Protein AF-A0A094E0X1-F1 (afdb_monomer_lite)

Foldseek 3Di:
DDDPLPDAPVLVVLVVCCVVVVVLLDALAEDQALLRQDPPNQVRNVVPPPLPRAAAQAEEEEEDLRQHPHPDLAGDPVCPVVLVVNCVRHPPPRYEYEYSQALECSRCVVNPSQVSSCVRSVYHYHNDDHAFLPCLVSVLVSQCVDPVRVVPALSNYEFEDADSSGGSSSSSVRVHGYYHHPRGPDGPVCVPPCPPPCHLVVLLVLLLVCLVPLVSLQVAAEDEDDQDQDPADWDFDDDDQDDPVSLVSLLVLLVLLVQDDPRSVLLSCLSRGDTDGDGDDDDPDDDDDDDPSQPPSVQSSRLSSRSSSLSSRLNHAYYEYAADDADPPDPDDDPDDDDDDDPPPPDPDDDRSNQVSLLCDQVPVDDHSGLLNHAEYEHDNDDDDPPQQAGEHPVLQSCSSHQQRPRHAEYEYASYEYDDPPVVPDPPDDPDPPVRQDDFLRGCHQYYHYEQYHYALVVVLSVLRNHVAHAEDAHAHDDDPDPAAGYALLSNLLSVLVNLARHAADADHDDPSHDFNVDDDDDDDDPDPVPDDDDPDDDDDPSVVCLVPFASNVSRPNYDYDHYDPQSVCCNGGVDGDDDPPPPDDDPDDDDDDPPDDDDDDDDDDDDDDDDDDYDDDDDDDDDDDDDDDDDDDDDDDDDDDDDDDDDDDDDDDDDPPDPDPDDDPPDPDDDQFDDPCPCVPAFWADLQLLQLLLLLVVQLPDDQVDAVLAAFPDRLQPDDRRLLLQLLLQLVLLLLLCVPFAVFAQASSLVSLVSSLVNLLDCSRQQSQQVCVQPDCVQPVPDDGTDHGDRDCQQAFNCSSLLSSLLSVLSSCLSFVDCCQQDWQSRKRWDADDPDDDGIDIDTDGSVRSLVSQVVQCVVLQVCGGHPDRLSLSSLLSVLSVCLAVVHDVSVVSVVSNVVSCVVAPLADPQLAGFRDQRSVVRHTHDDPALQVSLQSLLRVCQVPVPVSLVSVCSSCQLQWAADPVLAIDRDDPQLSVQLNVCCVPPVDDSRDVVSSVVSVVVSVVVDDDDDDPDDNQRLLSNLSSCQQAVVCSNNVNSLVLCVPAQQFDGDLSHTWGRADCDQADPVGRGHHDTSSSTSRRNSSSSSAHHNSSNCCSVDGHYSVNSVQAKHKYWCCVPPVQKRWGHAGADPSQLKTKTKIAHSVQAKDKIKIKIANRPFAKWFKDKPRGTDDIDGRHDRGDIDIDIDIHGRDMMMIMTTGDDD

Structure (mmCIF, N/CA/C/O backbone):
data_AF-A0A094E0X1-F1
#
_entry.id   AF-A0A094E0X1-F1
#
loop_
_atom_site.group_PDB
_atom_site.id
_atom_site.type_symbol
_atom_site.label_atom_id
_atom_site.label_alt_id
_atom_site.label_comp_id
_atom_site.label_asym_id
_atom_site.label_entity_id
_atom_site.label_seq_id
_atom_site.pdbx_PDB_ins_code
_atom_site.Cartn_x
_atom_site.Cartn_y
_atom_site.Cartn_z
_atom_site.occupancy
_atom_site.B_iso_or_equiv
_atom_site.auth_seq_id
_atom_site.auth_comp_id
_atom_site.auth_asym_id
_atom_site.auth_atom_id
_atom_site.pdbx_PDB_model_num
ATOM 1 N N . MET A 1 1 ? 37.192 -17.120 -16.480 1.00 27.28 1 MET A N 1
ATOM 2 C CA . MET A 1 1 ? 37.428 -18.424 -17.144 1.00 27.28 1 MET A CA 1
ATOM 3 C C . MET A 1 1 ? 38.007 -19.367 -16.095 1.00 27.28 1 MET A C 1
ATOM 5 O O . MET A 1 1 ? 38.961 -18.969 -15.441 1.00 27.28 1 MET A O 1
ATOM 9 N N . VAL A 1 2 ? 37.391 -20.526 -15.844 1.00 28.44 2 VAL A N 1
ATOM 10 C CA . VAL A 1 2 ? 37.767 -21.438 -14.738 1.00 28.44 2 VAL A CA 1
ATOM 11 C C . VAL A 1 2 ? 38.738 -22.508 -15.249 1.00 28.44 2 VAL A C 1
ATOM 13 O O . VAL A 1 2 ? 38.476 -23.088 -16.301 1.00 28.44 2 VAL A O 1
ATOM 16 N N . ASP A 1 3 ? 39.828 -22.804 -14.525 1.00 34.59 3 ASP A N 1
ATOM 17 C CA . ASP A 1 3 ? 40.707 -23.930 -14.887 1.00 34.59 3 ASP A CA 1
ATOM 18 C C . ASP A 1 3 ? 40.069 -25.266 -14.478 1.00 34.59 3 ASP A C 1
ATOM 20 O O . ASP A 1 3 ? 40.141 -25.709 -13.325 1.00 34.59 3 ASP A O 1
ATOM 24 N N . LEU A 1 4 ? 39.453 -25.911 -15.470 1.00 38.59 4 LEU A N 1
ATOM 25 C CA . LEU A 1 4 ? 38.754 -27.189 -15.365 1.00 38.59 4 LEU A CA 1
ATOM 26 C C . LEU A 1 4 ? 39.627 -28.332 -14.812 1.00 38.59 4 LEU A C 1
ATOM 28 O O . LEU A 1 4 ? 39.073 -29.290 -14.277 1.00 38.59 4 LEU A O 1
ATOM 32 N N . ARG A 1 5 ? 40.968 -28.237 -14.863 1.00 46.56 5 ARG A N 1
ATOM 33 C CA . ARG A 1 5 ? 41.876 -29.253 -14.286 1.00 46.56 5 ARG A CA 1
ATOM 34 C C . ARG A 1 5 ? 41.719 -29.395 -12.774 1.00 46.56 5 ARG A C 1
ATOM 36 O O . ARG A 1 5 ? 41.791 -30.505 -12.236 1.00 46.56 5 ARG A O 1
ATOM 43 N N . THR A 1 6 ? 41.451 -28.284 -12.088 1.00 53.44 6 THR A N 1
ATOM 44 C CA . THR A 1 6 ? 41.282 -28.255 -10.626 1.00 53.44 6 THR A CA 1
ATOM 45 C C . THR A 1 6 ? 39.987 -28.937 -10.178 1.00 53.44 6 THR A C 1
ATOM 47 O O . THR A 1 6 ? 39.975 -29.624 -9.154 1.00 53.44 6 THR A O 1
ATOM 50 N N . PHE A 1 7 ? 38.921 -28.835 -10.981 1.00 54.47 7 PHE A N 1
ATOM 51 C CA . PHE A 1 7 ? 37.567 -29.263 -10.631 1.00 54.47 7 PHE A CA 1
ATOM 52 C C . PHE A 1 7 ? 37.494 -30.750 -10.242 1.00 54.47 7 PHE A C 1
ATOM 54 O O . PHE A 1 7 ? 38.115 -31.613 -10.869 1.00 54.47 7 PHE A O 1
ATOM 61 N N . ASN A 1 8 ? 36.734 -31.065 -9.190 1.00 68.31 8 ASN A N 1
ATOM 62 C CA . ASN A 1 8 ? 36.519 -32.434 -8.722 1.00 68.31 8 ASN A CA 1
ATOM 63 C C . ASN A 1 8 ? 35.043 -32.821 -8.871 1.00 68.31 8 ASN A C 1
ATOM 65 O O . ASN A 1 8 ? 34.312 -32.876 -7.887 1.00 68.31 8 ASN A O 1
ATOM 69 N N . LEU A 1 9 ? 34.626 -33.124 -10.106 1.00 70.44 9 LEU A N 1
ATOM 70 C CA . LEU A 1 9 ? 33.263 -33.567 -10.423 1.00 70.44 9 LEU A CA 1
ATOM 71 C C . LEU A 1 9 ? 32.815 -34.754 -9.549 1.00 70.44 9 LEU A C 1
ATOM 73 O O . LEU A 1 9 ? 31.677 -34.779 -9.088 1.00 70.44 9 LEU A O 1
ATOM 77 N N . SER A 1 10 ? 33.721 -35.703 -9.275 1.00 64.31 10 SER A N 1
ATOM 78 C CA . SER A 1 10 ? 33.455 -36.834 -8.378 1.00 64.31 10 SER A CA 1
ATOM 79 C C . SER A 1 10 ? 33.118 -36.356 -6.964 1.00 64.31 10 SER A C 1
ATOM 81 O O . SER A 1 10 ? 32.088 -36.746 -6.418 1.00 64.31 10 SER A O 1
ATOM 83 N N . GLY A 1 11 ? 33.927 -35.455 -6.400 1.00 61.28 11 GLY A N 1
ATOM 84 C CA . GLY A 1 11 ? 33.663 -34.801 -5.118 1.00 61.28 11 GLY A CA 1
ATOM 85 C C . GLY A 1 11 ? 32.334 -34.044 -5.109 1.00 61.28 11 GLY A C 1
ATOM 86 O O . GLY A 1 11 ? 31.494 -34.319 -4.260 1.00 61.28 11 GLY A O 1
ATOM 87 N N . THR A 1 12 ? 32.089 -33.168 -6.087 1.00 69.31 12 THR A N 1
ATOM 88 C CA . THR A 1 12 ? 30.864 -32.351 -6.179 1.00 69.31 12 THR A CA 1
ATOM 89 C C . THR A 1 12 ? 29.590 -33.201 -6.225 1.00 69.31 12 THR A C 1
ATOM 91 O O . THR A 1 12 ? 28.682 -32.989 -5.422 1.00 69.31 12 THR A O 1
ATOM 94 N N . LEU A 1 13 ? 29.535 -34.213 -7.100 1.00 68.69 13 LEU A N 1
ATOM 95 C CA . LEU A 1 13 ? 28.401 -35.147 -7.172 1.00 68.69 13 LEU A CA 1
ATOM 96 C C . LEU A 1 13 ? 28.248 -35.980 -5.888 1.00 68.69 13 LEU A C 1
ATOM 98 O O . LEU A 1 13 ? 27.151 -36.420 -5.546 1.00 68.69 13 LEU A O 1
ATOM 102 N N . SER A 1 14 ? 29.340 -36.190 -5.153 1.00 63.75 14 SER A N 1
ATOM 103 C CA . SER A 1 14 ? 29.323 -36.950 -3.904 1.00 63.75 14 SER A CA 1
ATOM 104 C C . SER A 1 14 ? 28.846 -36.123 -2.716 1.00 63.75 14 SER A C 1
ATOM 106 O O . SER A 1 14 ? 28.044 -36.637 -1.940 1.00 63.75 14 SER A O 1
ATOM 108 N N . SER A 1 15 ? 29.217 -34.844 -2.630 1.00 65.88 15 SER A N 1
ATOM 109 C CA . SER A 1 15 ? 28.634 -33.900 -1.671 1.00 65.88 15 SER A CA 1
ATOM 110 C C . SER A 1 15 ? 27.120 -33.775 -1.858 1.00 65.88 15 SER A C 1
ATOM 112 O O . SER A 1 15 ? 26.384 -33.835 -0.880 1.00 65.88 15 SER A O 1
ATOM 114 N N . LEU A 1 16 ? 26.629 -33.723 -3.105 1.00 70.50 16 LEU A N 1
ATOM 115 C CA . LEU A 1 16 ? 25.186 -33.750 -3.387 1.00 70.50 16 LEU A CA 1
ATOM 116 C C . LEU A 1 16 ? 24.513 -35.047 -2.899 1.00 70.50 16 LEU A C 1
ATOM 118 O O . LEU A 1 16 ? 23.388 -35.009 -2.408 1.00 70.50 16 LEU A O 1
ATOM 122 N N . SER A 1 17 ? 25.201 -36.196 -2.955 1.00 66.75 17 SER A N 1
ATOM 123 C CA . SER A 1 17 ? 24.655 -37.458 -2.426 1.00 66.75 17 SER A CA 1
ATOM 124 C C . SER A 1 17 ? 24.511 -37.490 -0.895 1.00 66.75 17 SER A C 1
ATOM 126 O O . SER A 1 17 ? 23.720 -38.284 -0.381 1.00 66.75 17 SER A O 1
ATOM 128 N N . LEU A 1 18 ? 25.201 -36.605 -0.160 1.00 69.94 18 LEU A N 1
ATOM 129 C CA . LEU A 1 18 ? 25.071 -36.497 1.299 1.00 69.94 18 LEU A CA 1
ATOM 130 C C . LEU A 1 18 ? 23.709 -35.942 1.733 1.00 69.94 18 LEU A C 1
ATOM 132 O O . LEU A 1 18 ? 23.248 -36.300 2.811 1.00 69.94 18 LEU A O 1
ATOM 136 N N . LEU A 1 19 ? 23.030 -35.162 0.882 1.00 66.81 19 LEU A N 1
ATOM 137 C CA . LEU A 1 19 ? 21.661 -34.685 1.131 1.00 66.81 19 LEU A CA 1
ATOM 138 C C . LEU A 1 19 ? 20.659 -35.844 1.286 1.00 66.81 19 LEU A C 1
ATOM 140 O O . LEU A 1 19 ? 19.675 -35.724 2.007 1.00 66.81 19 LEU A O 1
ATOM 144 N N . PHE A 1 20 ? 20.928 -36.980 0.634 1.00 69.19 20 PHE A N 1
ATOM 145 C CA . PHE A 1 20 ? 20.071 -38.169 0.657 1.00 69.19 20 PHE A CA 1
ATOM 146 C C . PHE A 1 20 ? 20.617 -39.297 1.547 1.00 69.19 20 PHE A C 1
ATOM 148 O O . PHE A 1 20 ? 19.864 -40.186 1.944 1.00 69.19 20 PHE A O 1
ATOM 155 N N . ARG A 1 21 ? 21.927 -39.304 1.841 1.00 75.19 21 ARG A N 1
ATOM 156 C CA . ARG A 1 21 ? 22.603 -40.290 2.708 1.00 75.19 21 ARG A CA 1
ATOM 157 C C . ARG A 1 21 ? 23.725 -39.632 3.532 1.00 75.19 21 ARG A C 1
ATOM 159 O O . ARG A 1 21 ? 24.902 -39.894 3.269 1.00 75.19 21 ARG A O 1
ATOM 166 N N . PRO A 1 22 ? 23.397 -38.812 4.549 1.00 80.19 22 PRO A N 1
ATOM 167 C CA . PRO A 1 22 ? 24.397 -38.084 5.339 1.00 80.19 22 PRO A CA 1
ATOM 168 C C . PRO A 1 22 ? 25.329 -39.010 6.135 1.00 80.19 22 PRO A C 1
ATOM 170 O O . PRO A 1 22 ? 26.468 -38.645 6.418 1.00 80.19 22 PRO A O 1
ATOM 173 N N . SER A 1 23 ? 24.899 -40.246 6.419 1.00 81.62 23 SER A N 1
ATOM 174 C CA . SER A 1 23 ? 25.721 -41.284 7.055 1.00 81.62 23 SER A CA 1
ATOM 175 C C . SER A 1 23 ? 27.009 -41.619 6.294 1.00 81.62 23 SER A C 1
ATOM 177 O O . SER A 1 23 ? 27.979 -42.030 6.922 1.00 81.62 23 SER A O 1
ATOM 179 N N . LEU A 1 24 ? 27.076 -41.373 4.977 1.00 84.06 24 LEU A N 1
ATOM 180 C CA . LEU A 1 24 ? 28.309 -41.532 4.192 1.00 84.06 24 LEU A CA 1
ATOM 181 C C . LEU A 1 24 ? 29.422 -40.548 4.599 1.00 84.06 24 LEU A C 1
ATOM 183 O O . LEU A 1 24 ? 30.579 -40.780 4.256 1.00 84.06 24 LEU A O 1
ATOM 187 N N . CYS A 1 25 ? 29.099 -39.476 5.328 1.00 87.00 25 CYS A N 1
ATOM 188 C CA . CYS A 1 25 ? 30.060 -38.488 5.825 1.00 87.00 25 CYS A CA 1
ATOM 189 C C . CYS A 1 25 ? 30.589 -38.803 7.242 1.00 87.00 25 CYS A C 1
ATOM 191 O O . CYS A 1 25 ? 31.466 -38.098 7.736 1.00 87.00 25 CYS A O 1
ATOM 193 N N . ILE A 1 26 ? 30.053 -39.830 7.916 1.00 89.12 26 ILE A N 1
ATOM 194 C CA . ILE A 1 26 ? 30.393 -40.162 9.308 1.00 89.12 26 ILE A CA 1
ATOM 195 C C . ILE A 1 26 ? 31.603 -41.113 9.333 1.00 89.12 26 ILE A C 1
ATOM 197 O O . ILE A 1 26 ? 31.523 -42.187 8.733 1.00 89.12 26 ILE A O 1
ATOM 201 N N . PRO A 1 27 ? 32.712 -40.771 10.017 1.00 91.69 27 PRO A N 1
ATOM 202 C CA . PRO A 1 27 ? 33.852 -41.669 10.156 1.00 91.69 27 PRO A CA 1
ATOM 203 C C . PRO A 1 27 ? 33.664 -42.672 11.303 1.00 91.69 27 PRO A C 1
ATOM 205 O O . PRO A 1 27 ? 33.058 -42.351 12.325 1.00 91.69 27 PRO A O 1
ATOM 208 N N . GLN A 1 28 ? 34.228 -43.874 11.162 1.00 91.50 28 GLN A N 1
ATOM 209 C CA . GLN A 1 28 ? 34.215 -44.907 12.208 1.00 91.50 28 GLN A CA 1
ATOM 210 C C . GLN A 1 28 ? 35.203 -44.600 13.344 1.00 91.50 28 GLN A C 1
ATOM 212 O O . GLN A 1 28 ? 34.965 -45.009 14.477 1.00 91.50 28 GLN A O 1
ATOM 217 N N . ALA A 1 29 ? 36.280 -43.860 13.066 1.00 91.12 29 ALA A N 1
ATOM 218 C CA . ALA A 1 29 ? 37.183 -43.318 14.078 1.00 91.12 29 ALA A CA 1
ATOM 219 C C . ALA A 1 29 ? 37.683 -41.915 13.704 1.00 91.12 29 ALA A C 1
ATOM 221 O O . ALA A 1 29 ? 37.766 -41.554 12.529 1.00 91.12 29 ALA A O 1
ATOM 222 N N . ALA A 1 30 ? 38.071 -41.127 14.708 1.00 91.75 30 ALA A N 1
ATOM 223 C CA . ALA A 1 30 ? 38.704 -39.827 14.511 1.00 91.75 30 ALA A CA 1
ATOM 224 C C . ALA A 1 30 ? 39.871 -39.641 15.487 1.00 91.75 30 ALA A C 1
ATOM 226 O O . ALA A 1 30 ? 39.720 -39.837 16.692 1.00 91.75 30 ALA A O 1
ATOM 227 N N . VAL A 1 31 ? 41.021 -39.221 14.967 1.00 90.44 31 VAL A N 1
ATOM 228 C CA . VAL A 1 31 ? 42.194 -38.804 15.754 1.00 90.44 31 VAL A CA 1
ATOM 229 C C . VAL A 1 31 ? 42.271 -37.279 15.784 1.00 90.44 31 VAL A C 1
ATOM 231 O O . VAL A 1 31 ? 41.571 -36.604 15.022 1.00 90.44 31 VAL A O 1
ATOM 234 N N . ARG A 1 32 ? 43.063 -36.675 16.679 1.00 87.25 32 ARG A N 1
ATOM 235 C CA . ARG A 1 32 ? 43.322 -35.232 16.578 1.00 87.25 32 ARG A CA 1
ATOM 236 C C . ARG A 1 32 ? 44.185 -34.957 15.350 1.00 87.25 32 ARG A C 1
ATOM 238 O O . ARG A 1 32 ? 43.693 -34.360 14.406 1.00 87.25 32 ARG A O 1
ATOM 245 N N . ASN A 1 33 ? 45.413 -35.463 15.322 1.00 90.75 33 ASN A N 1
ATOM 246 C CA . ASN A 1 33 ? 46.386 -35.258 14.245 1.00 90.75 33 ASN A CA 1
ATOM 247 C C . ASN A 1 33 ? 47.033 -36.590 13.813 1.00 90.75 33 ASN A C 1
ATOM 249 O O . ASN A 1 33 ? 46.776 -37.639 14.405 1.00 90.75 33 ASN A O 1
ATOM 253 N N . PHE A 1 34 ? 47.888 -36.558 12.787 1.00 92.88 34 PHE A N 1
ATOM 254 C CA . PHE A 1 34 ? 48.524 -37.762 12.237 1.00 92.88 34 PHE A CA 1
ATOM 255 C C . PHE A 1 34 ? 49.397 -38.527 13.254 1.00 92.88 34 PHE A C 1
ATOM 257 O O . PHE A 1 34 ? 49.462 -39.756 13.203 1.00 92.88 34 PHE A O 1
ATOM 264 N N . ASN A 1 35 ? 50.031 -37.837 14.212 1.00 91.81 35 ASN A N 1
ATOM 265 C CA . ASN A 1 35 ? 50.863 -38.474 15.243 1.00 91.81 35 ASN A CA 1
ATOM 266 C C . ASN A 1 35 ? 50.056 -39.327 16.239 1.00 91.81 35 ASN A C 1
ATOM 268 O O . ASN A 1 35 ? 50.625 -40.218 16.867 1.00 91.81 35 ASN A O 1
ATOM 272 N N . GLU A 1 36 ? 48.743 -39.108 16.352 1.00 92.12 36 GLU A N 1
ATOM 273 C CA . GLU A 1 36 ? 47.848 -39.870 17.234 1.00 92.12 36 GLU A CA 1
ATOM 274 C C . GLU A 1 36 ? 47.286 -41.160 16.610 1.00 92.12 36 GLU A C 1
ATOM 276 O O . GLU A 1 36 ? 46.550 -41.883 17.280 1.00 92.12 36 GLU A O 1
ATOM 281 N N . LEU A 1 37 ? 47.622 -41.490 15.354 1.00 92.31 37 LEU A N 1
ATOM 282 C CA . LEU A 1 37 ? 47.154 -42.727 14.712 1.00 92.31 37 LEU A CA 1
ATOM 283 C C . LEU A 1 37 ? 47.533 -43.970 15.552 1.00 92.31 37 LEU A C 1
ATOM 285 O O . LEU A 1 37 ? 48.723 -44.233 15.756 1.00 92.31 37 LEU A O 1
ATOM 289 N N . PRO A 1 38 ? 46.567 -44.765 16.045 1.00 91.00 38 PRO A N 1
ATOM 290 C CA . PRO A 1 38 ? 46.877 -45.938 16.850 1.00 91.00 38 PRO A CA 1
ATOM 291 C C . PRO A 1 38 ? 47.421 -47.056 15.953 1.00 91.00 38 PRO A C 1
ATOM 293 O O . PRO A 1 38 ? 46.951 -47.257 14.837 1.00 91.00 38 PRO A O 1
ATOM 296 N N . LEU A 1 39 ? 48.429 -47.792 16.427 1.00 88.62 39 LEU A N 1
ATOM 297 C CA . LEU A 1 39 ? 49.102 -48.832 15.640 1.00 88.62 39 LEU A CA 1
ATOM 298 C C . LEU A 1 39 ? 49.019 -50.198 16.346 1.00 88.62 39 LEU A C 1
ATOM 300 O O . LEU A 1 39 ? 49.358 -50.272 17.536 1.00 88.62 39 LEU A O 1
ATOM 304 N N . PRO A 1 40 ? 48.604 -51.283 15.654 1.00 88.88 40 PRO A N 1
ATOM 305 C CA . PRO A 1 40 ? 48.003 -51.306 14.307 1.00 88.88 40 PRO A CA 1
ATOM 306 C C . PRO A 1 40 ? 46.646 -50.577 14.260 1.00 88.88 40 PRO A C 1
ATOM 308 O O . PRO A 1 40 ? 46.000 -50.422 15.297 1.00 88.88 40 PRO A O 1
ATOM 311 N N . LEU A 1 41 ? 46.203 -50.153 13.068 1.00 91.88 41 LEU A N 1
ATOM 312 C CA . LEU A 1 41 ? 45.043 -49.257 12.909 1.00 91.88 41 LEU A CA 1
ATOM 313 C C . LEU A 1 41 ? 43.706 -49.868 13.348 1.00 91.88 41 LEU A C 1
ATOM 315 O O . LEU A 1 41 ? 42.798 -49.113 13.678 1.00 91.88 41 LEU A O 1
ATOM 319 N N . SER A 1 42 ? 43.593 -51.198 13.459 1.00 90.62 42 SER A N 1
ATOM 320 C CA . SER A 1 42 ? 42.438 -51.859 14.094 1.00 90.62 42 SER A CA 1
ATOM 321 C C . SER A 1 42 ? 42.097 -51.268 15.471 1.00 90.62 42 SER A C 1
ATOM 323 O O . SER A 1 42 ? 40.925 -51.129 15.812 1.00 90.62 42 SER A O 1
ATOM 325 N N . ARG A 1 43 ? 43.116 -50.828 16.227 1.00 88.56 43 ARG A N 1
ATOM 326 C CA . ARG A 1 43 ? 42.963 -50.210 17.555 1.00 88.56 43 ARG A CA 1
ATOM 327 C C . ARG A 1 43 ? 42.197 -48.886 17.557 1.00 88.56 43 ARG A C 1
ATOM 329 O O . ARG A 1 43 ? 41.789 -48.436 18.622 1.00 88.56 43 ARG A O 1
ATOM 336 N N . ALA A 1 44 ? 41.986 -48.260 16.398 1.00 86.50 44 ALA A N 1
ATOM 337 C CA . ALA A 1 44 ? 41.127 -47.083 16.282 1.00 86.50 44 ALA A CA 1
ATOM 338 C C . ALA A 1 44 ? 39.651 -47.397 16.592 1.00 86.50 44 ALA A C 1
ATOM 340 O O . ALA A 1 44 ? 38.898 -46.486 16.930 1.00 86.50 44 ALA A O 1
ATOM 341 N N . PHE A 1 45 ? 39.252 -48.672 16.503 1.00 86.88 45 PHE A N 1
ATOM 342 C CA . PHE A 1 45 ? 37.860 -49.116 16.598 1.00 86.88 45 PHE A CA 1
ATOM 343 C C . PHE A 1 45 ? 37.568 -49.960 17.855 1.00 86.88 45 PHE A C 1
ATOM 345 O O . PHE A 1 45 ? 36.403 -50.127 18.201 1.00 86.88 45 PHE A O 1
ATOM 352 N N . ASP A 1 46 ? 38.598 -50.427 18.581 1.00 80.12 46 ASP A N 1
ATOM 353 C CA . ASP A 1 46 ? 38.485 -51.317 19.760 1.00 80.12 46 ASP A CA 1
ATOM 354 C C . ASP A 1 46 ? 37.539 -50.792 20.865 1.00 80.12 46 ASP A C 1
ATOM 356 O O . ASP A 1 46 ? 36.941 -51.577 21.603 1.00 80.12 46 ASP A O 1
ATOM 360 N N . ASN A 1 47 ? 37.396 -49.468 20.995 1.00 67.44 47 ASN A N 1
ATOM 361 C CA . ASN A 1 47 ? 36.552 -48.834 22.016 1.00 67.44 47 ASN A CA 1
ATOM 362 C C . ASN A 1 47 ? 35.057 -48.780 21.646 1.00 67.44 47 ASN A C 1
ATOM 364 O O . ASN A 1 47 ? 34.227 -48.519 22.520 1.00 67.44 47 ASN A O 1
ATOM 368 N N . ASP A 1 48 ? 34.689 -49.009 20.381 1.00 70.00 48 ASP A N 1
ATOM 369 C CA . ASP A 1 48 ? 33.302 -48.933 19.919 1.00 70.00 48 ASP A CA 1
ATOM 370 C C . ASP A 1 48 ? 32.699 -50.332 19.731 1.00 70.00 48 ASP A C 1
ATOM 372 O O . ASP A 1 48 ? 32.960 -51.051 18.763 1.00 70.00 48 ASP A O 1
ATOM 376 N N . LYS A 1 49 ? 31.807 -50.692 20.660 1.00 70.19 49 LYS A N 1
ATOM 377 C CA . LYS A 1 49 ? 31.114 -51.989 20.699 1.00 70.19 49 LYS A CA 1
ATOM 378 C C . LYS A 1 49 ? 30.285 -52.296 19.440 1.00 70.19 49 LYS A C 1
ATOM 380 O O . LYS A 1 49 ? 29.849 -53.435 19.294 1.00 70.19 49 LYS A O 1
ATOM 385 N N . ARG A 1 50 ? 30.053 -51.324 18.547 1.00 71.81 50 ARG A N 1
ATOM 386 C CA . ARG A 1 50 ? 29.288 -51.497 17.299 1.00 71.81 50 ARG A CA 1
ATOM 387 C C . ARG A 1 50 ? 30.044 -52.254 16.203 1.00 71.81 50 ARG A C 1
ATOM 389 O O . ARG A 1 50 ? 29.387 -52.873 15.373 1.00 71.81 50 ARG A O 1
ATOM 396 N N . PHE A 1 51 ? 31.381 -52.223 16.185 1.00 69.50 51 PHE A N 1
ATOM 397 C CA . PHE A 1 51 ? 32.177 -52.776 15.071 1.00 69.50 51 PHE A CA 1
ATOM 398 C C . PHE A 1 51 ? 32.766 -54.172 15.334 1.00 69.50 51 PHE A C 1
ATOM 400 O O . PHE A 1 51 ? 33.289 -54.809 14.420 1.00 69.50 51 PHE A O 1
ATOM 407 N N . GLY A 1 52 ? 32.665 -54.683 16.565 1.00 71.31 52 GLY A N 1
ATOM 408 C CA . GLY A 1 52 ? 33.266 -55.964 16.940 1.00 71.31 52 GLY A CA 1
ATOM 409 C C . GLY A 1 52 ? 34.798 -55.936 16.861 1.00 71.31 52 GLY A C 1
ATOM 410 O O . GLY A 1 52 ? 35.425 -54.904 17.084 1.00 71.31 52 GLY A O 1
ATOM 411 N N . LYS A 1 53 ? 35.424 -57.082 16.564 1.00 79.31 53 LYS A N 1
ATOM 412 C CA . LYS A 1 53 ? 36.885 -57.176 16.426 1.00 79.31 53 LYS A CA 1
ATOM 413 C C . LYS A 1 53 ? 37.311 -56.850 14.990 1.00 79.31 53 LYS A C 1
ATOM 415 O O . LYS A 1 53 ? 37.324 -57.735 14.137 1.00 79.31 53 LYS A O 1
ATOM 420 N N . VAL A 1 54 ? 37.685 -55.597 14.744 1.00 87.75 54 VAL A N 1
ATOM 421 C CA . VAL A 1 54 ? 38.132 -55.118 13.425 1.00 87.75 54 VAL A CA 1
ATOM 422 C C . VAL A 1 54 ? 39.522 -55.671 13.063 1.00 87.75 54 VAL A C 1
ATOM 424 O O . VAL A 1 54 ? 40.408 -55.772 13.914 1.00 87.75 54 VAL A O 1
ATOM 427 N N . ASN A 1 55 ? 39.730 -56.019 11.788 1.00 91.50 55 ASN A N 1
ATOM 428 C CA . ASN A 1 55 ? 40.992 -56.551 11.261 1.00 91.50 55 ASN A CA 1
ATOM 429 C C . ASN A 1 55 ? 41.470 -55.750 10.038 1.00 91.50 55 ASN A C 1
ATOM 431 O O . ASN A 1 55 ? 41.221 -56.135 8.900 1.00 91.50 55 ASN A O 1
ATOM 435 N N . ILE A 1 56 ? 42.164 -54.632 10.260 1.00 95.06 56 ILE A N 1
ATOM 436 C CA . ILE A 1 56 ? 42.745 -53.846 9.165 1.00 95.06 56 ILE A CA 1
ATOM 437 C C . ILE A 1 56 ? 44.029 -54.522 8.672 1.00 95.06 56 ILE A C 1
ATOM 439 O O . ILE A 1 56 ? 45.040 -54.505 9.379 1.00 95.06 56 ILE A O 1
ATOM 443 N N . ARG A 1 57 ? 43.990 -55.072 7.451 1.00 94.62 57 ARG A N 1
ATOM 444 C CA . ARG A 1 57 ? 45.133 -55.651 6.716 1.00 94.62 57 ARG A CA 1
ATOM 445 C C . ARG A 1 57 ? 45.841 -54.639 5.819 1.00 94.62 57 ARG A C 1
ATOM 447 O O . ARG A 1 57 ? 47.045 -54.780 5.623 1.00 94.62 57 ARG A O 1
ATOM 454 N N . ALA A 1 58 ? 45.123 -53.653 5.278 1.00 96.50 58 ALA A N 1
ATOM 455 C CA . ALA A 1 58 ? 45.672 -52.679 4.333 1.00 96.50 58 ALA A CA 1
ATOM 456 C C . ALA A 1 58 ? 45.217 -51.238 4.617 1.00 96.50 58 ALA A C 1
ATOM 458 O O . ALA A 1 58 ? 44.154 -51.005 5.196 1.00 96.50 58 ALA A O 1
ATOM 459 N N . VAL A 1 59 ? 46.030 -50.266 4.199 1.00 97.12 59 VAL A N 1
ATOM 460 C CA . VAL A 1 59 ? 45.853 -48.843 4.520 1.00 97.12 59 VAL A CA 1
ATOM 461 C C . VAL A 1 59 ? 45.937 -47.976 3.269 1.00 97.12 59 VAL A C 1
ATOM 463 O O . VAL A 1 59 ? 46.878 -48.084 2.483 1.00 97.12 59 VAL A O 1
ATOM 466 N N . VAL A 1 60 ? 44.972 -47.072 3.126 1.00 97.50 60 VAL A N 1
ATOM 467 C CA . VAL A 1 60 ? 44.925 -46.011 2.118 1.00 97.50 60 VAL A CA 1
ATOM 468 C C . VAL A 1 60 ? 45.163 -44.671 2.809 1.00 97.50 60 VAL A C 1
ATOM 470 O O . VAL A 1 60 ? 44.520 -44.371 3.813 1.00 97.50 60 VAL A O 1
ATOM 473 N N . LEU A 1 61 ? 46.068 -43.855 2.275 1.00 96.50 61 LEU A N 1
ATOM 474 C CA . LEU A 1 61 ? 46.450 -42.557 2.837 1.00 96.50 61 LEU A CA 1
ATOM 475 C C . LEU A 1 61 ? 46.214 -41.422 1.844 1.00 96.50 61 LEU A C 1
ATOM 477 O O . LEU A 1 61 ? 46.708 -41.468 0.717 1.00 96.50 61 LEU A O 1
ATOM 481 N N . ASP A 1 62 ? 45.528 -40.368 2.281 1.00 95.25 62 ASP A N 1
ATOM 482 C CA . ASP A 1 62 ? 45.639 -39.062 1.633 1.00 95.25 62 ASP A CA 1
ATOM 483 C C . ASP A 1 62 ? 47.044 -38.454 1.819 1.00 95.25 62 ASP A C 1
ATOM 485 O O . ASP A 1 62 ? 47.752 -38.794 2.764 1.00 95.25 62 ASP A O 1
ATOM 489 N N . LYS A 1 63 ? 47.438 -37.538 0.923 1.00 92.50 63 LYS A N 1
ATOM 490 C CA . LYS A 1 63 ? 48.682 -36.759 1.010 1.00 92.50 63 LYS A CA 1
ATOM 491 C C . LYS A 1 63 ? 48.479 -35.375 1.646 1.00 92.50 63 LYS A C 1
ATOM 493 O O . LYS A 1 63 ? 49.174 -35.029 2.603 1.00 92.50 63 LYS A O 1
ATOM 498 N N . ASP A 1 64 ? 47.618 -34.564 1.033 1.00 86.62 64 ASP A N 1
ATOM 499 C CA . ASP A 1 64 ? 47.622 -33.101 1.114 1.00 86.62 64 ASP A CA 1
ATOM 500 C C . ASP A 1 64 ? 46.895 -32.602 2.366 1.00 86.62 64 ASP A C 1
ATOM 502 O O . ASP A 1 64 ? 45.670 -32.579 2.403 1.00 86.62 64 ASP A O 1
ATOM 506 N N . ASP A 1 65 ? 47.663 -32.122 3.346 1.00 87.62 65 ASP A N 1
ATOM 507 C CA . ASP A 1 65 ? 47.262 -31.843 4.734 1.00 87.62 65 ASP A CA 1
ATOM 508 C C . ASP A 1 65 ? 47.108 -33.091 5.623 1.00 87.62 65 ASP A C 1
ATOM 510 O O . ASP A 1 65 ? 47.265 -32.973 6.835 1.00 87.62 65 ASP A O 1
ATOM 514 N N . CYS A 1 66 ? 46.931 -34.304 5.085 1.00 91.44 66 CYS A N 1
ATOM 515 C CA . CYS A 1 66 ? 46.926 -35.516 5.915 1.00 91.44 66 CYS A CA 1
ATOM 516 C C . CYS A 1 66 ? 48.306 -35.839 6.529 1.00 91.44 66 CYS A C 1
ATOM 518 O O . CYS A 1 66 ? 48.408 -35.979 7.749 1.00 91.44 66 CYS A O 1
ATOM 520 N N . PHE A 1 67 ? 49.368 -35.957 5.715 1.00 92.44 67 PHE A N 1
ATOM 521 C CA . PHE A 1 67 ? 50.740 -36.201 6.211 1.00 92.44 67 PHE A CA 1
ATOM 522 C C . PHE A 1 67 ? 51.831 -35.316 5.586 1.00 92.44 67 PHE A C 1
ATOM 524 O O . PHE A 1 67 ? 52.944 -35.254 6.117 1.00 92.44 67 PHE A O 1
ATOM 531 N N . ALA A 1 68 ? 51.533 -34.631 4.481 1.00 89.62 68 ALA A N 1
ATOM 532 C CA . ALA A 1 68 ? 52.397 -33.650 3.827 1.00 89.62 68 ALA A CA 1
ATOM 533 C C . ALA A 1 68 ? 51.719 -32.272 3.829 1.00 89.62 68 ALA A C 1
ATOM 535 O O . ALA A 1 68 ? 50.488 -32.185 3.885 1.00 89.62 68 ALA A O 1
ATOM 536 N N . ARG A 1 69 ? 52.486 -31.179 3.738 1.00 86.88 69 ARG A N 1
ATOM 537 C CA . ARG A 1 69 ? 51.877 -29.853 3.529 1.00 86.88 69 ARG A CA 1
ATOM 538 C C . ARG A 1 69 ? 51.239 -29.816 2.128 1.00 86.88 69 ARG A C 1
ATOM 540 O O . ARG A 1 69 ? 51.779 -30.439 1.213 1.00 86.88 69 ARG A O 1
ATOM 547 N N . PRO A 1 70 ? 50.102 -29.124 1.927 1.00 82.88 70 PRO A N 1
ATOM 548 C CA . PRO A 1 70 ? 49.432 -29.074 0.627 1.00 82.88 70 PRO A CA 1
ATOM 549 C C . PRO A 1 70 ? 50.376 -28.678 -0.516 1.00 82.88 70 PRO A C 1
ATOM 551 O O . PRO A 1 70 ? 51.021 -27.634 -0.460 1.00 82.88 70 PRO A O 1
ATOM 554 N N . GLY A 1 71 ? 50.451 -29.512 -1.556 1.00 78.94 71 GLY A N 1
ATOM 555 C CA . GLY A 1 71 ? 51.341 -29.303 -2.704 1.00 78.94 71 GLY A CA 1
ATOM 556 C C . GLY A 1 71 ? 52.791 -29.782 -2.529 1.00 78.94 71 GLY A C 1
ATOM 557 O O . GLY A 1 71 ? 53.453 -30.021 -3.536 1.00 78.94 71 GLY A O 1
ATOM 558 N N . GLU A 1 72 ? 53.281 -30.017 -1.308 1.00 85.25 72 GLU A N 1
ATOM 559 C CA . GLU A 1 72 ? 54.595 -30.641 -1.084 1.00 85.25 72 GLU A CA 1
ATOM 560 C C . GLU A 1 72 ? 54.543 -32.153 -1.368 1.00 85.25 72 GLU A C 1
ATOM 562 O O . GLU A 1 72 ? 53.497 -32.792 -1.241 1.00 85.25 72 GLU A O 1
ATOM 567 N N . ASN A 1 73 ? 55.677 -32.745 -1.755 1.00 85.56 73 ASN A N 1
ATOM 568 C CA . ASN A 1 73 ? 55.817 -34.195 -1.976 1.00 85.56 73 ASN A CA 1
ATOM 569 C C . ASN A 1 73 ? 56.710 -34.874 -0.912 1.00 85.56 73 ASN A C 1
ATOM 571 O O . ASN A 1 73 ? 57.139 -36.010 -1.097 1.00 85.56 73 ASN A O 1
ATOM 575 N N . GLU A 1 74 ? 56.971 -34.194 0.209 1.00 86.62 74 GLU A N 1
ATOM 576 C CA . GLU A 1 74 ? 57.668 -34.735 1.381 1.00 86.62 74 GLU A CA 1
ATOM 577 C C . GLU A 1 74 ? 56.714 -34.972 2.560 1.00 86.62 74 GLU A C 1
ATOM 579 O O . GLU A 1 74 ? 55.710 -34.284 2.722 1.00 86.62 74 GLU A O 1
ATOM 584 N N . ILE A 1 75 ? 57.063 -35.919 3.434 1.00 92.06 75 ILE A N 1
ATOM 585 C CA . ILE A 1 75 ? 56.386 -36.102 4.726 1.00 92.06 75 ILE A CA 1
ATOM 586 C C . ILE A 1 75 ? 56.715 -34.903 5.625 1.00 92.06 75 ILE A C 1
ATOM 588 O O . ILE A 1 75 ? 57.890 -34.557 5.770 1.00 92.06 75 ILE A O 1
ATOM 592 N N . ALA A 1 76 ? 55.715 -34.314 6.281 1.00 88.81 76 ALA A N 1
ATOM 593 C CA . ALA A 1 76 ? 55.918 -33.207 7.214 1.00 88.81 76 ALA A CA 1
ATOM 594 C C . ALA A 1 76 ? 56.928 -33.597 8.323 1.00 88.81 76 ALA A C 1
ATOM 596 O O . ALA A 1 76 ? 56.786 -34.683 8.897 1.00 88.81 76 ALA A O 1
ATOM 597 N N . PRO A 1 77 ? 57.957 -32.775 8.634 1.00 89.88 77 PRO A N 1
ATOM 598 C CA . PRO A 1 77 ? 58.998 -33.103 9.617 1.00 89.88 77 PRO A CA 1
ATOM 599 C C . PRO A 1 77 ? 58.470 -33.648 10.952 1.00 89.88 77 PRO A C 1
ATOM 601 O O . PRO A 1 77 ? 58.978 -34.649 11.455 1.00 89.88 77 PRO A O 1
ATOM 604 N N . GLU A 1 78 ? 57.402 -33.042 11.468 1.00 88.38 78 GLU A N 1
ATOM 605 C CA . GLU A 1 78 ? 56.691 -33.412 12.694 1.00 88.38 78 GLU A CA 1
ATOM 606 C C . GLU A 1 78 ? 56.058 -34.816 12.667 1.00 88.38 78 GLU A C 1
ATOM 608 O O . GLU A 1 78 ? 55.822 -35.397 13.727 1.00 88.38 78 GLU A O 1
ATOM 613 N N . PHE A 1 79 ? 55.809 -35.381 11.480 1.00 93.00 79 PHE A N 1
ATOM 614 C CA . PHE A 1 79 ? 55.130 -36.666 11.273 1.00 93.00 79 PHE A CA 1
ATOM 615 C C . PHE A 1 79 ? 56.061 -37.784 10.759 1.00 93.00 79 PHE A C 1
ATOM 617 O O . PHE A 1 79 ? 55.658 -38.952 10.745 1.00 93.00 79 PHE A O 1
ATOM 624 N N . LYS A 1 80 ? 57.324 -37.485 10.397 1.00 92.56 80 LYS A N 1
ATOM 625 C CA . LYS A 1 80 ? 58.295 -38.472 9.854 1.00 92.56 80 LYS A CA 1
ATOM 626 C C . LYS A 1 80 ? 58.476 -39.702 10.766 1.00 92.56 80 LYS A C 1
ATOM 628 O O . LYS A 1 80 ? 58.574 -40.830 10.273 1.00 92.56 80 LYS A O 1
ATOM 633 N N . ALA A 1 81 ? 58.449 -39.514 12.089 1.00 91.25 81 ALA A N 1
ATOM 634 C CA . ALA A 1 81 ? 58.538 -40.604 13.065 1.00 91.25 81 ALA A CA 1
ATOM 635 C C . ALA A 1 81 ? 57.302 -41.525 13.047 1.00 91.25 81 ALA A C 1
ATOM 637 O O . ALA A 1 81 ? 57.442 -42.749 12.992 1.00 91.25 81 ALA A O 1
ATOM 638 N N . GLN A 1 82 ? 56.090 -40.960 13.043 1.00 94.31 82 GLN A N 1
ATOM 639 C CA . GLN A 1 82 ? 54.859 -41.750 13.039 1.00 94.31 82 GLN A CA 1
ATOM 640 C C . GLN A 1 82 ? 54.611 -42.434 11.693 1.00 94.31 82 GLN A C 1
ATOM 642 O O . GLN A 1 82 ? 54.245 -43.608 11.670 1.00 94.31 82 GLN A O 1
ATOM 647 N N . PHE A 1 83 ? 54.884 -41.754 10.576 1.00 95.19 83 PHE A N 1
ATOM 648 C CA . PHE A 1 83 ? 54.802 -42.349 9.239 1.00 95.19 83 PHE A CA 1
ATOM 649 C C . PHE A 1 83 ? 55.712 -43.583 9.124 1.00 95.19 83 PHE A C 1
ATOM 651 O O . PHE A 1 83 ? 55.303 -44.617 8.600 1.00 95.19 83 PHE A O 1
ATOM 658 N N . SER A 1 84 ? 56.916 -43.519 9.704 1.00 93.44 84 SER A N 1
ATOM 659 C CA . SER A 1 84 ? 57.843 -44.657 9.761 1.00 93.44 84 SER A CA 1
ATOM 660 C C . SER A 1 84 ? 57.286 -45.838 10.569 1.00 93.44 84 SER A C 1
ATOM 662 O O . SER A 1 84 ? 57.450 -46.985 10.156 1.00 93.44 84 SER A O 1
ATOM 664 N N . ARG A 1 85 ? 56.586 -45.579 11.685 1.00 94.44 85 ARG A N 1
ATOM 665 C CA . ARG A 1 85 ? 55.913 -46.619 12.491 1.00 94.44 85 ARG A CA 1
ATOM 666 C C . ARG A 1 85 ? 54.712 -47.225 11.758 1.00 94.44 85 ARG A C 1
ATOM 668 O O . ARG A 1 85 ? 54.536 -48.438 11.797 1.00 94.44 85 ARG A O 1
ATOM 675 N N . LEU A 1 86 ? 53.919 -46.406 11.063 1.00 94.25 86 LEU A N 1
ATOM 676 C CA . LEU A 1 86 ? 52.782 -46.854 10.252 1.00 94.25 86 LEU A CA 1
ATOM 677 C C . LEU A 1 86 ? 53.250 -47.754 9.095 1.00 94.25 86 LEU A C 1
ATOM 679 O O . LEU A 1 86 ? 52.723 -48.850 8.933 1.00 94.25 86 LEU A O 1
ATOM 683 N N . ARG A 1 87 ? 54.307 -47.353 8.377 1.00 94.12 87 ARG A N 1
ATOM 684 C CA . ARG A 1 87 ? 54.948 -48.138 7.305 1.00 94.12 87 ARG A CA 1
ATOM 685 C C . ARG A 1 87 ? 55.605 -49.434 7.800 1.00 94.12 87 ARG A C 1
ATOM 687 O O . ARG A 1 87 ? 55.710 -50.392 7.045 1.00 94.12 87 ARG A O 1
ATOM 694 N N . ALA A 1 88 ? 56.040 -49.484 9.061 1.00 92.88 88 ALA A N 1
ATOM 695 C CA . ALA A 1 88 ? 56.535 -50.712 9.688 1.00 92.88 88 ALA A CA 1
ATOM 696 C C . ALA A 1 88 ? 55.401 -51.663 10.122 1.00 92.88 88 ALA A C 1
ATOM 698 O O . ALA A 1 88 ? 55.593 -52.875 10.117 1.00 92.88 88 ALA A O 1
ATOM 699 N N . ALA A 1 89 ? 54.225 -51.131 10.479 1.00 92.94 89 ALA A N 1
ATOM 700 C CA . ALA A 1 89 ? 53.029 -51.926 10.771 1.00 92.94 89 ALA A CA 1
ATOM 701 C C . ALA A 1 89 ? 52.329 -52.436 9.495 1.00 92.94 89 ALA A C 1
ATOM 703 O O . ALA A 1 89 ? 51.738 -53.512 9.514 1.00 92.94 89 ALA A O 1
ATOM 704 N N . TYR A 1 90 ? 52.425 -51.678 8.398 1.00 94.75 90 TYR A N 1
ATOM 705 C CA . TYR A 1 90 ? 51.849 -51.989 7.090 1.00 94.75 90 TYR A CA 1
ATOM 706 C C . TYR A 1 90 ? 52.929 -51.891 5.997 1.00 94.75 90 TYR A C 1
ATOM 708 O O . TYR A 1 90 ? 53.007 -50.882 5.293 1.00 94.75 90 TYR A O 1
ATOM 716 N N . PRO A 1 91 ? 53.803 -52.907 5.862 1.00 91.31 91 PRO A N 1
ATOM 717 C CA . PRO A 1 91 ? 54.793 -52.946 4.789 1.00 91.31 91 PRO A CA 1
ATOM 718 C C . PRO A 1 91 ? 54.117 -53.065 3.414 1.00 91.31 91 PRO A C 1
ATOM 720 O O . PRO A 1 91 ? 53.002 -53.571 3.297 1.00 91.31 91 PRO A O 1
ATOM 723 N N . SER A 1 92 ? 54.806 -52.625 2.357 1.00 87.06 92 SER A N 1
ATOM 724 C CA . SER A 1 92 ? 54.342 -52.794 0.970 1.00 87.06 92 SER A CA 1
ATOM 725 C C . SER A 1 92 ? 54.054 -54.277 0.671 1.00 87.06 92 SER A C 1
ATOM 727 O O . SER A 1 92 ? 54.897 -55.110 1.015 1.00 87.06 92 SER A O 1
ATOM 729 N N . PRO A 1 93 ? 52.910 -54.637 0.050 1.00 90.00 93 PRO A N 1
ATOM 730 C CA . PRO A 1 93 ? 51.944 -53.771 -0.645 1.00 90.00 93 PRO A CA 1
ATOM 731 C C . PRO A 1 93 ? 50.762 -53.267 0.209 1.00 90.00 93 PRO A C 1
ATOM 733 O O . PRO A 1 93 ? 49.837 -52.661 -0.327 1.00 90.00 93 PRO A O 1
ATOM 736 N N . SER A 1 94 ? 50.760 -53.485 1.526 1.00 93.62 94 SER A N 1
ATOM 737 C CA . SER A 1 94 ? 49.629 -53.186 2.427 1.00 93.62 94 SER A CA 1
ATOM 738 C C . SER A 1 94 ? 49.428 -51.701 2.771 1.00 93.62 94 SER A C 1
ATOM 740 O O . SER A 1 94 ? 48.612 -51.374 3.631 1.00 93.62 94 SER A O 1
ATOM 742 N N . MET A 1 95 ? 50.149 -50.787 2.122 1.00 95.19 95 MET A N 1
ATOM 743 C CA . MET A 1 95 ? 50.076 -49.342 2.349 1.00 95.19 95 MET A CA 1
ATOM 744 C C . MET A 1 95 ? 50.145 -48.623 0.999 1.00 95.19 95 MET A C 1
ATOM 746 O O . MET A 1 95 ? 51.081 -48.842 0.232 1.00 95.19 95 MET A O 1
ATOM 750 N N . LEU A 1 96 ? 49.152 -47.780 0.713 1.00 96.75 96 LEU A N 1
ATOM 751 C CA . LEU A 1 96 ? 48.965 -47.104 -0.573 1.00 96.75 96 LEU A CA 1
ATOM 752 C C . LEU A 1 96 ? 48.623 -45.626 -0.356 1.00 96.75 96 LEU A C 1
ATOM 754 O O . LEU A 1 96 ? 47.724 -45.300 0.418 1.00 96.75 96 LEU A O 1
ATOM 758 N N . ILE A 1 97 ? 49.291 -44.725 -1.073 1.00 96.75 97 ILE A N 1
ATOM 759 C CA . ILE A 1 97 ? 48.948 -43.298 -1.090 1.00 96.75 97 ILE A CA 1
ATOM 760 C C . ILE A 1 97 ? 47.993 -43.017 -2.255 1.00 96.75 97 ILE A C 1
ATOM 762 O O . ILE A 1 97 ? 48.237 -43.439 -3.385 1.00 96.75 97 ILE A O 1
ATOM 766 N N . VAL A 1 98 ? 46.923 -42.266 -1.995 1.00 95.56 98 VAL A N 1
ATOM 767 C CA . VAL A 1 98 ? 45.934 -41.838 -2.994 1.00 95.56 98 VAL A CA 1
ATOM 768 C C . VAL A 1 98 ? 45.652 -40.351 -2.792 1.00 95.56 98 VAL A C 1
ATOM 770 O O . VAL A 1 98 ? 44.972 -39.964 -1.841 1.00 95.56 98 VAL A O 1
ATOM 773 N N . SER A 1 99 ? 46.161 -39.503 -3.686 1.00 91.62 99 SER A N 1
ATOM 774 C CA . SER A 1 99 ? 45.981 -38.045 -3.645 1.00 91.62 99 SER A CA 1
ATOM 775 C C . SER A 1 99 ? 45.202 -37.555 -4.866 1.00 91.62 99 SER A C 1
ATOM 777 O O . SER A 1 99 ? 45.295 -38.115 -5.949 1.00 91.62 99 SER A O 1
ATOM 779 N N . ASN A 1 100 ? 44.466 -36.453 -4.709 1.00 89.19 100 ASN A N 1
ATOM 780 C CA . ASN A 1 100 ? 43.854 -35.747 -5.839 1.00 89.19 100 ASN A CA 1
ATOM 781 C C . ASN A 1 100 ? 44.829 -34.797 -6.570 1.00 89.19 100 ASN A C 1
ATOM 783 O O . ASN A 1 100 ? 44.423 -34.175 -7.553 1.00 89.19 100 ASN A O 1
ATOM 787 N N . THR A 1 101 ? 46.073 -34.646 -6.087 1.00 84.50 101 THR A N 1
ATOM 788 C CA . THR A 1 101 ? 47.121 -33.774 -6.660 1.00 84.50 101 THR A CA 1
ATOM 789 C C . THR A 1 101 ? 48.290 -34.552 -7.271 1.00 84.50 101 THR A C 1
ATOM 791 O O . THR A 1 101 ? 48.847 -34.094 -8.262 1.00 84.50 101 THR A O 1
ATOM 794 N N . ALA A 1 102 ? 48.619 -35.736 -6.742 1.00 83.94 102 ALA A N 1
ATOM 795 C CA . ALA A 1 102 ? 49.636 -36.650 -7.271 1.00 83.94 102 ALA A CA 1
ATOM 796 C C . ALA A 1 102 ? 48.994 -37.985 -7.682 1.00 83.94 102 ALA A C 1
ATOM 798 O O . ALA A 1 102 ? 48.134 -38.493 -6.967 1.00 83.94 102 ALA A O 1
ATOM 799 N N . GLY A 1 103 ? 49.383 -38.545 -8.831 1.00 82.94 103 GLY A N 1
ATOM 800 C CA . GLY A 1 103 ? 48.814 -39.785 -9.381 1.00 82.94 103 GLY A CA 1
ATOM 801 C C . GLY A 1 103 ? 47.453 -39.646 -10.087 1.00 82.94 103 GLY A C 1
ATOM 802 O O . GLY A 1 103 ? 47.028 -40.569 -10.781 1.00 82.94 103 GLY A O 1
ATOM 803 N N . THR A 1 104 ? 46.778 -38.496 -9.978 1.00 85.75 104 THR A N 1
ATOM 804 C CA . THR A 1 104 ? 45.528 -38.214 -10.708 1.00 85.75 104 THR A CA 1
ATOM 805 C C . THR A 1 104 ? 45.815 -37.672 -12.111 1.00 85.75 104 THR A C 1
ATOM 807 O O . THR A 1 104 ? 46.419 -36.606 -12.245 1.00 85.75 104 THR A O 1
ATOM 810 N N . SER A 1 105 ? 45.260 -38.289 -13.159 1.00 79.56 105 SER A N 1
ATOM 811 C CA . SER A 1 105 ? 45.525 -37.919 -14.566 1.00 79.56 105 SER A CA 1
ATOM 812 C C . SER A 1 105 ? 45.168 -36.478 -14.987 1.00 79.56 105 SER A C 1
ATOM 814 O O . SER A 1 105 ? 45.555 -36.054 -16.072 1.00 79.56 105 SER A O 1
ATOM 816 N N . SER A 1 106 ? 44.418 -35.714 -14.180 1.00 78.56 106 SER A N 1
ATOM 817 C CA . SER A 1 106 ? 44.088 -34.301 -14.454 1.00 78.56 106 SER A CA 1
ATOM 818 C C . SER A 1 106 ? 45.032 -33.285 -13.796 1.00 78.56 106 SER A C 1
ATOM 820 O O . SER A 1 106 ? 44.930 -32.099 -14.103 1.00 78.56 106 SER A O 1
ATOM 822 N N . MET A 1 107 ? 45.867 -33.723 -12.848 1.00 79.88 107 MET A N 1
ATOM 823 C CA . MET A 1 107 ? 46.786 -32.879 -12.064 1.00 79.88 107 MET A CA 1
ATOM 824 C C . MET A 1 107 ? 48.246 -33.315 -12.229 1.00 79.88 107 MET A C 1
ATOM 826 O O . MET A 1 107 ? 49.139 -32.477 -12.189 1.00 79.88 107 MET A O 1
ATOM 830 N N . ASP A 1 108 ? 48.467 -34.610 -12.454 1.00 84.50 108 ASP A N 1
ATOM 831 C CA . ASP A 1 108 ? 49.772 -35.257 -12.575 1.00 84.50 108 ASP A CA 1
ATOM 832 C C . ASP A 1 108 ? 49.772 -36.203 -13.799 1.00 84.50 108 ASP A C 1
ATOM 834 O O . ASP A 1 108 ? 49.895 -37.419 -13.641 1.00 84.50 108 ASP A O 1
ATOM 838 N N . PRO A 1 109 ? 49.538 -35.683 -15.026 1.00 82.25 109 PRO A N 1
ATOM 839 C CA . PRO A 1 109 ? 49.320 -36.504 -16.224 1.00 82.25 109 PRO A CA 1
ATOM 840 C C . PRO A 1 109 ? 50.531 -37.377 -16.581 1.00 82.25 109 PRO A C 1
ATOM 842 O O . PRO A 1 109 ? 50.356 -38.511 -17.018 1.00 82.25 109 PRO A O 1
ATOM 845 N N . ASP A 1 110 ? 51.740 -36.869 -16.335 1.00 86.44 110 ASP A N 1
ATOM 846 C CA . ASP A 1 110 ? 53.012 -37.556 -16.583 1.00 86.44 110 ASP A CA 1
ATOM 847 C C . ASP A 1 110 ? 53.496 -38.382 -15.371 1.00 86.44 110 ASP A C 1
ATOM 849 O O . ASP A 1 110 ? 54.605 -38.911 -15.382 1.00 86.44 110 ASP A O 1
ATOM 853 N N . LEU A 1 111 ? 52.686 -38.477 -14.304 1.00 87.00 111 LEU A N 1
ATOM 854 C CA . LEU A 1 111 ? 52.975 -39.182 -13.042 1.00 87.00 111 LEU A CA 1
ATOM 855 C C . LEU A 1 111 ? 54.266 -38.735 -12.315 1.00 87.00 111 LEU A C 1
ATOM 857 O O . LEU A 1 111 ? 54.774 -39.442 -11.441 1.00 87.00 111 LEU A O 1
ATOM 861 N N . THR A 1 112 ? 54.792 -37.550 -12.632 1.00 87.44 112 THR A N 1
ATOM 862 C CA . THR A 1 112 ? 56.026 -37.002 -12.043 1.00 87.44 112 THR A CA 1
ATOM 863 C C . THR A 1 112 ? 55.891 -36.766 -10.535 1.00 87.44 112 THR A C 1
ATOM 865 O O . THR A 1 112 ? 56.797 -37.096 -9.769 1.00 87.44 112 THR A O 1
ATOM 868 N N . SER A 1 113 ? 54.755 -36.234 -10.078 1.00 84.38 113 SER A N 1
ATOM 869 C CA . SER A 1 113 ? 54.502 -35.972 -8.654 1.00 84.38 113 SER A CA 1
ATOM 870 C C . SER A 1 113 ? 54.310 -37.276 -7.883 1.00 84.38 113 SER A C 1
ATOM 872 O O . SER A 1 113 ? 54.834 -37.420 -6.780 1.00 84.38 113 SER A O 1
ATOM 874 N N . SER A 1 114 ? 53.621 -38.246 -8.491 1.00 88.25 114 SER A N 1
ATOM 875 C CA . SER A 1 114 ? 53.489 -39.622 -8.009 1.00 88.25 114 SER A CA 1
ATOM 876 C C . SER A 1 114 ? 54.855 -40.291 -7.813 1.00 88.25 114 SER A C 1
ATOM 878 O O . SER A 1 114 ? 55.146 -40.793 -6.726 1.00 88.25 114 SER A O 1
ATOM 880 N N . ALA A 1 115 ? 55.740 -40.216 -8.813 1.00 87.88 115 ALA A N 1
ATOM 881 C CA . ALA A 1 115 ? 57.087 -40.780 -8.743 1.00 87.88 115 ALA A CA 1
ATOM 882 C C . ALA A 1 115 ? 57.948 -40.128 -7.643 1.00 87.88 115 ALA A C 1
ATOM 884 O O . ALA A 1 115 ? 58.569 -40.837 -6.848 1.00 87.88 115 ALA A O 1
ATOM 885 N N . LEU A 1 116 ? 57.947 -38.791 -7.550 1.00 88.31 116 LEU A N 1
ATOM 886 C CA . LEU A 1 116 ? 58.678 -38.050 -6.512 1.00 88.31 116 LEU A CA 1
ATOM 887 C C . LEU A 1 116 ? 58.179 -38.392 -5.100 1.00 88.31 116 LEU A C 1
ATOM 889 O O . LEU A 1 116 ? 58.981 -38.679 -4.212 1.00 88.31 116 LEU A O 1
ATOM 893 N N . LEU A 1 117 ? 56.860 -38.411 -4.900 1.00 90.38 117 LEU A N 1
ATOM 894 C CA . LEU A 1 117 ? 56.236 -38.752 -3.622 1.00 90.38 117 LEU A CA 1
ATOM 895 C C . LEU A 1 117 ? 56.497 -40.210 -3.222 1.00 90.38 117 LEU A C 1
ATOM 897 O O . LEU A 1 117 ? 56.769 -40.490 -2.053 1.00 90.38 117 LEU A O 1
ATOM 901 N N . SER A 1 118 ? 56.450 -41.142 -4.177 1.00 90.69 118 SER A N 1
ATOM 902 C CA . SER A 1 118 ? 56.729 -42.556 -3.916 1.00 90.69 118 SER A CA 1
ATOM 903 C C . SER A 1 118 ? 58.197 -42.779 -3.541 1.00 90.69 118 SER A C 1
ATOM 905 O O . SER A 1 118 ? 58.482 -43.508 -2.591 1.00 90.69 118 SER A O 1
ATOM 907 N N . ALA A 1 119 ? 59.130 -42.069 -4.187 1.00 89.38 119 ALA A N 1
ATOM 908 C CA . ALA A 1 119 ? 60.542 -42.077 -3.808 1.00 89.38 119 ALA A CA 1
ATOM 909 C C . ALA A 1 119 ? 60.767 -41.500 -2.395 1.00 89.38 119 ALA A C 1
ATOM 911 O O . ALA A 1 119 ? 61.444 -42.124 -1.577 1.00 89.38 119 ALA A O 1
ATOM 912 N N . ALA A 1 120 ? 60.153 -40.353 -2.078 1.00 88.00 120 ALA A N 1
ATOM 913 C CA . ALA A 1 120 ? 60.299 -39.673 -0.788 1.00 88.00 120 ALA A CA 1
ATOM 914 C C . ALA A 1 120 ? 59.675 -40.440 0.397 1.00 88.00 120 ALA A C 1
ATOM 916 O O . ALA A 1 120 ? 60.188 -40.388 1.516 1.00 88.00 120 ALA A O 1
ATOM 917 N N . THR A 1 121 ? 58.575 -41.163 0.169 1.00 90.19 121 THR A N 1
ATOM 918 C CA . THR A 1 121 ? 57.863 -41.936 1.208 1.00 90.19 121 THR A CA 1
ATOM 919 C C . THR A 1 121 ? 58.280 -43.406 1.277 1.00 90.19 121 THR A C 1
ATOM 921 O O . THR A 1 121 ? 58.052 -44.059 2.298 1.00 90.19 121 THR A O 1
ATOM 924 N N . SER A 1 122 ? 58.877 -43.943 0.208 1.00 91.00 122 SER A N 1
ATOM 925 C CA . SER A 1 122 ? 59.047 -45.386 -0.036 1.00 91.00 122 SER A CA 1
ATOM 926 C C . SER A 1 122 ? 57.725 -46.175 0.016 1.00 91.00 122 SER A C 1
ATOM 928 O O . SER A 1 122 ? 57.712 -47.344 0.401 1.00 91.00 122 SER A O 1
ATOM 930 N N . VAL A 1 123 ? 56.607 -45.528 -0.332 1.00 93.38 123 VAL A N 1
ATOM 931 C CA . VAL A 1 123 ? 55.256 -46.110 -0.365 1.00 93.38 123 VAL A CA 1
ATOM 932 C C . VAL A 1 123 ? 54.685 -45.945 -1.782 1.00 93.38 123 VAL A C 1
ATOM 934 O O . VAL A 1 123 ? 54.869 -44.885 -2.387 1.00 93.38 123 VAL A O 1
ATOM 937 N N . PRO A 1 124 ? 54.012 -46.958 -2.355 1.00 93.94 124 PRO A N 1
ATOM 938 C CA . PRO A 1 124 ? 53.342 -46.831 -3.646 1.00 93.94 124 PRO A CA 1
ATOM 939 C C . PRO A 1 124 ? 52.300 -45.705 -3.660 1.00 93.94 124 PRO A C 1
ATOM 941 O O . PRO A 1 124 ? 51.535 -45.535 -2.710 1.00 93.94 124 PRO A O 1
ATOM 944 N N . VAL A 1 125 ? 52.247 -44.957 -4.762 1.00 94.88 125 VAL A N 1
ATOM 945 C CA . VAL A 1 125 ? 51.228 -43.931 -5.024 1.00 94.88 125 VAL A CA 1
ATOM 946 C C . VAL A 1 125 ? 50.339 -44.430 -6.161 1.00 94.88 125 VAL A C 1
ATOM 948 O O . VAL A 1 125 ? 50.840 -44.848 -7.206 1.00 94.88 125 VAL A O 1
ATOM 951 N N . LEU A 1 126 ? 49.021 -44.423 -5.964 1.00 94.62 126 LEU A N 1
ATOM 952 C CA . LEU A 1 126 ? 48.077 -44.913 -6.965 1.00 94.62 126 LEU A CA 1
ATOM 953 C C . LEU A 1 126 ? 48.029 -43.969 -8.172 1.00 94.62 126 LEU A C 1
ATOM 955 O O . LEU A 1 126 ? 47.719 -42.789 -8.028 1.00 94.62 126 LEU A O 1
ATOM 959 N N . ALA A 1 127 ? 48.249 -44.504 -9.372 1.00 91.06 127 ALA A N 1
ATOM 960 C CA . ALA A 1 127 ? 47.837 -43.842 -10.605 1.00 91.06 127 ALA A CA 1
ATOM 961 C C . ALA A 1 127 ? 46.341 -44.117 -10.834 1.00 91.06 127 ALA A C 1
ATOM 963 O O . ALA A 1 127 ? 45.954 -45.274 -10.996 1.00 91.06 127 ALA A O 1
ATOM 964 N N . HIS A 1 128 ? 45.499 -43.079 -10.832 1.00 89.38 128 HIS A N 1
ATOM 965 C CA . HIS A 1 128 ? 44.048 -43.216 -11.003 1.00 89.38 128 HIS A CA 1
ATOM 966 C C . HIS A 1 128 ? 43.449 -42.138 -11.913 1.00 89.38 128 HIS A C 1
ATOM 968 O O . HIS A 1 128 ? 43.956 -41.020 -12.047 1.00 89.38 128 HIS A O 1
ATOM 974 N N . ARG A 1 129 ? 42.331 -42.484 -12.554 1.00 85.44 129 ARG A N 1
ATOM 975 C CA . ARG A 1 129 ? 41.578 -41.596 -13.451 1.00 85.44 129 ARG A CA 1
ATOM 976 C C . ARG A 1 129 ? 40.535 -40.775 -12.702 1.00 85.44 129 ARG A C 1
ATOM 978 O O . ARG A 1 129 ? 40.240 -39.647 -13.094 1.00 85.44 129 ARG A O 1
ATOM 985 N N . THR A 1 130 ? 39.968 -41.324 -11.627 1.00 85.56 130 THR A N 1
ATOM 986 C CA . THR A 1 130 ? 38.805 -40.730 -10.954 1.00 85.56 130 THR A CA 1
ATOM 987 C C . THR A 1 130 ? 39.205 -40.122 -9.614 1.00 85.56 130 THR A C 1
ATOM 989 O O . THR A 1 130 ? 39.526 -40.855 -8.685 1.00 85.56 130 THR A O 1
ATOM 992 N N . LYS A 1 131 ? 39.187 -38.789 -9.474 1.00 87.25 131 LYS A N 1
ATOM 993 C CA . LYS A 1 131 ? 39.447 -38.112 -8.183 1.00 87.25 131 LYS A CA 1
ATOM 994 C C . LYS A 1 131 ? 38.592 -38.700 -7.047 1.00 87.25 131 LYS A C 1
ATOM 996 O O . LYS A 1 131 ? 37.435 -39.061 -7.263 1.00 87.25 131 LYS A O 1
ATOM 1001 N N . LYS A 1 132 ? 39.137 -38.755 -5.828 1.00 90.00 132 LYS A N 1
ATOM 1002 C CA . LYS A 1 132 ? 38.418 -39.153 -4.604 1.00 90.00 132 LYS A CA 1
ATOM 1003 C C . LYS A 1 132 ? 37.134 -38.321 -4.444 1.00 90.00 132 LYS A C 1
ATOM 1005 O O . LYS A 1 132 ? 37.206 -37.099 -4.634 1.00 90.00 132 LYS A O 1
ATOM 1010 N N . PRO A 1 133 ? 35.985 -38.934 -4.097 1.00 88.81 133 PRO A N 1
ATOM 1011 C CA . PRO A 1 133 ? 35.800 -40.315 -3.620 1.00 88.81 133 PRO A CA 1
ATOM 1012 C C . PRO A 1 133 ? 35.538 -41.378 -4.719 1.00 88.81 133 PRO A C 1
ATOM 1014 O O . PRO A 1 133 ? 34.941 -42.413 -4.434 1.00 88.81 133 PRO A O 1
ATOM 1017 N N . GLY A 1 134 ? 35.912 -41.143 -5.982 1.00 87.62 134 GLY A N 1
ATOM 1018 C CA . GLY A 1 134 ? 35.560 -42.030 -7.103 1.00 87.62 134 GLY A CA 1
ATOM 1019 C C . GLY A 1 134 ? 36.461 -43.253 -7.338 1.00 87.62 134 GLY A C 1
ATOM 1020 O O . GLY A 1 134 ? 35.977 -44.268 -7.828 1.00 87.62 134 GLY A O 1
ATOM 1021 N N . CYS A 1 135 ? 37.745 -43.202 -6.976 1.00 90.38 135 CYS A N 1
ATOM 1022 C CA . CYS A 1 135 ? 38.751 -44.238 -7.280 1.00 90.38 135 CYS A CA 1
ATOM 1023 C C . CYS A 1 135 ? 38.640 -45.555 -6.480 1.00 90.38 135 CYS A C 1
ATOM 1025 O O . CYS A 1 135 ? 39.576 -46.351 -6.503 1.00 90.38 135 CYS A O 1
ATOM 1027 N N . GLY A 1 136 ? 37.541 -45.825 -5.765 1.00 92.00 136 GLY A N 1
ATOM 1028 C CA . GLY A 1 136 ? 37.425 -47.000 -4.882 1.00 92.00 136 GLY A CA 1
ATOM 1029 C C . GLY A 1 136 ? 37.685 -48.346 -5.579 1.00 92.00 136 GLY A C 1
ATOM 1030 O O . GLY A 1 136 ? 38.339 -49.222 -5.017 1.00 92.00 136 GLY A O 1
ATOM 1031 N N . ALA A 1 137 ? 37.253 -48.487 -6.837 1.00 92.06 137 ALA A N 1
ATOM 1032 C CA . ALA A 1 137 ? 37.539 -49.670 -7.652 1.00 92.06 137 ALA A CA 1
ATOM 1033 C C . ALA A 1 137 ? 39.015 -49.753 -8.094 1.00 92.06 137 ALA A C 1
ATOM 1035 O O . ALA A 1 137 ? 39.585 -50.841 -8.128 1.00 92.06 137 ALA A O 1
ATOM 1036 N N . GLU A 1 138 ? 39.645 -48.611 -8.390 1.00 94.69 138 GLU A N 1
ATOM 1037 C CA . GLU A 1 138 ? 41.060 -48.515 -8.783 1.00 94.69 138 GLU A CA 1
ATOM 1038 C C . GLU A 1 138 ? 41.977 -48.898 -7.595 1.00 94.69 138 GLU A C 1
ATOM 1040 O O . GLU A 1 138 ? 42.977 -49.590 -7.779 1.00 94.69 138 GLU A O 1
ATOM 1045 N N . ILE A 1 139 ? 41.575 -48.554 -6.363 1.00 96.00 139 ILE A N 1
ATOM 1046 C CA . ILE A 1 139 ? 42.239 -48.961 -5.111 1.00 96.00 139 ILE A CA 1
ATOM 1047 C C . ILE A 1 139 ? 42.150 -50.477 -4.880 1.00 96.00 139 ILE A C 1
ATOM 1049 O O . ILE A 1 139 ? 43.170 -51.121 -4.633 1.00 96.00 139 ILE A O 1
ATOM 1053 N N . MET A 1 140 ? 40.952 -51.070 -4.964 1.00 96.00 140 MET A N 1
ATOM 1054 C CA . MET A 1 140 ? 40.808 -52.517 -4.748 1.00 96.00 140 MET A CA 1
ATOM 1055 C C . MET A 1 140 ? 41.544 -53.322 -5.826 1.00 96.00 140 MET A C 1
ATOM 1057 O O . MET A 1 140 ? 42.214 -54.297 -5.498 1.00 96.00 140 MET A O 1
ATOM 1061 N N . ALA A 1 141 ? 41.511 -52.874 -7.087 1.00 94.38 141 ALA A N 1
ATOM 1062 C CA . ALA A 1 141 ? 42.274 -53.491 -8.172 1.00 94.38 141 ALA A CA 1
ATOM 1063 C C . ALA A 1 141 ? 43.795 -53.456 -7.927 1.00 94.38 141 ALA A C 1
ATOM 1065 O O . ALA A 1 141 ? 44.480 -54.440 -8.217 1.00 94.38 141 ALA A O 1
ATOM 1066 N N . TYR A 1 142 ? 44.327 -52.369 -7.349 1.00 95.38 142 TYR A N 1
ATOM 1067 C CA . TYR A 1 142 ? 45.731 -52.308 -6.935 1.00 95.38 142 TYR A CA 1
ATOM 1068 C C . TYR A 1 142 ? 46.056 -53.391 -5.896 1.00 95.38 142 TYR A C 1
ATOM 1070 O O . TYR A 1 142 ? 46.986 -54.176 -6.104 1.00 95.38 142 TYR A O 1
ATOM 1078 N N . PHE A 1 143 ? 45.282 -53.495 -4.810 1.00 95.94 143 PHE A N 1
ATOM 1079 C CA . PHE A 1 143 ? 45.549 -54.502 -3.779 1.00 95.94 143 PHE A CA 1
ATOM 1080 C C . PHE A 1 143 ? 45.383 -55.932 -4.321 1.00 95.94 143 PHE A C 1
ATOM 1082 O O . PHE A 1 143 ? 46.283 -56.750 -4.150 1.00 95.94 143 PHE A O 1
ATOM 1089 N N . HIS A 1 144 ? 44.313 -56.214 -5.075 1.00 95.31 144 HIS A N 1
ATOM 1090 C CA . HIS A 1 144 ? 44.051 -57.540 -5.659 1.00 95.31 144 HIS A CA 1
ATOM 1091 C C . HIS A 1 144 ? 45.089 -57.997 -6.696 1.00 95.31 144 HIS A C 1
ATOM 1093 O O . HIS A 1 144 ? 45.222 -59.200 -6.942 1.00 95.31 144 HIS A O 1
ATOM 1099 N N . SER A 1 145 ? 45.849 -57.068 -7.289 1.00 94.00 145 SER A N 1
ATOM 1100 C CA . SER A 1 145 ? 46.962 -57.410 -8.185 1.00 94.00 145 SER A CA 1
ATOM 1101 C C . SER A 1 145 ? 48.147 -58.068 -7.457 1.00 94.00 145 SER A C 1
ATOM 1103 O O . SER A 1 145 ? 48.897 -58.829 -8.072 1.00 94.00 145 SER A O 1
ATOM 1105 N N . HIS A 1 146 ? 48.278 -57.855 -6.142 1.00 93.06 146 HIS A N 1
ATOM 1106 C CA . HIS A 1 146 ? 49.336 -58.427 -5.311 1.00 93.06 146 HIS A CA 1
ATOM 1107 C C . HIS A 1 146 ? 48.900 -59.759 -4.681 1.00 93.06 146 HIS A C 1
ATOM 1109 O O . HIS A 1 146 ? 47.786 -59.893 -4.182 1.00 93.06 146 HIS A O 1
ATOM 1115 N N . ALA A 1 147 ? 49.790 -60.758 -4.672 1.00 88.19 147 ALA A N 1
ATOM 1116 C CA . ALA A 1 147 ? 49.460 -62.113 -4.212 1.00 88.19 147 ALA A CA 1
ATOM 1117 C C . ALA A 1 147 ? 49.010 -62.173 -2.735 1.00 88.19 147 ALA A C 1
ATOM 1119 O O . ALA A 1 147 ? 48.020 -62.833 -2.439 1.00 88.19 147 ALA A O 1
ATOM 1120 N N . GLU A 1 148 ? 49.686 -61.427 -1.853 1.00 88.88 148 GLU A N 1
ATOM 1121 C CA . GLU A 1 148 ? 49.418 -61.315 -0.401 1.00 88.88 148 GLU A CA 1
ATOM 1122 C C . GLU A 1 148 ? 48.031 -60.733 -0.052 1.00 88.88 148 GLU A C 1
ATOM 1124 O O . GLU A 1 148 ? 47.548 -60.867 1.074 1.00 88.88 148 GLU A O 1
ATOM 1129 N N . LEU A 1 149 ? 47.407 -60.029 -1.006 1.00 92.38 149 LEU A N 1
ATOM 1130 C CA . LEU A 1 149 ? 46.179 -59.250 -0.814 1.00 92.38 149 LEU A CA 1
ATOM 1131 C C . LEU A 1 149 ? 45.100 -59.591 -1.855 1.00 92.38 149 LEU A C 1
ATOM 1133 O O . LEU A 1 149 ? 44.128 -58.854 -2.001 1.00 92.38 149 LEU A O 1
ATOM 1137 N N . ARG A 1 150 ? 45.229 -60.709 -2.583 1.00 91.25 150 ARG A N 1
ATOM 1138 C CA . ARG A 1 150 ? 44.264 -61.115 -3.623 1.00 91.25 150 ARG A CA 1
ATOM 1139 C C . ARG A 1 150 ? 42.868 -61.430 -3.072 1.00 91.25 150 ARG A C 1
ATOM 1141 O O . ARG A 1 150 ? 41.883 -61.290 -3.788 1.00 91.25 150 ARG A O 1
ATOM 1148 N N . ASP A 1 151 ? 42.790 -61.858 -1.819 1.00 92.62 151 ASP A N 1
ATOM 1149 C CA . ASP A 1 151 ? 41.560 -62.148 -1.077 1.00 92.62 151 ASP A CA 1
ATOM 1150 C C . ASP A 1 151 ? 41.043 -60.950 -0.256 1.00 92.62 151 ASP A C 1
ATOM 1152 O O . ASP A 1 151 ? 39.978 -61.046 0.354 1.00 92.62 151 ASP A O 1
ATOM 1156 N N . LEU A 1 152 ? 41.787 -59.835 -0.226 1.00 94.25 152 LEU A N 1
ATOM 1157 C CA . LEU A 1 152 ? 41.514 -58.680 0.628 1.00 94.25 152 LEU A CA 1
ATOM 1158 C C . LEU A 1 152 ? 40.110 -58.120 0.381 1.00 94.25 152 LEU A C 1
ATOM 1160 O O . LEU A 1 152 ? 39.771 -57.688 -0.726 1.00 94.25 152 LEU A O 1
ATOM 1164 N N . LYS A 1 153 ? 39.308 -58.051 1.439 1.00 94.56 153 LYS A N 1
ATOM 1165 C CA . LYS A 1 153 ? 37.983 -57.430 1.390 1.00 94.56 153 LYS A CA 1
ATOM 1166 C C . LYS A 1 153 ? 38.052 -55.937 1.739 1.00 94.56 153 LYS A C 1
ATOM 1168 O O . LYS A 1 153 ? 38.926 -55.546 2.510 1.00 94.56 153 LYS A O 1
ATOM 1173 N N . PRO A 1 154 ? 37.089 -55.107 1.294 1.00 93.75 154 PRO A N 1
ATOM 1174 C CA . PRO A 1 154 ? 37.015 -53.708 1.719 1.00 93.75 154 PRO A CA 1
ATOM 1175 C C . PRO A 1 154 ? 36.892 -53.531 3.241 1.00 93.75 154 PRO A C 1
ATOM 1177 O O . PRO A 1 154 ? 37.508 -52.624 3.788 1.00 93.75 154 PRO A O 1
ATOM 1180 N N . GLU A 1 155 ? 36.198 -54.443 3.933 1.00 92.56 155 GLU A N 1
ATOM 1181 C CA . GLU A 1 155 ? 36.067 -54.454 5.405 1.00 92.56 155 GLU A CA 1
ATOM 1182 C C . GLU A 1 155 ? 37.403 -54.656 6.155 1.00 92.56 155 GLU A C 1
ATOM 1184 O O . GLU A 1 155 ? 37.467 -54.459 7.366 1.00 92.56 155 GLU A O 1
ATOM 1189 N N . GLU A 1 156 ? 38.481 -55.009 5.448 1.00 94.62 156 GLU A N 1
ATOM 1190 C CA . GLU A 1 156 ? 39.843 -55.140 5.982 1.00 94.62 156 GLU A CA 1
ATOM 1191 C C . GLU A 1 156 ? 40.761 -53.965 5.574 1.00 94.62 156 GLU A C 1
ATOM 1193 O O . GLU A 1 156 ? 41.976 -54.006 5.798 1.00 94.62 156 GLU A O 1
ATOM 1198 N N . VAL A 1 157 ? 40.197 -52.908 4.977 1.00 96.75 157 VAL A N 1
ATOM 1199 C CA . VAL A 1 157 ? 40.898 -51.684 4.557 1.00 96.75 157 VAL A CA 1
ATOM 1200 C C . VAL A 1 157 ? 40.546 -50.522 5.488 1.00 96.75 157 VAL A C 1
ATOM 1202 O O . VAL A 1 157 ? 39.380 -50.326 5.837 1.00 96.75 157 VAL A O 1
ATOM 1205 N N . ALA A 1 158 ? 41.542 -49.707 5.845 1.00 96.75 158 ALA A N 1
ATOM 1206 C CA . ALA A 1 158 ? 41.336 -48.398 6.468 1.00 96.75 158 ALA A CA 1
ATOM 1207 C C . ALA A 1 158 ? 41.756 -47.260 5.525 1.00 96.75 158 ALA A C 1
ATOM 1209 O O . ALA A 1 158 ? 42.835 -47.317 4.938 1.00 96.75 158 ALA A O 1
ATOM 1210 N N . VAL A 1 159 ? 40.943 -46.207 5.413 1.00 97.69 159 VAL A N 1
ATOM 1211 C CA . VAL A 1 159 ? 41.289 -44.954 4.721 1.00 97.69 159 VAL A CA 1
ATOM 1212 C C . VAL A 1 159 ? 41.548 -43.864 5.757 1.00 97.69 159 VAL A C 1
ATOM 1214 O O . VAL A 1 159 ? 40.723 -43.639 6.643 1.00 97.69 159 VAL A O 1
ATOM 1217 N N . VAL A 1 160 ? 42.683 -43.179 5.636 1.00 97.06 160 VAL A N 1
ATOM 1218 C CA . VAL A 1 160 ? 43.127 -42.110 6.538 1.00 97.06 160 VAL A CA 1
ATOM 1219 C C . VAL A 1 160 ? 43.224 -40.795 5.757 1.00 97.06 160 VAL A C 1
ATOM 1221 O O . VAL A 1 160 ? 43.902 -40.746 4.729 1.00 97.06 160 VAL A O 1
ATOM 1224 N N . GLY A 1 161 ? 42.563 -39.734 6.232 1.00 94.69 161 GLY A N 1
ATOM 1225 C CA . GLY A 1 161 ? 42.544 -38.434 5.545 1.00 94.69 161 GLY A CA 1
ATOM 1226 C C . GLY A 1 161 ? 41.974 -37.273 6.368 1.00 94.69 161 GLY A C 1
ATOM 1227 O O . GLY A 1 161 ? 41.379 -37.474 7.429 1.00 94.69 161 GLY A O 1
ATOM 1228 N N . ASP A 1 162 ? 42.152 -36.049 5.863 1.00 90.94 162 ASP A N 1
ATOM 1229 C CA . ASP A 1 162 ? 41.729 -34.782 6.486 1.00 90.94 162 ASP A CA 1
ATOM 1230 C C . ASP A 1 162 ? 40.253 -34.417 6.202 1.00 90.94 162 ASP A C 1
ATOM 1232 O O . ASP A 1 162 ? 39.603 -33.729 6.994 1.00 90.94 162 ASP A O 1
ATOM 1236 N N . ARG A 1 163 ? 39.702 -34.879 5.072 1.00 88.12 163 ARG A N 1
ATOM 1237 C CA . ARG A 1 163 ? 38.406 -34.441 4.527 1.00 88.12 163 ARG A CA 1
ATOM 1238 C C . ARG A 1 163 ? 37.305 -35.480 4.657 1.00 88.12 163 ARG A C 1
ATOM 1240 O O . ARG A 1 163 ? 37.340 -36.544 4.038 1.00 88.12 163 ARG A O 1
ATOM 1247 N N . LEU A 1 164 ? 36.225 -35.087 5.330 1.00 88.44 164 LEU A N 1
ATOM 1248 C CA . LEU A 1 164 ? 34.989 -35.869 5.396 1.00 88.44 164 LEU A CA 1
ATOM 1249 C C . LEU A 1 164 ? 34.414 -36.146 3.988 1.00 88.44 164 LEU A C 1
ATOM 1251 O O . LEU A 1 164 ? 34.230 -37.297 3.600 1.00 88.44 164 LEU A O 1
ATOM 1255 N N . ALA A 1 165 ? 34.216 -35.099 3.179 1.00 85.19 165 ALA A N 1
ATOM 1256 C CA . ALA A 1 165 ? 33.531 -35.188 1.882 1.00 85.19 165 ALA A CA 1
ATOM 1257 C C . ALA A 1 165 ? 34.290 -35.952 0.771 1.00 85.19 165 ALA A C 1
ATOM 1259 O O . ALA A 1 165 ? 33.696 -36.258 -0.265 1.00 85.19 165 ALA A O 1
ATOM 1260 N N . THR A 1 166 ? 35.578 -36.272 0.957 1.00 87.81 166 THR A N 1
ATOM 1261 C CA . THR A 1 166 ? 36.363 -37.073 -0.001 1.00 87.81 166 THR A CA 1
ATOM 1262 C C . THR A 1 166 ? 36.859 -38.389 0.573 1.00 87.81 166 THR A C 1
ATOM 1264 O O . THR A 1 166 ? 36.739 -39.399 -0.107 1.00 87.81 166 THR A O 1
ATOM 1267 N N . ASP A 1 167 ? 37.389 -38.422 1.791 1.00 93.00 167 ASP A N 1
ATOM 1268 C CA . ASP A 1 167 ? 38.170 -39.571 2.267 1.00 93.00 167 ASP A CA 1
ATOM 1269 C C . ASP A 1 167 ? 37.335 -40.484 3.164 1.00 93.00 167 ASP A C 1
ATOM 1271 O O . ASP A 1 167 ? 37.333 -41.704 2.988 1.00 93.00 167 ASP A O 1
ATOM 1275 N N . VAL A 1 168 ? 36.493 -39.891 4.015 1.00 92.81 168 VAL A N 1
ATOM 1276 C CA . VAL A 1 168 ? 35.453 -40.627 4.751 1.00 92.81 168 VAL A CA 1
ATOM 1277 C C . VAL A 1 168 ? 34.363 -41.128 3.794 1.00 92.81 168 VAL A C 1
ATOM 1279 O O . VAL A 1 168 ? 33.969 -42.291 3.864 1.00 92.81 168 VAL A O 1
ATOM 1282 N N . VAL A 1 169 ? 33.939 -40.306 2.824 1.00 91.12 169 VAL A N 1
ATOM 1283 C CA . VAL A 1 169 ? 32.989 -40.731 1.776 1.00 91.12 169 VAL A CA 1
ATOM 1284 C C . VAL A 1 169 ? 33.570 -41.825 0.868 1.00 91.12 169 VAL A C 1
ATOM 1286 O O . VAL A 1 169 ? 32.821 -42.699 0.431 1.00 91.12 169 VAL A O 1
ATOM 1289 N N . LEU A 1 170 ? 34.882 -41.825 0.594 1.00 94.06 170 LEU A N 1
ATOM 1290 C CA . LEU A 1 170 ? 35.549 -42.906 -0.145 1.00 94.06 170 LEU A CA 1
ATOM 1291 C C . LEU A 1 170 ? 35.479 -44.227 0.630 1.00 94.06 170 LEU A C 1
ATOM 1293 O O . LEU A 1 170 ? 34.986 -45.216 0.089 1.00 94.06 170 LEU A O 1
ATOM 1297 N N . ALA A 1 171 ? 35.900 -44.228 1.898 1.00 94.88 171 ALA A N 1
ATOM 1298 C CA . ALA A 1 171 ? 35.834 -45.399 2.773 1.00 94.88 171 ALA A CA 1
ATOM 1299 C C . ALA A 1 171 ? 34.412 -45.975 2.864 1.00 94.88 171 ALA A C 1
ATOM 1301 O O . ALA A 1 171 ? 34.178 -47.134 2.513 1.00 94.88 171 ALA A O 1
ATOM 1302 N N . ASN A 1 172 ? 33.443 -45.128 3.222 1.00 93.69 172 ASN A N 1
ATOM 1303 C CA . ASN A 1 172 ? 32.044 -45.519 3.393 1.00 93.69 172 ASN A CA 1
ATOM 1304 C C . ASN A 1 172 ? 31.391 -46.036 2.099 1.00 93.69 172 ASN A C 1
ATOM 1306 O O . ASN A 1 172 ? 30.460 -46.836 2.164 1.00 93.69 172 ASN A O 1
ATOM 1310 N N . ARG A 1 173 ? 31.872 -45.622 0.918 1.00 91.56 173 ARG A N 1
ATOM 1311 C CA . ARG A 1 173 ? 31.426 -46.169 -0.377 1.00 91.56 173 ARG A CA 1
ATOM 1312 C C . ARG A 1 173 ? 32.130 -47.458 -0.783 1.00 91.56 173 ARG A C 1
ATOM 1314 O O . ARG A 1 173 ? 31.531 -48.254 -1.498 1.00 91.56 173 ARG A O 1
ATOM 1321 N N . MET A 1 174 ? 33.373 -47.664 -0.354 1.00 93.00 174 MET A N 1
ATOM 1322 C CA . MET A 1 174 ? 34.079 -48.934 -0.545 1.00 93.00 174 MET A CA 1
ATOM 1323 C C . MET A 1 174 ? 33.545 -50.035 0.383 1.00 93.00 174 MET A C 1
ATOM 1325 O O . MET A 1 174 ? 33.668 -51.208 0.048 1.00 93.00 174 MET A O 1
ATOM 1329 N N . GLY A 1 175 ? 32.964 -49.672 1.532 1.00 91.94 175 GLY A N 1
ATOM 1330 C CA . GLY A 1 175 ? 32.730 -50.601 2.645 1.00 91.94 175 GLY A CA 1
ATOM 1331 C C . GLY A 1 175 ? 33.975 -50.787 3.522 1.00 91.94 175 GLY A C 1
ATOM 1332 O O . GLY A 1 175 ? 34.133 -51.828 4.152 1.00 91.94 175 GLY A O 1
ATOM 1333 N N . ALA A 1 176 ? 34.866 -49.793 3.515 1.00 94.81 176 ALA A N 1
ATOM 1334 C CA . ALA A 1 176 ? 36.102 -49.733 4.286 1.00 94.81 176 ALA A CA 1
ATOM 1335 C C . ALA A 1 176 ? 35.952 -48.815 5.509 1.00 94.81 176 ALA A C 1
ATOM 1337 O O . ALA A 1 176 ? 35.044 -47.984 5.571 1.00 94.81 176 ALA A O 1
ATOM 1338 N N . TYR A 1 177 ? 36.863 -48.937 6.474 1.00 94.88 177 TYR A N 1
ATOM 1339 C CA . TYR A 1 177 ? 36.855 -48.123 7.689 1.00 94.88 177 TYR A CA 1
ATOM 1340 C C . TYR A 1 177 ? 37.496 -46.749 7.453 1.00 94.88 177 TYR A C 1
ATOM 1342 O O . TYR A 1 177 ? 38.593 -46.653 6.907 1.00 94.88 177 TYR A O 1
ATOM 1350 N N . ALA A 1 178 ? 36.853 -45.676 7.908 1.00 95.12 178 ALA A N 1
ATOM 1351 C CA . ALA A 1 178 ? 37.388 -44.321 7.848 1.00 95.12 178 ALA A CA 1
ATOM 1352 C C . ALA A 1 178 ? 38.050 -43.904 9.171 1.00 95.12 178 ALA A C 1
ATOM 1354 O O . ALA A 1 178 ? 37.444 -44.016 10.241 1.00 95.12 178 ALA A O 1
ATOM 1355 N N . VAL A 1 179 ? 39.258 -43.341 9.079 1.00 95.88 179 VAL A N 1
ATOM 1356 C CA . VAL A 1 179 ? 39.965 -42.675 10.181 1.00 95.88 179 VAL A CA 1
ATOM 1357 C C . VAL A 1 179 ? 40.164 -41.203 9.820 1.00 95.88 179 VAL A C 1
ATOM 1359 O O . VAL A 1 179 ? 40.997 -40.858 8.981 1.00 95.88 179 VAL A O 1
ATOM 1362 N N . TRP A 1 180 ? 39.387 -40.322 10.448 1.00 95.62 180 TRP A N 1
ATOM 1363 C CA . TRP A 1 180 ? 39.445 -38.885 10.181 1.00 95.62 180 TRP A CA 1
ATOM 1364 C C . TRP A 1 180 ? 40.540 -38.188 11.001 1.00 95.62 180 TRP A C 1
ATOM 1366 O O . TRP A 1 180 ? 40.595 -38.319 12.226 1.00 95.62 180 TRP A O 1
ATOM 1376 N N . VAL A 1 181 ? 41.392 -37.412 10.328 1.00 93.56 181 VAL A N 1
ATOM 1377 C CA . VAL A 1 181 ? 42.418 -36.554 10.935 1.00 93.56 181 VAL A CA 1
ATOM 1378 C C . VAL A 1 181 ? 41.859 -35.131 11.071 1.00 93.56 181 VAL A C 1
ATOM 1380 O O . VAL A 1 181 ? 41.762 -34.396 10.092 1.00 93.56 181 VAL A O 1
ATOM 1383 N N . ARG A 1 182 ? 41.466 -34.733 12.289 1.00 85.94 182 ARG A N 1
ATOM 1384 C CA . ARG A 1 182 ? 40.770 -33.451 12.559 1.00 85.94 182 ARG A CA 1
ATOM 1385 C C . ARG A 1 182 ? 41.667 -32.209 12.446 1.00 85.94 182 ARG A C 1
ATOM 1387 O O . ARG A 1 182 ? 41.189 -31.106 12.181 1.00 85.94 182 ARG A O 1
ATOM 1394 N N . GLU A 1 183 ? 42.960 -32.398 12.670 1.00 86.06 183 GLU A N 1
ATOM 1395 C CA . GLU A 1 183 ? 44.051 -31.428 12.629 1.00 86.06 183 GLU A CA 1
ATOM 1396 C C . GLU A 1 183 ? 45.179 -32.023 11.769 1.00 86.06 183 GLU A C 1
ATOM 1398 O O . GLU A 1 183 ? 46.157 -32.575 12.273 1.00 86.06 183 GLU A O 1
ATOM 1403 N N . GLY A 1 184 ? 45.014 -31.956 10.444 1.00 82.00 184 GLY A N 1
ATOM 1404 C CA . GLY A 1 184 ? 46.108 -32.176 9.491 1.00 82.00 184 GLY A CA 1
ATOM 1405 C C . GLY A 1 184 ? 47.251 -31.151 9.629 1.00 82.00 184 GLY A C 1
ATOM 1406 O O . GLY A 1 184 ? 47.147 -30.220 10.424 1.00 82.00 184 GLY A O 1
ATOM 1407 N N . VAL A 1 185 ? 48.317 -31.311 8.840 1.00 83.62 185 VAL A N 1
ATOM 1408 C CA . VAL A 1 185 ? 49.639 -30.651 8.951 1.00 83.62 185 VAL A CA 1
ATOM 1409 C C . VAL A 1 185 ? 49.607 -29.118 9.121 1.00 83.62 185 VAL A C 1
ATOM 1411 O O . VAL A 1 185 ? 50.484 -28.545 9.770 1.00 83.62 185 VAL A O 1
ATOM 1414 N N . VAL A 1 186 ? 48.652 -28.423 8.505 1.00 78.31 186 VAL A N 1
ATOM 1415 C CA . VAL A 1 186 ? 48.528 -26.956 8.565 1.00 78.31 186 VAL A CA 1
ATOM 1416 C C . VAL A 1 186 ? 47.635 -26.534 9.764 1.00 78.31 186 VAL A C 1
ATOM 1418 O O . VAL A 1 186 ? 46.796 -27.313 10.211 1.00 78.31 186 VAL A O 1
ATOM 1421 N N . PRO A 1 187 ? 47.747 -25.320 10.336 1.00 67.81 187 PRO A N 1
ATOM 1422 C CA . PRO A 1 187 ? 46.776 -24.826 11.327 1.00 67.81 187 PRO A CA 1
ATOM 1423 C C . PRO A 1 187 ? 45.392 -24.520 10.713 1.00 67.81 187 PRO A C 1
ATOM 1425 O O . PRO A 1 187 ? 45.292 -24.188 9.528 1.00 67.81 187 PRO A O 1
ATOM 1428 N N . LYS A 1 188 ? 44.295 -24.597 11.485 1.00 53.75 188 LYS A N 1
ATOM 1429 C CA . LYS A 1 188 ? 42.928 -24.343 10.962 1.00 53.75 188 LYS A CA 1
ATOM 1430 C C . LYS A 1 188 ? 42.760 -22.916 10.430 1.00 53.75 188 LYS A C 1
ATOM 1432 O O . LYS A 1 188 ? 42.088 -22.701 9.424 1.00 53.75 188 LYS A O 1
ATOM 1437 N N . GLU A 1 189 ? 43.446 -21.966 11.048 1.00 50.91 189 GLU A N 1
ATOM 1438 C CA . GLU A 1 189 ? 43.487 -20.541 10.711 1.00 50.91 189 GLU A CA 1
ATOM 1439 C C . GLU A 1 189 ? 44.111 -20.303 9.325 1.00 50.91 189 GLU A C 1
ATOM 1441 O O . GLU A 1 189 ? 43.827 -19.298 8.677 1.00 50.91 189 GLU A O 1
ATOM 1446 N N . GLN A 1 190 ? 44.942 -21.244 8.861 1.00 49.38 190 GLN A N 1
ATOM 1447 C CA . GLN A 1 190 ? 45.594 -21.233 7.549 1.00 49.38 190 GLN A CA 1
ATOM 1448 C C . GLN A 1 190 ? 44.883 -22.135 6.516 1.00 49.38 190 GLN A C 1
ATOM 1450 O O . GLN A 1 190 ? 45.011 -21.886 5.319 1.00 49.38 190 GLN A O 1
ATOM 1455 N N . LYS A 1 191 ? 44.109 -23.147 6.951 1.00 47.12 191 LYS A N 1
ATOM 1456 C CA . LYS A 1 191 ? 43.227 -23.966 6.080 1.00 47.12 191 LYS A CA 1
ATOM 1457 C C . LYS A 1 191 ? 41.920 -23.286 5.717 1.00 47.12 191 LYS A C 1
ATOM 1459 O O . LYS A 1 191 ? 41.309 -23.636 4.708 1.00 47.12 191 LYS A O 1
ATOM 1464 N N . SER A 1 192 ? 41.469 -22.360 6.559 1.00 42.44 192 SER A N 1
ATOM 1465 C CA . SER A 1 192 ? 40.350 -21.485 6.248 1.00 42.44 192 SER A CA 1
ATOM 1466 C C . SER A 1 192 ? 40.523 -20.921 4.833 1.00 42.44 192 SER A C 1
ATOM 1468 O O . SER A 1 192 ? 41.601 -20.444 4.478 1.00 42.44 192 SER A O 1
ATOM 1470 N N . LEU A 1 193 ? 39.458 -20.937 4.019 1.00 37.44 193 LEU A N 1
ATOM 1471 C CA . LEU A 1 193 ? 39.449 -20.393 2.643 1.00 37.44 193 LEU A CA 1
ATOM 1472 C C . LEU A 1 193 ? 39.914 -18.919 2.566 1.00 37.44 193 LEU A C 1
ATOM 1474 O O . LEU A 1 193 ? 40.256 -18.406 1.490 1.00 37.44 193 LEU A O 1
ATOM 1478 N N . PHE A 1 194 ? 39.961 -18.285 3.737 1.00 41.25 194 PHE A N 1
ATOM 1479 C CA . PHE A 1 194 ? 40.240 -16.903 4.056 1.00 41.25 194 PHE A CA 1
ATOM 1480 C C . PHE A 1 194 ? 41.728 -16.621 4.394 1.00 41.25 194 PHE A C 1
ATOM 1482 O O . PHE A 1 194 ? 42.033 -15.907 5.356 1.00 41.25 194 PHE A O 1
ATOM 1489 N N . ALA A 1 195 ? 42.667 -17.077 3.557 1.00 36.56 195 ALA A N 1
ATOM 1490 C CA . ALA A 1 195 ? 44.069 -16.630 3.574 1.00 36.56 195 ALA A CA 1
ATOM 1491 C C . ALA A 1 195 ? 44.216 -15.119 3.228 1.00 36.56 195 ALA A C 1
ATOM 1493 O O . ALA A 1 195 ? 44.331 -14.738 2.056 1.00 36.56 195 ALA A O 1
ATOM 1494 N N . ARG A 1 196 ? 44.189 -14.294 4.294 1.00 48.31 196 ARG A N 1
ATOM 1495 C CA . ARG A 1 196 ? 43.995 -12.822 4.405 1.00 48.31 196 ARG A CA 1
ATOM 1496 C C . ARG A 1 196 ? 44.052 -11.956 3.135 1.00 48.31 196 ARG A C 1
ATOM 1498 O O . ARG A 1 196 ? 43.088 -11.240 2.877 1.00 48.31 196 ARG A O 1
ATOM 1505 N N . GLU A 1 197 ? 45.133 -11.980 2.362 1.00 39.69 197 GLU A N 1
ATOM 1506 C CA . GLU A 1 197 ? 45.334 -11.063 1.221 1.00 39.69 197 GLU A CA 1
ATOM 1507 C C . GLU A 1 197 ? 44.490 -11.440 -0.016 1.00 39.69 197 GLU A C 1
ATOM 1509 O O . GLU A 1 197 ? 44.125 -10.588 -0.820 1.00 39.69 197 GLU A O 1
ATOM 1514 N N . SER A 1 198 ? 44.085 -12.710 -0.132 1.00 49.88 198 SER A N 1
ATOM 1515 C CA . SER A 1 198 ? 43.268 -13.222 -1.248 1.00 49.88 198 SER A CA 1
ATOM 1516 C C . SER A 1 198 ? 41.749 -13.092 -1.042 1.00 49.88 198 SER A C 1
ATOM 1518 O O . SER A 1 198 ? 40.965 -13.425 -1.933 1.00 49.88 198 SER A O 1
ATOM 1520 N N . ASN A 1 199 ? 41.316 -12.650 0.142 1.00 62.75 199 ASN A N 1
ATOM 1521 C CA . ASN A 1 199 ? 39.974 -12.933 0.657 1.00 62.75 199 ASN A CA 1
ATOM 1522 C C . ASN A 1 199 ? 38.878 -12.085 0.038 1.00 62.75 199 ASN A C 1
ATOM 1524 O O . ASN A 1 199 ? 37.933 -12.628 -0.516 1.00 62.75 199 ASN A O 1
ATOM 1528 N N . LEU A 1 200 ? 38.982 -10.758 0.137 1.00 70.56 200 LEU A N 1
ATOM 1529 C CA . LEU A 1 200 ? 37.878 -9.864 -0.231 1.00 70.56 200 LEU A CA 1
ATOM 1530 C C . LEU A 1 200 ? 37.526 -9.990 -1.717 1.00 70.56 200 LEU A C 1
ATOM 1532 O O . LEU A 1 200 ? 36.360 -9.874 -2.085 1.00 70.56 200 LEU A O 1
ATOM 1536 N N . ARG A 1 201 ? 38.512 -10.340 -2.550 1.00 71.25 201 ARG A N 1
ATOM 1537 C CA . ARG A 1 201 ? 38.327 -10.677 -3.962 1.00 71.25 201 ARG A CA 1
ATOM 1538 C C . ARG A 1 201 ? 37.548 -11.983 -4.155 1.00 71.25 201 ARG A C 1
ATOM 1540 O O . ARG A 1 201 ? 36.586 -11.990 -4.914 1.00 71.25 201 ARG A O 1
ATOM 1547 N N . LYS A 1 202 ? 37.889 -13.052 -3.421 1.00 72.44 202 LYS A N 1
ATOM 1548 C CA . LYS A 1 202 ? 37.109 -14.308 -3.389 1.00 72.44 202 LYS A CA 1
ATOM 1549 C C . LYS A 1 202 ? 35.689 -14.085 -2.861 1.00 72.44 202 LYS A C 1
ATOM 1551 O O . LYS A 1 202 ? 34.752 -14.606 -3.447 1.00 72.44 202 LYS A O 1
ATOM 1556 N N . CYS A 1 203 ? 35.513 -13.287 -1.805 1.00 80.56 203 CYS A N 1
ATOM 1557 C CA . CYS A 1 203 ? 34.198 -12.926 -1.267 1.00 80.56 203 CYS A CA 1
ATOM 1558 C C . CYS A 1 203 ? 33.365 -12.156 -2.298 1.00 80.56 203 CYS A C 1
ATOM 1560 O O . CYS A 1 203 ? 32.198 -12.470 -2.492 1.00 80.56 203 CYS A O 1
ATOM 1562 N N . THR A 1 204 ? 33.975 -11.199 -3.002 1.00 85.44 204 THR A N 1
ATOM 1563 C CA . THR A 1 204 ? 33.322 -10.447 -4.085 1.00 85.44 204 THR A CA 1
ATOM 1564 C C . THR A 1 204 ? 32.918 -11.383 -5.227 1.00 85.44 204 THR A C 1
ATOM 1566 O O . THR A 1 204 ? 31.780 -11.342 -5.674 1.00 85.44 204 THR A O 1
ATOM 1569 N N . GLN A 1 205 ? 33.800 -12.298 -5.645 1.00 83.00 205 GLN A N 1
ATOM 1570 C CA . GLN A 1 205 ? 33.503 -13.310 -6.668 1.00 83.00 205 GLN A CA 1
ATOM 1571 C C . GLN A 1 205 ? 32.415 -14.304 -6.231 1.00 83.00 205 GLN A C 1
ATOM 1573 O O . GLN A 1 205 ? 31.582 -14.689 -7.048 1.00 83.00 205 GLN A O 1
ATOM 1578 N N . LEU A 1 206 ? 32.384 -14.702 -4.956 1.00 85.31 206 LEU A N 1
ATOM 1579 C CA . LEU A 1 206 ? 31.347 -15.569 -4.393 1.00 85.31 206 LEU A CA 1
ATOM 1580 C C . LEU A 1 206 ? 29.994 -14.848 -4.334 1.00 85.31 206 LEU A C 1
ATOM 1582 O O . LEU A 1 206 ? 28.996 -15.414 -4.768 1.00 85.31 206 LEU A O 1
ATOM 1586 N N . LEU A 1 207 ? 29.967 -13.591 -3.880 1.00 90.62 207 LEU A N 1
ATOM 1587 C CA . LEU A 1 207 ? 28.766 -12.759 -3.905 1.00 90.62 207 LEU A CA 1
ATOM 1588 C C . LEU A 1 207 ? 28.260 -12.593 -5.343 1.00 90.62 207 LEU A C 1
ATOM 1590 O O . LEU A 1 207 ? 27.111 -12.918 -5.609 1.00 90.62 207 LEU A O 1
ATOM 1594 N N . LEU A 1 208 ? 29.118 -12.192 -6.289 1.00 88.62 208 LEU A N 1
ATOM 1595 C CA . LEU A 1 208 ? 28.771 -12.093 -7.714 1.00 88.62 208 LEU A CA 1
ATOM 1596 C C . LEU A 1 208 ? 28.244 -13.423 -8.280 1.00 88.62 208 LEU A C 1
ATOM 1598 O O . LEU A 1 208 ? 27.284 -13.414 -9.047 1.00 88.62 208 LEU A O 1
ATOM 1602 N N . SER A 1 209 ? 28.795 -14.563 -7.850 1.00 87.62 209 SER A N 1
ATOM 1603 C CA . SER A 1 209 ? 28.297 -15.893 -8.231 1.00 87.62 209 SER A CA 1
ATOM 1604 C C . SER A 1 209 ? 26.884 -16.157 -7.695 1.00 87.62 209 SER A C 1
ATOM 1606 O O . SER A 1 209 ? 26.047 -16.667 -8.435 1.00 87.62 209 SER A O 1
ATOM 1608 N N . ILE A 1 210 ? 26.578 -15.766 -6.450 1.00 89.50 210 ILE A N 1
ATOM 1609 C CA . ILE A 1 210 ? 25.214 -15.835 -5.892 1.00 89.50 210 ILE A CA 1
ATOM 1610 C C . ILE A 1 210 ? 24.277 -14.860 -6.621 1.00 89.50 210 ILE A C 1
ATOM 1612 O O . ILE A 1 210 ? 23.144 -15.211 -6.929 1.00 89.50 210 ILE A O 1
ATOM 1616 N N . LEU A 1 211 ? 24.740 -13.660 -6.977 1.00 89.50 211 LEU A N 1
ATOM 1617 C CA . LEU A 1 211 ? 23.938 -12.703 -7.747 1.00 89.50 211 LEU A CA 1
ATOM 1618 C C . LEU A 1 211 ? 23.670 -13.166 -9.189 1.00 89.50 211 LEU A C 1
ATOM 1620 O O . LEU A 1 211 ? 22.642 -12.808 -9.761 1.00 89.50 211 LEU A O 1
ATOM 1624 N N . GLN A 1 212 ? 24.567 -13.964 -9.772 1.00 88.50 212 GLN A N 1
ATOM 1625 C CA . GLN A 1 212 ? 24.374 -14.624 -11.065 1.00 88.50 212 GLN A CA 1
ATOM 1626 C C . GLN A 1 212 ? 23.500 -15.887 -10.952 1.00 88.50 212 GLN A C 1
ATOM 1628 O O . GLN A 1 212 ? 22.785 -16.226 -11.894 1.00 88.50 212 GLN A O 1
ATOM 1633 N N . SER A 1 213 ? 23.547 -16.587 -9.815 1.00 86.88 213 SER A N 1
ATOM 1634 C CA . SER A 1 213 ? 22.809 -17.825 -9.558 1.00 86.88 213 SER A CA 1
ATOM 1635 C C . SER A 1 213 ? 22.262 -17.843 -8.119 1.00 86.88 213 SER A C 1
ATOM 1637 O O . SER A 1 213 ? 22.905 -18.396 -7.223 1.00 86.88 213 SER A O 1
ATOM 1639 N N . PRO A 1 214 ? 21.069 -17.257 -7.867 1.00 88.06 214 PRO A N 1
ATOM 1640 C CA . PRO A 1 214 ? 20.540 -17.049 -6.510 1.00 88.06 214 PRO A CA 1
ATOM 1641 C C . PRO A 1 214 ? 20.381 -18.315 -5.660 1.00 88.06 214 PRO A C 1
ATOM 1643 O O . PRO A 1 214 ? 20.461 -18.247 -4.436 1.00 88.06 214 PRO A O 1
ATOM 1646 N N . ILE A 1 215 ? 20.247 -19.487 -6.291 1.00 83.81 215 ILE A N 1
ATOM 1647 C CA . ILE A 1 215 ? 20.250 -20.789 -5.605 1.00 83.81 215 ILE A CA 1
ATOM 1648 C C . ILE A 1 215 ? 21.552 -21.057 -4.828 1.00 83.81 215 ILE A C 1
ATOM 1650 O O . ILE A 1 215 ? 21.557 -21.837 -3.886 1.00 83.81 215 ILE A O 1
ATOM 1654 N N . LEU A 1 216 ? 22.666 -20.394 -5.154 1.00 81.69 216 LEU A N 1
ATOM 1655 C CA . LEU A 1 216 ? 23.892 -20.509 -4.361 1.00 81.69 216 LEU A CA 1
ATOM 1656 C C . LEU A 1 216 ? 23.748 -19.874 -2.964 1.00 81.69 216 LEU A C 1
ATOM 1658 O O . LEU A 1 216 ? 24.378 -20.345 -2.020 1.00 81.69 216 LEU A O 1
ATOM 1662 N N . GLY A 1 217 ? 22.875 -18.872 -2.806 1.00 84.44 217 GLY A N 1
ATOM 1663 C CA . GLY A 1 217 ? 22.552 -18.264 -1.511 1.00 84.44 217 GLY A CA 1
ATOM 1664 C C . GLY A 1 217 ? 21.739 -19.182 -0.592 1.00 84.44 217 GLY A C 1
ATOM 1665 O O . GLY A 1 217 ? 21.778 -19.025 0.626 1.00 84.44 217 GLY A O 1
ATOM 1666 N N . THR A 1 218 ? 21.054 -20.200 -1.131 1.00 86.50 218 THR A N 1
ATOM 1667 C CA . THR A 1 218 ? 20.278 -21.151 -0.312 1.00 86.50 218 THR A CA 1
ATOM 1668 C C . THR A 1 218 ? 21.149 -22.180 0.417 1.00 86.50 218 THR A C 1
ATOM 1670 O O . THR A 1 218 ? 20.615 -22.957 1.199 1.00 86.50 218 THR A O 1
ATOM 1673 N N . TYR A 1 219 ? 22.466 -22.208 0.180 1.00 84.69 219 TYR A N 1
ATOM 1674 C CA . TYR A 1 219 ? 23.415 -23.051 0.926 1.00 84.69 219 TYR A CA 1
ATOM 1675 C C . TYR A 1 219 ? 24.126 -22.301 2.067 1.00 84.69 219 TYR A C 1
ATOM 1677 O O . TYR A 1 219 ? 24.937 -22.895 2.778 1.00 84.69 219 TYR A O 1
ATOM 1685 N N . VAL A 1 220 ? 23.862 -21.001 2.240 1.00 85.56 220 VAL A N 1
ATOM 1686 C CA . VAL A 1 220 ? 24.471 -20.176 3.292 1.00 85.56 220 VAL A CA 1
ATOM 1687 C C . VAL A 1 220 ? 23.565 -20.202 4.525 1.00 85.56 220 VAL A C 1
ATOM 1689 O O . VAL A 1 220 ? 22.614 -19.429 4.618 1.00 85.56 220 VAL A O 1
ATOM 1692 N N . HIS A 1 221 ? 23.859 -21.120 5.451 1.00 88.12 221 HIS A N 1
ATOM 1693 C CA . HIS A 1 221 ? 23.129 -21.285 6.719 1.00 88.12 221 HIS A CA 1
ATOM 1694 C C . HIS A 1 221 ? 23.792 -20.576 7.910 1.00 88.12 221 HIS A C 1
ATOM 1696 O O . HIS A 1 221 ? 23.129 -20.303 8.907 1.00 88.12 221 HIS A O 1
ATOM 1702 N N . GLU A 1 222 ? 25.079 -20.244 7.804 1.00 90.00 222 GLU A N 1
ATOM 1703 C CA . GLU A 1 222 ? 25.851 -19.553 8.837 1.00 90.00 222 GLU A CA 1
ATOM 1704 C C . GLU A 1 222 ? 26.711 -18.452 8.211 1.00 90.00 222 GLU A C 1
ATOM 1706 O O . GLU A 1 222 ? 27.258 -18.632 7.118 1.00 90.00 222 GLU A O 1
ATOM 1711 N N . LEU A 1 223 ? 26.835 -17.318 8.904 1.00 90.06 223 LEU A N 1
ATOM 1712 C CA . LEU A 1 223 ? 27.688 -16.207 8.496 1.00 90.06 223 LEU A CA 1
ATOM 1713 C C . LEU A 1 223 ? 28.462 -15.643 9.691 1.00 90.06 223 LEU A C 1
AT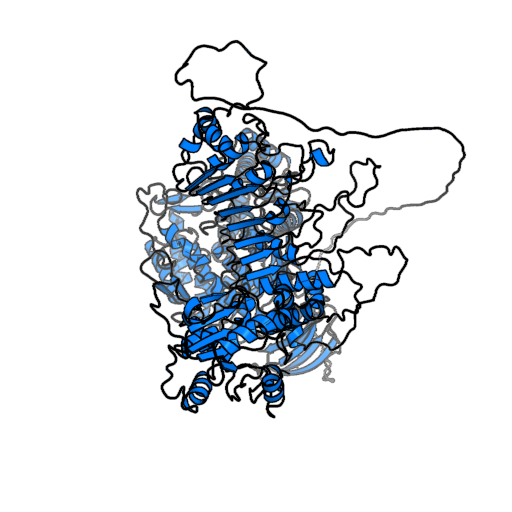OM 1715 O O . LEU A 1 223 ? 27.875 -15.159 10.658 1.00 90.06 223 LEU A O 1
ATOM 1719 N N . GLU A 1 224 ? 29.791 -15.655 9.579 1.00 87.56 224 GLU A N 1
ATOM 1720 C CA . GLU A 1 224 ? 30.694 -14.989 10.517 1.00 87.56 224 GLU A CA 1
ATOM 1721 C C . GLU A 1 224 ? 31.136 -13.620 9.977 1.00 87.56 224 GLU A C 1
ATOM 1723 O O . GLU A 1 224 ? 31.651 -13.517 8.859 1.00 87.56 224 GLU A O 1
ATOM 1728 N N . PHE A 1 225 ? 31.025 -12.577 10.802 1.00 85.25 225 PHE A N 1
ATOM 1729 C CA . PHE A 1 225 ? 31.629 -11.269 10.561 1.00 85.25 225 PHE A CA 1
ATOM 1730 C C . PHE A 1 225 ? 32.589 -10.868 11.685 1.00 85.25 225 PHE A C 1
ATOM 1732 O O . PHE A 1 225 ? 32.243 -10.908 12.866 1.00 85.25 225 PHE A O 1
ATOM 1739 N N . SER A 1 226 ? 33.786 -10.396 11.321 1.00 75.50 226 SER A N 1
ATOM 1740 C CA . SER A 1 226 ? 34.761 -9.879 12.283 1.00 75.50 226 SER A CA 1
ATOM 1741 C C . SER A 1 226 ? 35.420 -8.582 11.817 1.00 75.50 226 SER A C 1
ATOM 1743 O O . SER A 1 226 ? 36.030 -8.512 10.744 1.00 75.50 226 SER A O 1
ATOM 1745 N N . ASN A 1 227 ? 35.349 -7.557 12.671 1.00 64.62 227 ASN A N 1
ATOM 1746 C CA . ASN A 1 227 ? 35.812 -6.202 12.374 1.00 64.62 227 ASN A CA 1
ATOM 1747 C C . ASN A 1 227 ? 37.309 -5.963 12.699 1.00 64.62 227 ASN A C 1
ATOM 1749 O O . ASN A 1 227 ? 37.716 -4.847 13.005 1.00 64.62 227 ASN A O 1
ATOM 1753 N N . LYS A 1 228 ? 38.158 -7.007 12.650 1.00 62.62 228 LYS A N 1
ATOM 1754 C CA . LYS A 1 228 ? 39.612 -6.893 12.909 1.00 62.62 228 LYS A CA 1
ATOM 1755 C C . LYS A 1 228 ? 40.290 -5.908 11.945 1.00 62.62 228 LYS A C 1
ATOM 1757 O O . LYS A 1 228 ? 40.445 -6.223 10.756 1.00 62.62 228 LYS A O 1
ATOM 1762 N N . ASN A 1 229 ? 40.760 -4.771 12.456 1.00 54.19 229 ASN A N 1
ATOM 1763 C CA . ASN A 1 229 ? 41.462 -3.751 11.672 1.00 54.19 229 ASN A CA 1
ATOM 1764 C C . ASN A 1 229 ? 42.784 -4.320 11.086 1.00 54.19 229 ASN A C 1
ATOM 1766 O O . ASN A 1 229 ? 43.611 -4.844 11.840 1.00 54.19 229 ASN A O 1
ATOM 1770 N N . PRO A 1 230 ? 42.994 -4.330 9.754 1.00 49.78 230 PRO A N 1
ATOM 1771 C CA . PRO A 1 230 ? 44.169 -4.963 9.155 1.00 49.78 230 PRO A CA 1
ATOM 1772 C C . PRO A 1 230 ? 45.429 -4.086 9.256 1.00 49.78 230 PRO A C 1
ATOM 1774 O O . PRO A 1 230 ? 45.497 -3.012 8.670 1.00 49.78 230 PRO A O 1
ATOM 1777 N N . GLN A 1 231 ? 46.474 -4.593 9.917 1.00 47.53 231 GLN A N 1
ATOM 1778 C CA . GLN A 1 231 ? 47.776 -3.918 10.031 1.00 47.53 231 GLN A CA 1
ATOM 1779 C C . GLN A 1 231 ? 48.466 -3.748 8.659 1.00 47.53 231 GLN A C 1
ATOM 1781 O O . GLN A 1 231 ? 49.089 -4.683 8.150 1.00 47.53 231 GLN A O 1
ATOM 1786 N N . GLY A 1 232 ? 48.390 -2.550 8.073 1.00 47.81 232 GLY A N 1
ATOM 1787 C CA . GLY A 1 232 ? 49.082 -2.188 6.833 1.00 47.81 232 GLY A CA 1
ATOM 1788 C C . GLY A 1 232 ? 48.613 -0.857 6.238 1.00 47.81 232 GLY A C 1
ATOM 1789 O O . GLY A 1 232 ? 47.627 -0.282 6.687 1.00 47.81 232 GLY A O 1
ATOM 1790 N N . ARG A 1 233 ? 49.317 -0.379 5.204 1.00 42.84 233 ARG A N 1
ATOM 1791 C CA . ARG A 1 233 ? 48.830 0.671 4.291 1.00 42.84 233 ARG A CA 1
ATOM 1792 C C . ARG A 1 233 ? 48.257 0.026 3.029 1.00 42.84 233 ARG A C 1
ATOM 1794 O O . ARG A 1 233 ? 48.744 -1.017 2.595 1.00 42.84 233 ARG A O 1
ATOM 1801 N N . PHE A 1 234 ? 47.247 0.656 2.436 1.00 51.00 234 PHE A N 1
ATOM 1802 C CA . PHE A 1 234 ? 46.510 0.140 1.278 1.00 51.00 234 PHE A CA 1
ATOM 1803 C C . PHE A 1 234 ? 46.551 1.141 0.122 1.00 51.00 234 PHE A C 1
ATOM 1805 O O . PHE A 1 234 ? 46.660 2.344 0.348 1.00 51.00 234 PHE A O 1
ATOM 1812 N N . TYR A 1 235 ? 46.468 0.647 -1.115 1.00 45.88 235 TYR A N 1
ATOM 1813 C CA . TYR A 1 235 ? 46.524 1.473 -2.319 1.00 45.88 235 TYR A CA 1
ATOM 1814 C C . TYR A 1 235 ? 45.402 1.102 -3.292 1.00 45.88 235 TYR A C 1
ATOM 1816 O O . TYR A 1 235 ? 45.060 -0.067 -3.467 1.00 45.88 235 TYR A O 1
ATOM 1824 N N . TRP A 1 236 ? 44.847 2.114 -3.954 1.00 46.25 236 TRP A N 1
ATOM 1825 C CA . TRP A 1 236 ? 43.855 1.948 -5.013 1.00 46.25 236 TRP A CA 1
ATOM 1826 C C . TRP A 1 236 ? 44.517 1.762 -6.375 1.00 46.25 236 TRP A C 1
ATOM 1828 O O . TRP A 1 236 ? 45.539 2.386 -6.669 1.00 46.25 236 TRP A O 1
ATOM 1838 N N . LYS A 1 237 ? 43.897 0.963 -7.250 1.00 42.91 237 LYS A N 1
ATOM 1839 C CA . LYS A 1 237 ? 44.373 0.780 -8.624 1.00 42.91 237 LYS A CA 1
ATOM 1840 C C . LYS A 1 237 ? 43.225 0.368 -9.551 1.00 42.91 237 LYS A C 1
ATOM 1842 O O . LYS A 1 237 ? 42.854 -0.798 -9.604 1.00 42.91 237 LYS A O 1
ATOM 1847 N N . LYS A 1 238 ? 42.673 1.324 -10.306 1.00 46.03 238 LYS A N 1
ATOM 1848 C CA . LYS A 1 238 ? 41.580 1.067 -11.262 1.00 46.03 238 LYS A CA 1
ATOM 1849 C C . LYS A 1 238 ? 42.032 0.119 -12.378 1.00 46.03 238 LYS A C 1
ATOM 1851 O O . LYS A 1 238 ? 42.789 0.537 -13.251 1.00 46.03 238 LYS A O 1
ATOM 1856 N N . TYR A 1 239 ? 41.550 -1.123 -12.360 1.00 44.06 239 TYR A N 1
ATOM 1857 C CA . TYR A 1 239 ? 41.762 -2.125 -13.410 1.00 44.06 239 TYR A CA 1
ATOM 1858 C C . TYR A 1 239 ? 40.487 -2.923 -13.672 1.00 44.06 239 TYR A C 1
ATOM 1860 O O . TYR A 1 239 ? 39.848 -3.367 -12.729 1.00 44.06 239 TYR A O 1
ATOM 1868 N N . ASN A 1 240 ? 40.194 -3.124 -14.962 1.00 50.75 240 ASN A N 1
ATOM 1869 C CA . ASN A 1 240 ? 39.003 -3.757 -15.540 1.00 50.75 240 ASN A CA 1
ATOM 1870 C C . ASN A 1 240 ? 37.660 -3.187 -15.049 1.00 50.75 240 ASN A C 1
ATOM 1872 O O . ASN A 1 240 ? 37.292 -3.305 -13.887 1.00 50.75 240 ASN A O 1
ATOM 1876 N N . ARG A 1 241 ? 36.866 -2.637 -15.978 1.00 54.19 241 ARG A N 1
ATOM 1877 C CA . ARG A 1 241 ? 35.437 -2.438 -15.709 1.00 54.19 241 ARG A CA 1
ATOM 1878 C C . ARG A 1 241 ? 34.788 -3.819 -15.494 1.00 54.19 241 ARG A C 1
ATOM 1880 O O . ARG A 1 241 ? 35.034 -4.687 -16.336 1.00 54.19 241 ARG A O 1
ATOM 1887 N N . PRO A 1 242 ? 33.988 -4.026 -14.433 1.00 63.66 242 PRO A N 1
ATOM 1888 C CA . PRO A 1 242 ? 33.062 -5.155 -14.376 1.00 63.66 242 PRO A CA 1
ATOM 1889 C C . PRO A 1 242 ? 32.045 -5.055 -15.520 1.00 63.66 242 PRO A C 1
ATOM 1891 O O . PRO A 1 242 ? 31.845 -3.974 -16.087 1.00 63.66 242 PRO A O 1
ATOM 1894 N N . ASP A 1 243 ? 31.424 -6.178 -15.872 1.00 71.00 243 ASP A N 1
ATOM 1895 C CA . ASP A 1 243 ? 30.416 -6.215 -16.931 1.00 71.00 243 ASP A CA 1
ATOM 1896 C C . ASP A 1 243 ? 29.171 -5.393 -16.551 1.00 71.00 243 ASP A C 1
ATOM 1898 O O . ASP A 1 243 ? 28.826 -5.254 -15.375 1.00 71.00 243 ASP A O 1
ATOM 1902 N N . GLU A 1 244 ? 28.465 -4.847 -17.541 1.00 79.06 244 GLU A N 1
ATOM 1903 C CA . GLU A 1 244 ? 27.306 -3.981 -17.296 1.00 79.06 244 GLU A CA 1
ATOM 1904 C C . GLU A 1 244 ? 26.191 -4.734 -16.546 1.00 79.06 244 GLU A C 1
ATOM 1906 O O . GLU A 1 244 ? 25.528 -4.181 -15.665 1.00 79.06 244 GLU A O 1
ATOM 1911 N N . GLU A 1 245 ? 26.046 -6.034 -16.813 1.00 79.69 245 GLU A N 1
ATOM 1912 C CA . GLU A 1 245 ? 25.118 -6.905 -16.097 1.00 79.69 245 GLU A CA 1
ATOM 1913 C C . GLU A 1 245 ? 25.609 -7.285 -14.688 1.00 79.69 245 GLU A C 1
ATOM 1915 O O . GLU A 1 245 ? 24.791 -7.514 -13.796 1.00 79.69 245 GLU A O 1
ATOM 1920 N N . GLU A 1 246 ? 26.921 -7.329 -14.432 1.00 79.69 246 GLU A N 1
ATOM 1921 C CA . GLU A 1 246 ? 27.459 -7.462 -13.067 1.00 79.69 246 GLU A CA 1
ATOM 1922 C C . GLU A 1 246 ? 27.166 -6.201 -12.244 1.00 79.69 246 GLU A C 1
ATOM 1924 O O . GLU A 1 246 ? 26.687 -6.305 -11.113 1.00 79.69 246 GLU A O 1
ATOM 1929 N N . VAL A 1 247 ? 27.353 -5.014 -12.833 1.00 85.00 247 VAL A N 1
ATOM 1930 C CA . VAL A 1 247 ? 27.000 -3.726 -12.214 1.00 85.00 247 VAL A CA 1
ATOM 1931 C C . VAL A 1 247 ? 25.507 -3.687 -11.873 1.00 85.00 247 VAL A C 1
ATOM 1933 O O . VAL A 1 247 ? 25.154 -3.456 -10.714 1.00 85.00 247 VAL A O 1
ATOM 1936 N N . LYS A 1 248 ? 24.619 -3.988 -12.832 1.00 86.44 248 LYS A N 1
ATOM 1937 C CA . LYS A 1 248 ? 23.161 -4.042 -12.600 1.00 86.44 248 LYS A CA 1
ATOM 1938 C C . LYS A 1 248 ? 22.788 -5.025 -11.485 1.00 86.44 248 LYS A C 1
ATOM 1940 O O . LYS A 1 248 ? 21.956 -4.691 -10.639 1.00 86.44 248 LYS A O 1
ATOM 1945 N N . ARG A 1 249 ? 23.417 -6.207 -11.438 1.00 89.44 249 ARG A N 1
ATOM 1946 C CA . ARG A 1 249 ? 23.197 -7.212 -10.381 1.00 89.44 249 ARG A CA 1
ATOM 1947 C C . ARG A 1 249 ? 23.639 -6.728 -9.001 1.00 89.44 249 ARG A C 1
ATOM 1949 O O . ARG A 1 249 ? 22.883 -6.918 -8.050 1.00 89.44 249 ARG A O 1
ATOM 1956 N N . VAL A 1 250 ? 24.804 -6.084 -8.880 1.00 89.69 250 VAL A N 1
ATOM 1957 C CA . VAL A 1 250 ? 25.279 -5.525 -7.600 1.00 89.69 250 VAL A CA 1
ATOM 1958 C C . VAL A 1 250 ? 24.350 -4.414 -7.119 1.00 89.69 250 VAL A C 1
ATOM 1960 O O . VAL A 1 250 ? 23.845 -4.507 -6.007 1.00 89.69 250 VAL A O 1
ATOM 1963 N N . TYR A 1 251 ? 24.024 -3.427 -7.958 1.00 90.06 251 TYR A N 1
ATOM 1964 C CA . TYR A 1 251 ? 23.078 -2.366 -7.585 1.00 90.06 251 TYR A CA 1
ATOM 1965 C C . TYR A 1 251 ? 21.679 -2.919 -7.236 1.00 90.06 251 TYR A C 1
ATOM 1967 O O . TYR A 1 251 ? 21.051 -2.468 -6.280 1.00 90.06 251 TYR A O 1
ATOM 1975 N N . SER A 1 252 ? 21.204 -3.955 -7.939 1.00 88.00 252 SER A N 1
ATOM 1976 C CA . SER A 1 252 ? 19.969 -4.677 -7.589 1.00 88.00 252 SER A CA 1
ATOM 1977 C C . SER A 1 252 ? 20.044 -5.341 -6.204 1.00 88.00 252 SER A C 1
ATOM 1979 O O . SER A 1 252 ? 19.078 -5.279 -5.445 1.00 88.00 252 SER A O 1
ATOM 1981 N N . ALA A 1 253 ? 21.182 -5.944 -5.848 1.00 88.38 253 ALA A N 1
ATOM 1982 C CA . ALA A 1 253 ? 21.406 -6.522 -4.524 1.00 88.38 253 ALA A CA 1
ATOM 1983 C C . ALA A 1 253 ? 21.461 -5.450 -3.428 1.00 88.38 253 ALA A C 1
ATOM 1985 O O . ALA A 1 253 ? 20.818 -5.601 -2.396 1.00 88.38 253 ALA A O 1
ATOM 1986 N N . THR A 1 254 ? 22.149 -4.338 -3.684 1.00 89.56 254 THR A N 1
ATOM 1987 C CA . THR A 1 254 ? 22.243 -3.199 -2.765 1.00 89.56 254 THR A CA 1
ATOM 1988 C C . THR A 1 254 ? 20.876 -2.582 -2.462 1.00 89.56 254 THR A C 1
ATOM 1990 O O . THR A 1 254 ? 20.587 -2.293 -1.303 1.00 89.56 254 THR A O 1
ATOM 1993 N N . ARG A 1 255 ? 19.978 -2.496 -3.453 1.00 85.75 255 ARG A N 1
ATOM 1994 C CA . ARG A 1 255 ? 18.581 -2.085 -3.223 1.00 85.75 255 ARG A CA 1
ATOM 1995 C C . ARG A 1 255 ? 17.756 -3.132 -2.459 1.00 85.75 255 ARG A C 1
ATOM 1997 O O . ARG A 1 255 ? 16.947 -2.752 -1.619 1.00 85.75 255 ARG A O 1
ATOM 2004 N N . ARG A 1 256 ? 17.982 -4.442 -2.665 1.00 80.75 256 ARG A N 1
ATOM 2005 C CA . ARG A 1 256 ? 17.382 -5.506 -1.817 1.00 80.75 256 ARG A CA 1
ATOM 2006 C C . ARG A 1 256 ? 17.895 -5.487 -0.370 1.00 80.75 256 ARG A C 1
ATOM 2008 O O . ARG A 1 256 ? 17.180 -5.919 0.530 1.00 80.75 256 ARG A O 1
ATOM 2015 N N . ALA A 1 257 ? 19.094 -4.955 -0.147 1.00 82.69 257 ALA A N 1
ATOM 2016 C CA . ALA A 1 257 ? 19.665 -4.696 1.172 1.00 82.69 257 ALA A CA 1
ATOM 2017 C C . ALA A 1 257 ? 19.247 -3.332 1.768 1.00 82.69 257 ALA A C 1
ATOM 2019 O O . ALA A 1 257 ? 19.822 -2.900 2.759 1.00 82.69 257 ALA A O 1
ATOM 2020 N N . VAL A 1 258 ? 18.226 -2.664 1.208 1.00 78.62 258 VAL A N 1
ATOM 2021 C CA . VAL A 1 258 ? 17.581 -1.468 1.796 1.00 78.62 258 VAL A CA 1
ATOM 2022 C C . VAL A 1 258 ? 18.515 -0.240 1.920 1.00 78.62 258 VAL A C 1
ATOM 2024 O O . VAL A 1 258 ? 18.235 0.727 2.634 1.00 78.62 258 VAL A O 1
ATOM 2027 N N . PHE A 1 259 ? 19.614 -0.221 1.162 1.00 83.19 259 PHE A N 1
ATOM 2028 C CA . PHE A 1 259 ? 20.401 0.992 0.939 1.00 83.19 259 PHE A CA 1
ATOM 2029 C C . PHE A 1 259 ? 19.766 1.831 -0.174 1.00 83.19 259 PHE A C 1
ATOM 2031 O O . PHE A 1 259 ? 19.270 1.289 -1.165 1.00 83.19 259 PHE A O 1
ATOM 2038 N N . CYS A 1 260 ? 19.811 3.155 -0.036 1.00 74.12 260 CYS A N 1
ATOM 2039 C CA . CYS A 1 260 ? 19.212 4.089 -0.988 1.00 74.12 260 CYS A CA 1
ATOM 2040 C C . CYS A 1 260 ? 20.166 5.243 -1.334 1.00 74.12 260 CYS A C 1
ATOM 2042 O O . CYS A 1 260 ? 21.133 5.511 -0.623 1.00 74.12 260 CYS A O 1
ATOM 2044 N N . SER A 1 261 ? 19.880 5.949 -2.430 1.00 76.38 261 SER A N 1
ATOM 2045 C CA . SER A 1 261 ? 20.540 7.201 -2.842 1.00 76.38 261 SER A CA 1
ATOM 2046 C C . SER A 1 261 ? 22.085 7.186 -2.777 1.00 76.38 261 SER A C 1
ATOM 2048 O O . SER A 1 261 ? 22.733 6.519 -3.585 1.00 76.38 261 SER A O 1
ATOM 2050 N N . THR A 1 262 ? 22.701 7.937 -1.861 1.00 73.25 262 THR A N 1
ATOM 2051 C CA . THR A 1 262 ? 24.162 8.021 -1.696 1.00 73.25 262 THR A CA 1
ATOM 2052 C C . THR A 1 262 ? 24.760 6.776 -1.043 1.00 73.25 262 THR A C 1
ATOM 2054 O O . THR A 1 262 ? 25.879 6.393 -1.388 1.00 73.25 262 THR A O 1
ATOM 2057 N N . GLU A 1 263 ? 24.022 6.109 -0.154 1.00 73.94 263 GLU A N 1
ATOM 2058 C CA . GLU A 1 263 ? 24.447 4.867 0.502 1.00 73.94 263 GLU A CA 1
ATOM 2059 C C . GLU A 1 263 ? 24.438 3.698 -0.482 1.00 73.94 263 GLU A C 1
ATOM 2061 O O . GLU A 1 263 ? 25.402 2.939 -0.540 1.00 73.94 263 GLU A O 1
ATOM 2066 N N . GLU A 1 264 ? 23.399 3.604 -1.320 1.00 84.56 264 GLU A N 1
ATOM 2067 C CA . GLU A 1 264 ? 23.314 2.613 -2.401 1.00 84.56 264 GLU A CA 1
ATOM 2068 C C . GLU A 1 264 ? 24.550 2.691 -3.303 1.00 84.56 264 GLU A C 1
ATOM 2070 O O . GLU A 1 264 ? 25.200 1.682 -3.583 1.00 84.56 264 GLU A O 1
ATOM 2075 N N . LYS A 1 265 ? 24.917 3.910 -3.707 1.00 81.75 265 LYS A N 1
ATOM 2076 C CA . LYS A 1 265 ? 26.112 4.150 -4.509 1.00 81.75 265 LYS A CA 1
ATOM 2077 C C . LYS A 1 265 ? 27.391 3.757 -3.757 1.00 81.75 265 LYS A C 1
ATOM 2079 O O . LYS A 1 265 ? 28.180 2.981 -4.289 1.00 81.75 265 LYS A O 1
ATOM 2084 N N . ARG A 1 266 ? 27.576 4.231 -2.518 1.00 82.56 266 ARG A N 1
ATOM 2085 C CA . ARG A 1 266 ? 28.760 3.953 -1.678 1.00 82.56 266 ARG A CA 1
ATOM 2086 C C . ARG A 1 266 ? 28.965 2.453 -1.432 1.00 82.56 266 ARG A C 1
ATOM 2088 O O . ARG A 1 266 ? 30.092 1.973 -1.520 1.00 82.56 266 ARG A O 1
ATOM 2095 N N . VAL A 1 267 ? 27.890 1.704 -1.178 1.00 87.00 267 VAL A N 1
ATOM 2096 C CA . VAL A 1 267 ? 27.925 0.245 -0.987 1.00 87.00 267 VAL A CA 1
ATOM 2097 C C . VAL A 1 267 ? 28.206 -0.482 -2.303 1.00 87.00 267 VAL A C 1
ATOM 2099 O O . VAL A 1 267 ? 29.071 -1.354 -2.336 1.00 87.00 267 VAL A O 1
ATOM 2102 N N . ALA A 1 268 ? 27.537 -0.120 -3.403 1.00 86.94 268 ALA A N 1
ATOM 2103 C CA . ALA A 1 268 ? 27.758 -0.763 -4.699 1.00 86.94 268 ALA A CA 1
ATOM 2104 C C . ALA A 1 268 ? 29.176 -0.512 -5.250 1.00 86.94 268 ALA A C 1
ATOM 2106 O O . ALA A 1 268 ? 29.837 -1.456 -5.683 1.00 86.94 268 ALA A O 1
ATOM 2107 N N . GLU A 1 269 ? 29.682 0.724 -5.187 1.00 84.81 269 GLU A N 1
ATOM 2108 C CA . GLU A 1 269 ? 31.050 1.063 -5.606 1.00 84.81 269 GLU A CA 1
ATOM 2109 C C . GLU A 1 269 ? 32.095 0.333 -4.745 1.00 84.81 269 GLU A C 1
ATOM 2111 O O . GLU A 1 269 ? 33.025 -0.256 -5.294 1.00 84.81 269 GLU A O 1
ATOM 2116 N N . ALA A 1 270 ? 31.887 0.228 -3.424 1.00 83.69 270 ALA A N 1
ATOM 2117 C CA . ALA A 1 270 ? 32.767 -0.548 -2.546 1.00 83.69 270 ALA A CA 1
ATOM 2118 C C . ALA A 1 270 ? 32.844 -2.043 -2.914 1.00 83.69 270 ALA A C 1
ATOM 2120 O O . ALA A 1 270 ? 33.869 -2.676 -2.661 1.00 83.69 270 ALA A O 1
ATOM 2121 N N . ILE A 1 271 ? 31.813 -2.628 -3.537 1.00 87.00 271 ILE A N 1
ATOM 2122 C CA . ILE A 1 271 ? 31.849 -4.000 -4.077 1.00 87.00 271 ILE A CA 1
ATOM 2123 C C . ILE A 1 271 ? 32.534 -4.058 -5.444 1.00 87.00 271 ILE A C 1
ATOM 2125 O O . ILE A 1 271 ? 33.350 -4.956 -5.663 1.00 87.00 271 ILE A O 1
ATOM 2129 N N . LEU A 1 272 ? 32.230 -3.115 -6.336 1.00 82.69 272 LEU A N 1
ATOM 2130 C CA . LEU A 1 272 ? 32.679 -3.126 -7.731 1.00 82.69 272 LEU A CA 1
ATOM 2131 C C . LEU A 1 272 ? 34.161 -2.741 -7.902 1.00 82.69 272 LEU A C 1
ATOM 2133 O O . LEU A 1 272 ? 34.815 -3.289 -8.787 1.00 82.69 272 LEU A O 1
ATOM 2137 N N . ASP A 1 273 ? 34.714 -1.868 -7.052 1.00 74.88 273 ASP A N 1
ATOM 2138 C CA . ASP A 1 273 ? 36.136 -1.493 -7.101 1.00 74.88 273 ASP A CA 1
ATOM 2139 C C . ASP A 1 273 ? 37.042 -2.571 -6.464 1.00 74.88 273 ASP A C 1
ATOM 2141 O O . ASP A 1 273 ? 36.875 -2.968 -5.305 1.00 74.88 273 ASP A O 1
ATOM 2145 N N . ASP A 1 274 ? 38.034 -3.055 -7.216 1.00 62.59 274 ASP A N 1
ATOM 2146 C CA . ASP A 1 274 ? 39.007 -4.063 -6.765 1.00 62.59 274 ASP A CA 1
ATOM 2147 C C . ASP A 1 274 ? 40.197 -3.415 -6.021 1.00 62.59 274 ASP A C 1
ATOM 2149 O O . ASP A 1 274 ? 40.641 -2.315 -6.362 1.00 62.59 274 ASP A O 1
ATOM 2153 N N . VAL A 1 275 ? 40.727 -4.083 -4.990 1.00 55.06 275 VAL A N 1
ATOM 2154 C CA . VAL A 1 275 ? 41.676 -3.483 -4.025 1.00 55.06 275 VAL A CA 1
ATOM 2155 C C . VAL A 1 275 ? 43.042 -4.180 -4.089 1.00 55.06 275 VAL A C 1
ATOM 2157 O O . VAL A 1 275 ? 43.200 -5.291 -3.583 1.00 55.06 275 VAL A O 1
ATOM 2160 N N . GLU A 1 276 ? 44.056 -3.526 -4.674 1.00 47.47 276 GLU A N 1
ATOM 2161 C CA . GLU A 1 276 ? 45.440 -4.041 -4.710 1.00 47.47 276 GLU A CA 1
ATOM 2162 C C . GLU A 1 276 ? 46.167 -3.731 -3.390 1.00 47.47 276 GLU A C 1
ATOM 2164 O O . GLU A 1 276 ? 46.820 -2.698 -3.228 1.00 47.47 276 GLU A O 1
ATOM 2169 N N . ILE A 1 277 ? 46.076 -4.658 -2.433 1.00 47.19 277 ILE A N 1
ATOM 2170 C CA . ILE A 1 277 ? 46.862 -4.604 -1.196 1.00 47.19 277 ILE A CA 1
ATOM 2171 C C . ILE A 1 277 ? 48.356 -4.678 -1.553 1.00 47.19 277 ILE A C 1
ATOM 2173 O O . ILE A 1 277 ? 48.814 -5.641 -2.166 1.00 47.19 277 ILE A O 1
ATOM 2177 N N . ARG A 1 278 ? 49.125 -3.656 -1.158 1.00 39.69 278 ARG A N 1
ATOM 2178 C CA . ARG A 1 278 ? 50.591 -3.635 -1.258 1.00 39.69 278 ARG A CA 1
ATOM 2179 C C . ARG A 1 278 ? 51.206 -3.460 0.117 1.00 39.69 278 ARG A C 1
ATOM 2181 O O . ARG A 1 278 ? 51.247 -2.358 0.658 1.00 39.69 278 ARG A O 1
ATOM 2188 N N . ARG A 1 279 ? 51.729 -4.557 0.653 1.00 39.94 279 ARG A N 1
ATOM 2189 C CA . ARG A 1 279 ? 52.469 -4.579 1.912 1.00 39.94 279 ARG A CA 1
ATOM 2190 C C . ARG A 1 279 ? 53.740 -3.723 1.802 1.00 39.94 279 ARG A C 1
ATOM 2192 O O . ARG A 1 279 ? 54.660 -4.075 1.071 1.00 39.94 279 ARG A O 1
ATOM 2199 N N . MET A 1 280 ? 53.799 -2.613 2.536 1.00 36.41 280 MET A N 1
ATOM 2200 C CA . MET A 1 280 ? 55.070 -1.950 2.844 1.00 36.41 280 MET A CA 1
ATOM 2201 C C . MET A 1 280 ? 55.755 -2.709 3.980 1.00 36.41 280 MET A C 1
ATOM 2203 O O . MET A 1 280 ? 55.182 -2.840 5.064 1.00 36.41 280 MET A O 1
ATOM 2207 N N . ASP A 1 281 ? 56.980 -3.177 3.750 1.00 35.53 281 ASP A N 1
ATOM 2208 C CA . ASP A 1 281 ? 57.833 -3.654 4.836 1.00 35.53 281 ASP A CA 1
ATOM 2209 C C . ASP A 1 281 ? 58.281 -2.497 5.739 1.00 35.53 281 ASP A C 1
ATOM 2211 O O . ASP A 1 281 ? 58.329 -1.329 5.341 1.00 35.53 281 ASP A O 1
ATOM 2215 N N . ARG A 1 282 ? 58.558 -2.827 7.004 1.00 35.41 282 ARG A N 1
ATOM 2216 C CA . ARG A 1 282 ? 58.750 -1.844 8.078 1.00 35.41 282 ARG A CA 1
ATOM 2217 C C . ARG A 1 282 ? 60.024 -1.028 7.856 1.00 35.41 282 ARG A C 1
ATOM 2219 O O . ARG A 1 282 ? 61.124 -1.548 8.035 1.00 35.41 282 ARG A O 1
ATOM 2226 N N . PHE A 1 283 ? 59.882 0.267 7.586 1.00 31.20 283 PHE A N 1
ATOM 2227 C CA . PHE A 1 283 ? 60.984 1.204 7.793 1.00 31.20 283 PHE A CA 1
ATOM 2228 C C . PHE A 1 283 ? 61.153 1.501 9.288 1.00 31.20 283 PHE A C 1
ATOM 2230 O O . PHE A 1 283 ? 60.182 1.710 10.014 1.00 31.20 283 PHE A O 1
ATOM 2237 N N . MET A 1 284 ? 62.402 1.492 9.749 1.00 39.28 284 MET A N 1
ATOM 2238 C CA . MET A 1 284 ? 62.767 1.789 11.134 1.00 39.28 284 MET A CA 1
ATOM 2239 C C . MET A 1 284 ? 62.751 3.300 11.388 1.00 39.28 284 MET A C 1
ATOM 2241 O O . MET A 1 284 ? 63.461 4.037 10.712 1.00 39.28 284 MET A O 1
ATOM 2245 N N . GLY A 1 285 ? 62.026 3.730 12.425 1.00 38.47 285 GLY A N 1
ATOM 2246 C CA . GLY A 1 285 ? 62.112 5.085 12.979 1.00 38.47 285 GLY A CA 1
ATOM 2247 C C . GLY A 1 285 ? 61.120 6.089 12.387 1.00 38.47 285 GLY A C 1
ATOM 2248 O O . GLY A 1 285 ? 61.387 6.725 11.374 1.00 38.47 285 GLY A O 1
ATOM 2249 N N . GLY A 1 286 ? 60.002 6.289 13.085 1.00 30.56 286 GLY A N 1
ATOM 2250 C CA . GLY A 1 286 ? 59.043 7.357 12.807 1.00 30.56 286 GLY A CA 1
ATOM 2251 C C . GLY A 1 286 ? 57.692 7.074 13.455 1.00 30.56 286 GLY A C 1
ATOM 2252 O O . GLY A 1 286 ? 57.070 6.060 13.152 1.00 30.56 286 GLY A O 1
ATOM 2253 N N . ILE A 1 287 ? 57.231 7.968 14.335 1.00 39.72 287 ILE A N 1
ATOM 2254 C CA . ILE A 1 287 ? 55.818 7.994 14.727 1.00 39.72 287 ILE A CA 1
ATOM 2255 C C . ILE A 1 287 ? 55.070 8.605 13.545 1.00 39.72 287 ILE A C 1
ATOM 2257 O O . ILE A 1 287 ? 55.294 9.763 13.196 1.00 39.72 287 ILE A O 1
ATOM 2261 N N . ILE A 1 288 ? 54.230 7.801 12.904 1.00 32.03 288 ILE A N 1
ATOM 2262 C CA . ILE A 1 288 ? 53.328 8.235 11.840 1.00 32.03 288 ILE A CA 1
ATOM 2263 C C . ILE A 1 288 ? 51.957 8.410 12.488 1.00 32.03 288 ILE A C 1
ATOM 2265 O O . ILE A 1 288 ? 51.526 7.531 13.231 1.00 32.03 288 ILE A O 1
ATOM 2269 N N . TYR A 1 289 ? 51.302 9.542 12.230 1.00 33.22 289 TYR A N 1
ATOM 2270 C CA . TYR A 1 289 ? 49.927 9.772 12.666 1.00 33.22 289 TYR A CA 1
ATOM 2271 C C . TYR A 1 289 ? 49.016 8.677 12.101 1.00 33.22 289 TYR A C 1
ATOM 2273 O O . TYR A 1 289 ? 49.101 8.355 10.913 1.00 33.22 289 TYR A O 1
ATOM 2281 N N . GLU A 1 290 ? 48.155 8.116 12.945 1.00 35.56 290 GLU A N 1
ATOM 2282 C CA . GLU A 1 290 ? 47.049 7.286 12.480 1.00 35.56 290 GLU A CA 1
ATOM 2283 C C . GLU A 1 290 ? 46.063 8.197 11.738 1.00 35.56 290 GLU A C 1
ATOM 2285 O O . GLU A 1 290 ? 45.510 9.127 12.320 1.00 35.56 290 GLU A O 1
ATOM 2290 N N . GLU A 1 291 ? 45.896 7.967 10.435 1.00 36.72 291 GLU A N 1
ATOM 2291 C CA . GLU A 1 291 ? 44.749 8.482 9.681 1.00 36.72 291 GLU A CA 1
ATOM 2292 C C . GLU A 1 291 ? 43.495 7.760 10.203 1.00 36.72 291 GLU A C 1
ATOM 2294 O O . GLU A 1 291 ? 43.561 6.555 10.467 1.00 36.72 291 GLU A O 1
ATOM 2299 N N . ASP A 1 292 ? 42.384 8.483 10.391 1.00 37.91 292 ASP A N 1
ATOM 2300 C CA . ASP A 1 292 ? 41.207 7.989 11.117 1.00 37.91 292 ASP A CA 1
ATOM 2301 C C . ASP A 1 292 ? 40.728 6.620 10.606 1.00 37.91 292 ASP A C 1
ATOM 2303 O O . ASP A 1 292 ? 40.291 6.455 9.465 1.00 37.91 292 ASP A O 1
ATOM 2307 N N . ALA A 1 293 ? 40.818 5.612 11.479 1.00 46.84 293 ALA A N 1
ATOM 2308 C CA . ALA A 1 293 ? 40.680 4.205 11.099 1.00 46.84 293 ALA A CA 1
ATOM 2309 C C . ALA A 1 293 ? 39.276 3.812 10.597 1.00 46.84 293 ALA A C 1
ATOM 2311 O O . ALA A 1 293 ? 39.118 2.741 10.009 1.00 46.84 293 ALA A O 1
ATOM 2312 N N . GLU A 1 294 ? 38.272 4.655 10.839 1.00 43.88 294 GLU A N 1
ATOM 2313 C CA . GLU A 1 294 ? 36.855 4.400 10.566 1.00 43.88 294 GLU A CA 1
ATOM 2314 C C . GLU A 1 294 ? 36.519 4.506 9.065 1.00 43.88 294 GLU A C 1
ATOM 2316 O O . GLU A 1 294 ? 35.821 3.642 8.540 1.00 43.88 294 GLU A O 1
ATOM 2321 N N . ASP A 1 295 ? 37.109 5.455 8.325 1.00 48.97 295 ASP A N 1
ATOM 2322 C CA . ASP A 1 295 ? 36.889 5.617 6.871 1.00 48.97 295 ASP A CA 1
ATOM 2323 C C . ASP A 1 295 ? 37.768 4.683 6.001 1.00 48.97 295 ASP A C 1
ATOM 2325 O O . ASP A 1 295 ? 37.900 4.855 4.785 1.00 48.97 295 ASP A O 1
ATOM 2329 N N . SER A 1 296 ? 38.364 3.644 6.598 1.00 61.28 296 SER A N 1
ATOM 2330 C CA . SER A 1 296 ? 39.182 2.654 5.888 1.00 61.28 296 SER A CA 1
ATOM 2331 C C . SER A 1 296 ? 38.367 1.916 4.808 1.00 61.28 296 SER A C 1
ATOM 2333 O O . SER A 1 296 ? 37.465 1.137 5.138 1.00 61.28 296 SER A O 1
ATOM 2335 N N . PRO A 1 297 ? 38.705 2.027 3.504 1.00 67.06 297 PRO A N 1
ATOM 2336 C CA . PRO A 1 297 ? 37.911 1.400 2.439 1.00 67.06 297 PRO A CA 1
ATOM 2337 C C . PRO A 1 297 ? 37.879 -0.133 2.505 1.00 67.06 297 PRO A C 1
ATOM 2339 O O . PRO A 1 297 ? 36.976 -0.780 1.972 1.00 67.06 297 PRO A O 1
ATOM 2342 N N . VAL A 1 298 ? 38.860 -0.730 3.189 1.00 69.75 298 VAL A N 1
ATOM 2343 C CA . VAL A 1 298 ? 38.924 -2.171 3.458 1.00 69.75 298 VAL A CA 1
ATOM 2344 C C . VAL A 1 298 ? 37.868 -2.594 4.489 1.00 69.75 298 VAL A C 1
ATOM 2346 O O . VAL A 1 298 ? 37.378 -3.720 4.412 1.00 69.75 298 VAL A O 1
ATOM 2349 N N . ILE A 1 299 ? 37.497 -1.713 5.424 1.00 73.56 299 ILE A N 1
ATOM 2350 C CA . ILE A 1 299 ? 36.392 -1.923 6.372 1.00 73.56 299 ILE A CA 1
ATOM 2351 C C . ILE A 1 299 ? 35.057 -1.726 5.646 1.00 73.56 299 ILE A C 1
ATOM 2353 O O . ILE A 1 299 ? 34.231 -2.640 5.663 1.00 73.56 299 ILE A O 1
ATOM 2357 N N . LEU A 1 300 ? 34.914 -0.638 4.878 1.00 78.19 300 LEU A N 1
ATOM 2358 C CA . LEU A 1 300 ? 33.723 -0.372 4.062 1.00 78.19 300 LEU A CA 1
ATOM 2359 C C . LEU A 1 300 ? 33.369 -1.556 3.142 1.00 78.19 300 LEU A C 1
ATOM 2361 O O . LEU A 1 300 ? 32.236 -2.038 3.154 1.00 78.19 300 LEU A O 1
ATOM 2365 N N . LYS A 1 301 ? 34.345 -2.098 2.394 1.00 83.56 301 LYS A N 1
ATOM 2366 C CA . LYS A 1 301 ? 34.128 -3.269 1.522 1.00 83.56 301 LYS A CA 1
ATOM 2367 C C . LYS A 1 301 ? 33.737 -4.529 2.305 1.00 83.56 301 LYS A C 1
ATOM 2369 O O . LYS A 1 301 ? 32.966 -5.336 1.794 1.00 83.56 301 LYS A O 1
ATOM 2374 N N . ARG A 1 302 ? 34.223 -4.718 3.539 1.00 83.12 302 ARG A N 1
ATOM 2375 C CA . ARG A 1 302 ? 33.820 -5.853 4.398 1.00 83.12 302 ARG A CA 1
ATOM 2376 C C . ARG A 1 302 ? 32.381 -5.720 4.879 1.00 83.12 302 ARG A C 1
ATOM 2378 O O . ARG A 1 302 ? 31.638 -6.690 4.779 1.00 83.12 302 ARG A O 1
ATOM 2385 N N . GLN A 1 303 ? 31.997 -4.548 5.381 1.00 85.62 303 GLN A N 1
ATOM 2386 C CA . GLN A 1 303 ? 30.636 -4.273 5.849 1.00 85.62 303 GLN A CA 1
ATOM 2387 C C . GLN A 1 303 ? 29.627 -4.389 4.698 1.00 85.62 303 GLN A C 1
ATOM 2389 O O . GLN A 1 303 ? 28.613 -5.067 4.842 1.00 85.62 303 GLN A O 1
ATOM 2394 N N . ALA A 1 304 ? 29.958 -3.822 3.531 1.00 89.00 304 ALA A N 1
ATOM 2395 C CA . ALA A 1 304 ? 29.183 -3.964 2.300 1.00 89.00 304 ALA A CA 1
ATOM 2396 C C . ALA A 1 304 ? 29.021 -5.437 1.883 1.00 89.00 304 ALA A C 1
ATOM 2398 O O . ALA A 1 304 ? 27.905 -5.881 1.620 1.00 89.00 304 ALA A O 1
ATOM 2399 N N . LEU A 1 305 ? 30.110 -6.222 1.867 1.00 89.75 305 LEU A N 1
ATOM 2400 C CA . LEU A 1 305 ? 30.042 -7.659 1.572 1.00 89.75 305 LEU A CA 1
ATOM 2401 C C . LEU A 1 305 ? 29.122 -8.389 2.560 1.00 89.75 305 LEU A C 1
ATOM 2403 O O . LEU A 1 305 ? 28.282 -9.169 2.126 1.00 89.75 305 LEU A O 1
ATOM 2407 N N . ALA A 1 306 ? 29.258 -8.129 3.863 1.00 90.62 306 ALA A N 1
ATOM 2408 C CA . ALA A 1 306 ? 28.463 -8.778 4.903 1.00 90.62 306 ALA A CA 1
ATOM 2409 C C . ALA A 1 306 ? 26.963 -8.482 4.761 1.00 90.62 306 ALA A C 1
ATOM 2411 O O . ALA A 1 306 ? 26.177 -9.419 4.640 1.00 90.62 306 ALA A O 1
ATOM 2412 N N . ALA A 1 307 ? 26.577 -7.204 4.677 1.00 91.94 307 ALA A N 1
ATOM 2413 C CA . ALA A 1 307 ? 25.182 -6.795 4.499 1.00 91.94 307 ALA A CA 1
ATOM 2414 C C . ALA A 1 307 ? 24.557 -7.410 3.233 1.00 91.94 307 ALA A C 1
ATOM 2416 O O . ALA A 1 307 ? 23.430 -7.904 3.261 1.00 91.94 307 ALA A O 1
ATOM 2417 N N . LEU A 1 308 ? 25.308 -7.461 2.127 1.00 92.94 308 LEU A N 1
ATOM 2418 C CA . LEU A 1 308 ? 24.830 -8.071 0.887 1.00 92.94 308 LEU A CA 1
ATOM 2419 C C . LEU A 1 308 ? 24.717 -9.595 0.981 1.00 92.94 308 LEU A C 1
ATOM 2421 O O . LEU A 1 308 ? 23.696 -10.128 0.557 1.00 92.94 308 LEU A O 1
ATOM 2425 N N . PHE A 1 309 ? 25.693 -10.302 1.566 1.00 93.00 309 PHE A N 1
ATOM 2426 C CA . PHE A 1 309 ? 25.572 -11.745 1.820 1.00 93.00 309 PHE A CA 1
ATOM 2427 C C . PHE A 1 309 ? 24.352 -12.056 2.693 1.00 93.00 309 PHE A C 1
ATOM 2429 O O . PHE A 1 309 ? 23.584 -12.955 2.359 1.00 93.00 309 PHE A O 1
ATOM 2436 N N . MET A 1 310 ? 24.131 -11.285 3.758 1.00 92.25 310 MET A N 1
ATOM 2437 C CA . MET A 1 310 ? 22.977 -11.417 4.651 1.00 92.25 310 MET A CA 1
ATOM 2438 C C . MET A 1 310 ? 21.647 -11.113 3.939 1.00 92.25 310 MET A C 1
ATOM 2440 O O . MET A 1 310 ? 20.640 -11.760 4.219 1.00 92.25 310 MET A O 1
ATOM 2444 N N . SER A 1 311 ? 21.648 -10.189 2.972 1.00 91.56 311 SER A N 1
ATOM 2445 C CA . SER A 1 311 ? 20.494 -9.880 2.117 1.00 91.56 311 SER A CA 1
ATOM 2446 C C . SER A 1 311 ? 20.170 -10.971 1.085 1.00 91.56 311 SER A C 1
ATOM 2448 O O . SER A 1 311 ? 19.002 -11.143 0.742 1.00 91.56 311 SER A O 1
ATOM 2450 N N . VAL A 1 312 ? 21.163 -11.724 0.589 1.00 92.19 312 VAL A N 1
ATOM 2451 C CA . VAL A 1 312 ? 20.968 -12.741 -0.473 1.00 92.19 312 VAL A CA 1
ATOM 2452 C C . VAL A 1 312 ? 21.038 -14.198 0.002 1.00 92.19 312 VAL A C 1
ATOM 2454 O O . VAL A 1 312 ? 21.087 -15.106 -0.827 1.00 92.19 312 VAL A O 1
ATOM 2457 N N . SER A 1 313 ? 21.015 -14.430 1.317 1.00 92.75 313 SER A N 1
ATOM 2458 C CA . SER A 1 313 ? 21.069 -15.765 1.935 1.00 92.75 313 SER A CA 1
ATOM 2459 C C . SER A 1 313 ? 19.753 -16.091 2.664 1.00 92.75 313 SER A C 1
ATOM 2461 O O . SER A 1 313 ? 19.670 -15.935 3.882 1.00 92.75 313 SER A O 1
ATOM 2463 N N . PRO A 1 314 ? 18.695 -16.545 1.961 1.00 89.81 314 PRO A N 1
ATOM 2464 C CA . PRO A 1 314 ? 17.363 -16.747 2.551 1.00 89.81 314 PRO A CA 1
ATOM 2465 C C . PRO A 1 314 ? 17.275 -17.935 3.529 1.00 89.81 314 PRO A C 1
ATOM 2467 O O . PRO A 1 314 ? 16.266 -18.092 4.213 1.00 89.81 314 PRO A O 1
ATOM 2470 N N . ASN A 1 315 ? 18.316 -18.772 3.597 1.00 91.19 315 ASN A N 1
ATOM 2471 C CA . ASN A 1 315 ? 18.436 -19.910 4.516 1.00 91.19 315 ASN A CA 1
ATOM 2472 C C . ASN A 1 315 ? 19.383 -19.635 5.702 1.00 91.19 315 ASN A C 1
ATOM 2474 O O . ASN A 1 315 ? 19.769 -20.568 6.397 1.00 91.19 315 ASN A O 1
ATOM 2478 N N . LEU A 1 316 ? 19.765 -18.376 5.932 1.00 93.94 316 LEU A N 1
ATOM 2479 C CA . LEU A 1 316 ? 20.681 -17.991 7.004 1.00 93.94 316 LEU A CA 1
ATOM 2480 C C . LEU A 1 316 ? 20.018 -18.173 8.381 1.00 93.94 316 LEU A C 1
ATOM 2482 O O . LEU A 1 316 ? 19.037 -17.501 8.695 1.00 93.94 316 LEU A O 1
ATOM 2486 N N . GLU A 1 317 ? 20.559 -19.094 9.180 1.00 93.19 317 GLU A N 1
ATOM 2487 C CA . GLU A 1 317 ? 20.027 -19.552 10.473 1.00 93.19 317 GLU A CA 1
ATOM 2488 C C . GLU A 1 317 ? 20.924 -19.140 11.660 1.00 93.19 317 GLU A C 1
ATOM 2490 O O . GLU A 1 317 ? 20.414 -18.903 12.758 1.00 93.19 317 GLU A O 1
ATOM 2495 N N . SER A 1 318 ? 22.237 -19.001 11.433 1.00 93.00 318 SER A N 1
ATOM 2496 C CA . SER A 1 318 ? 23.264 -18.656 12.431 1.00 93.00 318 SER A CA 1
ATOM 2497 C C . SER A 1 318 ? 24.036 -17.383 12.043 1.00 93.00 318 SER A C 1
ATOM 2499 O O . SER A 1 318 ? 24.512 -17.257 10.910 1.00 93.00 318 SER A O 1
ATOM 2501 N N . LEU A 1 319 ? 24.175 -16.437 12.978 1.00 92.44 319 LEU A N 1
ATOM 2502 C CA . LEU A 1 319 ? 24.998 -15.229 12.845 1.00 92.44 319 LEU A CA 1
ATOM 2503 C C . LEU A 1 319 ? 26.058 -15.169 13.947 1.00 92.44 319 LEU A C 1
ATOM 2505 O O . LEU A 1 319 ? 25.720 -15.100 15.127 1.00 92.44 319 LEU A O 1
ATOM 2509 N N . ILE A 1 320 ? 27.332 -15.091 13.561 1.00 89.81 320 ILE A N 1
ATOM 2510 C CA . ILE A 1 320 ? 28.460 -14.930 14.488 1.00 89.81 320 ILE A CA 1
ATOM 2511 C C . ILE A 1 320 ? 29.095 -13.561 14.233 1.00 89.81 320 ILE A C 1
ATOM 2513 O O . ILE A 1 320 ? 29.708 -13.338 13.190 1.00 89.81 320 ILE A O 1
ATOM 2517 N N . LEU A 1 321 ? 28.952 -12.621 15.167 1.00 85.25 321 LEU A N 1
ATOM 2518 C CA . LEU A 1 321 ? 29.381 -11.232 14.994 1.00 85.25 321 LEU A CA 1
ATOM 2519 C C . LEU A 1 321 ? 30.431 -10.838 16.038 1.00 85.25 321 LEU A C 1
ATOM 2521 O O . LEU A 1 321 ? 30.235 -10.997 17.240 1.00 85.25 321 LEU A O 1
ATOM 2525 N N . THR A 1 322 ? 31.528 -10.214 15.613 1.00 77.56 322 THR A N 1
ATOM 2526 C CA . THR A 1 322 ? 32.255 -9.314 16.522 1.00 77.56 322 THR A CA 1
ATOM 2527 C C . THR A 1 322 ? 31.360 -8.103 16.824 1.00 77.56 322 THR A C 1
ATOM 2529 O O . THR A 1 322 ? 30.778 -7.567 15.879 1.00 77.56 322 THR A O 1
ATOM 2532 N N . PRO A 1 323 ? 31.237 -7.651 18.091 1.00 71.19 323 PRO A N 1
ATOM 2533 C CA . PRO A 1 323 ? 30.477 -6.449 18.425 1.00 71.19 323 PRO A CA 1
ATOM 2534 C C . PRO A 1 323 ? 30.859 -5.262 17.535 1.00 71.19 323 PRO A C 1
ATOM 2536 O O . PRO A 1 323 ? 32.041 -5.004 17.307 1.00 71.19 323 PRO A O 1
ATOM 2539 N N . MET A 1 324 ? 29.846 -4.572 17.019 1.00 67.62 324 MET A N 1
ATOM 2540 C CA . MET A 1 324 ? 29.979 -3.485 16.048 1.00 67.62 324 MET A CA 1
ATOM 2541 C C . MET A 1 324 ? 30.064 -2.122 16.736 1.00 67.62 324 MET A C 1
ATOM 2543 O O . MET A 1 324 ? 30.859 -1.278 16.337 1.00 67.62 324 MET A O 1
ATOM 2547 N N . VAL A 1 325 ? 29.270 -1.915 17.791 1.00 64.06 325 VAL A N 1
ATOM 2548 C CA . VAL A 1 325 ? 29.212 -0.639 18.514 1.00 64.06 325 VAL A CA 1
ATOM 2549 C C . VAL A 1 325 ? 30.121 -0.684 19.743 1.00 64.06 325 VAL A C 1
ATOM 2551 O O . VAL A 1 325 ? 29.815 -1.356 20.735 1.00 64.06 325 VAL A O 1
ATOM 2554 N N . PHE A 1 326 ? 31.221 0.067 19.682 1.00 57.06 326 PHE A N 1
ATOM 2555 C CA . PHE A 1 326 ? 32.150 0.301 20.790 1.00 57.06 326 PHE A CA 1
ATOM 2556 C C . PHE A 1 326 ? 31.912 1.671 21.442 1.00 57.06 326 PHE A C 1
ATOM 2558 O O . PHE A 1 326 ? 31.394 2.597 20.817 1.00 57.06 326 PHE A O 1
ATOM 2565 N N . CYS A 1 327 ? 32.320 1.830 22.702 1.00 48.81 327 CYS A N 1
ATOM 2566 C CA . CYS A 1 327 ? 32.228 3.109 23.409 1.00 48.81 327 CYS A CA 1
ATOM 2567 C C . CYS A 1 327 ? 33.430 4.010 23.095 1.00 48.81 327 CYS A C 1
ATOM 2569 O O . CYS A 1 327 ? 34.396 4.054 23.851 1.00 48.81 327 CYS A O 1
ATOM 2571 N N . HIS A 1 328 ? 33.351 4.762 21.995 1.00 41.09 328 HIS A N 1
ATOM 2572 C CA . HIS A 1 328 ? 34.365 5.743 21.583 1.00 41.09 328 HIS A CA 1
ATOM 2573 C C . HIS A 1 328 ? 34.280 7.083 22.346 1.00 41.09 328 HIS A C 1
ATOM 2575 O O . HIS A 1 328 ? 34.358 8.159 21.759 1.00 41.09 328 HIS A O 1
ATOM 2581 N N . LEU A 1 329 ? 34.172 7.024 23.677 1.00 39.06 329 LEU A N 1
ATOM 2582 C CA . LEU A 1 329 ? 34.484 8.155 24.556 1.00 39.06 329 LEU A CA 1
ATOM 2583 C C . LEU A 1 329 ? 35.793 7.871 25.312 1.00 39.06 329 LEU A C 1
ATOM 2585 O O . LEU A 1 329 ? 36.060 6.744 25.715 1.00 39.06 329 LEU A O 1
ATOM 2589 N N . LEU A 1 330 ? 36.584 8.926 25.538 1.00 38.94 330 LEU A N 1
ATOM 2590 C CA . LEU A 1 330 ? 37.784 8.968 26.397 1.00 38.94 330 LEU A CA 1
ATOM 2591 C C . LEU A 1 330 ? 39.083 8.295 25.897 1.00 38.94 330 LEU A C 1
ATOM 2593 O O . LEU A 1 330 ? 40.081 8.353 26.611 1.00 38.94 330 LEU A O 1
ATOM 2597 N N . ALA A 1 331 ? 39.152 7.776 24.667 1.00 31.61 331 ALA A N 1
ATOM 2598 C CA . ALA A 1 331 ? 40.438 7.363 24.072 1.00 31.61 331 ALA A CA 1
ATOM 2599 C C . ALA A 1 331 ? 41.336 8.552 23.648 1.00 31.61 331 ALA A C 1
ATOM 2601 O O . ALA A 1 331 ? 42.557 8.419 23.604 1.00 31.61 331 ALA A O 1
ATOM 2602 N N . SER A 1 332 ? 40.740 9.711 23.338 1.00 31.98 332 SER A N 1
ATOM 2603 C CA . SER A 1 332 ? 41.399 10.841 22.656 1.00 31.98 332 SER A CA 1
ATOM 2604 C C . SER A 1 332 ? 41.266 12.204 23.358 1.00 31.98 332 SER A C 1
ATOM 2606 O O . SER A 1 332 ? 41.740 13.210 22.832 1.00 31.98 332 SER A O 1
ATOM 2608 N N . LEU A 1 333 ? 40.648 12.271 24.545 1.00 29.61 333 LEU A N 1
ATOM 2609 C CA . LEU A 1 333 ? 40.411 13.530 25.267 1.00 29.61 333 LEU A CA 1
ATOM 2610 C C . LEU A 1 333 ? 41.457 13.786 26.373 1.00 29.61 333 LEU A C 1
ATOM 2612 O O . LEU A 1 333 ? 41.555 12.995 27.315 1.00 29.61 333 LEU A O 1
ATOM 2616 N N . PRO A 1 334 ? 42.197 14.914 26.334 1.00 26.81 334 PRO A N 1
ATOM 2617 C CA . PRO A 1 334 ? 43.002 15.375 27.463 1.00 26.81 334 PRO A CA 1
ATOM 2618 C C . PRO A 1 334 ? 42.146 15.648 28.709 1.00 26.81 334 PRO A C 1
ATOM 2620 O O . PRO A 1 334 ? 40.986 16.046 28.610 1.00 26.81 334 PRO A O 1
ATOM 2623 N N . ARG A 1 335 ? 42.736 15.507 29.906 1.00 29.59 335 ARG A N 1
ATOM 2624 C CA . ARG A 1 335 ? 42.069 15.713 31.211 1.00 29.59 335 ARG A CA 1
ATOM 2625 C C . ARG A 1 335 ? 41.797 17.192 31.557 1.00 29.59 335 ARG A C 1
ATOM 2627 O O . ARG A 1 335 ? 42.142 17.646 32.646 1.00 29.59 335 ARG A O 1
ATOM 2634 N N . SER A 1 336 ? 41.179 17.948 30.653 1.00 29.80 336 SER A N 1
ATOM 2635 C CA . SER A 1 336 ? 40.657 19.292 30.931 1.00 29.80 336 SER A CA 1
ATOM 2636 C C . SER A 1 336 ? 39.751 19.795 29.805 1.00 29.80 336 SER A C 1
ATOM 2638 O O . SER A 1 336 ? 40.252 20.055 28.715 1.00 29.80 336 SER A O 1
ATOM 2640 N N . ILE A 1 337 ? 38.460 19.990 30.100 1.00 28.45 337 ILE A N 1
ATOM 2641 C CA . ILE A 1 337 ? 37.588 21.117 29.698 1.00 28.45 337 ILE A CA 1
ATOM 2642 C C . ILE A 1 337 ? 36.151 20.774 30.126 1.00 28.45 337 ILE A C 1
ATOM 2644 O O . ILE A 1 337 ? 35.667 19.675 29.881 1.00 28.45 337 ILE A O 1
ATOM 2648 N N . SER A 1 338 ? 35.470 21.718 30.776 1.00 35.75 338 SER A N 1
ATOM 2649 C CA . SER A 1 338 ? 34.072 21.596 31.201 1.00 35.75 338 SER A CA 1
ATOM 2650 C C . SER A 1 338 ? 33.202 22.569 30.405 1.00 35.75 338 SER A C 1
ATOM 2652 O O . SER A 1 338 ? 33.287 23.777 30.629 1.00 35.75 338 SER A O 1
ATOM 2654 N N . ILE A 1 339 ? 32.371 22.064 29.490 1.00 31.05 339 ILE A N 1
ATOM 2655 C CA . ILE A 1 339 ? 31.396 22.861 28.728 1.00 31.05 339 ILE A CA 1
ATOM 2656 C C . ILE A 1 339 ? 30.058 22.114 28.712 1.00 31.05 339 ILE A C 1
ATOM 2658 O O . ILE A 1 339 ? 30.012 20.920 28.432 1.00 31.05 339 ILE A O 1
ATOM 2662 N N . GLN A 1 340 ? 28.975 22.828 29.020 1.00 31.42 340 GLN A N 1
ATOM 2663 C CA . GLN A 1 340 ? 27.597 22.360 28.851 1.00 31.42 340 GLN A CA 1
ATOM 2664 C C . GLN A 1 340 ? 27.040 22.863 27.507 1.00 31.42 340 GLN A C 1
ATOM 2666 O O . GLN A 1 340 ? 27.388 23.965 27.097 1.00 31.42 340 GLN A O 1
ATOM 2671 N N . HIS A 1 341 ? 26.126 22.102 26.892 1.00 33.66 341 HIS A N 1
ATOM 2672 C CA . HIS A 1 341 ? 25.234 22.520 25.793 1.00 33.66 341 HIS A CA 1
ATOM 2673 C C . HIS A 1 341 ? 25.879 23.253 24.588 1.00 33.66 341 HIS A C 1
ATOM 2675 O O . HIS A 1 341 ? 25.782 24.475 24.538 1.00 33.66 341 HIS A O 1
ATOM 2681 N N . GLN A 1 342 ? 26.434 22.523 23.595 1.00 26.92 342 GLN A N 1
ATOM 2682 C CA . GLN A 1 342 ? 26.471 22.912 22.152 1.00 26.92 342 GLN A CA 1
ATOM 2683 C C . GLN A 1 342 ? 27.237 21.910 21.234 1.00 26.92 342 GLN A C 1
ATOM 2685 O O . GLN A 1 342 ? 28.151 22.312 20.525 1.00 26.92 342 GLN A O 1
ATOM 2690 N N . TYR A 1 343 ? 26.910 20.603 21.217 1.00 28.22 343 TYR A N 1
ATOM 2691 C CA . TYR A 1 343 ? 27.631 19.626 20.354 1.00 28.22 343 TYR A CA 1
ATOM 2692 C C . TYR A 1 343 ? 26.799 18.457 19.763 1.00 28.22 343 TYR A C 1
ATOM 2694 O O . TYR A 1 343 ? 27.348 17.390 19.507 1.00 28.22 343 TYR A O 1
ATOM 2702 N N . GLU A 1 344 ? 25.503 18.638 19.477 1.00 30.31 344 GLU A N 1
ATOM 2703 C CA . GLU A 1 344 ? 24.676 17.585 18.832 1.00 30.31 344 GLU A CA 1
ATOM 2704 C C . GLU A 1 344 ? 24.546 17.704 17.293 1.00 30.31 344 GLU A C 1
ATOM 2706 O O . GLU A 1 344 ? 24.049 16.782 16.657 1.00 30.31 344 GLU A O 1
ATOM 2711 N N . GLU A 1 345 ? 25.036 18.781 16.660 1.00 28.89 345 GLU A N 1
ATOM 2712 C CA . GLU A 1 345 ? 24.797 19.060 15.222 1.00 28.89 345 GLU A CA 1
ATOM 2713 C C . GLU A 1 345 ? 26.029 18.962 14.291 1.00 28.89 345 GLU A C 1
ATOM 2715 O O . GLU A 1 345 ? 25.925 19.320 13.118 1.00 28.89 345 GLU A O 1
ATOM 2720 N N . HIS A 1 346 ? 27.213 18.532 14.757 1.00 25.78 346 HIS A N 1
ATOM 2721 C CA . HIS A 1 346 ? 28.461 18.664 13.967 1.00 25.78 346 HIS A CA 1
ATOM 2722 C C . HIS A 1 346 ? 29.386 17.434 13.896 1.00 25.78 346 HIS A C 1
ATOM 2724 O O . HIS A 1 346 ? 30.602 17.565 13.778 1.00 25.78 346 HIS A O 1
ATOM 2730 N N . TYR A 1 347 ? 28.808 16.230 13.854 1.00 25.58 347 TYR A N 1
ATOM 2731 C CA . TYR A 1 347 ? 29.481 15.061 13.271 1.00 25.58 347 TYR A CA 1
ATOM 2732 C C . TYR A 1 347 ? 28.569 14.350 12.267 1.00 25.58 347 TYR A C 1
ATOM 2734 O O . TYR A 1 347 ? 27.805 13.454 12.617 1.00 25.58 347 TYR A O 1
ATOM 2742 N N . ILE A 1 348 ? 28.711 14.706 10.986 1.00 31.66 348 ILE A N 1
ATOM 2743 C CA . ILE A 1 348 ? 28.290 13.837 9.880 1.00 31.66 348 ILE A CA 1
ATOM 2744 C C . ILE A 1 348 ? 29.312 12.694 9.813 1.00 31.66 348 ILE A C 1
ATOM 2746 O O . ILE A 1 348 ? 30.264 12.743 9.037 1.00 31.66 348 ILE A O 1
ATOM 2750 N N . ARG A 1 349 ? 29.162 11.696 10.689 1.00 38.09 349 ARG A N 1
ATOM 2751 C CA . ARG A 1 349 ? 29.925 10.447 10.592 1.00 38.09 349 ARG A CA 1
ATOM 2752 C C . ARG A 1 349 ? 29.360 9.600 9.459 1.00 38.09 349 ARG A C 1
ATOM 2754 O O . ARG A 1 349 ? 28.147 9.469 9.307 1.00 38.09 349 ARG A O 1
ATOM 2761 N N . THR A 1 350 ? 30.259 9.047 8.659 1.00 44.38 350 THR A N 1
ATOM 2762 C CA . THR A 1 350 ? 29.973 8.106 7.581 1.00 44.38 350 THR A CA 1
ATOM 2763 C C . THR A 1 350 ? 29.252 6.881 8.145 1.00 44.38 350 THR A C 1
ATOM 2765 O O . THR A 1 350 ? 29.774 6.204 9.024 1.00 44.38 350 THR A O 1
ATOM 2768 N N . SER A 1 351 ? 28.042 6.601 7.653 1.00 59.84 351 SER A N 1
ATOM 2769 C CA . SER A 1 351 ? 27.206 5.499 8.150 1.00 59.84 351 SER A CA 1
ATOM 2770 C C . SER A 1 351 ? 27.887 4.132 7.951 1.00 59.84 351 SER A C 1
ATOM 2772 O O . SER A 1 351 ? 28.616 3.948 6.972 1.00 59.84 351 SER A O 1
ATOM 2774 N N . ASP A 1 352 ? 27.731 3.197 8.888 1.00 75.12 352 ASP A N 1
ATOM 2775 C CA . ASP A 1 352 ? 28.367 1.870 8.848 1.00 75.12 352 ASP A CA 1
ATOM 2776 C C . ASP A 1 352 ? 27.430 0.886 8.125 1.00 75.12 352 ASP A C 1
ATOM 2778 O O . ASP A 1 352 ? 26.475 0.424 8.754 1.00 75.12 352 ASP A O 1
ATOM 2782 N N . PRO A 1 353 ? 27.677 0.453 6.868 1.00 84.38 353 PRO A N 1
ATOM 2783 C CA . PRO A 1 353 ? 26.627 -0.200 6.080 1.00 84.38 353 PRO A CA 1
ATOM 2784 C C . PRO A 1 353 ? 26.067 -1.489 6.689 1.00 84.38 353 PRO A C 1
ATOM 2786 O O . PRO A 1 353 ? 24.901 -1.816 6.492 1.00 84.38 353 PRO A O 1
ATOM 2789 N N . LEU A 1 354 ? 26.876 -2.230 7.452 1.00 86.44 354 LEU A N 1
ATOM 2790 C CA . LEU A 1 354 ? 26.392 -3.407 8.175 1.00 86.44 354 LEU A CA 1
ATOM 2791 C C . LEU A 1 354 ? 25.494 -3.024 9.364 1.00 86.44 354 LEU A C 1
ATOM 2793 O O . LEU A 1 354 ? 24.518 -3.717 9.623 1.00 86.44 354 LEU A O 1
ATOM 2797 N N . VAL A 1 355 ? 25.791 -1.929 10.066 1.00 82.19 355 VAL A N 1
ATOM 2798 C CA . VAL A 1 355 ? 24.958 -1.416 11.164 1.00 82.19 355 VAL A CA 1
ATOM 2799 C C . VAL A 1 355 ? 23.646 -0.859 10.609 1.00 82.19 355 VAL A C 1
ATOM 2801 O O . VAL A 1 355 ? 22.588 -1.227 11.111 1.00 82.19 355 VAL A O 1
ATOM 2804 N N . ASP A 1 356 ? 23.701 -0.071 9.529 1.00 80.25 356 ASP A N 1
ATOM 2805 C CA . ASP A 1 356 ? 22.514 0.495 8.869 1.00 80.25 356 ASP A CA 1
ATOM 2806 C C . ASP A 1 356 ? 21.571 -0.597 8.351 1.00 80.25 356 ASP A C 1
ATOM 2808 O O . ASP A 1 356 ? 20.354 -0.509 8.514 1.00 80.25 356 ASP A O 1
ATOM 2812 N N . PHE A 1 357 ? 22.133 -1.641 7.732 1.00 87.81 357 PHE A N 1
ATOM 2813 C CA . PHE A 1 357 ? 21.381 -2.802 7.265 1.00 87.81 357 PHE A CA 1
ATOM 2814 C C . PHE A 1 357 ? 20.693 -3.523 8.428 1.00 87.81 357 PHE A C 1
ATOM 2816 O O . PHE A 1 357 ? 19.490 -3.772 8.366 1.00 87.81 357 PHE A O 1
ATOM 2823 N N . LEU A 1 358 ? 21.434 -3.835 9.496 1.00 86.75 358 LEU A N 1
ATOM 2824 C CA . LEU A 1 358 ? 20.884 -4.544 10.650 1.00 86.75 358 LEU A CA 1
ATOM 2825 C C . LEU A 1 358 ? 19.772 -3.744 11.341 1.00 86.75 358 LEU A C 1
ATOM 2827 O O . LEU A 1 358 ? 18.699 -4.294 11.584 1.00 86.75 358 LEU A O 1
ATOM 2831 N N . ASP A 1 359 ? 19.982 -2.447 11.581 1.00 79.00 359 ASP A N 1
ATOM 2832 C CA . ASP A 1 359 ? 18.980 -1.574 12.198 1.00 79.00 359 ASP A CA 1
ATOM 2833 C C . ASP A 1 359 ? 17.694 -1.487 11.357 1.00 79.00 359 ASP A C 1
ATOM 2835 O O . ASP A 1 359 ? 16.601 -1.731 11.872 1.00 79.00 359 ASP A O 1
ATOM 2839 N N . ARG A 1 360 ? 17.809 -1.263 10.037 1.00 78.56 360 ARG A N 1
ATOM 2840 C CA . ARG A 1 360 ? 16.651 -1.172 9.122 1.00 78.56 360 ARG A CA 1
ATOM 2841 C C . ARG A 1 360 ? 15.822 -2.455 9.079 1.00 78.56 360 ARG A C 1
ATOM 2843 O O . ARG A 1 360 ? 14.593 -2.372 9.007 1.00 78.56 360 ARG A O 1
ATOM 2850 N N . VAL A 1 361 ? 16.473 -3.620 9.135 1.00 81.25 361 VAL A N 1
ATOM 2851 C CA . VAL A 1 361 ? 15.797 -4.928 9.176 1.00 81.25 361 VAL A CA 1
ATOM 2852 C C . VAL A 1 361 ? 15.166 -5.181 10.548 1.00 81.25 361 VAL A C 1
ATOM 2854 O O . VAL A 1 361 ? 14.011 -5.593 10.622 1.00 81.25 361 VAL A O 1
ATOM 2857 N N . ASN A 1 362 ? 15.880 -4.903 11.640 1.00 80.06 362 ASN A N 1
ATOM 2858 C CA . ASN A 1 362 ? 15.415 -5.185 12.999 1.00 80.06 362 ASN A CA 1
ATOM 2859 C C . ASN A 1 362 ? 14.312 -4.234 13.490 1.00 80.06 362 ASN A C 1
ATOM 2861 O O . ASN A 1 362 ? 13.402 -4.646 14.208 1.00 80.06 362 ASN A O 1
ATOM 2865 N N . MET A 1 363 ? 14.353 -2.963 13.091 1.00 67.25 363 MET A N 1
ATOM 2866 C CA . MET A 1 363 ? 13.321 -1.982 13.433 1.00 67.25 363 MET A CA 1
ATOM 2867 C C . MET A 1 363 ? 12.037 -2.138 12.601 1.00 67.25 363 MET A C 1
ATOM 2869 O O . MET A 1 363 ? 11.089 -1.381 12.806 1.00 67.25 363 MET A O 1
ATOM 2873 N N . SER A 1 364 ? 11.976 -3.119 11.689 1.00 57.75 364 SER A N 1
ATOM 2874 C CA . SER A 1 364 ? 10.843 -3.379 10.785 1.00 57.75 364 SER A CA 1
ATOM 2875 C C . SER A 1 364 ? 10.452 -2.183 9.904 1.00 57.75 364 SER A C 1
ATOM 2877 O O . SER A 1 364 ? 9.331 -2.121 9.400 1.00 57.75 364 SER A O 1
ATOM 2879 N N . LEU A 1 365 ? 11.380 -1.242 9.687 1.00 53.19 365 LEU A N 1
ATOM 2880 C CA . LEU A 1 365 ? 11.172 -0.041 8.866 1.00 53.19 365 LEU A CA 1
ATOM 2881 C C . LEU A 1 365 ? 10.903 -0.396 7.396 1.00 53.19 365 LEU A C 1
ATOM 2883 O O . LEU A 1 365 ? 10.190 0.324 6.697 1.00 53.19 365 LEU A O 1
ATOM 2887 N N . VAL A 1 366 ? 11.455 -1.523 6.936 1.00 53.28 366 VAL A N 1
ATOM 2888 C CA . VAL A 1 366 ? 11.207 -2.112 5.618 1.00 53.28 366 VAL A CA 1
ATOM 2889 C C . VAL A 1 366 ? 11.116 -3.630 5.766 1.00 53.28 366 VAL A C 1
ATOM 2891 O O . VAL A 1 366 ? 11.980 -4.256 6.377 1.00 53.28 366 VAL A O 1
ATOM 2894 N N . LYS A 1 367 ? 10.086 -4.244 5.176 1.00 59.19 367 LYS A N 1
ATOM 2895 C CA . LYS A 1 367 ? 9.991 -5.706 5.082 1.00 59.19 367 LYS A CA 1
ATOM 2896 C C . LYS A 1 367 ? 11.039 -6.244 4.107 1.00 59.19 367 LYS A C 1
ATOM 2898 O O . LYS A 1 367 ? 11.159 -5.755 2.985 1.00 59.19 367 LYS A O 1
ATOM 2903 N N . THR A 1 368 ? 11.739 -7.299 4.501 1.00 70.56 368 THR A N 1
ATOM 2904 C CA . THR A 1 368 ? 12.666 -8.040 3.638 1.00 70.56 368 THR A CA 1
ATOM 2905 C C . THR A 1 368 ? 12.690 -9.515 4.029 1.00 70.56 368 THR A C 1
ATOM 2907 O O . THR A 1 368 ? 12.441 -9.854 5.185 1.00 70.56 368 THR A O 1
ATOM 2910 N N . GLU A 1 369 ? 13.000 -10.396 3.076 1.00 74.88 369 GLU A N 1
ATOM 2911 C CA . GLU A 1 369 ? 13.238 -11.824 3.334 1.00 74.88 369 GLU A CA 1
ATOM 2912 C C . GLU A 1 369 ? 14.577 -12.075 4.054 1.00 74.88 369 GLU A C 1
ATOM 2914 O O . GLU A 1 369 ? 14.799 -13.153 4.609 1.00 74.88 369 GLU A O 1
ATOM 2919 N N . ALA A 1 370 ? 15.466 -11.075 4.080 1.00 82.56 370 ALA A N 1
ATOM 2920 C CA . ALA A 1 370 ? 16.741 -11.151 4.777 1.00 82.56 370 ALA A CA 1
ATOM 2921 C C . ALA A 1 370 ? 16.554 -11.368 6.288 1.00 82.56 370 ALA A C 1
ATOM 2923 O O . ALA A 1 370 ? 15.667 -10.789 6.911 1.00 82.56 370 ALA A O 1
ATOM 2924 N N . LEU A 1 371 ? 17.420 -12.199 6.874 1.00 89.62 371 LEU A N 1
ATOM 2925 C CA . LEU A 1 371 ? 17.457 -12.556 8.303 1.00 89.62 371 LEU A CA 1
ATOM 2926 C C . LEU A 1 371 ? 16.189 -13.218 8.883 1.00 89.62 371 LEU A C 1
ATOM 2928 O O . LEU A 1 371 ? 16.196 -13.609 10.048 1.00 89.62 371 LEU A O 1
ATOM 2932 N N . GLN A 1 372 ? 15.134 -13.433 8.090 1.00 88.25 372 GLN A N 1
ATOM 2933 C CA . GLN A 1 372 ? 13.860 -14.004 8.555 1.00 88.25 372 GLN A CA 1
ATOM 2934 C C . GLN A 1 372 ? 13.991 -15.404 9.173 1.00 88.25 372 GLN A C 1
ATOM 2936 O O . GLN A 1 372 ? 13.127 -15.804 9.951 1.00 88.25 372 GLN A O 1
ATOM 2941 N N . ARG A 1 373 ? 15.048 -16.159 8.840 1.00 91.62 373 ARG A N 1
ATOM 2942 C CA . ARG A 1 373 ? 15.315 -17.510 9.366 1.00 91.62 373 ARG A CA 1
ATOM 2943 C C . ARG A 1 373 ? 16.396 -17.575 10.447 1.00 91.62 373 ARG A C 1
ATOM 2945 O O . ARG A 1 373 ? 16.656 -18.670 10.938 1.00 91.62 373 ARG A O 1
ATOM 2952 N N . VAL A 1 374 ? 16.987 -16.445 10.846 1.00 94.06 374 VAL A N 1
ATOM 2953 C CA . VAL A 1 374 ? 18.039 -16.427 11.873 1.00 94.06 374 VAL A CA 1
ATOM 2954 C C . VAL A 1 374 ? 17.445 -16.796 13.227 1.00 94.06 374 VAL A C 1
ATOM 2956 O O . VAL A 1 374 ? 16.577 -16.094 13.741 1.00 94.06 374 VAL A O 1
ATOM 2959 N N . ARG A 1 375 ? 17.957 -17.890 13.796 1.00 94.31 375 ARG A N 1
ATOM 2960 C CA . ARG A 1 375 ? 17.593 -18.447 15.107 1.00 94.31 375 ARG A CA 1
ATOM 2961 C C . ARG A 1 375 ? 18.680 -18.241 16.147 1.00 94.31 375 ARG A C 1
ATOM 2963 O O . ARG A 1 375 ? 18.372 -18.127 17.331 1.00 94.31 375 ARG A O 1
ATOM 2970 N N . HIS A 1 376 ? 19.936 -18.200 15.711 1.00 94.69 376 HIS A N 1
ATOM 2971 C CA . HIS A 1 376 ? 21.099 -18.211 16.589 1.00 94.69 376 HIS A CA 1
ATOM 2972 C C . HIS A 1 376 ? 21.968 -16.976 16.339 1.00 94.69 376 HIS A C 1
ATOM 2974 O O . HIS A 1 376 ? 22.326 -16.679 15.198 1.00 94.69 376 HIS A O 1
ATOM 2980 N N . LEU A 1 377 ? 22.294 -16.257 17.414 1.00 92.75 377 LEU A N 1
ATOM 2981 C CA . LEU A 1 377 ? 23.175 -15.091 17.401 1.00 92.75 377 LEU A CA 1
ATOM 2982 C C . LEU A 1 377 ? 24.297 -15.273 18.425 1.00 92.75 377 LEU A C 1
ATOM 2984 O O . LEU A 1 377 ? 24.025 -15.429 19.613 1.00 92.75 377 LEU A O 1
ATOM 2988 N N . GLU A 1 378 ? 25.547 -15.205 17.983 1.00 89.88 378 GLU A N 1
ATOM 2989 C CA . GLU A 1 378 ? 26.735 -15.294 18.833 1.00 89.88 378 GLU A CA 1
ATOM 2990 C C . GLU A 1 378 ? 27.564 -14.005 18.737 1.00 89.88 378 GLU A C 1
ATOM 2992 O O . GLU A 1 378 ? 27.905 -13.557 17.640 1.00 89.88 378 GLU A O 1
ATOM 2997 N N . PHE A 1 379 ? 27.912 -13.406 19.880 1.00 84.94 379 PHE A N 1
ATOM 2998 C CA . PHE A 1 379 ? 28.802 -12.243 19.941 1.00 84.94 379 PHE A CA 1
ATOM 2999 C C . PHE A 1 379 ? 30.208 -12.638 20.413 1.00 84.94 379 PHE A C 1
ATOM 3001 O O . PHE A 1 379 ? 30.416 -12.911 21.596 1.00 84.94 379 PHE A O 1
ATOM 3008 N N . VAL A 1 380 ? 31.183 -12.610 19.491 1.00 76.50 380 VAL A N 1
ATOM 3009 C CA . VAL A 1 380 ? 32.564 -13.081 19.725 1.00 76.50 380 VAL A CA 1
ATOM 3010 C C . VAL A 1 380 ? 33.598 -11.961 19.533 1.00 76.50 380 VAL A C 1
ATOM 3012 O O . VAL A 1 380 ? 33.831 -11.517 18.399 1.00 76.50 380 VAL A O 1
ATOM 3015 N N . PRO A 1 381 ? 34.301 -11.521 20.592 1.00 66.69 381 PRO A N 1
ATOM 3016 C CA . PRO A 1 381 ? 35.403 -10.575 20.481 1.00 66.69 381 PRO A CA 1
ATOM 3017 C C . PRO A 1 381 ? 36.650 -11.285 19.940 1.00 66.69 381 PRO A C 1
ATOM 3019 O O . PRO A 1 381 ? 37.454 -11.845 20.680 1.00 66.69 381 PRO A O 1
ATOM 3022 N N . LYS A 1 382 ? 36.841 -11.244 18.621 1.00 57.06 382 LYS A N 1
ATOM 3023 C CA . LYS A 1 382 ? 38.047 -11.784 17.985 1.00 57.06 382 LYS A CA 1
ATOM 3024 C C . LYS A 1 382 ? 39.140 -10.713 17.971 1.00 57.06 382 LYS A C 1
ATOM 3026 O O . LYS A 1 382 ? 39.158 -9.883 17.069 1.00 57.06 382 LYS A O 1
ATOM 3031 N N . ASP A 1 383 ? 40.074 -10.760 18.920 1.00 54.28 383 ASP A N 1
ATOM 3032 C CA . ASP A 1 383 ? 41.343 -10.015 18.874 1.00 54.28 383 ASP A CA 1
ATOM 3033 C C . ASP A 1 383 ? 42.522 -10.816 19.443 1.00 54.28 383 ASP A C 1
ATOM 3035 O O . ASP A 1 383 ? 42.323 -11.760 20.200 1.00 54.28 383 ASP A O 1
ATOM 3039 N N . ASP A 1 384 ? 43.741 -10.484 19.004 1.00 43.03 384 ASP A N 1
ATOM 3040 C CA . ASP A 1 384 ? 44.950 -11.298 19.246 1.00 43.03 384 ASP A CA 1
ATOM 3041 C C . ASP A 1 384 ? 45.852 -10.751 20.382 1.00 43.03 384 ASP A C 1
ATOM 3043 O O . ASP A 1 384 ? 46.899 -11.332 20.671 1.00 43.03 384 ASP A O 1
ATOM 3047 N N . ASP A 1 385 ? 45.486 -9.632 21.028 1.00 41.47 385 ASP A N 1
ATOM 3048 C CA . ASP A 1 385 ? 46.270 -9.026 22.119 1.00 41.47 385 ASP A CA 1
ATOM 3049 C C . ASP A 1 385 ? 45.774 -9.481 23.502 1.00 41.47 385 ASP A C 1
ATOM 3051 O O . ASP A 1 385 ? 44.758 -9.021 24.024 1.00 41.47 385 ASP A O 1
ATOM 3055 N N . VAL A 1 386 ? 46.550 -10.378 24.114 1.00 33.53 386 VAL A N 1
ATOM 3056 C CA . VAL A 1 386 ? 46.267 -11.076 25.384 1.00 33.53 386 VAL A CA 1
ATOM 3057 C C . VAL A 1 386 ? 46.133 -10.125 26.594 1.00 33.53 386 VAL A C 1
ATOM 3059 O O . VAL A 1 386 ? 45.768 -10.549 27.686 1.00 33.53 386 VAL A O 1
ATOM 3062 N N . ARG A 1 387 ? 46.409 -8.823 26.438 1.00 39.16 387 ARG A N 1
ATOM 3063 C CA . ARG A 1 387 ? 46.361 -7.830 27.530 1.00 39.16 387 ARG A CA 1
ATOM 3064 C C . ARG A 1 387 ? 44.966 -7.274 27.838 1.00 39.16 387 ARG A C 1
ATOM 3066 O O . ARG A 1 387 ? 44.823 -6.543 28.817 1.00 39.16 387 ARG A O 1
ATOM 3073 N N . HIS A 1 388 ? 43.944 -7.640 27.066 1.00 43.00 388 HIS A N 1
ATOM 3074 C CA . HIS A 1 388 ? 42.554 -7.239 27.305 1.00 43.00 388 HIS A CA 1
ATOM 3075 C C . HIS A 1 388 ? 41.620 -8.460 27.322 1.00 43.00 388 HIS A C 1
ATOM 3077 O O . HIS A 1 388 ? 40.872 -8.682 26.375 1.00 43.00 388 HIS A O 1
ATOM 3083 N N . LEU A 1 389 ? 41.656 -9.246 28.413 1.00 44.47 389 LEU A N 1
ATOM 3084 C CA . LEU A 1 389 ? 40.828 -10.460 28.581 1.00 44.47 389 LEU A CA 1
ATOM 3085 C C . LEU A 1 389 ? 39.313 -10.224 28.446 1.00 44.47 389 LEU A C 1
ATOM 3087 O O . LEU A 1 389 ? 38.585 -11.158 28.136 1.00 44.47 389 LEU A O 1
ATOM 3091 N N . TYR A 1 390 ? 38.849 -8.993 28.666 1.00 50.62 390 TYR A N 1
ATOM 3092 C CA . TYR A 1 390 ? 37.464 -8.596 28.447 1.00 50.62 390 TYR A CA 1
ATOM 3093 C C . TYR A 1 390 ? 37.425 -7.298 27.641 1.00 50.62 390 TYR A C 1
ATOM 3095 O O . TYR A 1 390 ? 38.129 -6.337 27.963 1.00 50.62 390 TYR A O 1
ATOM 3103 N N . ARG A 1 391 ? 36.573 -7.243 26.613 1.00 51.50 391 ARG A N 1
ATOM 3104 C CA . ARG A 1 391 ? 36.340 -6.021 25.827 1.00 51.50 391 ARG A CA 1
ATOM 3105 C C . ARG A 1 391 ? 35.161 -5.244 26.417 1.00 51.50 391 ARG A C 1
ATOM 3107 O O . ARG A 1 391 ? 34.094 -5.823 26.611 1.00 51.50 391 ARG A O 1
ATOM 3114 N N . LEU A 1 392 ? 35.335 -3.943 26.663 1.00 52.56 392 LEU A N 1
ATOM 3115 C CA . LEU A 1 392 ? 34.228 -3.049 27.025 1.00 52.56 392 LEU A CA 1
ATOM 3116 C C . LEU A 1 392 ? 33.345 -2.816 25.792 1.00 52.56 392 LEU A C 1
ATOM 3118 O O . LEU A 1 392 ? 33.817 -2.308 24.772 1.00 52.56 392 LEU A O 1
ATOM 3122 N N . VAL A 1 393 ? 32.075 -3.212 25.876 1.00 56.84 393 VAL A N 1
ATOM 3123 C CA . VAL A 1 393 ? 31.142 -3.218 24.738 1.00 56.84 393 VAL A CA 1
ATOM 3124 C C . VAL A 1 393 ? 29.837 -2.523 25.113 1.00 56.84 393 VAL A C 1
ATOM 3126 O O . VAL A 1 393 ? 29.279 -2.752 26.186 1.00 56.84 393 VAL A O 1
ATOM 3129 N N . ALA A 1 394 ? 29.291 -1.721 24.193 1.00 63.38 394 ALA A N 1
ATOM 3130 C CA . ALA A 1 394 ? 27.947 -1.163 24.319 1.00 63.38 394 ALA A CA 1
ATOM 3131 C C . ALA A 1 394 ? 26.889 -2.249 24.041 1.00 63.38 394 ALA A C 1
ATOM 3133 O O . ALA A 1 394 ? 26.225 -2.239 23.003 1.00 63.38 394 ALA A O 1
ATOM 3134 N N . LEU A 1 395 ? 26.763 -3.235 24.934 1.00 66.81 395 LEU A N 1
ATOM 3135 C CA . LEU A 1 395 ? 26.011 -4.470 24.678 1.00 66.81 395 LEU A CA 1
ATOM 3136 C C . LEU A 1 395 ? 24.551 -4.198 24.275 1.00 66.81 395 LEU A C 1
ATOM 3138 O O . LEU A 1 395 ? 24.095 -4.722 23.263 1.00 66.81 395 LEU A O 1
ATOM 3142 N N . LEU A 1 396 ? 23.853 -3.290 24.967 1.00 69.25 396 LEU A N 1
ATOM 3143 C CA . LEU A 1 396 ? 22.480 -2.895 24.611 1.00 69.25 396 LEU A CA 1
ATOM 3144 C C . LEU A 1 396 ? 22.385 -2.195 23.238 1.00 69.25 396 LEU A C 1
ATOM 3146 O O . LEU A 1 396 ? 21.402 -2.398 22.531 1.00 69.25 396 LEU A O 1
ATOM 3150 N N . ARG A 1 397 ? 23.413 -1.443 22.805 1.00 69.44 397 ARG A N 1
ATOM 3151 C CA . ARG A 1 397 ? 23.460 -0.849 21.449 1.00 69.44 397 ARG A CA 1
ATOM 3152 C C . ARG A 1 397 ? 23.601 -1.928 20.374 1.00 69.44 397 ARG A C 1
ATOM 3154 O O . ARG A 1 397 ? 22.938 -1.839 19.352 1.00 69.44 397 ARG A O 1
ATOM 3161 N N . ASN A 1 398 ? 24.409 -2.959 20.624 1.00 75.31 398 ASN A N 1
ATOM 3162 C CA . ASN A 1 398 ? 24.577 -4.091 19.705 1.00 75.31 398 ASN A CA 1
ATOM 3163 C C . ASN A 1 398 ? 23.320 -4.981 19.651 1.00 75.31 398 ASN A C 1
ATOM 3165 O O . ASN A 1 398 ? 22.945 -5.448 18.581 1.00 75.31 398 ASN A O 1
ATOM 3169 N N . LEU A 1 399 ? 22.631 -5.169 20.782 1.00 77.06 399 LEU A N 1
ATOM 3170 C CA . LEU A 1 399 ? 21.363 -5.904 20.850 1.00 77.06 399 LEU A CA 1
ATOM 3171 C C . LEU A 1 399 ? 20.233 -5.193 20.094 1.00 77.06 399 LEU A C 1
ATOM 3173 O O . LEU A 1 399 ? 19.455 -5.860 19.413 1.00 77.06 399 LEU A O 1
ATOM 3177 N N . ASN A 1 400 ? 20.170 -3.856 20.145 1.00 77.25 400 ASN A N 1
ATOM 3178 C CA . ASN A 1 400 ? 19.174 -3.068 19.406 1.00 77.25 400 ASN A CA 1
ATOM 3179 C C . ASN A 1 400 ? 19.230 -3.247 17.879 1.00 77.25 400 ASN A C 1
ATOM 3181 O O . ASN A 1 400 ? 18.248 -2.935 17.216 1.00 77.25 400 ASN A O 1
ATOM 3185 N N . LEU A 1 401 ? 20.315 -3.807 17.334 1.00 80.56 401 LEU A N 1
ATOM 3186 C CA . LEU A 1 401 ? 20.446 -4.127 15.911 1.00 80.56 401 LEU A CA 1
ATOM 3187 C C . LEU A 1 401 ? 19.778 -5.456 15.508 1.00 80.56 401 LEU A C 1
ATOM 3189 O O . LEU A 1 401 ? 19.695 -5.732 14.317 1.00 80.56 401 LEU A O 1
ATOM 3193 N N . LEU A 1 402 ? 19.367 -6.316 16.458 1.00 86.25 402 LEU A N 1
ATOM 3194 C CA . LEU A 1 402 ? 18.971 -7.713 16.168 1.00 86.25 402 LEU A CA 1
ATOM 3195 C C . LEU A 1 402 ? 17.856 -8.315 17.055 1.00 86.25 402 LEU A C 1
ATOM 3197 O O . LEU A 1 402 ? 17.259 -9.323 16.678 1.00 86.25 402 LEU A O 1
ATOM 3201 N N . TYR A 1 403 ? 17.548 -7.746 18.228 1.00 84.75 403 TYR A N 1
ATOM 3202 C CA . TYR A 1 403 ? 16.673 -8.386 19.231 1.00 84.75 403 TYR A CA 1
ATOM 3203 C C . TYR A 1 403 ? 15.199 -8.606 18.833 1.00 84.75 403 TYR A C 1
ATOM 3205 O O . TYR A 1 403 ? 14.495 -9.345 19.525 1.00 84.75 403 TYR A O 1
ATOM 3213 N N . ARG A 1 404 ? 14.713 -7.972 17.762 1.00 84.44 404 ARG A N 1
ATOM 3214 C CA . ARG A 1 404 ? 13.331 -8.066 17.257 1.00 84.44 404 ARG A CA 1
ATOM 3215 C C . ARG A 1 404 ? 13.186 -9.015 16.062 1.00 84.44 404 ARG A C 1
ATOM 3217 O O . ARG A 1 404 ? 12.068 -9.176 15.575 1.00 84.44 404 ARG A O 1
ATOM 3224 N N . LEU A 1 405 ? 14.269 -9.650 15.596 1.00 87.31 405 LEU A N 1
ATOM 3225 C CA . LEU A 1 405 ? 14.196 -10.621 14.500 1.00 87.31 405 LEU A CA 1
ATOM 3226 C C . LEU A 1 405 ? 13.168 -11.733 14.813 1.00 87.31 405 LEU A C 1
ATOM 3228 O O . LEU A 1 405 ? 13.208 -12.329 15.893 1.00 87.31 405 LEU A O 1
ATOM 3232 N N . PRO A 1 406 ? 12.237 -12.037 13.887 1.00 85.25 406 PRO A N 1
ATOM 3233 C CA . PRO A 1 406 ? 10.993 -12.730 14.230 1.00 85.25 406 PRO A CA 1
ATOM 3234 C C . PRO A 1 406 ? 11.148 -14.220 14.552 1.00 85.25 406 PRO A C 1
ATOM 3236 O O . PRO A 1 406 ? 10.237 -14.797 15.140 1.00 85.25 406 PRO A O 1
ATOM 3239 N N . ASN A 1 407 ? 12.279 -14.843 14.217 1.00 90.06 407 ASN A N 1
ATOM 3240 C CA . ASN A 1 407 ? 12.568 -16.245 14.541 1.00 90.06 407 ASN A CA 1
ATOM 3241 C C . ASN A 1 407 ? 13.847 -16.416 15.383 1.00 90.06 407 ASN A C 1
ATOM 3243 O O . ASN A 1 407 ? 14.376 -17.520 15.453 1.00 90.06 407 ASN A O 1
ATOM 3247 N N . LEU A 1 408 ? 14.338 -15.350 16.031 1.00 93.12 408 LEU A N 1
ATOM 3248 C CA . LEU A 1 408 ? 15.539 -15.405 16.868 1.00 93.12 408 LEU A CA 1
ATOM 3249 C C . LEU A 1 408 ? 15.247 -16.147 18.184 1.00 93.12 408 LEU A C 1
ATOM 3251 O O . LEU A 1 408 ? 14.606 -15.605 19.080 1.00 93.12 408 LEU A O 1
ATOM 3255 N N . GLU A 1 409 ? 15.718 -17.390 18.285 1.00 94.44 409 GLU A N 1
ATOM 3256 C CA . GLU A 1 409 ? 15.461 -18.327 19.389 1.00 94.44 409 GLU A CA 1
ATOM 3257 C C . GLU A 1 409 ? 16.485 -18.187 20.529 1.00 94.44 409 GLU A C 1
ATOM 3259 O O . GLU A 1 409 ? 16.132 -18.286 21.710 1.00 94.44 409 GLU A O 1
ATOM 3264 N N . SER A 1 410 ? 17.759 -17.953 20.195 1.00 95.06 410 SER A N 1
ATOM 3265 C CA . SER A 1 410 ? 18.871 -18.019 21.149 1.00 95.06 410 SER A CA 1
ATOM 3266 C C . SER A 1 410 ? 19.959 -16.972 20.930 1.00 95.06 410 S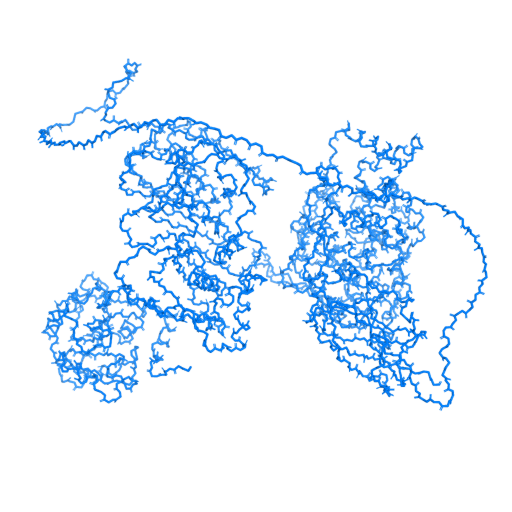ER A C 1
ATOM 3268 O O . SER A 1 410 ? 20.357 -16.721 19.788 1.00 95.06 410 SER A O 1
ATOM 3270 N N . ILE A 1 411 ? 20.541 -16.484 22.027 1.00 92.81 411 ILE A N 1
ATOM 3271 C CA . ILE A 1 411 ? 21.737 -15.636 22.016 1.00 92.81 411 ILE A CA 1
ATOM 3272 C C . ILE A 1 411 ? 22.873 -16.218 22.873 1.00 92.81 411 ILE A C 1
ATOM 3274 O O . ILE A 1 411 ? 22.637 -16.700 23.983 1.00 92.81 411 ILE A O 1
ATOM 3278 N N . CYS A 1 412 ? 24.099 -16.141 22.354 1.00 89.94 412 CYS A N 1
ATOM 3279 C CA . CYS A 1 412 ? 25.343 -16.549 23.004 1.00 89.94 412 CYS A CA 1
ATOM 3280 C C . CYS A 1 412 ? 26.311 -15.354 23.128 1.00 89.94 412 CYS A C 1
ATOM 3282 O O . CYS A 1 412 ? 26.537 -14.637 22.148 1.00 89.94 412 CYS A O 1
ATOM 3284 N N . LEU A 1 413 ? 26.871 -15.118 24.319 1.00 85.56 413 LEU A N 1
ATOM 3285 C CA . LEU A 1 413 ? 27.819 -14.033 24.612 1.00 85.56 413 LEU A CA 1
ATOM 3286 C C . LEU A 1 413 ? 29.102 -14.589 25.256 1.00 85.56 413 LEU A C 1
ATOM 3288 O O . LEU A 1 413 ? 29.012 -15.290 26.266 1.00 85.56 413 LEU A O 1
ATOM 3292 N N . THR A 1 414 ? 30.278 -14.198 24.746 1.00 78.38 414 THR A N 1
ATOM 3293 C CA . THR A 1 414 ? 31.579 -14.698 25.240 1.00 78.38 414 THR A CA 1
ATOM 3294 C C . THR A 1 414 ? 32.617 -13.575 25.385 1.00 78.38 414 THR A C 1
ATOM 3296 O O . THR A 1 414 ? 32.699 -12.706 24.520 1.00 78.38 414 THR A O 1
ATOM 3299 N N . ALA A 1 415 ? 33.456 -13.596 26.432 1.00 66.50 415 ALA A N 1
ATOM 3300 C CA . ALA A 1 415 ? 34.617 -12.698 26.615 1.00 66.50 415 ALA A CA 1
ATOM 3301 C C . ALA A 1 415 ? 34.315 -11.174 26.614 1.00 66.50 415 ALA A C 1
ATOM 3303 O O . ALA A 1 415 ? 35.155 -10.346 26.238 1.00 66.50 415 ALA A O 1
ATOM 3304 N N . MET A 1 416 ? 33.116 -10.769 27.052 1.00 69.12 416 MET A N 1
ATOM 3305 C CA . MET A 1 416 ? 32.689 -9.358 27.091 1.00 69.12 416 MET A CA 1
ATOM 3306 C C . MET A 1 416 ? 32.591 -8.792 28.512 1.00 69.12 416 MET A C 1
ATOM 3308 O O . MET A 1 416 ? 32.220 -9.502 29.442 1.00 69.12 416 MET A O 1
ATOM 3312 N N . ALA A 1 417 ? 32.867 -7.492 28.673 1.00 62.94 417 ALA A N 1
ATOM 3313 C CA . ALA A 1 417 ? 32.617 -6.752 29.912 1.00 62.94 417 ALA A CA 1
ATOM 3314 C C . ALA A 1 417 ? 31.604 -5.614 29.715 1.00 62.94 417 ALA A C 1
ATOM 3316 O O . ALA A 1 417 ? 31.665 -4.852 28.743 1.00 62.94 417 ALA A O 1
ATOM 3317 N N . GLY A 1 418 ? 30.693 -5.484 30.680 1.00 57.41 418 GLY A N 1
ATOM 3318 C CA . GLY A 1 418 ? 29.788 -4.348 30.811 1.00 57.41 418 GLY A CA 1
ATOM 3319 C C . GLY A 1 418 ? 30.466 -3.153 31.486 1.00 57.41 418 GLY A C 1
ATOM 3320 O O . GLY A 1 418 ? 31.354 -3.309 32.320 1.00 57.41 418 GLY A O 1
ATOM 3321 N N . LEU A 1 419 ? 30.029 -1.944 31.136 1.00 57.03 419 LEU A N 1
ATOM 3322 C CA . LEU A 1 419 ? 30.509 -0.699 31.744 1.00 57.03 419 LEU A CA 1
ATOM 3323 C C . LEU A 1 419 ? 29.826 -0.429 33.093 1.00 57.03 419 LEU A C 1
ATOM 3325 O O . LEU A 1 419 ? 28.595 -0.461 33.170 1.00 57.03 419 LEU A O 1
ATOM 3329 N N . HIS A 1 420 ? 30.607 -0.071 34.115 1.00 51.16 420 HIS A N 1
ATOM 3330 C CA . HIS A 1 420 ? 30.101 0.542 35.344 1.00 51.16 420 HIS A CA 1
ATOM 3331 C C . HIS A 1 420 ? 30.195 2.080 35.228 1.00 51.16 420 HIS A C 1
ATOM 3333 O O . HIS A 1 420 ? 31.274 2.584 34.906 1.00 51.16 420 HIS A O 1
ATOM 3339 N N . PRO A 1 421 ? 29.124 2.861 35.492 1.00 46.81 421 PRO A N 1
ATOM 3340 C CA . PRO A 1 421 ? 29.152 4.324 35.328 1.00 46.81 421 PRO A CA 1
ATOM 3341 C C . PRO A 1 421 ? 30.262 5.018 36.134 1.00 46.81 421 PRO A C 1
ATOM 3343 O O . PRO A 1 421 ? 30.899 5.963 35.667 1.00 46.81 421 PRO A O 1
ATOM 3346 N N . GLU A 1 422 ? 30.538 4.502 37.332 1.00 43.12 422 GLU A N 1
ATOM 3347 C CA . GLU A 1 422 ? 31.490 5.097 38.275 1.00 43.12 422 GLU A CA 1
ATOM 3348 C C . GLU A 1 422 ? 32.968 4.816 37.945 1.00 43.12 422 GLU A C 1
ATOM 3350 O O . GLU A 1 422 ? 33.842 5.467 38.516 1.00 43.12 422 GLU A O 1
ATOM 3355 N N . ASP A 1 423 ? 33.286 3.902 37.015 1.00 41.03 423 ASP A N 1
ATOM 3356 C CA . ASP A 1 423 ? 34.681 3.662 36.590 1.00 41.03 423 ASP A CA 1
ATOM 3357 C C . ASP A 1 423 ? 35.280 4.853 35.816 1.00 41.03 423 ASP A C 1
ATOM 3359 O O . ASP A 1 423 ? 36.499 4.968 35.694 1.00 41.03 423 ASP A O 1
ATOM 3363 N N . PHE A 1 424 ? 34.434 5.780 35.352 1.00 43.50 424 PHE A N 1
ATOM 3364 C CA . PHE A 1 424 ? 34.831 6.975 34.599 1.00 43.50 424 PHE A CA 1
ATOM 3365 C C . PHE A 1 424 ? 34.587 8.289 35.360 1.00 43.50 424 PHE A C 1
ATOM 3367 O O . PHE A 1 424 ? 34.811 9.367 34.812 1.00 43.50 424 PHE A O 1
ATOM 3374 N N . GLY A 1 425 ? 34.149 8.222 36.625 1.00 34.53 425 GLY A N 1
ATOM 3375 C CA . GLY A 1 425 ? 33.937 9.399 37.479 1.00 34.53 425 GLY A CA 1
ATOM 3376 C C . GLY A 1 425 ? 32.804 10.334 37.033 1.00 34.53 425 GLY A C 1
ATOM 3377 O O . GLY A 1 425 ? 32.777 11.495 37.439 1.00 34.53 425 GLY A O 1
ATOM 3378 N N . LEU A 1 426 ? 31.884 9.850 36.194 1.00 38.81 426 LEU A N 1
ATOM 3379 C CA . LEU A 1 426 ? 30.701 10.596 35.764 1.00 38.81 426 LEU A CA 1
ATOM 3380 C C . LEU A 1 426 ? 29.633 10.594 36.877 1.00 38.81 426 LEU A C 1
ATOM 3382 O O . LEU A 1 426 ? 29.458 9.575 37.546 1.00 38.81 426 LEU A O 1
ATOM 3386 N N . PRO A 1 427 ? 28.900 11.703 37.098 1.00 35.88 427 PRO A N 1
ATOM 3387 C CA . PRO A 1 427 ? 27.807 11.730 38.067 1.00 35.88 427 PRO A CA 1
ATOM 3388 C C . PRO A 1 427 ? 26.655 10.815 37.621 1.00 35.88 427 PRO A C 1
ATOM 3390 O O . PRO A 1 427 ? 26.360 10.715 36.432 1.00 35.88 427 PRO A O 1
ATOM 3393 N N . ASN A 1 428 ? 25.960 10.195 38.581 1.00 38.25 428 ASN A N 1
ATOM 3394 C CA . ASN A 1 428 ? 24.960 9.132 38.364 1.00 38.25 428 ASN A CA 1
ATOM 3395 C C . ASN A 1 428 ? 23.641 9.565 37.662 1.00 38.25 428 ASN A C 1
ATOM 3397 O O . ASN A 1 428 ? 22.622 8.880 37.774 1.00 38.25 428 ASN A O 1
ATOM 3401 N N . HIS A 1 429 ? 23.629 10.678 36.917 1.00 39.53 429 HIS A N 1
ATOM 3402 C CA . HIS A 1 429 ? 22.456 11.198 36.210 1.00 39.53 429 HIS A CA 1
ATOM 3403 C C . HIS A 1 429 ? 22.792 11.702 34.786 1.00 39.53 429 HIS A C 1
ATOM 3405 O O . HIS A 1 429 ? 23.699 12.507 34.600 1.00 39.53 429 HIS A O 1
ATOM 3411 N N . HIS A 1 430 ? 21.968 11.287 33.811 1.00 37.38 430 HIS A N 1
ATOM 3412 C CA . HIS A 1 430 ? 21.812 11.831 32.443 1.00 37.38 430 HIS A CA 1
ATOM 3413 C C . HIS A 1 430 ? 22.748 11.407 31.281 1.00 37.38 430 HIS A C 1
ATOM 3415 O O . HIS A 1 430 ? 22.602 11.966 30.197 1.00 37.38 430 HIS A O 1
ATOM 3421 N N . CYS A 1 431 ? 23.590 10.369 31.388 1.00 34.16 431 CYS A N 1
ATOM 3422 C CA . CYS A 1 431 ? 24.250 9.788 30.195 1.00 34.16 431 CYS A CA 1
ATOM 3423 C C . CYS A 1 431 ? 23.472 8.610 29.558 1.00 34.16 431 CYS A C 1
ATOM 3425 O O . CYS A 1 431 ? 23.360 7.537 30.145 1.00 34.16 431 CYS A O 1
ATOM 3427 N N . GLU A 1 432 ? 22.995 8.830 28.325 1.00 36.78 432 GLU A N 1
ATOM 3428 C CA . GLU A 1 432 ? 22.654 7.891 27.223 1.00 36.78 432 GLU A CA 1
ATOM 3429 C C . GLU A 1 432 ? 21.694 6.689 27.427 1.00 36.78 432 GLU A C 1
ATOM 3431 O O . GLU A 1 432 ? 21.069 6.258 26.457 1.00 36.78 432 GLU A O 1
ATOM 3436 N N . LEU A 1 433 ? 21.494 6.135 28.627 1.00 40.06 433 LEU A N 1
ATOM 3437 C CA . LEU A 1 433 ? 20.760 4.862 28.801 1.00 40.06 433 LEU A CA 1
ATOM 3438 C C . LEU A 1 433 ? 19.241 4.923 28.521 1.00 40.06 433 LEU A C 1
ATOM 3440 O O . LEU A 1 433 ? 18.612 3.883 28.302 1.00 40.06 433 LEU A O 1
ATOM 3444 N N . ALA A 1 434 ? 18.647 6.120 28.503 1.00 36.00 434 ALA A N 1
ATOM 3445 C CA . ALA A 1 434 ? 17.208 6.315 28.301 1.00 36.00 434 ALA A CA 1
ATOM 3446 C C . ALA A 1 434 ? 16.770 6.257 26.824 1.00 36.00 434 ALA A C 1
ATOM 3448 O O . ALA A 1 434 ? 15.642 5.863 26.542 1.00 36.00 434 ALA A O 1
ATOM 3449 N N . ALA A 1 435 ? 17.634 6.619 25.871 1.00 39.88 435 ALA A N 1
ATOM 3450 C CA . ALA A 1 435 ? 17.285 6.606 24.444 1.00 39.88 435 ALA A CA 1
ATOM 3451 C C . ALA A 1 435 ? 17.494 5.230 23.782 1.00 39.88 435 ALA A C 1
ATOM 3453 O O . ALA A 1 435 ? 17.104 5.027 22.637 1.00 39.88 435 ALA A O 1
ATOM 3454 N N . ILE A 1 436 ? 18.146 4.297 24.490 1.00 53.06 436 ILE A N 1
ATOM 3455 C CA . ILE A 1 436 ? 18.731 3.083 23.899 1.00 53.06 436 ILE A CA 1
ATOM 3456 C C . ILE A 1 436 ? 18.358 1.806 24.682 1.00 53.06 436 ILE A C 1
ATOM 3458 O O . ILE A 1 436 ? 18.941 0.741 24.491 1.00 53.06 436 ILE A O 1
ATOM 3462 N N . THR A 1 437 ? 17.367 1.883 25.573 1.00 56.91 437 THR A N 1
ATOM 3463 C CA . THR A 1 437 ? 16.812 0.707 26.258 1.00 56.91 437 THR A CA 1
ATOM 3464 C C . THR A 1 437 ? 15.914 -0.095 25.294 1.00 56.91 437 THR A C 1
ATOM 3466 O O . THR A 1 437 ? 14.937 0.464 24.797 1.00 56.91 437 THR A O 1
ATOM 3469 N N . PRO A 1 438 ? 16.171 -1.399 25.063 1.00 68.44 438 PRO A N 1
ATOM 3470 C CA . PRO A 1 438 ? 15.241 -2.277 24.349 1.00 68.44 438 PRO A CA 1
ATOM 3471 C C . PRO A 1 438 ? 13.871 -2.365 25.055 1.00 68.44 438 PRO A C 1
ATOM 3473 O O . PRO A 1 438 ? 13.827 -2.499 26.281 1.00 68.44 438 PRO A O 1
ATOM 3476 N N . CYS A 1 439 ? 12.754 -2.326 24.314 1.00 71.19 439 CYS A N 1
ATOM 3477 C CA . CYS A 1 439 ? 11.417 -2.456 24.923 1.00 71.19 439 CYS A CA 1
ATOM 3478 C C . CYS A 1 439 ? 11.235 -3.871 25.531 1.00 71.19 439 CYS A C 1
ATOM 3480 O O . CYS A 1 439 ? 11.522 -4.853 24.834 1.00 71.19 439 CYS A O 1
ATOM 3482 N N . PRO A 1 440 ? 10.752 -4.005 26.785 1.00 76.56 440 PRO A N 1
ATOM 3483 C CA . PRO A 1 440 ? 10.485 -5.302 27.416 1.00 76.56 440 PRO A CA 1
ATOM 3484 C C . PRO A 1 440 ? 9.525 -6.187 26.613 1.00 76.56 440 PRO A C 1
ATOM 3486 O O . PRO A 1 440 ? 8.763 -5.674 25.803 1.00 76.56 440 PRO A O 1
ATOM 3489 N N . ASN A 1 441 ? 9.547 -7.503 26.840 1.00 79.56 441 ASN A N 1
ATOM 3490 C CA . ASN A 1 441 ? 8.611 -8.482 26.258 1.00 79.56 441 ASN A CA 1
ATOM 3491 C C . ASN A 1 441 ? 8.455 -8.450 24.715 1.00 79.56 441 ASN A C 1
ATOM 3493 O O . ASN A 1 441 ? 7.495 -8.996 24.175 1.00 79.56 441 ASN A O 1
ATOM 3497 N N . THR A 1 442 ? 9.388 -7.852 23.965 1.00 82.75 442 THR A N 1
ATOM 3498 C CA . THR A 1 442 ? 9.288 -7.751 22.494 1.00 82.75 442 THR A CA 1
ATOM 3499 C C . THR A 1 442 ? 10.018 -8.865 21.741 1.00 82.75 442 THR A C 1
ATOM 3501 O O . THR A 1 442 ? 9.641 -9.169 20.606 1.00 82.75 442 THR A O 1
ATOM 3504 N N . SER A 1 443 ? 11.011 -9.513 22.355 1.00 88.38 443 SER A N 1
ATOM 3505 C CA . SER A 1 443 ? 11.870 -10.509 21.707 1.00 88.38 443 SER A CA 1
ATOM 3506 C C . SER A 1 443 ? 11.324 -11.936 21.802 1.00 88.38 443 SER A C 1
ATOM 3508 O O . SER A 1 443 ? 10.707 -12.320 22.799 1.00 88.38 443 SER A O 1
ATOM 3510 N N . ASN A 1 444 ? 11.601 -12.733 20.767 1.00 91.31 444 ASN A N 1
ATOM 3511 C CA . ASN A 1 444 ? 11.300 -14.166 20.719 1.00 91.31 444 ASN A CA 1
ATOM 3512 C C . ASN A 1 444 ? 12.439 -15.038 21.289 1.00 91.31 444 ASN A C 1
ATOM 3514 O O . ASN A 1 444 ? 12.277 -16.256 21.368 1.00 91.31 444 ASN A O 1
ATOM 3518 N N . ILE A 1 445 ? 13.549 -14.426 21.735 1.00 93.75 445 ILE A N 1
ATOM 3519 C CA . ILE A 1 445 ? 14.644 -15.129 22.412 1.00 93.75 445 ILE A CA 1
ATOM 3520 C C . ILE A 1 445 ? 14.083 -15.871 23.628 1.00 93.75 445 ILE A C 1
ATOM 3522 O O . ILE A 1 445 ? 13.454 -15.279 24.507 1.00 93.75 445 ILE A O 1
ATOM 3526 N N . HIS A 1 446 ? 14.348 -17.174 23.680 1.00 93.25 446 HIS A N 1
ATOM 3527 C CA . HIS A 1 446 ? 13.980 -18.044 24.793 1.00 93.25 446 HIS A CA 1
ATOM 3528 C C . HIS A 1 446 ? 15.173 -18.822 25.366 1.00 93.25 446 HIS A C 1
ATOM 3530 O O . HIS A 1 446 ? 15.015 -19.536 26.362 1.00 93.25 446 HIS A O 1
ATOM 3536 N N . LYS A 1 447 ? 16.371 -18.663 24.792 1.00 95.94 447 LYS A N 1
ATOM 3537 C CA . LYS A 1 447 ? 17.632 -19.202 25.316 1.00 95.94 447 LYS A CA 1
ATOM 3538 C C . LYS A 1 447 ? 18.692 -18.105 25.403 1.00 95.94 447 LYS A C 1
ATOM 3540 O O . LYS A 1 447 ? 19.031 -17.493 24.391 1.00 95.94 447 LYS A O 1
ATOM 3545 N N . ILE A 1 448 ? 19.235 -17.878 26.594 1.00 94.50 448 ILE A N 1
ATOM 3546 C CA . ILE A 1 448 ? 20.347 -16.949 26.828 1.00 94.50 448 ILE A CA 1
ATOM 3547 C C . ILE A 1 448 ? 21.520 -17.744 27.396 1.00 94.50 448 ILE A C 1
ATOM 3549 O O . ILE A 1 448 ? 21.383 -18.409 28.423 1.00 94.50 448 ILE A O 1
ATOM 3553 N N . HIS A 1 449 ? 22.672 -17.657 26.740 1.00 92.06 449 HIS A N 1
ATOM 3554 C CA . HIS A 1 449 ? 23.896 -18.328 27.152 1.00 92.06 449 HIS A CA 1
ATOM 3555 C C . HIS A 1 449 ? 25.039 -17.311 27.231 1.00 92.06 449 HIS A C 1
ATOM 3557 O O . HIS A 1 449 ? 25.301 -16.583 26.275 1.00 92.06 449 HIS A O 1
ATOM 3563 N N . ILE A 1 450 ? 25.665 -17.196 28.399 1.00 88.12 450 ILE A N 1
ATOM 3564 C CA . ILE A 1 450 ? 26.691 -16.191 28.682 1.00 88.12 450 ILE A CA 1
ATOM 3565 C C . ILE A 1 450 ? 27.834 -16.881 29.422 1.00 88.12 450 ILE A C 1
ATOM 3567 O O . ILE A 1 450 ? 27.665 -17.307 30.565 1.00 88.12 450 ILE A O 1
ATOM 3571 N N . GLU A 1 451 ? 28.991 -16.968 28.775 1.00 81.81 451 GLU A N 1
ATOM 3572 C CA . GLU A 1 451 ? 30.203 -17.593 29.313 1.00 81.81 451 GLU A CA 1
ATOM 3573 C C . GLU A 1 451 ? 31.367 -16.599 29.310 1.00 81.81 451 GLU A C 1
ATOM 3575 O O . GLU A 1 451 ? 31.418 -15.681 28.484 1.00 81.81 451 GLU A O 1
ATOM 3580 N N . ASN A 1 452 ? 32.308 -16.762 30.246 1.00 72.44 452 ASN A N 1
ATOM 3581 C CA . ASN A 1 452 ? 33.523 -15.948 30.353 1.00 72.44 452 ASN A CA 1
ATOM 3582 C C . ASN A 1 452 ? 33.286 -14.441 30.160 1.00 72.44 452 ASN A C 1
ATOM 3584 O O . ASN A 1 452 ? 34.052 -13.764 29.484 1.00 72.44 452 ASN A O 1
ATOM 3588 N N . SER A 1 453 ? 32.194 -13.911 30.716 1.00 74.19 453 SER A N 1
ATOM 3589 C CA . SER A 1 453 ? 31.762 -12.524 30.507 1.00 74.19 453 SER A CA 1
ATOM 3590 C C . SER A 1 453 ? 31.365 -11.879 31.831 1.00 74.19 453 SER A C 1
ATOM 3592 O O . SER A 1 453 ? 30.730 -12.512 32.666 1.00 74.19 453 SER A O 1
ATOM 3594 N N . PHE A 1 454 ? 31.726 -10.611 32.015 1.00 72.38 454 PHE A N 1
ATOM 3595 C CA . PHE A 1 454 ? 31.551 -9.863 33.260 1.00 72.38 454 PHE A CA 1
ATOM 3596 C C . PHE A 1 454 ? 30.497 -8.766 33.061 1.00 72.38 454 PHE A C 1
ATOM 3598 O O . PHE A 1 454 ? 30.795 -7.682 32.550 1.00 72.38 454 PHE A O 1
ATOM 3605 N N . LEU A 1 455 ? 29.236 -9.063 33.389 1.00 74.94 455 LEU A N 1
ATOM 3606 C CA . LEU A 1 455 ? 28.091 -8.192 33.104 1.00 74.94 455 LEU A CA 1
ATOM 3607 C C . LEU A 1 455 ? 27.393 -7.767 34.400 1.00 74.94 455 LEU A C 1
ATOM 3609 O O . LEU A 1 455 ? 26.933 -8.607 35.168 1.00 74.94 455 LEU A O 1
ATOM 3613 N N . THR A 1 456 ? 27.252 -6.455 34.612 1.00 73.56 456 THR A N 1
ATOM 3614 C CA . THR A 1 456 ? 26.556 -5.926 35.797 1.00 73.56 456 THR A CA 1
ATOM 3615 C C . THR A 1 456 ? 25.081 -6.331 35.805 1.00 73.56 456 THR A C 1
ATOM 3617 O O . THR A 1 456 ? 24.466 -6.546 34.752 1.00 73.56 456 THR A O 1
ATOM 3620 N N . THR A 1 457 ? 24.470 -6.381 36.991 1.00 75.94 457 THR A N 1
ATOM 3621 C CA . THR A 1 457 ? 23.099 -6.888 37.165 1.00 75.94 457 THR A CA 1
ATOM 3622 C C . THR A 1 457 ? 22.052 -6.161 36.317 1.00 75.94 457 THR A C 1
ATOM 3624 O O . THR A 1 457 ? 21.084 -6.785 35.886 1.00 75.94 457 THR A O 1
ATOM 3627 N N . ARG A 1 458 ? 22.263 -4.878 35.986 1.00 74.19 458 ARG A N 1
ATOM 3628 C CA . ARG A 1 458 ? 21.401 -4.125 35.055 1.00 74.19 458 ARG A CA 1
ATOM 3629 C C . ARG A 1 458 ? 21.430 -4.651 33.619 1.00 74.19 458 ARG A C 1
ATOM 3631 O O . ARG A 1 458 ? 20.386 -4.644 32.969 1.00 74.19 458 ARG A O 1
ATOM 3638 N N . TYR A 1 459 ? 22.577 -5.110 33.108 1.00 75.69 459 TYR A N 1
ATOM 3639 C CA . TYR A 1 459 ? 22.635 -5.729 31.776 1.00 75.69 459 TYR A CA 1
ATOM 3640 C C . TYR A 1 459 ? 21.869 -7.054 31.763 1.00 75.69 459 TYR A C 1
ATOM 3642 O O . TYR A 1 459 ? 21.099 -7.296 30.834 1.00 75.69 459 TYR A O 1
ATOM 3650 N N . LEU A 1 460 ? 22.017 -7.866 32.816 1.00 83.31 460 LEU A N 1
ATOM 3651 C CA . LEU A 1 460 ? 21.291 -9.129 32.969 1.00 83.31 460 LEU A CA 1
ATOM 3652 C C . LEU A 1 460 ? 19.774 -8.898 33.113 1.00 83.31 460 LEU A C 1
ATOM 3654 O O . LEU A 1 460 ? 18.998 -9.540 32.411 1.00 83.31 460 LEU A O 1
ATOM 3658 N N . GLU A 1 461 ? 19.342 -7.932 33.933 1.00 81.94 461 GLU A N 1
ATOM 3659 C CA . GLU A 1 461 ? 17.921 -7.586 34.100 1.00 81.94 461 GLU A CA 1
ATOM 3660 C C . GLU A 1 461 ? 17.277 -7.129 32.781 1.00 81.94 461 GLU A C 1
ATOM 3662 O O . GLU A 1 461 ? 16.163 -7.546 32.458 1.00 81.94 461 GLU A O 1
ATOM 3667 N N . ARG A 1 462 ? 17.976 -6.306 31.985 1.00 80.25 462 ARG A N 1
ATOM 3668 C CA . ARG A 1 462 ? 17.493 -5.879 30.661 1.00 80.25 462 ARG A CA 1
ATOM 3669 C C . ARG A 1 462 ? 17.456 -7.034 29.651 1.00 80.25 462 ARG A C 1
ATOM 3671 O O . ARG A 1 462 ? 16.499 -7.111 28.888 1.00 80.25 462 ARG A O 1
ATOM 3678 N N . LEU A 1 463 ? 18.447 -7.931 29.659 1.00 84.94 463 LEU A N 1
ATOM 3679 C CA . LEU A 1 463 ? 18.490 -9.122 28.795 1.00 84.94 463 LEU A CA 1
ATOM 3680 C C . LEU A 1 463 ? 17.364 -10.119 29.101 1.00 84.94 463 LEU A C 1
ATOM 3682 O O . LEU A 1 463 ? 16.731 -10.634 28.183 1.00 84.94 463 LEU A O 1
ATOM 3686 N N . ILE A 1 464 ? 17.071 -10.362 30.379 1.00 88.88 464 ILE A N 1
ATOM 3687 C CA . ILE A 1 464 ? 15.933 -11.194 30.793 1.00 88.88 464 ILE A CA 1
ATOM 3688 C C . ILE A 1 464 ? 14.615 -10.496 30.415 1.00 88.88 464 ILE A C 1
ATOM 3690 O O . ILE A 1 464 ? 13.718 -11.122 29.853 1.00 88.88 464 ILE A O 1
ATOM 3694 N N . GLY A 1 465 ? 14.514 -9.184 30.661 1.00 84.06 465 GLY A N 1
ATOM 3695 C CA . GLY A 1 465 ? 13.293 -8.400 30.462 1.00 84.06 465 GLY A CA 1
ATOM 3696 C C . GLY A 1 465 ? 12.828 -8.212 29.011 1.00 84.06 465 GLY A C 1
ATOM 3697 O O . GLY A 1 465 ? 11.663 -7.883 28.809 1.00 84.06 465 GLY A O 1
ATOM 3698 N N . ILE A 1 466 ? 13.673 -8.419 27.992 1.00 87.44 466 ILE A N 1
ATOM 3699 C CA . ILE A 1 466 ? 13.226 -8.379 26.581 1.00 87.44 466 ILE A CA 1
ATOM 3700 C C . ILE A 1 466 ? 12.493 -9.647 26.130 1.00 87.44 466 ILE A C 1
ATOM 3702 O O . ILE A 1 466 ? 11.805 -9.610 25.110 1.00 87.44 466 ILE A O 1
ATOM 3706 N N . CYS A 1 467 ? 12.647 -10.763 26.843 1.00 89.88 467 CYS A N 1
ATOM 3707 C CA . CYS A 1 467 ? 12.183 -12.074 26.400 1.00 89.88 467 CYS A CA 1
ATOM 3708 C C . CYS A 1 467 ? 10.691 -12.274 26.704 1.00 89.88 467 CYS A C 1
ATOM 3710 O O . CYS A 1 467 ? 10.292 -12.252 27.867 1.00 89.88 467 CYS A O 1
ATOM 3712 N N . LYS A 1 468 ? 9.870 -12.573 25.687 1.00 90.12 468 LYS A N 1
ATOM 3713 C CA . LYS A 1 468 ? 8.451 -12.957 25.881 1.00 90.12 468 LYS A CA 1
ATOM 3714 C C . LYS A 1 468 ? 8.278 -14.205 26.744 1.00 90.12 468 LYS A C 1
ATOM 3716 O O . LYS A 1 468 ? 7.276 -14.345 27.437 1.00 90.12 468 LYS A O 1
ATOM 3721 N N . ARG A 1 469 ? 9.222 -15.143 26.631 1.00 92.06 469 ARG A N 1
ATOM 3722 C CA . ARG A 1 469 ? 9.216 -16.435 27.320 1.00 92.06 469 ARG A CA 1
ATOM 3723 C C . ARG A 1 469 ? 10.641 -16.988 27.386 1.00 92.06 469 ARG A C 1
ATOM 3725 O O . ARG A 1 469 ? 11.073 -17.673 26.469 1.00 92.06 469 ARG A O 1
ATOM 3732 N N . LEU A 1 470 ? 11.368 -16.729 28.464 1.00 95.19 470 LEU A N 1
ATOM 3733 C CA . LEU A 1 470 ? 12.696 -17.306 28.695 1.00 95.19 470 LEU A CA 1
ATOM 3734 C C . LEU A 1 470 ? 12.576 -18.764 29.175 1.00 95.19 470 LEU A C 1
ATOM 3736 O O . LEU A 1 470 ? 11.846 -19.029 30.122 1.00 95.19 470 LEU A O 1
ATOM 3740 N N . THR A 1 471 ? 13.286 -19.696 28.533 1.00 95.44 471 THR A N 1
ATOM 3741 C CA . THR A 1 471 ? 13.252 -21.148 28.830 1.00 95.44 471 THR A CA 1
ATOM 3742 C C . THR A 1 471 ? 14.585 -21.700 29.332 1.00 95.44 471 THR A C 1
ATOM 3744 O O . THR A 1 471 ? 14.590 -22.536 30.232 1.00 95.44 471 THR A O 1
ATOM 3747 N N . GLU A 1 472 ? 15.718 -21.211 28.820 1.00 95.75 472 GLU A N 1
ATOM 3748 C CA . GLU A 1 472 ? 17.058 -21.586 29.293 1.00 95.75 472 GLU A CA 1
ATOM 3749 C C . GLU A 1 472 ? 17.895 -20.327 29.561 1.00 95.75 472 GLU A C 1
ATOM 3751 O O . GLU A 1 472 ? 17.958 -19.436 28.711 1.00 95.75 472 GLU A O 1
ATOM 3756 N N . PHE A 1 473 ? 18.542 -20.253 30.728 1.00 95.44 473 PHE A N 1
ATOM 3757 C CA . PHE A 1 473 ? 19.443 -19.156 31.095 1.00 95.44 473 PHE A CA 1
ATOM 3758 C C . PHE A 1 473 ? 20.741 -19.679 31.726 1.00 95.44 473 PHE A C 1
ATOM 3760 O O . PHE A 1 473 ? 20.709 -20.303 32.790 1.00 95.44 473 PHE A O 1
ATOM 3767 N N . THR A 1 474 ? 21.880 -19.373 31.101 1.00 92.19 474 THR A N 1
ATOM 3768 C CA . THR A 1 474 ? 23.228 -19.634 31.630 1.00 92.19 474 THR A CA 1
ATOM 3769 C C . THR A 1 474 ? 23.994 -18.325 31.805 1.00 92.19 474 THR A C 1
ATOM 3771 O O . THR A 1 474 ? 24.098 -17.552 30.854 1.00 92.19 474 THR A O 1
ATOM 3774 N N . TYR A 1 475 ? 24.585 -18.117 32.984 1.00 89.50 475 TYR A N 1
ATOM 3775 C CA . TYR A 1 475 ? 25.593 -17.084 33.245 1.00 89.50 475 TYR A CA 1
ATOM 3776 C C . TYR A 1 475 ? 26.770 -17.690 34.022 1.00 89.50 475 TYR A C 1
ATOM 3778 O O . TYR A 1 475 ? 26.583 -18.209 35.127 1.00 89.50 475 TYR A O 1
ATOM 3786 N N . TRP A 1 476 ? 27.967 -17.632 33.436 1.00 81.94 476 TRP A N 1
ATOM 3787 C CA . TRP A 1 476 ? 29.219 -18.117 34.020 1.00 81.94 476 TRP A CA 1
ATOM 3788 C C . TRP A 1 476 ? 30.339 -17.071 33.911 1.00 81.94 476 TRP A C 1
ATOM 3790 O O . TRP A 1 476 ? 30.534 -16.453 32.861 1.00 81.94 476 TRP A O 1
ATOM 3800 N N . THR A 1 477 ? 31.086 -16.891 35.006 1.00 72.12 477 THR A N 1
ATOM 3801 C CA . THR A 1 477 ? 32.157 -15.890 35.143 1.00 72.12 477 THR A CA 1
ATOM 3802 C C . THR A 1 477 ? 33.499 -16.534 35.507 1.00 72.12 477 THR A C 1
ATOM 3804 O O . THR A 1 477 ? 33.596 -17.209 36.536 1.00 72.12 477 THR A O 1
ATOM 3807 N N . GLU A 1 478 ? 34.559 -16.253 34.746 1.00 61.56 478 GLU A N 1
ATOM 3808 C CA . GLU A 1 478 ? 35.936 -16.597 35.133 1.00 61.56 478 GLU A CA 1
ATOM 3809 C C . GLU A 1 478 ? 36.492 -15.625 36.209 1.00 61.56 478 GLU A C 1
ATOM 3811 O O . GLU A 1 478 ? 36.032 -14.482 36.307 1.00 61.56 478 GLU A O 1
ATOM 3816 N N . PRO A 1 479 ? 37.488 -16.026 37.029 1.00 55.19 479 PRO A N 1
ATOM 3817 C CA . PRO A 1 479 ? 38.038 -15.172 38.087 1.00 55.19 479 PRO A CA 1
ATOM 3818 C C . PRO A 1 479 ? 38.712 -13.903 37.538 1.00 55.19 479 PRO A C 1
ATOM 3820 O O . PRO A 1 479 ? 39.670 -13.974 36.768 1.00 55.19 479 PRO A O 1
ATOM 3823 N N . THR A 1 480 ? 38.244 -12.724 37.957 1.00 49.53 480 THR A N 1
ATOM 3824 C CA . THR A 1 480 ? 38.758 -11.434 37.467 1.00 49.53 480 THR A CA 1
ATOM 3825 C C . THR A 1 480 ? 39.861 -10.848 38.357 1.00 49.53 480 THR A C 1
ATOM 3827 O O . THR A 1 480 ? 39.950 -11.117 39.553 1.00 49.53 480 THR A O 1
ATOM 3830 N N . LEU A 1 481 ? 40.682 -9.967 37.773 1.00 45.06 481 LEU A N 1
ATOM 3831 C CA . LEU A 1 481 ? 41.661 -9.129 38.484 1.00 45.06 481 LEU A CA 1
ATOM 3832 C C . LEU A 1 481 ? 41.032 -7.852 39.098 1.00 45.06 481 LEU A C 1
ATOM 3834 O O . LEU A 1 481 ? 41.755 -6.912 39.420 1.00 45.06 481 LEU A O 1
ATOM 3838 N N . SER A 1 482 ? 39.699 -7.774 39.211 1.00 47.09 482 SER A N 1
ATOM 3839 C CA . SER A 1 482 ? 38.976 -6.571 39.654 1.00 47.09 482 SER A CA 1
ATOM 3840 C C . SER A 1 482 ? 38.578 -6.646 41.130 1.00 47.09 482 SER A C 1
ATOM 3842 O O . SER A 1 482 ? 38.035 -7.655 41.579 1.00 47.09 482 SER A O 1
ATOM 3844 N N . ASP A 1 483 ? 38.802 -5.564 41.880 1.00 44.16 483 ASP A N 1
ATOM 3845 C CA . ASP A 1 483 ? 38.547 -5.465 43.330 1.00 44.16 483 ASP A CA 1
ATOM 3846 C C . ASP A 1 483 ? 37.152 -4.924 43.715 1.00 44.16 483 ASP A C 1
ATOM 3848 O O . ASP A 1 483 ? 36.914 -4.619 44.884 1.00 44.16 483 ASP A O 1
ATOM 3852 N N . ARG A 1 484 ? 36.196 -4.843 42.774 1.00 50.03 484 ARG A N 1
ATOM 3853 C CA . ARG A 1 484 ? 34.794 -4.477 43.068 1.00 50.03 484 ARG A CA 1
ATOM 3854 C C . ARG A 1 484 ? 33.836 -5.676 42.908 1.00 50.03 484 ARG A C 1
ATOM 3856 O O . ARG A 1 484 ? 33.933 -6.357 41.887 1.00 50.03 484 ARG A O 1
ATOM 3863 N N . PRO A 1 485 ? 32.882 -5.909 43.832 1.00 50.91 485 PRO A N 1
ATOM 3864 C CA . PRO A 1 485 ? 31.735 -6.785 43.575 1.00 50.91 485 PRO A CA 1
ATOM 3865 C C . PRO A 1 485 ? 30.751 -6.100 42.611 1.00 50.91 485 PRO A C 1
ATOM 3867 O O . PRO A 1 485 ? 30.536 -4.893 42.738 1.00 50.91 485 PRO A O 1
ATOM 3870 N N . SER A 1 486 ? 30.158 -6.829 41.653 1.00 56.84 486 SER A N 1
ATOM 3871 C CA . SER A 1 486 ? 29.327 -6.217 40.590 1.00 56.84 486 SER A CA 1
ATOM 3872 C C . SER A 1 486 ? 27.901 -6.765 40.454 1.00 56.84 486 SER A C 1
ATOM 3874 O O . SER A 1 486 ? 27.038 -6.108 39.872 1.00 56.84 486 SER A O 1
ATOM 3876 N N . GLU A 1 487 ? 27.647 -7.951 41.004 1.00 67.12 487 GLU A N 1
ATOM 3877 C CA . GLU A 1 487 ? 26.380 -8.665 40.900 1.00 67.12 487 GLU A CA 1
ATOM 3878 C C . GLU A 1 487 ? 25.559 -8.546 42.192 1.00 67.12 487 GLU A C 1
ATOM 3880 O O . GLU A 1 487 ? 26.027 -8.932 43.267 1.00 67.12 487 GLU A O 1
ATOM 3885 N N . THR A 1 488 ? 24.313 -8.065 42.084 1.00 73.94 488 THR A N 1
ATOM 3886 C CA . THR A 1 488 ? 23.360 -7.961 43.203 1.00 73.94 488 THR A CA 1
ATOM 3887 C C . THR A 1 488 ? 22.320 -9.099 43.173 1.00 73.94 488 THR A C 1
ATOM 3889 O O . THR A 1 488 ? 21.391 -9.082 42.357 1.00 73.94 488 THR A O 1
ATOM 3892 N N . PRO A 1 489 ? 22.417 -10.120 44.054 1.00 77.25 489 PRO A N 1
ATOM 3893 C CA . PRO A 1 489 ? 21.596 -11.335 43.954 1.00 77.25 489 PRO A CA 1
ATOM 3894 C C . PRO A 1 489 ? 20.091 -11.088 44.009 1.00 77.25 489 PRO A C 1
ATOM 3896 O O . PRO A 1 489 ? 19.336 -11.769 43.319 1.00 77.25 489 PRO A O 1
ATOM 3899 N N . LYS A 1 490 ? 19.655 -10.100 44.797 1.00 77.88 490 LYS A N 1
ATOM 3900 C CA . LYS A 1 490 ? 18.246 -9.728 44.958 1.00 77.88 490 LYS A CA 1
ATOM 3901 C C . LYS A 1 490 ? 17.639 -9.176 43.664 1.00 77.88 490 LYS A C 1
ATOM 3903 O O . LYS A 1 490 ? 16.547 -9.588 43.278 1.00 77.88 490 LYS A O 1
ATOM 3908 N N . THR A 1 491 ? 18.379 -8.321 42.951 1.00 80.44 491 THR A N 1
ATOM 3909 C CA . THR A 1 491 ? 18.010 -7.817 41.616 1.00 80.44 491 THR A CA 1
ATOM 3910 C C . THR A 1 491 ? 17.879 -8.964 40.614 1.00 80.44 491 THR A C 1
ATOM 3912 O O . THR A 1 491 ? 16.875 -9.056 39.906 1.00 80.44 491 THR A O 1
ATOM 3915 N N . LEU A 1 492 ? 18.872 -9.861 40.569 1.00 85.06 492 LEU A N 1
ATOM 3916 C CA . LEU A 1 492 ? 18.883 -10.991 39.636 1.00 85.06 492 LEU A CA 1
ATOM 3917 C C . LEU A 1 492 ? 17.740 -11.978 39.930 1.00 85.06 492 LEU A C 1
ATOM 3919 O O . LEU A 1 492 ? 17.048 -12.401 39.007 1.00 85.06 492 LEU A O 1
ATOM 3923 N N . ALA A 1 493 ? 17.478 -12.276 41.207 1.00 84.19 493 ALA A N 1
ATOM 3924 C CA . ALA A 1 493 ? 16.347 -13.094 41.642 1.00 84.19 493 ALA A CA 1
ATOM 3925 C C . ALA A 1 493 ? 14.999 -12.476 41.236 1.00 84.19 493 ALA A C 1
ATOM 3927 O O . ALA A 1 493 ? 14.179 -13.156 40.618 1.00 84.19 493 ALA A O 1
ATOM 3928 N N . ARG A 1 494 ? 14.792 -11.176 41.502 1.00 84.31 494 ARG A N 1
ATOM 3929 C CA . ARG A 1 494 ? 13.586 -10.438 41.087 1.00 84.31 494 ARG A CA 1
ATOM 3930 C C . ARG A 1 494 ? 13.394 -10.464 39.565 1.00 84.31 494 ARG A C 1
ATOM 3932 O O . ARG A 1 494 ? 12.267 -10.599 39.099 1.00 84.31 494 ARG A O 1
ATOM 3939 N N . SER A 1 495 ? 14.478 -10.365 38.794 1.00 86.38 495 SER A N 1
ATOM 3940 C CA . SER A 1 495 ? 14.433 -10.442 37.331 1.00 86.38 495 SER A CA 1
ATOM 3941 C C . SER A 1 495 ? 14.063 -11.845 36.837 1.00 86.38 495 SER A C 1
ATOM 3943 O O . SER A 1 495 ? 13.118 -11.985 36.063 1.00 86.38 495 SER A O 1
ATOM 3945 N N . LEU A 1 496 ? 14.716 -12.897 37.341 1.00 89.38 496 LEU A N 1
ATOM 3946 C CA . LEU A 1 496 ? 14.419 -14.285 36.968 1.00 89.38 496 LEU A CA 1
ATOM 3947 C C . LEU A 1 496 ? 12.996 -14.710 37.374 1.00 89.38 496 LEU A C 1
ATOM 3949 O O . LEU A 1 496 ? 12.341 -15.431 36.623 1.00 89.38 496 LEU A O 1
ATOM 3953 N N . LEU A 1 497 ? 12.471 -14.209 38.501 1.00 86.56 497 LEU A N 1
ATOM 3954 C CA . LEU A 1 497 ? 11.082 -14.439 38.921 1.00 86.56 497 LEU A CA 1
ATOM 3955 C C . LEU A 1 497 ? 10.032 -13.867 37.953 1.00 86.56 497 LEU A C 1
ATOM 3957 O O . LEU A 1 497 ? 8.895 -14.341 37.966 1.00 86.56 497 LEU A O 1
ATOM 3961 N N . SER A 1 498 ? 10.378 -12.906 37.086 1.00 85.12 498 SER A N 1
ATOM 3962 C CA . SER A 1 498 ? 9.451 -12.468 36.025 1.00 85.12 498 SER A CA 1
ATOM 3963 C C . SER A 1 498 ? 9.199 -13.564 34.974 1.00 85.12 498 SER A C 1
ATOM 3965 O O . SER A 1 498 ? 8.153 -13.577 34.338 1.00 85.12 498 SER A O 1
ATOM 3967 N N . GLN A 1 499 ? 10.112 -14.536 34.854 1.00 89.50 499 GLN A N 1
ATOM 3968 C CA . GLN A 1 499 ? 10.056 -15.675 33.925 1.00 89.50 499 GLN A CA 1
ATOM 3969 C C . GLN A 1 499 ? 9.767 -17.009 34.654 1.00 89.50 499 GLN A C 1
ATOM 3971 O O . GLN A 1 499 ? 9.997 -18.098 34.127 1.00 89.50 499 GLN A O 1
ATOM 3976 N N . ARG A 1 500 ? 9.252 -16.958 35.893 1.00 87.25 500 ARG A N 1
ATOM 3977 C CA . ARG A 1 500 ? 9.063 -18.127 36.784 1.00 87.25 500 ARG A CA 1
ATOM 3978 C C . ARG A 1 500 ? 8.192 -19.260 36.216 1.00 87.25 500 ARG A C 1
ATOM 3980 O O . ARG A 1 500 ? 8.332 -20.408 36.633 1.00 87.25 500 ARG A O 1
ATOM 3987 N N . HIS A 1 501 ? 7.292 -18.940 35.285 1.00 87.38 501 HIS A N 1
ATOM 3988 C CA . HIS A 1 501 ? 6.374 -19.895 34.654 1.00 87.38 501 HIS A CA 1
ATOM 3989 C C . HIS A 1 501 ? 6.906 -20.491 33.340 1.00 87.38 501 HIS A C 1
ATOM 3991 O O . HIS A 1 501 ? 6.325 -21.442 32.817 1.00 87.38 501 HIS A O 1
ATOM 3997 N N . SER A 1 502 ? 8.019 -19.978 32.818 1.00 92.75 502 SER A N 1
ATOM 3998 C CA . SER A 1 502 ? 8.609 -20.379 31.536 1.00 92.75 502 SER A CA 1
ATOM 3999 C C . SER A 1 502 ? 10.013 -20.968 31.652 1.00 92.75 502 SER A C 1
ATOM 4001 O O . SER A 1 502 ? 10.399 -21.744 30.781 1.00 92.75 502 SER A O 1
ATOM 4003 N N . LEU A 1 503 ? 10.761 -20.624 32.704 1.00 93.75 503 LEU A N 1
ATOM 4004 C CA . LEU A 1 503 ? 12.153 -21.029 32.869 1.00 93.75 503 LEU A CA 1
ATOM 4005 C C . LEU A 1 503 ? 12.267 -22.521 33.224 1.00 93.75 503 LEU A C 1
ATOM 4007 O O . LEU A 1 503 ? 11.912 -22.945 34.323 1.00 93.75 503 LEU A O 1
ATOM 4011 N N . GLU A 1 504 ? 12.792 -23.307 32.285 1.00 94.62 504 GLU A N 1
ATOM 4012 C CA . GLU A 1 504 ? 12.948 -24.763 32.372 1.00 94.62 504 GLU A CA 1
ATOM 4013 C C . GLU A 1 504 ? 14.370 -25.170 32.796 1.00 94.62 504 GLU A C 1
ATOM 4015 O O . GLU A 1 504 ? 14.545 -26.213 33.436 1.00 94.62 504 GLU A O 1
ATOM 4020 N N . ALA A 1 505 ? 15.378 -24.348 32.479 1.00 92.19 505 ALA A N 1
ATOM 4021 C CA . ALA A 1 505 ? 16.768 -24.540 32.889 1.00 92.19 505 ALA A CA 1
ATOM 4022 C C . ALA A 1 505 ? 17.442 -23.240 33.353 1.00 92.19 505 ALA A C 1
ATOM 4024 O O . ALA A 1 505 ? 17.409 -22.229 32.650 1.00 92.19 505 ALA A O 1
ATOM 4025 N N . LEU A 1 506 ? 18.116 -23.299 34.503 1.00 93.88 506 LEU A N 1
ATOM 4026 C CA . LEU A 1 506 ? 18.883 -22.194 35.081 1.00 93.88 506 LEU A CA 1
ATOM 4027 C C . LEU A 1 506 ? 20.280 -22.672 35.499 1.00 93.88 506 LEU A C 1
ATOM 4029 O O . LEU A 1 506 ? 20.400 -23.636 36.254 1.00 93.88 506 LEU A O 1
ATOM 4033 N N . SER A 1 507 ? 21.324 -21.983 35.033 1.00 91.06 507 SER A N 1
ATOM 4034 C CA . SER A 1 507 ? 22.723 -22.239 35.392 1.00 91.06 507 SER A CA 1
ATOM 4035 C C . SER A 1 507 ? 23.427 -20.931 35.771 1.00 91.06 507 SER A C 1
ATOM 4037 O O . SER A 1 507 ? 23.740 -20.138 34.886 1.00 91.06 507 SER A O 1
ATOM 4039 N N . LEU A 1 508 ? 23.667 -20.688 37.066 1.00 88.88 508 LEU A N 1
ATOM 4040 C CA . LEU A 1 508 ? 24.383 -19.497 37.558 1.00 88.88 508 LEU A CA 1
ATOM 4041 C C . LEU A 1 508 ? 25.665 -19.886 38.305 1.00 88.88 508 LEU A C 1
ATOM 4043 O O . LEU A 1 508 ? 25.639 -20.244 39.488 1.00 88.88 508 LEU A O 1
ATOM 4047 N N . GLU A 1 509 ? 26.799 -19.744 37.628 1.00 83.31 509 GLU A N 1
ATOM 4048 C CA . GLU A 1 509 ? 28.134 -19.951 38.192 1.00 83.31 509 GLU A CA 1
ATOM 4049 C C . GLU A 1 509 ? 28.885 -18.612 38.265 1.00 83.31 509 GLU A C 1
ATOM 4051 O O . GLU A 1 509 ? 29.798 -18.319 37.495 1.00 83.31 509 GLU A O 1
ATOM 4056 N N . ILE A 1 510 ? 28.449 -17.776 39.211 1.00 77.50 510 ILE A N 1
ATOM 4057 C CA . ILE A 1 510 ? 29.071 -16.484 39.532 1.00 77.50 510 ILE A CA 1
ATOM 4058 C C . ILE A 1 510 ? 30.225 -16.713 40.520 1.00 77.50 510 ILE A C 1
ATOM 4060 O O . ILE A 1 510 ? 30.097 -17.522 41.443 1.00 77.50 510 ILE A O 1
ATOM 4064 N N . HIS A 1 511 ? 31.347 -16.013 40.352 1.00 69.62 511 HIS A N 1
ATOM 4065 C CA . HIS A 1 511 ? 32.503 -16.110 41.249 1.00 69.62 511 HIS A CA 1
ATOM 4066 C C . HIS A 1 511 ? 32.240 -15.475 42.638 1.00 69.62 511 HIS A C 1
ATOM 4068 O O . HIS A 1 511 ? 31.295 -14.714 42.825 1.00 69.62 511 HIS A O 1
ATOM 4074 N N . ASP A 1 512 ? 33.076 -15.769 43.643 1.00 58.66 512 ASP A N 1
ATOM 4075 C CA . ASP A 1 512 ? 32.786 -15.506 45.070 1.00 58.66 512 ASP A CA 1
ATOM 4076 C C . ASP A 1 512 ? 32.660 -14.025 45.498 1.00 58.66 512 ASP A C 1
ATOM 4078 O O . ASP A 1 512 ? 32.225 -13.744 46.622 1.00 58.66 512 ASP A O 1
ATOM 4082 N N . ARG A 1 513 ? 33.013 -13.073 44.623 1.00 61.75 513 ARG A N 1
ATOM 4083 C CA . ARG A 1 513 ? 32.970 -11.614 44.860 1.00 61.75 513 ARG A CA 1
ATOM 4084 C C . ARG A 1 513 ? 31.591 -11.005 44.548 1.00 61.75 513 ARG A C 1
ATOM 4086 O O . ARG A 1 513 ? 31.481 -9.987 43.876 1.00 61.75 513 ARG A O 1
ATOM 4093 N N . ILE A 1 514 ? 30.542 -11.639 45.061 1.00 63.88 514 ILE A N 1
ATOM 4094 C CA . ILE A 1 514 ? 29.146 -11.179 44.981 1.00 63.88 514 ILE A CA 1
ATOM 4095 C C . ILE A 1 514 ? 28.927 -10.004 45.961 1.00 63.88 514 ILE A C 1
ATOM 4097 O O . ILE A 1 514 ? 29.570 -9.961 47.013 1.00 63.88 514 ILE A O 1
ATOM 4101 N N . ALA A 1 515 ? 28.032 -9.059 45.645 1.00 59.31 515 ALA A N 1
ATOM 4102 C CA . ALA A 1 515 ? 27.621 -8.005 46.583 1.00 59.31 515 ALA A CA 1
ATOM 4103 C C . ALA A 1 515 ? 26.859 -8.575 47.804 1.00 59.31 515 ALA A C 1
ATOM 4105 O O . ALA A 1 515 ? 26.466 -9.744 47.807 1.00 59.31 515 ALA A O 1
ATOM 4106 N N . ASP A 1 516 ? 26.602 -7.760 48.839 1.00 63.22 516 ASP A N 1
ATOM 4107 C CA . ASP A 1 516 ? 25.723 -8.203 49.932 1.00 63.22 516 ASP A CA 1
ATOM 4108 C C . ASP A 1 516 ? 24.339 -8.566 49.372 1.00 63.22 516 ASP A C 1
ATOM 4110 O O . ASP A 1 516 ? 23.769 -7.841 48.555 1.00 63.22 516 ASP A O 1
ATOM 4114 N N . PHE A 1 517 ? 23.801 -9.694 49.821 1.00 67.88 517 PHE A N 1
ATOM 4115 C CA . PHE A 1 517 ? 22.597 -10.326 49.296 1.00 67.88 517 PHE A CA 1
ATOM 4116 C C . PHE A 1 517 ? 21.323 -9.478 49.444 1.00 67.88 517 PHE A C 1
ATOM 4118 O O . PHE A 1 517 ? 20.389 -9.696 48.682 1.00 67.88 517 PHE A O 1
ATOM 4125 N N . ASP A 1 518 ? 21.283 -8.493 50.350 1.00 60.28 518 ASP A N 1
ATOM 4126 C CA . ASP A 1 518 ? 20.158 -7.542 50.448 1.00 60.28 518 ASP A CA 1
ATOM 4127 C C . ASP A 1 518 ? 20.300 -6.324 49.522 1.00 60.28 518 ASP A C 1
ATOM 4129 O O . ASP A 1 518 ? 19.344 -5.555 49.387 1.00 60.28 518 ASP A O 1
ATOM 4133 N N . THR A 1 519 ? 21.468 -6.131 48.895 1.00 64.31 519 THR A N 1
ATOM 4134 C CA . THR A 1 519 ? 21.756 -4.966 48.050 1.00 64.31 519 THR A CA 1
ATOM 4135 C C . THR A 1 519 ? 20.776 -4.930 46.884 1.00 64.31 519 THR A C 1
ATOM 4137 O O . THR A 1 519 ? 20.817 -5.785 45.999 1.00 64.31 519 THR A O 1
ATOM 4140 N N . GLU A 1 520 ? 19.897 -3.931 46.871 1.00 61.19 520 GLU A N 1
ATOM 4141 C CA . GLU A 1 520 ? 18.947 -3.711 45.787 1.00 61.19 520 GLU A CA 1
ATOM 4142 C C . GLU A 1 520 ? 19.310 -2.434 45.036 1.00 61.19 520 GLU A C 1
ATOM 4144 O O . GLU A 1 520 ? 19.111 -1.316 45.508 1.00 61.19 520 GLU A O 1
ATOM 4149 N N . GLU A 1 521 ? 19.854 -2.616 43.837 1.00 63.47 521 GLU A N 1
ATOM 4150 C CA . GLU A 1 521 ? 19.946 -1.550 42.845 1.00 63.47 521 GLU A CA 1
ATOM 4151 C C . GLU A 1 521 ? 18.508 -1.078 42.495 1.00 63.47 521 GLU A C 1
ATOM 4153 O O . GLU A 1 521 ? 17.651 -1.931 42.221 1.00 63.47 521 GLU A O 1
ATOM 4158 N N . PRO A 1 522 ? 18.213 0.240 42.455 1.00 54.03 522 PRO A N 1
ATOM 4159 C CA . PRO A 1 522 ? 16.847 0.758 42.337 1.00 54.03 522 PRO A CA 1
ATOM 4160 C C . PRO A 1 522 ? 16.006 0.160 41.191 1.00 54.03 522 PRO A C 1
ATOM 4162 O O . PRO A 1 522 ? 16.547 -0.191 40.134 1.00 54.03 522 PRO A O 1
ATOM 4165 N N . PRO A 1 523 ? 14.670 0.067 41.341 1.00 52.16 523 PRO A N 1
ATOM 4166 C CA . PRO A 1 523 ? 13.798 -0.333 40.243 1.00 52.16 523 PRO A CA 1
ATOM 4167 C C . PRO A 1 523 ? 13.910 0.673 39.092 1.00 52.16 523 PRO A C 1
ATOM 4169 O O . PRO A 1 523 ? 13.830 1.888 39.288 1.00 52.16 523 PRO A O 1
ATOM 4172 N N . LEU A 1 524 ? 14.099 0.164 37.873 1.00 51.62 524 LEU A N 1
ATOM 4173 C CA . LEU A 1 524 ? 14.159 0.995 36.672 1.00 51.62 524 LEU A CA 1
ATOM 4174 C C . LEU A 1 524 ? 12.810 1.691 36.477 1.00 51.62 524 LEU A C 1
ATOM 4176 O O . LEU A 1 524 ? 11.767 1.034 36.472 1.00 51.62 524 LEU A O 1
ATOM 4180 N N . GLN A 1 525 ? 12.826 3.009 36.264 1.00 44.91 525 GLN A N 1
ATOM 4181 C CA . GLN A 1 525 ? 11.622 3.726 35.851 1.00 44.91 525 GLN A CA 1
ATOM 4182 C C . GLN A 1 525 ? 11.064 3.074 34.578 1.00 44.91 525 GLN A C 1
ATOM 4184 O O . GLN A 1 525 ? 11.792 2.876 33.600 1.00 44.91 525 GLN A O 1
ATOM 4189 N N . ARG A 1 526 ? 9.769 2.728 34.595 1.00 39.94 526 ARG A N 1
ATOM 4190 C CA . ARG A 1 526 ? 9.067 2.195 33.423 1.00 39.94 526 ARG A CA 1
ATOM 4191 C C . ARG A 1 526 ? 8.995 3.284 32.351 1.00 39.94 526 ARG A C 1
ATOM 4193 O O . ARG A 1 526 ? 8.073 4.093 32.351 1.00 39.94 526 ARG A O 1
ATOM 4200 N N . GLN A 1 527 ? 9.948 3.286 31.423 1.00 41.09 527 GLN A N 1
ATOM 4201 C CA . GLN A 1 527 ? 9.758 3.962 30.146 1.00 41.09 527 GLN A CA 1
ATOM 4202 C C . GLN A 1 527 ? 8.664 3.219 29.382 1.00 41.09 527 GLN A C 1
ATOM 4204 O O . GLN A 1 527 ? 8.863 2.096 28.923 1.00 41.09 527 GLN A O 1
ATOM 4209 N N . THR A 1 528 ? 7.501 3.847 29.267 1.00 32.03 528 THR A N 1
ATOM 4210 C CA . THR A 1 528 ? 6.427 3.390 28.390 1.00 32.03 528 THR A CA 1
ATOM 4211 C C . THR A 1 528 ? 6.858 3.587 26.939 1.00 32.03 528 THR A C 1
ATOM 4213 O O . THR A 1 528 ? 6.805 4.709 26.428 1.00 32.03 528 THR A O 1
ATOM 4216 N N . CYS A 1 529 ? 7.265 2.511 26.258 1.00 30.41 529 CYS A N 1
ATOM 4217 C CA . CYS A 1 529 ? 7.233 2.494 24.796 1.00 30.41 529 CYS A CA 1
ATOM 4218 C C . CYS A 1 529 ? 5.781 2.804 24.368 1.00 30.41 529 CYS A C 1
ATOM 4220 O O . CYS A 1 529 ? 4.843 2.258 24.947 1.00 30.41 529 CYS A O 1
ATOM 4222 N N . GLN A 1 530 ? 5.569 3.702 23.399 1.00 34.03 530 GLN A N 1
ATOM 4223 C CA . GLN A 1 530 ? 4.236 4.244 23.052 1.00 34.03 530 GLN A CA 1
ATOM 4224 C C . GLN A 1 530 ? 3.287 3.234 22.361 1.00 34.03 530 GLN A C 1
ATOM 4226 O O . GLN A 1 530 ? 2.274 3.620 21.787 1.00 34.03 530 GLN A O 1
ATOM 4231 N N . SER A 1 531 ? 3.610 1.943 22.410 1.00 32.34 531 SER A N 1
ATOM 4232 C CA . SER A 1 531 ? 2.971 0.859 21.664 1.00 32.34 531 SER A CA 1
ATOM 4233 C C . SER A 1 531 ? 2.477 -0.281 22.564 1.00 32.34 531 SER A C 1
ATOM 4235 O O . SER A 1 531 ? 2.439 -1.422 22.120 1.00 32.34 531 SER A O 1
ATOM 4237 N N . GLU A 1 532 ? 2.135 -0.000 23.826 1.00 31.28 532 GLU A N 1
ATOM 4238 C CA . GLU A 1 532 ? 1.601 -1.006 24.759 1.00 31.28 532 GLU A CA 1
ATOM 4239 C C . GLU A 1 532 ? 0.626 -0.382 25.781 1.00 31.28 532 GLU A C 1
ATOM 4241 O O . GLU A 1 532 ? 0.965 -0.063 26.919 1.00 31.28 532 GLU A O 1
ATOM 4246 N N . GLN A 1 533 ? -0.626 -0.197 25.351 1.00 31.02 533 GLN A N 1
ATOM 4247 C CA . GLN A 1 533 ? -1.784 0.018 26.227 1.00 31.02 533 GLN A CA 1
ATOM 4248 C C . GLN A 1 533 ? -2.946 -0.860 25.749 1.00 31.02 533 GLN A C 1
ATOM 4250 O O . GLN A 1 533 ? -3.750 -0.409 24.939 1.00 31.02 533 GLN A O 1
ATOM 4255 N N . ASN A 1 534 ? -2.974 -2.119 26.211 1.00 30.66 534 ASN A N 1
ATOM 4256 C CA . ASN A 1 534 ? -4.161 -2.961 26.470 1.00 30.66 534 ASN A CA 1
ATOM 4257 C C . ASN A 1 534 ? -3.756 -4.443 26.604 1.00 30.66 534 ASN A C 1
ATOM 4259 O O . ASN A 1 534 ? -3.927 -5.215 25.667 1.00 30.66 534 ASN A O 1
ATOM 4263 N N . HIS A 1 535 ? -3.240 -4.849 27.771 1.00 30.25 535 HIS A N 1
ATOM 4264 C CA . HIS A 1 535 ? -3.195 -6.265 28.178 1.00 30.25 535 HIS A CA 1
ATOM 4265 C C . HIS A 1 535 ? -3.147 -6.426 29.715 1.00 30.25 535 HIS A C 1
ATOM 4267 O O . HIS A 1 535 ? -2.318 -7.144 30.264 1.00 30.25 535 HIS A O 1
ATOM 4273 N N . ASP A 1 536 ? -4.071 -5.768 30.423 1.00 31.75 536 ASP A N 1
ATOM 4274 C CA . ASP A 1 536 ? -4.312 -6.014 31.853 1.00 31.75 536 ASP A CA 1
ATOM 4275 C C . ASP A 1 536 ? -5.386 -7.097 32.044 1.00 31.75 536 ASP A C 1
ATOM 4277 O O . ASP A 1 536 ? -6.565 -6.781 32.200 1.00 31.75 536 ASP A O 1
ATOM 4281 N N . SER A 1 537 ? -4.969 -8.370 32.040 1.00 32.91 537 SER A N 1
ATOM 4282 C CA . SER A 1 537 ? -5.609 -9.464 32.800 1.00 32.91 537 SER A CA 1
ATOM 4283 C C . SER A 1 537 ? -4.890 -10.805 32.562 1.00 32.91 537 SER A C 1
ATOM 4285 O O . SER A 1 537 ? -5.109 -11.438 31.534 1.00 32.91 537 SER A O 1
ATOM 4287 N N . GLU A 1 538 ? -4.077 -11.279 33.510 1.00 29.23 538 GLU A N 1
ATOM 4288 C CA . GLU A 1 538 ? -4.498 -12.323 34.463 1.00 29.23 538 GLU A CA 1
ATOM 4289 C C . GLU A 1 538 ? -3.419 -12.570 35.537 1.00 29.23 538 GLU A C 1
ATOM 4291 O O . GLU A 1 538 ? -2.226 -12.591 35.261 1.00 29.23 538 GLU A O 1
ATOM 4296 N N . SER A 1 539 ? -3.877 -12.723 36.784 1.00 36.91 539 SER A N 1
ATOM 4297 C CA . SER A 1 539 ? -3.157 -13.227 37.969 1.00 36.91 539 SER A CA 1
ATOM 4298 C C . SER A 1 539 ? -1.621 -13.092 38.027 1.00 36.91 539 SER A C 1
ATOM 4300 O O . SER A 1 539 ? -0.905 -14.086 37.896 1.00 36.91 539 SER A O 1
ATOM 4302 N N . ASP A 1 540 ? -1.122 -11.913 38.408 1.00 36.84 540 ASP A N 1
ATOM 4303 C CA . ASP A 1 540 ? 0.238 -11.775 38.942 1.00 36.84 540 ASP A CA 1
ATOM 4304 C C . ASP A 1 540 ? 0.206 -11.305 40.403 1.00 36.84 540 ASP A C 1
ATOM 4306 O O . ASP A 1 540 ? -0.219 -10.193 40.727 1.00 36.84 540 ASP A O 1
ATOM 4310 N N . ILE A 1 541 ? 0.678 -12.165 41.309 1.00 48.19 541 ILE A N 1
ATOM 4311 C CA . ILE A 1 541 ? 1.097 -11.734 42.645 1.00 48.19 541 ILE A CA 1
ATOM 4312 C C . ILE A 1 541 ? 2.309 -10.826 42.426 1.00 48.19 541 ILE A C 1
ATOM 4314 O O . ILE A 1 541 ? 3.284 -11.270 41.821 1.00 48.19 541 ILE A O 1
ATOM 4318 N N . LEU A 1 542 ? 2.262 -9.579 42.919 1.00 57.50 542 LEU A N 1
ATOM 4319 C CA . LEU A 1 542 ? 3.397 -8.647 42.877 1.00 57.50 542 LEU A CA 1
ATOM 4320 C C . LEU A 1 542 ? 4.693 -9.391 43.225 1.00 57.50 542 LEU A C 1
ATOM 4322 O O . LEU A 1 542 ? 4.782 -9.995 44.293 1.00 57.50 542 LEU A O 1
ATOM 4326 N N . VAL A 1 543 ? 5.697 -9.341 42.345 1.00 64.19 543 VAL A N 1
ATOM 4327 C CA . VAL A 1 543 ? 6.958 -10.086 42.537 1.00 64.19 543 VAL A CA 1
ATOM 4328 C C . VAL A 1 543 ? 7.637 -9.699 43.860 1.00 64.19 543 VAL A C 1
ATOM 4330 O O . VAL A 1 543 ? 8.269 -10.531 44.499 1.00 64.19 543 VAL A O 1
ATOM 4333 N N . GLU A 1 544 ? 7.413 -8.474 44.337 1.00 65.12 544 GLU A N 1
ATOM 4334 C CA . GLU A 1 544 ? 7.810 -7.987 45.665 1.00 65.12 544 GLU A CA 1
ATOM 4335 C C . GLU A 1 544 ? 7.189 -8.805 46.820 1.00 65.12 544 GLU A C 1
ATOM 4337 O O . GLU A 1 544 ? 7.891 -9.168 47.763 1.00 65.12 544 GLU A O 1
ATOM 4342 N N . ASN A 1 545 ? 5.913 -9.200 46.717 1.00 65.88 545 ASN A N 1
ATOM 4343 C CA . ASN A 1 545 ? 5.254 -10.085 47.687 1.00 65.88 545 ASN A CA 1
ATOM 4344 C C . ASN A 1 545 ? 5.838 -11.509 47.645 1.00 65.88 545 ASN A C 1
ATOM 4346 O O . ASN A 1 545 ? 5.928 -12.164 48.682 1.00 65.88 545 ASN A O 1
ATOM 4350 N N . LEU A 1 546 ? 6.257 -11.991 46.465 1.00 70.38 546 LEU A N 1
ATOM 4351 C CA . LEU A 1 546 ? 6.938 -13.286 46.330 1.00 70.38 546 LEU A CA 1
ATOM 4352 C C . LEU A 1 546 ? 8.338 -13.237 46.964 1.00 70.38 546 LEU A C 1
ATOM 4354 O O . LEU A 1 546 ? 8.682 -14.128 47.739 1.00 70.38 546 LEU A O 1
ATOM 4358 N N . MET A 1 547 ? 9.104 -12.169 46.721 1.00 69.12 547 MET A N 1
ATOM 4359 C CA . MET A 1 547 ? 10.413 -11.923 47.349 1.00 69.12 547 MET A CA 1
ATOM 4360 C C . MET A 1 547 ? 10.324 -11.823 48.883 1.00 69.12 547 MET A C 1
ATOM 4362 O O . MET A 1 547 ? 11.256 -12.219 49.576 1.00 69.12 547 MET A O 1
ATOM 4366 N N . GLY A 1 548 ? 9.203 -11.336 49.428 1.00 61.22 548 GLY A N 1
ATOM 4367 C CA . GLY A 1 548 ? 8.953 -11.274 50.874 1.00 61.22 548 GLY A CA 1
ATOM 4368 C C . GLY A 1 548 ? 8.500 -12.588 51.532 1.00 61.22 548 GLY A C 1
ATOM 4369 O O . GLY A 1 548 ? 8.313 -12.612 52.746 1.00 61.22 548 GLY A O 1
ATOM 4370 N N . SER A 1 549 ? 8.296 -13.668 50.767 1.00 56.38 549 SER A N 1
ATOM 4371 C CA . SER A 1 549 ? 7.663 -14.910 51.260 1.00 56.38 549 SER A CA 1
ATOM 4372 C C . SER A 1 549 ? 8.629 -16.036 51.663 1.00 56.38 549 SER A C 1
ATOM 4374 O O . SER A 1 549 ? 8.188 -17.045 52.214 1.00 56.38 549 SER A O 1
ATOM 4376 N N . GLY A 1 550 ? 9.933 -15.879 51.406 1.00 64.56 550 GLY A N 1
ATOM 4377 C CA . GLY A 1 550 ? 10.961 -16.898 51.641 1.00 64.56 550 GLY A CA 1
ATOM 4378 C C . GLY A 1 550 ? 11.804 -17.171 50.391 1.00 64.56 550 GLY A C 1
ATOM 4379 O O . GLY A 1 550 ? 12.004 -16.288 49.561 1.00 64.56 550 GLY A O 1
ATOM 4380 N N . GLY A 1 551 ? 12.311 -18.399 50.255 1.00 75.69 551 GLY A N 1
ATOM 4381 C CA . GLY A 1 551 ? 13.170 -18.803 49.138 1.00 75.69 551 GLY A CA 1
ATOM 4382 C C . GLY A 1 551 ? 12.487 -18.736 47.768 1.00 75.69 551 GLY A C 1
ATOM 4383 O O . GLY A 1 551 ? 11.499 -19.426 47.519 1.00 75.69 551 GLY A O 1
ATOM 4384 N N . VAL A 1 552 ? 13.065 -17.954 46.851 1.00 83.69 552 VAL A N 1
ATOM 4385 C CA . VAL A 1 552 ? 12.535 -17.717 45.500 1.00 83.69 552 VAL A CA 1
ATOM 4386 C C . VAL A 1 552 ? 12.438 -18.969 44.622 1.00 83.69 552 VAL A C 1
ATOM 4388 O O . VAL A 1 552 ? 11.580 -18.997 43.742 1.00 83.69 552 VAL A O 1
ATOM 4391 N N . LEU A 1 553 ? 13.255 -20.012 44.852 1.00 84.06 553 LEU A N 1
ATOM 4392 C CA . LEU A 1 553 ? 13.212 -21.251 44.049 1.00 84.06 553 LEU A CA 1
ATOM 4393 C C . LEU A 1 553 ? 11.826 -21.911 44.056 1.00 84.06 553 LEU A C 1
ATOM 4395 O O . LEU A 1 553 ? 11.434 -22.509 43.057 1.00 84.06 553 LEU A O 1
ATOM 4399 N N . MET A 1 554 ? 11.070 -21.767 45.149 1.00 83.56 554 MET A N 1
ATOM 4400 C CA . MET A 1 554 ? 9.748 -22.381 45.313 1.00 83.56 554 MET A CA 1
ATOM 4401 C C . MET A 1 554 ? 8.688 -21.830 44.344 1.00 83.56 554 MET A C 1
ATOM 4403 O O . MET A 1 554 ? 7.654 -22.467 44.155 1.00 83.56 554 MET A O 1
ATOM 4407 N N . HIS A 1 555 ? 8.933 -20.668 43.726 1.00 84.44 555 HIS A N 1
ATOM 4408 C CA . HIS A 1 555 ? 7.984 -19.997 42.828 1.00 84.44 555 HIS A CA 1
ATOM 4409 C C . HIS A 1 555 ? 8.184 -20.343 41.343 1.00 84.44 555 HIS A C 1
ATOM 4411 O O . HIS A 1 555 ? 7.358 -19.954 40.516 1.00 84.44 555 HIS A O 1
ATOM 4417 N N . PHE A 1 556 ? 9.253 -21.065 40.986 1.00 87.81 556 PHE A N 1
ATOM 4418 C CA . PHE A 1 556 ? 9.526 -21.488 39.609 1.00 87.81 556 PHE A CA 1
ATOM 4419 C C . PHE A 1 556 ? 8.766 -22.780 39.283 1.00 87.81 556 PHE A C 1
ATOM 4421 O O . PHE A 1 556 ? 9.197 -23.876 39.635 1.00 87.81 556 PHE A O 1
ATOM 4428 N N . THR A 1 557 ? 7.630 -22.669 38.591 1.00 86.75 557 THR A N 1
ATOM 4429 C CA . THR A 1 557 ? 6.715 -23.807 38.364 1.00 86.75 557 THR A CA 1
ATOM 4430 C C . THR A 1 557 ? 7.186 -24.798 37.300 1.00 86.75 557 THR A C 1
ATOM 4432 O O . THR A 1 557 ? 6.637 -25.892 37.211 1.00 86.75 557 THR A O 1
ATOM 4435 N N . SER A 1 558 ? 8.160 -24.405 36.476 1.00 88.25 558 SER A N 1
ATOM 4436 C CA . SER A 1 558 ? 8.532 -25.107 35.235 1.00 88.25 558 SER A CA 1
ATOM 4437 C C . SER A 1 558 ? 9.993 -25.581 35.217 1.00 88.25 558 SER A C 1
ATOM 4439 O O . SER A 1 558 ? 10.440 -26.187 34.245 1.00 88.25 558 SER A O 1
ATOM 4441 N N . LEU A 1 559 ? 10.742 -25.324 36.293 1.00 91.00 559 LEU A N 1
ATOM 4442 C CA . LEU A 1 559 ? 12.184 -25.543 36.381 1.00 91.00 559 LEU A CA 1
ATOM 4443 C C . LEU A 1 559 ? 12.521 -27.035 36.545 1.00 91.00 559 LEU A C 1
ATOM 4445 O O . LEU A 1 559 ? 12.165 -27.661 37.541 1.00 91.00 559 LEU A O 1
ATOM 4449 N N . THR A 1 560 ? 13.248 -27.599 35.577 1.00 90.12 560 THR A N 1
ATOM 4450 C CA . THR A 1 560 ? 13.644 -29.024 35.547 1.00 90.12 560 THR A CA 1
ATOM 4451 C C . THR A 1 560 ? 15.150 -29.242 35.683 1.00 90.12 560 THR A C 1
ATOM 4453 O O . THR A 1 560 ? 15.582 -30.307 36.122 1.00 90.12 560 THR A O 1
ATOM 4456 N N . ARG A 1 561 ? 15.961 -28.243 35.318 1.00 90.06 561 ARG A N 1
ATOM 4457 C CA . ARG A 1 561 ? 17.427 -28.264 35.412 1.00 90.06 561 ARG A CA 1
ATOM 4458 C C . ARG A 1 561 ? 17.902 -27.049 36.200 1.00 90.06 561 ARG A C 1
ATOM 4460 O O . ARG A 1 561 ? 17.644 -25.919 35.796 1.00 90.06 561 ARG A O 1
ATOM 4467 N N . LEU A 1 562 ? 18.613 -27.281 37.300 1.00 90.50 562 LEU A N 1
ATOM 4468 C CA . LEU A 1 562 ? 19.176 -26.222 38.133 1.00 90.50 562 LEU A CA 1
ATOM 4469 C C . LEU A 1 562 ? 20.648 -26.504 38.430 1.00 90.50 562 LEU A C 1
ATOM 4471 O O . LEU A 1 562 ? 20.984 -27.554 38.973 1.00 90.50 562 LEU A O 1
ATOM 4475 N N . ASN A 1 563 ? 21.497 -25.535 38.109 1.00 89.50 563 ASN A N 1
ATOM 4476 C CA . ASN A 1 563 ? 22.887 -25.462 38.529 1.00 89.50 563 ASN A CA 1
ATOM 4477 C C . ASN A 1 563 ? 23.126 -24.075 39.144 1.00 89.50 563 ASN A C 1
ATOM 4479 O O . ASN A 1 563 ? 22.788 -23.058 38.542 1.00 89.50 563 ASN A O 1
ATOM 4483 N N . LEU A 1 564 ? 23.653 -24.023 40.363 1.00 87.19 564 LEU A N 1
ATOM 4484 C CA . LEU A 1 564 ? 23.931 -22.787 41.094 1.00 87.19 564 LEU A CA 1
ATOM 4485 C C . LEU A 1 564 ? 25.194 -22.990 41.925 1.00 87.19 564 LEU A C 1
ATOM 4487 O O . LEU A 1 564 ? 25.368 -24.050 42.532 1.00 87.19 564 LEU A O 1
ATOM 4491 N N . ASN A 1 565 ? 26.012 -21.944 42.065 1.00 82.06 565 ASN A N 1
ATOM 4492 C CA . ASN A 1 565 ? 27.002 -21.933 43.141 1.00 82.06 565 ASN A CA 1
ATOM 4493 C C . ASN A 1 565 ? 26.297 -22.079 44.514 1.00 82.06 565 ASN A C 1
ATOM 4495 O O . ASN A 1 565 ? 25.144 -21.673 44.694 1.00 82.06 565 ASN A O 1
ATOM 4499 N N . LEU A 1 566 ? 26.980 -22.660 45.507 1.00 78.00 566 LEU A N 1
ATOM 4500 C CA . LEU A 1 566 ? 26.360 -22.995 46.800 1.00 78.00 566 LEU A CA 1
ATOM 4501 C C . LEU A 1 566 ? 25.768 -21.776 47.531 1.00 78.00 566 LEU A C 1
ATOM 4503 O O . LEU A 1 566 ? 24.766 -21.909 48.232 1.00 78.00 566 LEU A O 1
ATOM 4507 N N . ARG A 1 567 ? 26.358 -20.586 47.371 1.00 76.50 567 ARG A N 1
ATOM 4508 C CA . ARG A 1 567 ? 25.940 -19.365 48.081 1.00 76.50 567 ARG A CA 1
ATOM 4509 C C . ARG A 1 567 ? 24.649 -18.786 47.484 1.00 76.50 567 ARG A C 1
ATOM 4511 O O . ARG A 1 567 ? 23.737 -18.446 48.235 1.00 76.50 567 ARG A O 1
ATOM 4518 N N . LEU A 1 568 ? 24.531 -18.764 46.154 1.00 80.44 568 LEU A N 1
ATOM 4519 C CA . LEU A 1 568 ? 23.289 -18.450 45.441 1.00 80.44 568 LEU A CA 1
ATOM 4520 C C . LEU A 1 568 ? 22.220 -19.515 45.692 1.00 80.44 568 LEU A C 1
ATOM 4522 O O . LEU A 1 568 ? 21.070 -19.149 45.905 1.00 80.44 568 LEU A O 1
ATOM 4526 N N . PHE A 1 569 ? 22.580 -20.805 45.738 1.00 82.88 569 PHE A N 1
ATOM 4527 C CA . PHE A 1 569 ? 21.634 -21.871 46.080 1.00 82.88 569 PHE A CA 1
ATOM 4528 C C . PHE A 1 569 ? 21.019 -21.656 47.466 1.00 82.88 569 PHE A C 1
ATOM 4530 O O . PHE A 1 569 ? 19.798 -21.629 47.579 1.00 82.88 569 PHE A O 1
ATOM 4537 N N . PHE A 1 570 ? 21.826 -21.434 48.512 1.00 79.88 570 PHE A N 1
ATOM 4538 C CA . PHE A 1 570 ? 21.296 -21.175 49.856 1.00 79.88 570 PHE A CA 1
ATOM 4539 C C . PHE A 1 570 ? 20.404 -19.929 49.905 1.00 79.88 570 PHE A C 1
ATOM 4541 O O . PHE A 1 570 ? 19.303 -20.000 50.457 1.00 79.88 570 PHE A O 1
ATOM 4548 N N . TYR A 1 571 ? 20.826 -18.817 49.292 1.00 81.19 571 TYR A N 1
ATOM 4549 C CA . TYR A 1 571 ? 20.019 -17.596 49.259 1.00 81.19 571 TYR A CA 1
ATOM 4550 C C . TYR A 1 571 ? 18.707 -17.795 48.485 1.00 81.19 571 TYR A C 1
ATOM 4552 O O . TYR A 1 571 ? 17.635 -17.501 49.010 1.00 81.19 571 TYR A O 1
ATOM 4560 N N . PHE A 1 572 ? 18.748 -18.374 47.280 1.00 84.06 572 PHE A N 1
ATOM 4561 C CA . PHE A 1 572 ? 17.544 -18.589 46.472 1.00 84.06 572 PHE A CA 1
ATOM 4562 C C . PHE A 1 572 ? 16.617 -19.662 47.074 1.00 84.06 572 PHE A C 1
ATOM 4564 O O . PHE A 1 572 ? 15.404 -19.577 46.899 1.00 84.06 572 PHE A O 1
ATOM 4571 N N . ALA A 1 573 ? 17.142 -20.659 47.793 1.00 81.44 573 ALA A N 1
ATOM 4572 C CA . ALA A 1 573 ? 16.344 -21.717 48.418 1.00 81.44 573 ALA A CA 1
ATOM 4573 C C . ALA A 1 573 ? 15.695 -21.301 49.750 1.00 81.44 573 ALA A C 1
ATOM 4575 O O . ALA A 1 573 ? 14.691 -21.894 50.139 1.00 81.44 573 ALA A O 1
ATOM 4576 N N . THR A 1 574 ? 16.246 -20.308 50.461 1.00 77.06 574 THR A N 1
ATOM 4577 C CA . THR A 1 574 ? 15.800 -19.963 51.830 1.00 77.06 574 THR A CA 1
ATOM 4578 C C . THR A 1 574 ? 15.366 -18.510 52.025 1.00 77.06 574 THR A C 1
ATOM 4580 O O . THR A 1 574 ? 14.620 -18.231 52.959 1.00 77.06 574 THR A O 1
ATOM 4583 N N . GLY A 1 575 ? 15.828 -17.580 51.183 1.00 68.94 575 GLY A N 1
ATOM 4584 C CA . GLY A 1 575 ? 15.728 -16.135 51.416 1.00 68.94 575 GLY A CA 1
ATOM 4585 C C . GLY A 1 575 ? 16.711 -15.603 52.473 1.00 68.94 575 GLY A C 1
ATOM 4586 O O . GLY A 1 575 ? 16.731 -14.405 52.738 1.00 68.94 575 GLY A O 1
ATOM 4587 N N . VAL A 1 576 ? 17.538 -16.465 53.078 1.00 68.62 576 VAL A N 1
ATOM 4588 C CA . VAL A 1 576 ? 18.487 -16.115 54.146 1.00 68.62 576 VAL A CA 1
ATOM 4589 C C . VAL A 1 576 ? 19.900 -15.993 53.575 1.00 68.62 576 VAL A C 1
ATOM 4591 O O . VAL A 1 576 ? 20.326 -16.805 52.752 1.00 68.62 576 VAL A O 1
ATOM 4594 N N . LYS A 1 577 ? 20.658 -14.987 54.027 1.00 66.06 577 LYS A N 1
ATOM 4595 C CA . LYS A 1 577 ? 22.058 -14.804 53.619 1.00 66.06 577 LYS A CA 1
ATOM 4596 C C . LYS A 1 577 ? 22.932 -15.969 54.109 1.00 66.06 577 LYS A C 1
ATOM 4598 O O . LYS A 1 577 ? 22.911 -16.264 55.307 1.00 66.06 577 LYS A O 1
ATOM 4603 N N . PRO A 1 578 ? 23.764 -16.592 53.255 1.00 60.62 578 PRO A N 1
ATOM 4604 C CA . PRO A 1 578 ? 24.792 -17.517 53.723 1.00 60.62 578 PRO A CA 1
ATOM 4605 C C . PRO A 1 578 ? 25.867 -16.738 54.498 1.00 60.62 578 PRO A C 1
ATOM 4607 O O . PRO A 1 578 ? 26.586 -15.925 53.915 1.00 60.62 578 PRO A O 1
ATOM 4610 N N . MET A 1 579 ? 25.970 -16.971 55.813 1.00 51.03 579 MET A N 1
ATOM 4611 C CA . MET A 1 579 ? 26.906 -16.247 56.685 1.00 51.03 579 MET A CA 1
ATOM 4612 C C . MET A 1 579 ? 28.362 -16.390 56.227 1.00 51.03 579 MET A C 1
ATOM 4614 O O . MET A 1 579 ? 28.858 -17.495 56.004 1.00 51.03 579 MET A O 1
ATOM 4618 N N . VAL A 1 580 ? 29.065 -15.259 56.147 1.00 50.22 580 VAL A N 1
ATOM 4619 C CA . VAL A 1 580 ? 30.492 -15.215 55.822 1.00 50.22 580 VAL A CA 1
ATOM 4620 C C . VAL A 1 580 ? 31.309 -15.613 57.051 1.00 50.22 580 VAL A C 1
ATOM 4622 O O . VAL A 1 580 ? 31.133 -15.060 58.137 1.00 50.22 580 VAL A O 1
ATOM 4625 N N . ALA A 1 581 ? 32.251 -16.542 56.875 1.00 40.28 581 ALA A N 1
ATOM 4626 C CA . ALA A 1 581 ? 33.218 -16.934 57.900 1.00 40.28 581 ALA A CA 1
ATOM 4627 C C . ALA A 1 581 ? 34.268 -15.824 58.131 1.00 40.28 581 ALA A C 1
ATOM 4629 O O . ALA A 1 581 ? 35.428 -15.946 57.749 1.00 40.28 581 ALA A O 1
ATOM 4630 N N . GLY A 1 582 ? 33.829 -14.723 58.741 1.00 40.72 582 GLY A N 1
ATOM 4631 C CA . GLY A 1 582 ? 34.632 -13.532 59.024 1.00 40.72 582 GLY A CA 1
ATOM 4632 C C . GLY A 1 582 ? 33.889 -12.487 59.861 1.00 40.72 582 GLY A C 1
ATOM 4633 O O . GLY A 1 582 ? 34.505 -11.840 60.701 1.00 40.72 582 GLY A O 1
ATOM 4634 N N . GLU A 1 583 ? 32.564 -12.377 59.725 1.00 36.31 583 GLU A N 1
ATOM 4635 C CA . GLU A 1 583 ? 31.753 -11.376 60.439 1.00 36.31 583 GLU A CA 1
ATOM 4636 C C . GLU A 1 583 ? 31.332 -11.835 61.847 1.00 36.31 583 GLU A C 1
ATOM 4638 O O . GLU A 1 583 ? 30.158 -11.852 62.216 1.00 36.31 583 GLU A O 1
ATOM 4643 N N . LYS A 1 584 ? 32.324 -12.176 62.676 1.00 32.06 584 LYS A N 1
ATOM 4644 C CA . LYS A 1 584 ? 32.179 -12.138 64.136 1.00 32.06 584 LYS A CA 1
ATOM 4645 C C . LYS A 1 584 ? 32.729 -10.814 64.657 1.00 32.06 584 LYS A C 1
ATOM 4647 O O . LYS A 1 584 ? 33.920 -10.733 64.924 1.00 32.06 584 LYS A O 1
ATOM 4652 N N . ASP A 1 585 ? 31.857 -9.804 64.720 1.00 35.81 585 ASP A N 1
ATOM 4653 C CA . ASP A 1 585 ? 31.772 -8.787 65.791 1.00 35.81 585 ASP A CA 1
ATOM 4654 C C . ASP A 1 585 ? 30.905 -7.589 65.348 1.00 35.81 585 ASP A C 1
ATOM 4656 O O . ASP A 1 585 ? 31.442 -6.571 64.905 1.00 35.81 585 ASP A O 1
ATOM 4660 N N . ARG A 1 586 ? 29.566 -7.725 65.472 1.00 33.03 586 ARG A N 1
ATOM 4661 C CA . ARG A 1 586 ? 28.535 -6.661 65.674 1.00 33.03 586 ARG A CA 1
ATOM 4662 C C . ARG A 1 586 ? 27.096 -7.186 65.483 1.00 33.03 586 ARG A C 1
ATOM 4664 O O . ARG A 1 586 ? 26.431 -6.847 64.516 1.00 33.03 586 ARG A O 1
ATOM 4671 N N . ASP A 1 587 ? 26.631 -8.035 66.402 1.00 29.36 587 ASP A N 1
ATOM 4672 C CA . ASP A 1 587 ? 25.424 -7.752 67.211 1.00 29.36 587 ASP A CA 1
ATOM 4673 C C . ASP A 1 587 ? 25.019 -8.958 68.079 1.00 29.36 587 ASP A C 1
ATOM 4675 O O . ASP A 1 587 ? 24.224 -9.825 67.709 1.00 29.36 587 ASP A O 1
ATOM 4679 N N . GLU A 1 588 ? 25.526 -8.984 69.313 1.00 31.61 588 GLU A N 1
ATOM 4680 C CA . GLU A 1 588 ? 25.008 -9.873 70.353 1.00 31.61 588 GLU A CA 1
ATOM 4681 C C . GLU A 1 588 ? 23.655 -9.368 70.889 1.00 31.61 588 GLU A C 1
ATOM 4683 O O . GLU A 1 588 ? 23.597 -8.733 71.950 1.00 31.61 588 GLU A O 1
ATOM 4688 N N . ARG A 1 589 ? 22.542 -9.664 70.188 1.00 31.05 589 ARG A N 1
ATOM 4689 C CA . ARG A 1 589 ? 21.205 -9.672 70.832 1.00 31.05 589 ARG A CA 1
ATOM 4690 C C . ARG A 1 589 ? 20.048 -10.433 70.156 1.00 31.05 589 ARG A C 1
ATOM 4692 O O . ARG A 1 589 ? 18.906 -9.991 70.232 1.00 31.05 589 ARG A O 1
ATOM 4699 N N . ALA A 1 590 ? 20.293 -11.622 69.599 1.00 27.94 590 ALA A N 1
ATOM 4700 C CA . ALA A 1 590 ? 19.208 -12.522 69.153 1.00 27.94 590 ALA A CA 1
ATOM 4701 C C . ALA A 1 590 ? 19.452 -14.027 69.424 1.00 27.94 590 ALA A C 1
ATOM 4703 O O . ALA A 1 590 ? 18.948 -14.895 68.712 1.00 27.94 590 ALA A O 1
ATOM 4704 N N . GLY A 1 591 ? 20.230 -14.375 70.452 1.00 24.66 591 GLY A N 1
ATOM 4705 C CA . GLY A 1 591 ? 20.491 -15.778 70.784 1.00 24.66 591 GLY A CA 1
ATOM 4706 C C . GLY A 1 591 ? 19.352 -16.441 71.566 1.00 24.66 591 GLY A C 1
ATOM 4707 O O . GLY A 1 591 ? 19.253 -16.190 72.763 1.00 24.66 591 GLY A O 1
ATOM 4708 N N . GLN A 1 592 ? 18.564 -17.315 70.916 1.00 25.98 592 GLN A N 1
ATOM 4709 C CA . GLN A 1 592 ? 18.067 -18.607 71.453 1.00 25.98 592 GLN A CA 1
ATOM 4710 C C . GLN A 1 592 ? 17.079 -19.318 70.500 1.00 25.98 592 GLN A C 1
ATOM 4712 O O . GLN A 1 592 ? 15.863 -19.191 70.626 1.00 25.98 592 GLN A O 1
ATOM 4717 N N . SER A 1 593 ? 17.596 -20.149 69.587 1.00 25.62 593 SER A N 1
ATOM 4718 C CA . SER A 1 593 ? 16.904 -21.347 69.073 1.00 25.62 593 SER A CA 1
ATOM 4719 C C . SER A 1 593 ? 17.881 -22.281 68.350 1.00 25.62 593 SER A C 1
ATOM 4721 O O . SER A 1 593 ? 18.762 -21.827 67.632 1.00 25.62 593 SER A O 1
ATOM 4723 N N . LEU A 1 594 ? 17.708 -23.591 68.558 1.00 24.70 594 LEU A N 1
ATOM 4724 C CA . LEU A 1 594 ? 18.389 -24.698 67.866 1.00 24.70 594 LEU A CA 1
ATOM 4725 C C . LEU A 1 594 ? 19.938 -24.681 67.861 1.00 24.70 594 LEU A C 1
ATOM 4727 O O . LEU A 1 594 ? 20.589 -24.815 66.828 1.00 24.70 594 LEU A O 1
ATOM 4731 N N . GLN A 1 595 ? 20.533 -24.782 69.054 1.00 24.67 595 GLN A N 1
ATOM 4732 C CA . GLN A 1 595 ? 21.637 -25.742 69.192 1.00 24.67 595 GLN A CA 1
ATOM 4733 C C . GLN A 1 595 ? 21.085 -27.155 68.942 1.00 24.67 595 GLN A C 1
ATOM 4735 O O . GLN A 1 595 ? 20.399 -27.694 69.811 1.00 24.67 595 GLN A O 1
ATOM 4740 N N . ARG A 1 596 ? 21.368 -27.755 67.777 1.00 25.12 596 ARG A N 1
ATOM 4741 C CA . ARG A 1 596 ? 21.287 -29.215 67.540 1.00 25.12 596 ARG A CA 1
ATOM 4742 C C . ARG A 1 596 ? 21.937 -29.616 66.207 1.00 25.12 596 ARG A C 1
ATOM 4744 O O . ARG A 1 596 ? 21.243 -29.918 65.249 1.00 25.12 596 ARG A O 1
ATOM 4751 N N . TYR A 1 597 ? 23.268 -29.590 66.165 1.00 25.17 597 TYR A N 1
ATOM 4752 C CA . TYR A 1 597 ? 24.133 -30.705 65.735 1.00 25.17 597 TYR A CA 1
ATOM 4753 C C . TYR A 1 597 ? 25.589 -30.224 65.758 1.00 25.17 597 TYR A C 1
ATOM 4755 O O . TYR A 1 597 ? 26.024 -29.467 64.896 1.00 25.17 597 TYR A O 1
ATOM 4763 N N . ASN A 1 598 ? 26.315 -30.633 66.797 1.00 22.86 598 ASN A N 1
ATOM 4764 C CA . ASN A 1 598 ? 27.724 -30.310 67.002 1.00 22.86 598 ASN A CA 1
ATOM 4765 C C . ASN A 1 598 ? 28.626 -31.432 66.449 1.00 22.86 598 ASN A C 1
ATOM 4767 O O . ASN A 1 598 ? 28.187 -32.570 66.312 1.00 22.86 598 ASN A O 1
ATOM 4771 N N . GLU A 1 599 ? 29.904 -31.092 66.267 1.00 23.05 599 GLU A N 1
ATOM 4772 C CA . GLU A 1 599 ? 31.067 -31.992 66.374 1.00 23.05 599 GLU A CA 1
ATOM 4773 C C . GLU A 1 599 ? 31.239 -33.143 65.357 1.00 23.05 599 GLU A C 1
ATOM 4775 O O . GLU A 1 599 ? 30.803 -34.275 65.550 1.00 23.05 599 GLU A O 1
ATOM 4780 N N . ALA A 1 600 ? 32.111 -32.886 64.376 1.00 23.52 600 ALA A N 1
ATOM 4781 C CA . ALA A 1 600 ? 33.165 -33.822 63.976 1.00 23.52 600 ALA A CA 1
ATOM 4782 C C . ALA A 1 600 ? 34.506 -33.052 63.873 1.00 23.52 600 ALA A C 1
ATOM 4784 O O . ALA A 1 600 ? 34.509 -31.872 63.523 1.00 23.52 600 ALA A O 1
ATOM 4785 N N . ALA A 1 601 ? 35.625 -33.684 64.252 1.00 24.03 601 ALA A N 1
ATOM 4786 C CA . ALA A 1 601 ? 36.942 -33.044 64.448 1.00 24.03 601 ALA A CA 1
ATOM 4787 C C . ALA A 1 601 ? 37.543 -32.413 63.161 1.00 24.03 601 ALA A C 1
ATOM 4789 O O . ALA A 1 601 ? 37.242 -32.888 62.072 1.00 24.03 601 ALA A O 1
ATOM 4790 N N . MET A 1 602 ? 38.310 -31.305 63.156 1.00 22.64 602 MET A N 1
ATOM 4791 C CA . MET A 1 602 ? 39.481 -30.815 63.939 1.00 22.64 602 MET A CA 1
ATOM 4792 C C . MET A 1 602 ? 40.875 -31.280 63.441 1.00 22.64 602 MET A C 1
ATOM 4794 O O . MET A 1 602 ? 41.080 -32.454 63.159 1.00 22.64 602 MET A O 1
ATOM 4798 N N . HIS A 1 603 ? 41.830 -30.327 63.450 1.00 23.98 603 HIS A N 1
ATOM 4799 C CA . HIS A 1 603 ? 43.256 -30.364 63.031 1.00 23.98 603 HIS A CA 1
ATOM 4800 C C . HIS A 1 603 ? 43.584 -30.372 61.508 1.00 23.98 603 HIS A C 1
ATOM 4802 O O . HIS A 1 603 ? 43.008 -31.143 60.756 1.00 23.98 603 HIS A O 1
ATOM 4808 N N . GLY A 1 604 ? 44.552 -29.576 61.002 1.00 22.72 604 GLY A N 1
ATOM 4809 C CA . GLY A 1 604 ? 45.242 -28.428 61.631 1.00 22.72 604 GLY A CA 1
ATOM 4810 C C . GLY A 1 604 ? 46.535 -27.904 60.948 1.00 22.72 604 GLY A C 1
ATOM 4811 O O . GLY A 1 604 ? 47.106 -28.566 60.093 1.00 22.72 604 GLY A O 1
ATOM 4812 N N . TYR A 1 605 ? 47.018 -26.757 61.464 1.00 22.73 605 TYR A N 1
ATOM 4813 C CA . TYR A 1 605 ? 48.413 -26.238 61.522 1.00 22.73 605 TYR A CA 1
ATOM 4814 C C . TYR A 1 605 ? 49.159 -25.531 60.340 1.00 22.73 605 TYR A C 1
ATOM 4816 O O . TYR A 1 605 ? 49.495 -26.135 59.330 1.00 22.73 605 TYR A O 1
ATOM 4824 N N . ILE A 1 606 ? 49.650 -24.311 60.675 1.00 23.72 606 ILE A N 1
ATOM 4825 C CA . ILE A 1 606 ? 50.944 -23.638 60.323 1.00 23.72 606 ILE A CA 1
ATOM 4826 C C . ILE A 1 606 ? 51.000 -22.590 59.166 1.00 23.72 606 ILE A C 1
ATOM 4828 O O . ILE A 1 606 ? 50.147 -22.525 58.292 1.00 23.72 606 ILE A O 1
ATOM 4832 N N . GLN A 1 607 ? 51.972 -21.667 59.307 1.00 22.95 607 GLN A N 1
ATOM 4833 C CA . GLN A 1 607 ? 52.191 -20.330 58.698 1.00 22.95 607 GLN A CA 1
ATOM 4834 C C . GLN A 1 607 ? 53.454 -20.301 57.755 1.00 22.95 607 GLN A C 1
ATOM 4836 O O . GLN A 1 607 ? 53.930 -21.379 57.408 1.00 22.95 607 GLN A O 1
ATOM 4841 N N . PRO A 1 608 ? 54.147 -19.158 57.464 1.00 51.25 608 PRO A N 1
ATOM 4842 C CA . PRO A 1 608 ? 53.785 -17.990 56.624 1.00 51.25 608 PRO A CA 1
ATOM 4843 C C . PRO A 1 608 ? 54.866 -17.587 55.563 1.00 51.25 608 PRO A C 1
ATOM 4845 O O . PRO A 1 608 ? 55.933 -18.191 55.478 1.00 51.25 608 PRO A O 1
ATOM 4848 N N . ALA A 1 609 ? 54.640 -16.481 54.823 1.00 21.95 609 ALA A N 1
ATOM 4849 C CA . ALA A 1 609 ? 55.620 -15.785 53.953 1.00 21.95 609 ALA A CA 1
ATOM 4850 C C . ALA A 1 609 ? 55.530 -14.231 54.066 1.00 21.95 609 ALA A C 1
ATOM 4852 O O . ALA A 1 609 ? 54.629 -13.729 54.737 1.00 21.95 609 ALA A O 1
ATOM 4853 N N . GLN A 1 610 ? 56.465 -13.462 53.468 1.00 24.27 610 GLN A N 1
ATOM 4854 C CA . GLN A 1 610 ? 56.588 -11.984 53.602 1.00 24.27 610 GLN A CA 1
ATOM 4855 C C . GLN A 1 610 ? 57.267 -11.296 52.385 1.00 24.27 610 GLN A C 1
ATOM 4857 O O . GLN A 1 610 ? 58.097 -11.928 51.736 1.00 24.27 610 GLN A O 1
ATOM 4862 N N . GLY A 1 611 ? 57.031 -9.987 52.148 1.00 20.52 611 GLY A N 1
ATOM 4863 C CA . GLY A 1 611 ? 57.905 -9.137 51.294 1.00 20.52 611 GLY A CA 1
ATOM 4864 C C . GLY A 1 611 ? 57.288 -7.817 50.734 1.00 20.52 611 GLY A C 1
ATOM 4865 O O . GLY A 1 611 ? 56.166 -7.903 50.248 1.00 20.52 611 GLY A O 1
ATOM 4866 N N . PRO A 1 612 ? 57.940 -6.614 50.776 1.00 45.56 612 PRO A N 1
ATOM 4867 C CA . PRO A 1 612 ? 57.249 -5.308 50.551 1.00 45.56 612 PRO A CA 1
ATOM 4868 C C . PRO A 1 612 ? 57.969 -4.217 49.673 1.00 45.56 612 PRO A C 1
ATOM 4870 O O . PRO A 1 612 ? 59.070 -4.465 49.187 1.00 45.56 612 PRO A O 1
ATOM 4873 N N . LYS A 1 613 ? 57.407 -2.969 49.634 1.00 27.41 613 LYS A N 1
ATOM 4874 C CA . LYS A 1 613 ? 57.958 -1.631 49.169 1.00 27.41 613 LYS A CA 1
ATOM 4875 C C . LYS A 1 613 ? 57.767 -1.277 47.664 1.00 27.41 613 LYS A C 1
ATOM 4877 O O . LYS A 1 613 ? 57.650 -2.213 46.887 1.00 27.41 613 LYS A O 1
ATOM 4882 N N . ASN A 1 614 ? 57.746 -0.034 47.113 1.00 25.67 614 ASN A N 1
ATOM 4883 C CA . ASN A 1 614 ? 57.772 1.436 47.473 1.00 25.67 614 ASN A CA 1
ATOM 4884 C C . ASN A 1 614 ? 57.335 2.237 46.167 1.00 25.67 614 ASN A C 1
ATOM 4886 O O . ASN A 1 614 ? 57.085 1.545 45.185 1.00 25.67 614 ASN A O 1
ATOM 4890 N N . TRP A 1 615 ? 57.264 3.569 45.883 1.00 22.36 615 TRP A N 1
ATOM 4891 C CA . TRP A 1 615 ? 57.283 4.973 46.444 1.00 22.36 615 TRP A CA 1
ATOM 4892 C C . TRP A 1 615 ? 57.240 5.975 45.208 1.00 22.36 615 TRP A C 1
ATOM 4894 O O . TRP A 1 615 ? 57.323 5.457 44.097 1.00 22.36 615 TRP A O 1
ATOM 4904 N N . GLU A 1 616 ? 57.164 7.332 45.161 1.00 24.36 616 GLU A N 1
ATOM 4905 C CA . GLU A 1 616 ? 56.868 8.493 46.057 1.00 24.36 616 GLU A CA 1
ATOM 4906 C C . GLU A 1 616 ? 56.713 9.853 45.260 1.00 24.36 616 GLU A C 1
ATOM 4908 O O . GLU A 1 616 ? 56.995 9.893 44.068 1.00 24.36 616 GLU A O 1
ATOM 4913 N N . ASN A 1 617 ? 56.341 10.965 45.940 1.00 23.84 617 ASN A N 1
ATOM 4914 C CA . ASN A 1 617 ? 56.644 12.422 45.708 1.00 23.84 617 ASN A CA 1
ATOM 4915 C C . ASN A 1 617 ? 56.271 13.250 44.422 1.00 23.84 617 ASN A C 1
ATOM 4917 O O . ASN A 1 617 ? 56.944 13.184 43.401 1.00 23.84 617 ASN A O 1
ATOM 4921 N N . GLN A 1 618 ? 55.255 14.142 44.542 1.00 22.00 618 GLN A N 1
ATOM 4922 C CA . GLN A 1 618 ? 55.265 15.651 44.646 1.00 22.00 618 GLN A CA 1
ATOM 4923 C C . GLN A 1 618 ? 56.471 16.542 44.154 1.00 22.00 618 GLN A C 1
ATOM 4925 O O . GLN A 1 618 ? 57.565 16.000 44.036 1.00 22.00 618 GLN A O 1
ATOM 4930 N N . PRO A 1 619 ? 56.416 17.926 44.108 1.00 46.50 619 PRO A N 1
ATOM 4931 C CA . PRO A 1 619 ? 55.336 18.956 43.901 1.00 46.50 619 PRO A CA 1
ATOM 4932 C C . PRO A 1 619 ? 55.757 20.258 43.073 1.00 46.50 619 PRO A C 1
ATOM 4934 O O . PRO A 1 619 ? 56.812 20.261 42.452 1.00 46.50 619 PRO A O 1
ATOM 4937 N N . LEU A 1 620 ? 54.994 21.394 43.173 1.00 24.52 620 LEU A N 1
ATOM 4938 C CA . LEU A 1 620 ? 55.307 22.856 42.878 1.00 24.52 620 LEU A CA 1
ATOM 4939 C C . LEU A 1 620 ? 55.064 23.456 41.444 1.00 24.52 620 LEU A C 1
ATOM 4941 O O . LEU A 1 620 ? 55.039 22.691 40.493 1.00 24.52 620 LEU A O 1
ATOM 4945 N N . ILE A 1 621 ? 54.963 24.793 41.155 1.00 23.77 621 ILE A N 1
ATOM 4946 C CA . ILE A 1 621 ? 54.362 26.019 41.807 1.00 23.77 621 ILE A CA 1
ATOM 4947 C C . ILE A 1 621 ? 54.410 27.306 40.877 1.00 23.77 621 ILE A C 1
ATOM 4949 O O . ILE A 1 621 ? 55.318 27.394 40.059 1.00 23.77 621 ILE A O 1
ATOM 4953 N N . ARG A 1 622 ? 53.561 28.355 41.110 1.00 23.41 622 ARG A N 1
ATOM 4954 C CA . ARG A 1 622 ? 53.614 29.804 40.634 1.00 23.41 622 ARG A CA 1
ATOM 4955 C C . ARG A 1 622 ? 53.346 30.104 39.121 1.00 23.41 622 ARG A C 1
ATOM 4957 O O . ARG A 1 622 ? 53.510 29.204 38.317 1.00 23.41 622 ARG A O 1
ATOM 4964 N N . SER A 1 623 ? 52.941 31.305 38.625 1.00 23.20 623 SER A N 1
ATOM 4965 C CA . SER A 1 623 ? 52.418 32.601 39.180 1.00 23.20 623 SER A CA 1
ATOM 4966 C C . SER A 1 623 ? 51.762 33.534 38.098 1.00 23.20 623 SER A C 1
ATOM 4968 O O . SER A 1 623 ? 51.963 33.323 36.910 1.00 23.20 623 SER A O 1
ATOM 4970 N N . LEU A 1 624 ? 51.019 34.582 38.519 1.00 20.77 624 LEU A N 1
ATOM 4971 C CA . LEU A 1 624 ? 50.313 35.671 37.757 1.00 20.77 624 LEU A CA 1
ATOM 4972 C C . LEU A 1 624 ? 51.200 36.946 37.505 1.00 20.77 624 LEU A C 1
ATOM 4974 O O . LEU A 1 624 ? 52.288 36.959 38.085 1.00 20.77 624 LEU A O 1
ATOM 4978 N N . PRO A 1 625 ? 50.753 38.113 36.924 1.00 32.47 625 PRO A N 1
ATOM 4979 C CA . PRO A 1 625 ? 49.842 38.504 35.795 1.00 32.47 625 PRO A CA 1
ATOM 4980 C C . PRO A 1 625 ? 50.488 39.622 34.856 1.00 32.47 625 PRO A C 1
ATOM 4982 O O . PRO A 1 625 ? 51.692 39.519 34.642 1.00 32.47 625 PRO A O 1
ATOM 4985 N N . PRO A 1 626 ? 49.877 40.791 34.454 1.00 48.12 626 PRO A N 1
ATOM 4986 C CA . PRO A 1 626 ? 48.780 41.164 33.494 1.00 48.12 626 PRO A CA 1
ATOM 4987 C C . PRO A 1 626 ? 49.184 42.153 32.320 1.00 48.12 626 PRO A C 1
ATOM 4989 O O . PRO A 1 626 ? 50.362 42.477 32.206 1.00 48.12 626 PRO A O 1
ATOM 4992 N N . ARG A 1 627 ? 48.190 42.757 31.585 1.00 23.17 627 ARG A N 1
ATOM 4993 C CA . ARG A 1 627 ? 48.168 43.993 30.685 1.00 23.17 627 ARG A CA 1
ATOM 4994 C C . ARG A 1 627 ? 48.054 43.741 29.141 1.00 23.17 627 ARG A C 1
ATOM 4996 O O . ARG A 1 627 ? 48.521 42.695 28.724 1.00 23.17 627 ARG A O 1
ATOM 5003 N N . LEU A 1 628 ? 47.522 44.600 28.221 1.00 23.20 628 LEU A N 1
ATOM 5004 C CA . LEU A 1 628 ? 46.688 45.855 28.205 1.00 23.20 628 LEU A CA 1
ATOM 5005 C C . LEU A 1 628 ? 46.163 46.241 26.760 1.00 23.20 628 LEU A C 1
ATOM 5007 O O . LEU A 1 628 ? 46.786 45.831 25.790 1.00 23.20 628 LEU A O 1
ATOM 5011 N N . VAL A 1 629 ? 45.157 47.155 26.660 1.00 23.14 629 VAL A N 1
ATOM 5012 C CA . VAL A 1 629 ? 44.834 48.167 25.572 1.00 23.14 629 VAL A CA 1
ATOM 5013 C C . VAL A 1 629 ? 43.996 47.848 24.277 1.00 23.14 629 VAL A C 1
ATOM 5015 O O . VAL A 1 629 ? 44.400 47.056 23.441 1.00 23.14 629 VAL A O 1
ATOM 5018 N N . GLU A 1 630 ? 42.863 48.590 24.140 1.00 24.50 630 GLU A N 1
ATOM 5019 C CA . GLU A 1 630 ? 42.111 49.255 23.004 1.00 24.50 630 GLU A CA 1
ATOM 5020 C C . GLU A 1 630 ? 42.234 48.827 21.490 1.00 24.50 630 GLU A C 1
ATOM 5022 O O . GLU A 1 630 ? 43.318 48.466 21.056 1.00 24.50 630 GLU A O 1
ATOM 5027 N N . ARG A 1 631 ? 41.235 48.944 20.559 1.00 22.98 631 ARG A N 1
ATOM 5028 C CA . ARG A 1 631 ? 40.487 50.151 20.037 1.00 22.98 631 ARG A CA 1
ATOM 5029 C C . ARG A 1 631 ? 39.242 49.876 19.118 1.00 22.98 631 ARG A C 1
ATOM 5031 O O . ARG A 1 631 ? 39.074 48.779 18.603 1.00 22.98 631 ARG A O 1
ATOM 5038 N N . HIS A 1 632 ? 38.448 50.934 18.843 1.00 28.50 632 HIS A N 1
ATOM 5039 C CA . HIS A 1 632 ? 37.363 51.135 17.820 1.00 28.50 632 HIS A CA 1
ATOM 5040 C C . HIS A 1 632 ? 37.688 52.388 16.929 1.00 28.50 632 HIS A C 1
ATOM 5042 O O . HIS A 1 632 ? 38.749 52.963 17.202 1.00 28.50 632 HIS A O 1
ATOM 5048 N N . PRO A 1 633 ? 36.861 52.929 15.970 1.00 39.62 633 PRO A N 1
ATOM 5049 C CA . PRO A 1 633 ? 35.574 52.539 15.307 1.00 39.62 633 PRO A CA 1
ATOM 5050 C C . PRO A 1 633 ? 35.707 52.480 13.737 1.00 39.62 633 PRO A C 1
ATOM 5052 O O . PRO A 1 633 ? 36.832 52.440 13.255 1.00 39.62 633 PRO A O 1
ATOM 5055 N N . GLY A 1 634 ? 34.700 52.505 12.828 1.00 25.52 634 GLY A N 1
ATOM 5056 C CA . GLY A 1 634 ? 33.224 52.328 12.887 1.00 25.52 634 GLY A CA 1
ATOM 5057 C C . GLY A 1 634 ? 32.327 53.487 12.346 1.00 25.52 634 GLY A C 1
ATOM 5058 O O . GLY A 1 634 ? 31.901 54.291 13.166 1.00 25.52 634 GLY A O 1
ATOM 5059 N N . ARG A 1 635 ? 32.001 53.568 11.027 1.00 26.91 635 ARG A N 1
ATOM 5060 C CA . ARG A 1 635 ? 31.027 54.501 10.338 1.00 26.91 635 ARG A CA 1
ATOM 5061 C C . ARG A 1 635 ? 30.817 54.114 8.834 1.00 26.91 635 ARG A C 1
ATOM 5063 O O . ARG A 1 635 ? 31.740 53.502 8.313 1.00 26.91 635 ARG A O 1
ATOM 5070 N N . GLU A 1 636 ? 29.761 54.441 8.044 1.00 27.98 636 GLU A N 1
ATOM 5071 C CA . GLU A 1 636 ? 28.359 54.943 8.230 1.00 27.98 636 GLU A CA 1
ATOM 5072 C C . GLU A 1 636 ? 27.507 54.845 6.901 1.00 27.98 636 GLU A C 1
ATOM 5074 O O . GLU A 1 636 ? 28.081 54.521 5.868 1.00 27.98 636 GLU A O 1
ATOM 5079 N N . THR A 1 637 ? 26.190 55.186 6.953 1.00 26.34 637 THR A N 1
ATOM 5080 C CA . THR A 1 637 ? 25.136 55.444 5.893 1.00 26.34 637 THR A CA 1
ATOM 5081 C C . THR A 1 637 ? 24.524 54.262 5.084 1.00 26.34 637 THR A C 1
ATOM 5083 O O . THR A 1 637 ? 25.252 53.360 4.696 1.00 26.34 637 THR A O 1
ATOM 5086 N N . SER A 1 638 ? 23.203 54.069 4.817 1.00 27.17 638 SER A N 1
ATOM 5087 C CA . SER A 1 638 ? 21.891 54.814 4.858 1.00 27.17 638 SER A CA 1
ATOM 5088 C C . SER A 1 638 ? 21.524 55.665 3.605 1.00 27.17 638 SER A C 1
ATOM 5090 O O . SER A 1 638 ? 22.432 56.235 3.012 1.00 27.17 638 SER A O 1
ATOM 5092 N N . ALA A 1 639 ? 20.276 55.822 3.086 1.00 27.59 639 ALA A N 1
ATOM 5093 C CA . ALA A 1 639 ? 18.874 55.353 3.355 1.00 27.59 639 ALA A CA 1
ATOM 5094 C C . ALA A 1 639 ? 18.059 55.295 1.992 1.00 27.59 639 ALA A C 1
ATOM 5096 O O . ALA A 1 639 ? 18.724 55.270 0.965 1.00 27.59 639 ALA A O 1
ATOM 5097 N N . SER A 1 640 ? 16.714 55.280 1.770 1.00 25.14 640 SER A N 1
ATOM 5098 C CA . SER A 1 640 ? 15.435 55.490 2.523 1.00 25.14 640 SER A CA 1
ATOM 5099 C C . SER A 1 640 ? 14.172 54.959 1.733 1.00 25.14 640 SER A C 1
ATOM 5101 O O . SER A 1 640 ? 14.341 54.220 0.770 1.00 25.14 640 SER A O 1
ATOM 5103 N N . LEU A 1 641 ? 12.916 55.322 2.100 1.00 27.23 641 LEU A N 1
ATOM 5104 C CA . LEU A 1 641 ? 11.606 54.817 1.563 1.00 27.23 641 LEU A CA 1
ATOM 5105 C C . LEU A 1 641 ? 10.848 55.737 0.554 1.00 27.23 641 LEU A C 1
ATOM 5107 O O . LEU A 1 641 ? 11.113 56.939 0.515 1.00 27.23 641 LEU A O 1
ATOM 5111 N N . LYS A 1 642 ? 9.758 55.230 -0.089 1.00 22.34 642 LYS A N 1
ATOM 5112 C CA . LYS A 1 642 ? 8.466 55.967 -0.290 1.00 22.34 642 LYS A CA 1
ATOM 5113 C C . LYS A 1 642 ? 7.223 55.098 -0.649 1.00 22.34 642 LYS A C 1
ATOM 5115 O O . LYS A 1 642 ? 7.367 53.941 -1.017 1.00 22.34 642 LYS A O 1
ATOM 5120 N N . LYS A 1 643 ? 6.009 55.679 -0.511 1.00 26.69 643 LYS A N 1
ATOM 5121 C CA . LYS A 1 643 ? 4.649 55.117 -0.779 1.00 26.69 643 LYS A CA 1
ATOM 5122 C C . LYS A 1 643 ? 3.949 55.813 -1.969 1.00 26.69 643 LYS A C 1
ATOM 5124 O O . LYS A 1 643 ? 4.174 57.012 -2.117 1.00 26.69 643 LYS A O 1
ATOM 5129 N N . THR A 1 644 ? 2.953 55.156 -2.595 1.00 23.39 644 THR A N 1
ATOM 5130 C CA . THR A 1 644 ? 1.769 55.797 -3.246 1.00 23.39 644 THR A CA 1
ATOM 5131 C C . THR A 1 644 ? 0.525 54.869 -3.214 1.00 23.39 644 THR A C 1
ATOM 5133 O O . THR A 1 644 ? 0.677 53.676 -2.968 1.00 23.39 644 THR A O 1
ATOM 5136 N N . MET A 1 645 ? -0.693 55.394 -3.444 1.00 25.09 645 MET A N 1
ATOM 5137 C CA . MET A 1 645 ? -1.983 54.668 -3.566 1.00 25.09 645 MET A CA 1
ATOM 5138 C C . MET A 1 645 ? -2.834 55.239 -4.727 1.00 25.09 645 MET A C 1
ATOM 5140 O O . MET A 1 645 ? -2.802 56.453 -4.912 1.00 25.09 645 MET A O 1
ATOM 5144 N N . ALA A 1 646 ? -3.630 54.408 -5.422 1.00 22.11 646 ALA A N 1
ATOM 5145 C CA . ALA A 1 646 ? -4.915 54.736 -6.096 1.00 22.11 646 ALA A CA 1
ATOM 5146 C C . ALA A 1 646 ? -5.615 53.410 -6.526 1.00 22.11 646 ALA A C 1
ATOM 5148 O O . ALA A 1 646 ? -4.877 52.491 -6.869 1.00 22.11 646 ALA A O 1
ATOM 5149 N N . THR A 1 647 ? -6.916 53.074 -6.402 1.00 22.45 647 THR A N 1
ATOM 5150 C CA . THR A 1 647 ? -8.289 53.633 -6.642 1.00 22.45 647 THR A CA 1
ATOM 5151 C C . THR A 1 647 ? -8.931 53.398 -8.029 1.00 22.45 647 THR A C 1
ATOM 5153 O O . THR A 1 647 ? -8.514 54.024 -8.996 1.00 22.45 647 THR A O 1
ATOM 5156 N N . THR A 1 648 ? -10.051 52.634 -8.027 1.00 23.20 648 THR A N 1
ATOM 5157 C CA . THR A 1 648 ? -11.181 52.597 -9.011 1.00 23.20 648 THR A CA 1
ATOM 5158 C C . THR A 1 648 ? -10.833 52.111 -10.452 1.00 23.20 648 THR A C 1
ATOM 5160 O O . THR A 1 648 ? -9.679 52.149 -10.846 1.00 23.20 648 THR A O 1
ATOM 5163 N N . THR A 1 649 ? -11.717 51.553 -11.304 1.00 22.31 649 THR A N 1
ATOM 5164 C CA . THR A 1 649 ? -13.198 51.623 -11.440 1.00 22.31 649 THR A CA 1
ATOM 5165 C C . THR A 1 649 ? -13.784 50.354 -12.105 1.00 22.31 649 THR A C 1
ATOM 5167 O O . THR A 1 649 ? -13.046 49.602 -12.730 1.00 22.31 649 THR A O 1
ATOM 5170 N N . MET A 1 650 ? -15.104 50.133 -12.005 1.00 32.50 650 MET A N 1
ATOM 5171 C CA . MET A 1 650 ? -15.862 49.153 -12.812 1.00 32.50 650 MET A CA 1
ATOM 5172 C C . MET A 1 650 ? -16.327 49.731 -14.158 1.00 32.50 650 MET A C 1
ATOM 5174 O O . MET A 1 650 ? -16.654 50.916 -14.223 1.00 32.50 650 MET A O 1
ATOM 5178 N N . THR A 1 651 ? -16.511 48.862 -15.159 1.00 23.09 651 THR A N 1
ATOM 5179 C CA . THR A 1 651 ? -17.387 49.110 -16.319 1.00 23.09 651 THR A CA 1
ATOM 5180 C C . THR A 1 651 ? -17.896 47.797 -16.926 1.00 23.09 651 THR A C 1
ATOM 5182 O O . THR A 1 651 ? -17.127 46.856 -17.102 1.00 23.09 651 THR A O 1
ATOM 5185 N N . GLU A 1 652 ? -19.174 47.758 -17.303 1.00 26.55 652 GLU A N 1
ATOM 5186 C CA . GLU A 1 652 ? -19.698 46.853 -18.342 1.00 26.55 652 GLU A CA 1
ATOM 5187 C C . GLU A 1 652 ? -19.112 47.306 -19.710 1.00 26.55 652 GLU A C 1
ATOM 5189 O O . GLU A 1 652 ? -18.674 48.447 -19.850 1.00 26.55 652 GLU A O 1
ATOM 5194 N N . THR A 1 653 ? -19.068 46.537 -20.803 1.00 24.23 653 THR A N 1
ATOM 5195 C CA . THR A 1 653 ? -20.222 45.992 -21.545 1.00 24.23 653 THR A CA 1
ATOM 5196 C C . THR A 1 653 ? -19.737 45.145 -22.748 1.00 24.23 653 THR A C 1
ATOM 5198 O O . THR A 1 653 ? -18.592 45.277 -23.166 1.00 24.23 653 THR A O 1
ATOM 5201 N N . GLN A 1 654 ? -20.679 44.438 -23.390 1.00 22.30 654 GLN A N 1
ATOM 5202 C CA . GLN A 1 654 ? -20.673 43.930 -24.780 1.00 22.30 654 GLN A CA 1
ATOM 5203 C C . GLN A 1 654 ? -19.919 42.627 -25.115 1.00 22.30 654 GLN A C 1
ATOM 5205 O O . GLN A 1 654 ? -18.801 42.359 -24.692 1.00 22.30 654 GLN A O 1
ATOM 5210 N N . LEU A 1 655 ? -20.609 41.820 -25.930 1.00 36.03 655 LEU A N 1
ATOM 5211 C CA . LEU A 1 655 ? -20.173 40.552 -26.514 1.00 36.03 655 LEU A CA 1
ATOM 5212 C C . LEU A 1 655 ? -19.350 40.804 -27.785 1.00 36.03 655 LEU A C 1
ATOM 5214 O O . LEU A 1 655 ? -19.776 41.586 -28.636 1.00 36.03 655 LEU A O 1
ATOM 5218 N N . VAL A 1 656 ? -18.255 40.063 -27.961 1.00 25.08 656 VAL A N 1
ATOM 5219 C CA . VAL A 1 656 ? -17.550 39.906 -29.245 1.00 25.08 656 VAL A CA 1
ATOM 5220 C C . VAL A 1 656 ? -17.270 38.415 -29.462 1.00 25.08 656 VAL A C 1
ATOM 5222 O O . VAL A 1 656 ? -16.868 37.708 -28.541 1.00 25.08 656 VAL A O 1
ATOM 5225 N N . ASP A 1 657 ? -17.542 37.931 -30.672 1.00 32.12 657 ASP A N 1
ATOM 5226 C CA . ASP A 1 657 ? -17.462 36.521 -31.078 1.00 32.12 657 ASP A CA 1
ATOM 5227 C C . ASP A 1 657 ? -16.034 36.162 -31.540 1.00 32.12 657 ASP A C 1
ATOM 5229 O O . ASP A 1 657 ? -15.783 35.921 -32.722 1.00 32.12 657 ASP A O 1
ATOM 5233 N N . ASP A 1 658 ? -15.081 36.181 -30.599 1.00 28.12 658 ASP A N 1
ATOM 5234 C CA . ASP A 1 658 ? -13.654 35.900 -30.843 1.00 28.12 658 ASP A CA 1
ATOM 5235 C C . ASP A 1 658 ? -13.384 34.398 -31.070 1.00 28.12 658 ASP A C 1
ATOM 5237 O O . ASP A 1 658 ? -12.799 33.677 -30.249 1.00 28.12 658 ASP A O 1
ATOM 5241 N N . ARG A 1 659 ? -13.806 33.919 -32.244 1.00 34.12 659 ARG A N 1
ATOM 5242 C CA . ARG A 1 659 ? -13.386 32.634 -32.812 1.00 34.12 659 ARG A CA 1
ATOM 5243 C C . ARG A 1 659 ? -12.006 32.785 -33.466 1.00 34.12 659 ARG A C 1
ATOM 5245 O O . ARG A 1 659 ? -11.882 33.578 -34.402 1.00 34.12 659 ARG A O 1
ATOM 5252 N N . PRO A 1 660 ? -10.980 32.013 -33.059 1.00 31.78 660 PRO A N 1
ATOM 5253 C CA . PRO A 1 660 ? -9.658 32.065 -33.680 1.00 31.78 660 PRO A CA 1
ATOM 5254 C C . PRO A 1 660 ? -9.684 31.413 -35.073 1.00 31.78 660 PRO A C 1
ATOM 5256 O O . PRO A 1 660 ? -9.345 30.244 -35.240 1.00 31.78 660 PRO A O 1
ATOM 5259 N N . GLN A 1 661 ? -10.095 32.169 -36.093 1.00 29.28 661 GLN A N 1
ATOM 5260 C CA . GLN A 1 661 ? -10.008 31.725 -37.483 1.00 29.28 661 GLN A CA 1
ATOM 5261 C C . GLN A 1 661 ? -8.543 31.691 -37.931 1.00 29.28 661 GLN A C 1
ATOM 5263 O O . GLN A 1 661 ? -7.934 32.732 -38.182 1.00 29.28 661 GLN A O 1
ATOM 5268 N N . ILE A 1 662 ? -7.985 30.489 -38.086 1.00 35.62 662 ILE A N 1
ATOM 5269 C CA . ILE A 1 662 ? -6.724 30.298 -38.806 1.00 35.62 662 ILE A CA 1
ATOM 5270 C C . ILE A 1 662 ? -7.011 30.525 -40.295 1.00 35.62 662 ILE A C 1
ATOM 5272 O O . ILE A 1 662 ? -7.508 29.641 -40.993 1.00 35.62 662 ILE A O 1
ATOM 5276 N N . ILE A 1 663 ? -6.724 31.735 -40.780 1.00 31.48 663 ILE A N 1
ATOM 5277 C CA . ILE A 1 663 ? -6.849 32.079 -42.199 1.00 31.48 663 ILE A CA 1
ATOM 5278 C C . ILE A 1 663 ? -5.731 31.367 -42.968 1.00 31.48 663 ILE A C 1
ATOM 5280 O O . ILE A 1 663 ? -4.603 31.853 -43.042 1.00 31.48 663 ILE A O 1
ATOM 5284 N N . VAL A 1 664 ? -6.055 30.221 -43.567 1.00 34.25 664 VAL A N 1
ATOM 5285 C CA . VAL A 1 664 ? -5.199 29.578 -44.569 1.00 34.25 664 VAL A CA 1
ATOM 5286 C C . VAL A 1 664 ? -5.202 30.449 -45.829 1.00 34.25 664 VAL A C 1
ATOM 5288 O O . VAL A 1 664 ? -6.239 30.644 -46.467 1.00 34.25 664 VAL A O 1
ATOM 5291 N N . SER A 1 665 ? -4.043 31.003 -46.187 1.00 31.41 665 SER A N 1
ATOM 5292 C CA . SER A 1 665 ? -3.858 31.734 -47.443 1.00 31.41 665 SER A CA 1
ATOM 5293 C C . SER A 1 665 ? -3.971 30.773 -48.625 1.00 31.41 665 SER A C 1
ATOM 5295 O O . SER A 1 665 ? -3.208 29.815 -48.715 1.00 31.41 665 SER A O 1
ATOM 5297 N N . LYS A 1 666 ? -4.905 31.043 -49.543 1.00 34.12 666 LYS A N 1
ATOM 5298 C CA . LYS A 1 666 ? -5.372 30.095 -50.574 1.00 34.12 666 LYS A CA 1
ATOM 5299 C C . LYS A 1 666 ? -4.352 29.624 -51.620 1.00 34.12 666 LYS A C 1
ATOM 5301 O O . LYS A 1 666 ? -4.697 28.753 -52.412 1.00 34.12 666 LYS A O 1
ATOM 5306 N N . ASP A 1 667 ? -3.143 30.175 -51.619 1.00 32.84 667 ASP A N 1
ATOM 5307 C CA . ASP A 1 667 ? -2.124 29.947 -52.649 1.00 32.84 667 ASP A CA 1
ATOM 5308 C C . ASP A 1 667 ? -0.861 29.224 -52.133 1.00 32.84 667 ASP A C 1
ATOM 5310 O O . ASP A 1 667 ? 0.071 29.023 -52.908 1.00 32.84 667 ASP A O 1
ATOM 5314 N N . ASP A 1 668 ? -0.807 28.807 -50.857 1.00 36.19 668 ASP A N 1
ATOM 5315 C CA . ASP A 1 668 ? 0.387 28.153 -50.293 1.00 36.19 668 ASP A CA 1
ATOM 5316 C C . ASP A 1 668 ? 0.048 27.058 -49.256 1.00 36.19 668 ASP A C 1
ATOM 5318 O O . ASP A 1 668 ? -0.450 27.337 -48.164 1.00 36.19 668 ASP A O 1
ATOM 5322 N N . ASN A 1 669 ? 0.362 25.792 -49.570 1.00 44.28 669 ASN A N 1
ATOM 5323 C CA . ASN A 1 669 ? 0.115 24.609 -48.720 1.00 44.28 669 ASN A CA 1
ATOM 5324 C C . ASN A 1 669 ? 1.131 24.491 -47.561 1.00 44.28 669 ASN A C 1
ATOM 5326 O O . ASN A 1 669 ? 1.708 23.424 -47.323 1.00 44.28 669 ASN A O 1
ATOM 5330 N N . ASN A 1 670 ? 1.405 25.587 -46.854 1.00 54.34 670 ASN A N 1
ATOM 5331 C CA . ASN A 1 670 ? 2.463 25.677 -45.852 1.00 54.34 670 ASN A CA 1
ATOM 5332 C C . ASN A 1 670 ? 1.921 25.877 -44.430 1.00 54.34 670 ASN A C 1
ATOM 5334 O O . ASN A 1 670 ? 1.523 26.970 -44.036 1.00 54.34 670 ASN A O 1
ATOM 5338 N N . LEU A 1 671 ? 1.973 24.793 -43.644 1.00 65.56 671 LEU A N 1
ATOM 5339 C CA . LEU A 1 671 ? 1.836 24.826 -42.187 1.00 65.56 671 LEU A CA 1
ATOM 5340 C C . LEU A 1 671 ? 2.778 25.879 -41.585 1.00 65.56 671 LEU A C 1
ATOM 5342 O O . LEU A 1 671 ? 3.964 25.921 -41.916 1.00 65.56 671 LEU A O 1
ATOM 5346 N N . SER A 1 672 ? 2.252 26.695 -40.669 1.00 78.62 672 SER A N 1
ATOM 5347 C CA . SER A 1 672 ? 3.042 27.688 -39.936 1.00 78.62 672 SER A CA 1
ATOM 5348 C C . SER A 1 672 ? 4.204 27.024 -39.196 1.00 78.62 672 SER A C 1
ATOM 5350 O O . SER A 1 672 ? 4.028 25.974 -38.574 1.00 78.62 672 SER A O 1
ATOM 5352 N N . SER A 1 673 ? 5.376 27.665 -39.186 1.00 84.00 673 SER A N 1
ATOM 5353 C CA . SER A 1 673 ? 6.538 27.219 -38.404 1.00 84.00 673 SER A CA 1
ATOM 5354 C C . SER A 1 673 ? 6.298 27.252 -36.889 1.00 84.00 673 SER A C 1
ATOM 5356 O O . SER A 1 673 ? 7.004 26.570 -36.141 1.00 84.00 673 SER A O 1
ATOM 5358 N N . HIS A 1 674 ? 5.289 28.005 -36.438 1.00 88.31 674 HIS A N 1
ATOM 5359 C CA . HIS A 1 674 ? 4.907 28.137 -35.035 1.00 88.31 674 HIS A CA 1
ATOM 5360 C C . HIS A 1 674 ? 3.395 28.035 -34.815 1.00 88.31 674 HIS A C 1
ATOM 5362 O O . HIS A 1 674 ? 2.606 28.465 -35.661 1.00 88.31 674 HIS A O 1
ATOM 5368 N N . LEU A 1 675 ? 2.994 27.517 -33.651 1.00 88.81 675 LEU A N 1
ATOM 5369 C CA . LEU A 1 675 ? 1.613 27.641 -33.174 1.00 88.81 675 LEU A CA 1
ATOM 5370 C C . LEU A 1 675 ? 1.287 29.108 -32.822 1.00 88.81 675 LEU A C 1
ATOM 5372 O O . LEU A 1 675 ? 2.197 29.869 -32.479 1.00 88.81 675 LEU A O 1
ATOM 5376 N N . PRO A 1 676 ? 0.002 29.511 -32.853 1.00 86.06 676 PRO A N 1
ATOM 5377 C CA . PRO A 1 676 ? -0.427 30.805 -32.334 1.00 86.06 676 PRO A CA 1
ATOM 5378 C C . PRO A 1 676 ? -0.017 31.012 -30.861 1.00 86.06 676 PRO A C 1
ATOM 5380 O O . PRO A 1 676 ? -0.104 30.072 -30.064 1.00 86.06 676 PRO A O 1
ATOM 5383 N N . PRO A 1 677 ? 0.379 32.231 -30.450 1.00 84.12 677 PRO A N 1
ATOM 5384 C CA . PRO A 1 677 ? 0.522 32.566 -29.036 1.00 84.12 677 PRO A CA 1
ATOM 5385 C C . PRO A 1 677 ? -0.782 32.290 -28.274 1.00 84.12 677 PRO A C 1
ATOM 5387 O O . PRO A 1 677 ? -1.863 32.621 -28.757 1.00 84.12 677 PRO A O 1
ATOM 5390 N N . GLY A 1 678 ? -0.679 31.675 -27.095 1.00 84.12 678 GLY A N 1
ATOM 5391 C CA . GLY A 1 678 ? -1.831 31.347 -26.247 1.00 84.12 678 GLY A CA 1
ATOM 5392 C C . GLY A 1 678 ? -2.693 30.160 -26.707 1.00 84.12 678 GLY A C 1
ATOM 5393 O O . GLY A 1 678 ? -3.770 29.940 -26.158 1.00 84.12 678 GLY A O 1
ATOM 5394 N N . PHE A 1 679 ? -2.241 29.363 -27.689 1.00 89.94 679 PHE A N 1
ATOM 5395 C CA . PHE A 1 679 ? -2.990 28.214 -28.236 1.00 89.94 679 PHE A CA 1
ATOM 5396 C C . PHE A 1 679 ? -3.479 27.205 -27.173 1.00 89.94 679 PHE A C 1
ATOM 5398 O O . PHE A 1 679 ? -4.494 26.544 -27.377 1.00 89.94 679 PHE A O 1
ATOM 5405 N N . LEU A 1 680 ? -2.786 27.096 -26.033 1.00 91.88 680 LEU A N 1
ATOM 5406 C CA . LEU A 1 680 ? -3.109 26.158 -24.950 1.00 91.88 680 LEU A CA 1
ATOM 5407 C C . LEU A 1 680 ? -3.776 26.815 -23.727 1.00 91.88 680 LEU A C 1
ATOM 5409 O O . LEU A 1 680 ? -4.119 26.111 -22.777 1.00 91.88 680 LEU A O 1
ATOM 5413 N N . ASP A 1 681 ? -3.988 28.134 -23.731 1.00 88.44 681 ASP A N 1
ATOM 5414 C CA . ASP A 1 681 ? -4.408 28.896 -22.541 1.00 88.44 681 ASP A CA 1
ATOM 5415 C C . ASP A 1 681 ? -5.833 28.548 -22.084 1.00 88.44 681 ASP A C 1
ATOM 5417 O O . ASP A 1 681 ? -6.143 28.602 -20.895 1.00 88.44 681 ASP A O 1
ATOM 5421 N N . LYS A 1 682 ? -6.700 28.151 -23.025 1.00 85.38 682 LYS A N 1
ATOM 5422 C CA . LYS A 1 682 ? -8.084 27.727 -22.751 1.00 85.38 682 LYS A CA 1
ATOM 5423 C C . LYS A 1 682 ? -8.197 26.284 -22.242 1.00 85.38 682 LYS A C 1
ATOM 5425 O O . LYS A 1 682 ? -9.264 25.901 -21.769 1.00 85.38 682 LYS A O 1
ATOM 5430 N N . ILE A 1 683 ? -7.131 25.484 -22.339 1.00 88.94 683 ILE A N 1
ATOM 5431 C CA . ILE A 1 683 ? -7.155 24.057 -21.997 1.00 88.94 683 ILE A CA 1
ATOM 5432 C C . ILE A 1 683 ? -6.467 23.866 -20.640 1.00 88.94 683 ILE A C 1
ATOM 5434 O O . ILE A 1 683 ? -5.242 24.035 -20.554 1.00 88.94 683 ILE A O 1
ATOM 5438 N N . PRO A 1 684 ? -7.206 23.507 -19.573 1.00 91.31 684 PRO A N 1
ATOM 5439 C CA . PRO A 1 684 ? -6.613 23.297 -18.260 1.00 91.31 684 PRO A CA 1
ATOM 5440 C C . PRO A 1 684 ? -5.610 22.139 -18.293 1.00 91.31 684 PRO A C 1
ATOM 5442 O O . PRO A 1 684 ? -5.736 21.199 -19.078 1.00 91.31 684 PRO A O 1
ATOM 5445 N N . LYS A 1 685 ? -4.610 22.217 -17.418 1.00 94.69 685 LYS A N 1
ATOM 5446 C CA . LYS A 1 685 ? -3.655 21.142 -17.138 1.00 94.69 685 LYS A CA 1
ATOM 5447 C C . LYS A 1 685 ? -3.716 20.788 -15.659 1.00 94.69 685 LYS A C 1
ATOM 5449 O O . LYS A 1 685 ? -4.105 21.636 -14.855 1.00 94.69 685 LYS A O 1
ATOM 5454 N N . LEU A 1 686 ? -3.292 19.580 -15.306 1.00 97.62 686 LEU A N 1
ATOM 5455 C CA . LEU A 1 686 ? -3.065 19.229 -13.910 1.00 97.62 686 LEU A CA 1
ATOM 5456 C C . LEU A 1 686 ? -1.926 20.072 -13.319 1.00 97.62 686 LEU A C 1
ATOM 5458 O O . LEU A 1 686 ? -0.912 20.321 -13.979 1.00 97.62 686 LEU A O 1
ATOM 5462 N N . ASP A 1 687 ? -2.087 20.488 -12.066 1.00 95.88 687 ASP A N 1
ATOM 5463 C CA . ASP A 1 687 ? -1.018 21.061 -11.259 1.00 95.88 687 ASP A CA 1
ATOM 5464 C C . ASP A 1 687 ? -0.085 19.974 -10.686 1.00 95.88 687 ASP A C 1
ATOM 5466 O O . ASP A 1 687 ? -0.283 18.767 -10.862 1.00 95.88 687 ASP A O 1
ATOM 5470 N N . GLN A 1 688 ? 0.972 20.406 -9.994 1.00 95.25 688 GLN A N 1
ATOM 5471 C CA . GLN A 1 688 ? 1.950 19.498 -9.396 1.00 95.25 688 GLN A CA 1
ATOM 5472 C C . GLN A 1 688 ? 1.339 18.580 -8.319 1.00 95.25 688 GLN A C 1
ATOM 5474 O O . GLN A 1 688 ? 1.760 17.432 -8.200 1.00 95.25 688 GLN A O 1
ATOM 5479 N N . LEU A 1 689 ? 0.366 19.054 -7.538 1.00 97.31 689 LEU A N 1
ATOM 5480 C CA . LEU A 1 689 ? -0.250 18.310 -6.435 1.00 97.31 689 LEU A CA 1
ATOM 5481 C C . LEU A 1 689 ? -1.221 17.247 -6.976 1.00 97.31 689 LEU A C 1
ATOM 5483 O O . LEU A 1 689 ? -1.220 16.106 -6.516 1.00 97.31 689 LEU A O 1
ATOM 5487 N N . GLN A 1 690 ? -1.993 17.596 -8.007 1.00 98.19 690 GLN A N 1
ATOM 5488 C CA . GLN A 1 690 ? -2.838 16.680 -8.773 1.00 98.19 690 GLN A CA 1
ATOM 5489 C C . GLN A 1 690 ? -2.005 15.569 -9.435 1.00 98.19 690 GLN A C 1
ATOM 5491 O O . GLN A 1 690 ? -2.289 14.385 -9.234 1.00 98.19 690 GLN A O 1
ATOM 5496 N N . ALA A 1 691 ? -0.941 15.930 -10.164 1.00 97.69 691 ALA A N 1
ATOM 5497 C CA . ALA A 1 691 ? -0.019 14.961 -10.761 1.00 97.69 691 ALA A CA 1
ATOM 5498 C C . ALA A 1 691 ? 0.627 14.055 -9.695 1.00 97.69 691 ALA A C 1
ATOM 5500 O O . ALA A 1 691 ? 0.655 12.832 -9.851 1.00 97.69 691 ALA A O 1
ATOM 5501 N N . GLY A 1 692 ? 1.044 14.638 -8.565 1.00 98.06 692 GLY A N 1
ATOM 5502 C CA . GLY A 1 692 ? 1.580 13.911 -7.417 1.00 98.06 692 GLY A CA 1
ATOM 5503 C C . GLY A 1 692 ? 0.613 12.868 -6.853 1.00 98.06 692 GLY A C 1
ATOM 5504 O O . GLY A 1 692 ? 1.031 11.752 -6.550 1.00 98.06 692 GLY A O 1
ATOM 5505 N N . HIS A 1 693 ? -0.684 13.159 -6.745 1.00 98.44 693 HIS A N 1
ATOM 5506 C CA . HIS A 1 693 ? -1.647 12.161 -6.268 1.00 98.44 693 HIS A CA 1
ATOM 5507 C C . HIS A 1 693 ? -1.857 11.007 -7.258 1.00 98.44 693 HIS A C 1
ATOM 5509 O O . HIS A 1 693 ? -1.871 9.853 -6.833 1.00 98.44 693 HIS A O 1
ATOM 5515 N N . LEU A 1 694 ? -1.924 11.271 -8.570 1.00 97.81 694 LEU A N 1
ATOM 5516 C CA . LEU A 1 694 ? -1.954 10.196 -9.576 1.00 97.81 694 LEU A CA 1
ATOM 5517 C C . LEU A 1 694 ? -0.702 9.315 -9.499 1.00 97.81 694 LEU A C 1
ATOM 5519 O O . LEU A 1 694 ? -0.796 8.085 -9.505 1.00 97.81 694 LEU A O 1
ATOM 5523 N N . ARG A 1 695 ? 0.471 9.941 -9.363 1.00 97.12 695 ARG A N 1
ATOM 5524 C CA . ARG A 1 695 ? 1.746 9.249 -9.168 1.00 97.12 695 ARG A CA 1
ATOM 5525 C C . ARG A 1 695 ? 1.737 8.394 -7.896 1.00 97.12 695 ARG A C 1
ATOM 5527 O O . ARG A 1 695 ? 2.183 7.250 -7.946 1.00 97.12 695 ARG A O 1
ATOM 5534 N N . HIS A 1 696 ? 1.152 8.876 -6.796 1.00 98.06 696 HIS A N 1
ATOM 5535 C CA . HIS A 1 696 ? 0.978 8.086 -5.569 1.00 98.06 696 HIS A CA 1
ATOM 5536 C C . HIS A 1 696 ? 0.056 6.880 -5.769 1.00 98.06 696 HIS A C 1
ATOM 5538 O O . HIS A 1 696 ? 0.419 5.773 -5.375 1.00 98.06 696 HIS A O 1
ATOM 5544 N N . PHE A 1 697 ? -1.086 7.039 -6.448 1.00 98.25 697 PHE A N 1
ATOM 5545 C CA . PHE A 1 697 ? -1.985 5.913 -6.742 1.00 98.25 697 PHE A CA 1
ATOM 5546 C C . PHE A 1 697 ? -1.268 4.823 -7.554 1.00 98.25 697 PHE A C 1
ATOM 5548 O O . PHE A 1 697 ? -1.410 3.634 -7.260 1.00 98.25 697 PHE A O 1
ATOM 5555 N N . HIS A 1 698 ? -0.444 5.212 -8.537 1.00 96.94 698 HIS A N 1
ATOM 5556 C CA . HIS A 1 698 ? 0.420 4.274 -9.256 1.00 96.94 698 HIS A CA 1
ATOM 5557 C C . HIS A 1 698 ? 1.423 3.595 -8.318 1.00 96.94 698 HIS A C 1
ATOM 5559 O O . HIS A 1 698 ? 1.458 2.363 -8.297 1.00 96.94 698 HIS A O 1
ATOM 5565 N N . ASN A 1 699 ? 2.157 4.362 -7.504 1.00 95.88 699 ASN A N 1
ATOM 5566 C CA . ASN A 1 699 ? 3.153 3.851 -6.556 1.00 95.88 699 ASN A CA 1
ATOM 5567 C C . ASN A 1 699 ? 2.549 2.850 -5.549 1.00 95.88 699 ASN A C 1
ATOM 5569 O O . ASN A 1 699 ? 3.167 1.822 -5.275 1.00 95.88 699 ASN A O 1
ATOM 5573 N N . LEU A 1 700 ? 1.330 3.088 -5.047 1.00 96.94 700 LEU A N 1
ATOM 5574 C CA . LEU A 1 700 ? 0.593 2.135 -4.205 1.00 96.94 700 LEU A CA 1
ATOM 5575 C C . LEU A 1 700 ? 0.116 0.904 -4.994 1.00 96.94 700 LEU A C 1
ATOM 5577 O O . LEU A 1 700 ? 0.274 -0.229 -4.537 1.00 96.94 700 LEU A O 1
ATOM 5581 N N . SER A 1 701 ? -0.431 1.098 -6.199 1.00 96.06 701 SER A N 1
ATOM 5582 C CA . SER A 1 701 ? -0.929 -0.005 -7.037 1.00 96.06 701 SER A CA 1
ATOM 5583 C C . SER A 1 701 ? 0.174 -0.968 -7.496 1.00 96.06 701 SER A C 1
ATOM 5585 O O . SER A 1 701 ? -0.095 -2.152 -7.687 1.00 96.06 701 SER A O 1
ATOM 5587 N N . ALA A 1 702 ? 1.400 -0.463 -7.670 1.00 93.50 702 ALA A N 1
ATOM 5588 C CA . ALA A 1 702 ? 2.557 -1.197 -8.179 1.00 93.50 702 ALA A CA 1
ATOM 5589 C C . ALA A 1 702 ? 3.350 -1.947 -7.093 1.00 93.50 702 ALA A C 1
ATOM 5591 O O . ALA A 1 702 ? 4.259 -2.708 -7.423 1.00 93.50 702 ALA A O 1
ATOM 5592 N N . GLN A 1 703 ? 3.013 -1.773 -5.809 1.00 93.94 703 GLN A N 1
ATOM 5593 C CA . GLN A 1 703 ? 3.589 -2.591 -4.739 1.00 93.94 703 GLN A CA 1
ATOM 5594 C C . GLN A 1 703 ? 3.264 -4.073 -4.949 1.00 93.94 703 GLN A C 1
ATOM 5596 O O . GLN A 1 703 ? 2.173 -4.411 -5.416 1.00 93.94 703 GLN A O 1
ATOM 5601 N N . LEU A 1 704 ? 4.177 -4.953 -4.529 1.00 92.44 704 LEU A N 1
ATOM 5602 C CA . LEU A 1 704 ? 4.011 -6.405 -4.622 1.00 92.44 704 LEU A CA 1
ATOM 5603 C C . LEU A 1 704 ? 2.707 -6.904 -3.975 1.00 92.44 704 LEU A C 1
ATOM 5605 O O . LEU A 1 704 ? 2.046 -6.231 -3.180 1.00 92.44 704 LEU A O 1
ATOM 5609 N N . ASP A 1 705 ? 2.314 -8.115 -4.340 1.00 86.88 705 ASP A N 1
ATOM 5610 C CA . ASP A 1 705 ? 1.118 -8.752 -3.804 1.00 86.88 705 ASP A CA 1
ATOM 5611 C C . ASP A 1 705 ? 1.346 -9.197 -2.351 1.00 86.88 705 ASP A C 1
ATOM 5613 O O . ASP A 1 705 ? 2.302 -9.907 -2.051 1.00 86.88 705 ASP A O 1
ATOM 5617 N N . GLY A 1 706 ? 0.479 -8.738 -1.442 1.00 83.50 706 GLY A N 1
ATOM 5618 C CA . GLY A 1 706 ? 0.710 -8.778 0.009 1.00 83.50 706 GLY A CA 1
ATOM 5619 C C . GLY A 1 706 ? 1.405 -7.527 0.575 1.00 83.50 706 GLY A C 1
ATOM 5620 O O . GLY A 1 706 ? 1.478 -7.376 1.797 1.00 83.50 706 GLY A O 1
ATOM 5621 N N . GLU A 1 707 ? 1.858 -6.603 -0.285 1.00 91.62 707 GLU A N 1
ATOM 5622 C CA . GLU A 1 707 ? 2.401 -5.307 0.127 1.00 91.62 707 GLU A CA 1
ATOM 5623 C C . GLU A 1 707 ? 1.392 -4.157 0.076 1.00 91.62 707 GLU A C 1
ATOM 5625 O O . GLU A 1 707 ? 0.598 -4.013 -0.865 1.00 91.62 707 GLU A O 1
ATOM 5630 N N . TRP A 1 708 ? 1.463 -3.365 1.152 1.00 93.88 708 TRP A N 1
ATOM 5631 C CA . TRP A 1 708 ? 0.486 -2.367 1.595 1.00 93.88 708 TRP A CA 1
ATOM 5632 C C . TRP A 1 708 ? 1.167 -1.186 2.324 1.00 93.88 708 TRP A C 1
ATOM 5634 O O . TRP A 1 708 ? 0.590 -0.592 3.231 1.00 93.88 708 TRP A O 1
ATOM 5644 N N . ARG A 1 709 ? 2.421 -0.856 1.988 1.00 91.25 709 ARG A N 1
ATOM 5645 C CA . ARG A 1 709 ? 3.168 0.268 2.584 1.00 91.25 709 ARG A CA 1
ATOM 5646 C C . ARG A 1 709 ? 2.414 1.585 2.367 1.00 91.25 709 ARG A C 1
ATOM 5648 O O . ARG A 1 709 ? 1.844 1.789 1.298 1.00 91.25 709 ARG A O 1
ATOM 5655 N N . HIS A 1 710 ? 2.409 2.445 3.389 1.00 92.88 710 HIS A N 1
ATOM 5656 C CA . HIS A 1 710 ? 1.570 3.654 3.542 1.00 92.88 710 HIS A CA 1
ATOM 5657 C C . HIS A 1 710 ? 0.058 3.404 3.653 1.00 92.88 710 HIS A C 1
ATOM 5659 O O . HIS A 1 710 ? -0.661 4.270 4.145 1.00 92.88 710 HIS A O 1
ATOM 5665 N N . MET A 1 711 ? -0.430 2.229 3.253 1.00 93.62 711 MET A N 1
ATOM 5666 C CA . MET A 1 711 ? -1.814 1.795 3.435 1.00 93.62 711 MET A CA 1
ATOM 5667 C C . MET A 1 711 ? -1.988 1.070 4.785 1.00 93.62 711 MET A C 1
ATOM 5669 O O . MET A 1 711 ? -1.056 0.948 5.579 1.00 93.62 711 MET A O 1
ATOM 5673 N N . GLY A 1 712 ? -3.205 0.603 5.066 1.00 85.31 712 GLY A N 1
ATOM 5674 C CA . GLY A 1 712 ? -3.595 0.009 6.350 1.00 85.31 712 GLY A CA 1
ATOM 5675 C C . GLY A 1 712 ? -4.823 0.703 6.939 1.00 85.31 712 GLY A C 1
ATOM 5676 O O . GLY A 1 712 ? -5.490 1.456 6.239 1.00 85.31 712 GLY A O 1
ATOM 5677 N N . SER A 1 713 ? -5.129 0.452 8.211 1.00 88.38 713 SER A N 1
ATOM 5678 C CA . SER A 1 713 ? -6.307 0.987 8.913 1.00 88.38 713 SER A CA 1
ATOM 5679 C C . SER A 1 713 ? -5.958 1.324 10.366 1.00 88.38 713 SER A C 1
ATOM 5681 O O . SER A 1 713 ? -4.965 0.823 10.904 1.00 88.38 713 SER A O 1
ATOM 5683 N N . GLN A 1 714 ? -6.761 2.171 11.012 1.00 88.94 714 GLN A N 1
ATOM 5684 C CA . GLN A 1 714 ? -6.791 2.298 12.472 1.00 88.94 714 GLN A CA 1
ATOM 5685 C C . GLN A 1 714 ? -7.097 0.961 13.171 1.00 88.94 714 GLN A C 1
ATOM 5687 O O . GLN A 1 714 ? -6.565 0.715 14.251 1.00 88.94 714 GLN A O 1
ATOM 5692 N N . GLU A 1 715 ? -7.896 0.093 12.544 1.00 89.38 715 GLU A N 1
ATOM 5693 C CA . GLU A 1 715 ? -8.259 -1.236 13.036 1.00 89.38 715 GLU A CA 1
ATOM 5694 C C . GLU A 1 715 ? -7.531 -2.312 12.189 1.00 89.38 715 GLU A C 1
ATOM 5696 O O . GLU A 1 715 ? -7.820 -2.460 10.996 1.00 89.38 715 GLU A O 1
ATOM 5701 N N . PRO A 1 716 ? -6.549 -3.051 12.746 1.00 84.62 716 PRO A N 1
ATOM 5702 C CA . PRO A 1 716 ? -5.715 -3.975 11.973 1.00 84.62 716 PRO A CA 1
ATOM 5703 C C . PRO A 1 716 ? -6.459 -5.098 11.228 1.00 84.62 716 PRO A C 1
ATOM 5705 O O . PRO A 1 716 ? -5.997 -5.503 10.157 1.00 84.62 716 PRO A O 1
ATOM 5708 N N . ALA A 1 717 ? -7.591 -5.587 11.745 1.00 87.94 717 ALA A N 1
ATOM 5709 C CA . ALA A 1 717 ? -8.391 -6.656 11.141 1.00 87.94 717 ALA A CA 1
ATOM 5710 C C . ALA A 1 717 ? -9.260 -6.203 9.946 1.00 87.94 717 ALA A C 1
ATOM 5712 O O . ALA A 1 717 ? -9.954 -7.031 9.357 1.00 87.94 717 ALA A O 1
ATOM 5713 N N . GLN A 1 718 ? -9.150 -4.937 9.516 1.00 91.69 718 GLN A N 1
ATOM 5714 C CA . GLN A 1 718 ? -9.874 -4.320 8.393 1.00 91.69 718 GLN A CA 1
ATOM 5715 C C . GLN A 1 718 ? -11.378 -4.094 8.628 1.00 91.69 718 GLN A C 1
ATOM 5717 O O . GLN A 1 718 ? -12.106 -3.810 7.672 1.00 91.69 718 GLN A O 1
ATOM 5722 N N . GLU A 1 719 ? -11.888 -4.162 9.855 1.00 88.31 719 GLU A N 1
ATOM 5723 C CA . GLU A 1 719 ? -13.319 -3.946 10.110 1.00 88.31 719 GLU A CA 1
ATOM 5724 C C . GLU A 1 719 ? -13.725 -2.463 9.967 1.00 88.31 719 GLU A C 1
ATOM 5726 O O . GLU A 1 719 ? -14.870 -2.164 9.617 1.00 88.31 719 GLU A O 1
ATOM 5731 N N . TRP A 1 720 ? -12.789 -1.522 10.149 1.00 90.69 720 TRP A N 1
ATOM 5732 C CA . TRP A 1 720 ? -13.076 -0.080 10.217 1.00 90.69 720 TRP A CA 1
ATOM 5733 C C . TRP A 1 720 ? -13.110 0.676 8.871 1.00 90.69 720 TRP A C 1
ATOM 5735 O O . TRP A 1 720 ? -12.805 0.147 7.805 1.00 90.69 720 TRP A O 1
ATOM 5745 N N . LEU A 1 721 ? -13.532 1.946 8.928 1.00 89.38 721 LEU A N 1
ATOM 5746 C CA . LEU A 1 721 ? -13.938 2.810 7.807 1.00 89.38 721 LEU A CA 1
ATOM 5747 C C . LEU A 1 721 ? -12.797 3.369 6.938 1.00 89.38 721 LEU A C 1
ATOM 5749 O O . LEU A 1 721 ? -13.060 3.984 5.909 1.00 89.38 721 LEU A O 1
ATOM 5753 N N . ASP A 1 722 ? -11.546 3.156 7.334 1.00 91.88 722 ASP A N 1
ATOM 5754 C CA . ASP A 1 722 ? -10.338 3.523 6.585 1.00 91.88 722 ASP A CA 1
ATOM 5755 C C . ASP A 1 722 ? -9.622 2.306 5.961 1.00 91.88 722 ASP A C 1
ATOM 5757 O O . ASP A 1 722 ? -8.587 2.468 5.319 1.00 91.88 722 ASP A O 1
ATOM 5761 N N . ALA A 1 723 ? -10.186 1.098 6.096 1.00 95.50 723 ALA A N 1
ATOM 5762 C CA . ALA A 1 723 ? -9.673 -0.161 5.548 1.00 95.50 723 ALA A CA 1
ATOM 5763 C C . ALA A 1 723 ? -9.317 -0.139 4.046 1.00 95.50 723 ALA A C 1
ATOM 5765 O O . ALA A 1 723 ? -9.814 0.670 3.255 1.00 95.50 723 ALA A O 1
ATOM 5766 N N . LEU A 1 724 ? -8.487 -1.108 3.635 1.00 97.56 724 LEU A N 1
ATOM 5767 C CA . LEU A 1 724 ? -7.918 -1.225 2.285 1.00 97.56 724 LEU A CA 1
ATOM 5768 C C . LEU A 1 724 ? -8.973 -1.152 1.168 1.00 97.56 724 LEU A C 1
ATOM 5770 O O . LEU A 1 724 ? -8.721 -0.519 0.143 1.00 97.56 724 LEU A O 1
ATOM 5774 N N . ARG A 1 725 ? -10.170 -1.726 1.377 1.00 96.69 725 ARG A N 1
ATOM 5775 C CA . ARG A 1 725 ? -11.290 -1.667 0.415 1.00 96.69 725 ARG A CA 1
ATOM 5776 C C . ARG A 1 725 ? -11.682 -0.232 0.051 1.00 96.69 725 ARG A C 1
ATOM 5778 O O . ARG A 1 725 ? -11.893 0.064 -1.120 1.00 96.69 725 ARG A O 1
ATOM 5785 N N . TYR A 1 726 ? -11.710 0.674 1.029 1.00 96.94 726 TYR A N 1
ATOM 5786 C CA . TYR A 1 726 ? -12.101 2.069 0.831 1.00 96.94 726 TYR A CA 1
ATOM 5787 C C . TYR A 1 726 ? -10.996 2.869 0.137 1.00 96.94 726 TYR A C 1
ATOM 5789 O O . TYR A 1 726 ? -11.282 3.657 -0.766 1.00 96.94 726 TYR A O 1
ATOM 5797 N N . GLN A 1 727 ? -9.732 2.625 0.506 1.00 97.88 727 GLN A N 1
ATOM 5798 C CA . GLN A 1 727 ? -8.568 3.223 -0.157 1.00 97.88 727 GLN A CA 1
ATOM 5799 C C . GLN A 1 727 ? -8.499 2.823 -1.637 1.00 97.88 727 GLN A C 1
ATOM 5801 O O . GLN A 1 727 ? -8.403 3.692 -2.501 1.00 97.88 727 GLN A O 1
ATOM 5806 N N . LEU A 1 728 ? -8.606 1.525 -1.945 1.00 98.50 728 LEU A N 1
ATOM 5807 C CA . LEU A 1 728 ? -8.585 1.011 -3.320 1.00 98.50 728 LEU A CA 1
ATOM 5808 C C . LEU A 1 728 ? -9.762 1.543 -4.150 1.00 98.50 728 LEU A C 1
ATOM 5810 O O . LEU A 1 728 ? -9.561 1.981 -5.286 1.00 98.50 728 LEU A O 1
ATOM 5814 N N . ALA A 1 729 ? -10.967 1.572 -3.574 1.00 98.06 729 ALA A N 1
ATOM 5815 C CA . ALA A 1 729 ? -12.153 2.128 -4.217 1.00 98.06 729 ALA A CA 1
ATOM 5816 C C . ALA A 1 729 ? -11.998 3.629 -4.519 1.00 98.06 729 ALA A C 1
ATOM 5818 O O . ALA A 1 729 ? -12.107 4.037 -5.672 1.00 98.06 729 ALA A O 1
ATOM 5819 N N . THR A 1 730 ? -11.654 4.454 -3.523 1.00 98.19 730 THR A N 1
ATOM 5820 C CA . THR A 1 730 ? -11.561 5.917 -3.708 1.00 98.19 730 THR A CA 1
ATOM 5821 C C . THR A 1 730 ? -10.389 6.324 -4.608 1.00 98.19 730 THR A C 1
ATOM 5823 O O . THR A 1 730 ? -10.561 7.231 -5.418 1.00 98.19 730 THR A O 1
ATOM 5826 N N . MET A 1 731 ? -9.249 5.615 -4.584 1.00 98.69 731 MET A N 1
ATOM 5827 C CA . MET A 1 731 ? -8.192 5.798 -5.598 1.00 98.69 731 MET A CA 1
ATOM 5828 C C . MET A 1 731 ? -8.694 5.486 -7.014 1.00 98.69 731 MET A C 1
ATOM 5830 O O . MET A 1 731 ? -8.375 6.209 -7.953 1.00 98.69 731 MET A O 1
ATOM 5834 N N . THR A 1 732 ? -9.514 4.442 -7.176 1.00 98.69 732 THR A N 1
ATOM 5835 C CA . THR A 1 732 ? -10.103 4.080 -8.476 1.00 98.69 732 THR A CA 1
ATOM 5836 C C . THR A 1 732 ? -11.103 5.136 -8.952 1.00 98.69 732 THR A C 1
ATOM 5838 O O . THR A 1 732 ? -11.099 5.500 -10.125 1.00 98.69 732 THR A O 1
ATOM 5841 N N . TYR A 1 733 ? -11.922 5.691 -8.053 1.00 98.31 733 TYR A N 1
ATOM 5842 C CA . TYR A 1 733 ? -12.877 6.750 -8.398 1.00 98.31 733 TYR A CA 1
ATOM 5843 C C . TYR A 1 733 ? -12.165 8.066 -8.752 1.00 98.31 733 TYR A C 1
ATOM 5845 O O . TYR A 1 733 ? -12.539 8.717 -9.725 1.00 98.31 733 TYR A O 1
ATOM 5853 N N . ALA A 1 734 ? -11.104 8.417 -8.016 1.00 98.56 734 ALA A N 1
ATOM 5854 C CA . ALA A 1 734 ? -10.257 9.579 -8.282 1.00 98.56 734 ALA A CA 1
ATOM 5855 C C . ALA A 1 734 ? -9.516 9.454 -9.623 1.00 98.56 734 ALA A C 1
ATOM 5857 O O . ALA A 1 734 ? -9.497 10.388 -10.420 1.00 98.56 734 ALA A O 1
ATOM 5858 N N . ALA A 1 735 ? -8.955 8.275 -9.907 1.00 98.50 735 ALA A N 1
ATOM 5859 C CA . ALA A 1 735 ? -8.335 7.973 -11.192 1.00 98.50 735 ALA A CA 1
ATOM 5860 C C . ALA A 1 735 ? -9.353 7.976 -12.349 1.00 98.50 735 ALA A C 1
ATOM 5862 O O . ALA A 1 735 ? -9.025 8.407 -13.452 1.00 98.50 735 ALA A O 1
ATOM 5863 N N . GLY A 1 736 ? -10.592 7.538 -12.101 1.00 98.00 736 GLY A N 1
ATOM 5864 C CA . GLY A 1 736 ? -11.690 7.613 -13.067 1.00 98.00 736 GLY A CA 1
ATOM 5865 C C . GLY A 1 736 ? -12.070 9.051 -13.410 1.00 98.00 736 GLY A C 1
ATOM 5866 O O . GLY A 1 736 ? -12.114 9.397 -14.588 1.00 98.00 736 GLY A O 1
ATOM 5867 N N . ALA A 1 737 ? -12.253 9.903 -12.396 1.00 97.56 737 ALA A N 1
ATOM 5868 C CA . ALA A 1 737 ? -12.495 11.333 -12.582 1.00 97.56 737 ALA A CA 1
ATOM 5869 C C . ALA A 1 737 ? -11.333 12.014 -13.332 1.00 97.56 737 ALA A C 1
ATOM 5871 O O . ALA A 1 737 ? -11.569 12.725 -14.307 1.00 97.56 737 ALA A O 1
ATOM 5872 N N . ALA A 1 738 ? -10.083 11.724 -12.958 1.00 98.06 738 ALA A N 1
ATOM 5873 C CA . ALA A 1 738 ? -8.902 12.261 -13.630 1.00 98.06 738 ALA A CA 1
ATOM 5874 C C . ALA A 1 738 ? -8.808 11.845 -15.108 1.00 98.06 738 ALA A C 1
ATOM 5876 O O . ALA A 1 738 ? -8.560 12.692 -15.969 1.00 98.06 738 ALA A O 1
ATOM 5877 N N . HIS A 1 739 ? -9.034 10.564 -15.426 1.00 97.94 739 HIS A N 1
ATOM 5878 C CA . HIS A 1 739 ? -9.045 10.105 -16.815 1.00 97.94 739 HIS A CA 1
ATOM 5879 C C . HIS A 1 739 ? -10.203 10.730 -17.596 1.00 97.94 739 HIS A C 1
ATOM 5881 O O . HIS A 1 739 ? -9.992 11.193 -18.708 1.00 97.94 739 HIS A O 1
ATOM 5887 N N . TYR A 1 740 ? -11.409 10.790 -17.030 1.00 97.56 740 TYR A N 1
ATOM 5888 C CA . TYR A 1 740 ? -12.576 11.309 -17.740 1.00 97.56 740 TYR A CA 1
ATOM 5889 C C . TYR A 1 740 ? -12.498 12.827 -17.991 1.00 97.56 740 TYR A C 1
ATOM 5891 O O . TYR A 1 740 ? -12.767 13.272 -19.106 1.00 97.56 740 TYR A O 1
ATOM 5899 N N . HIS A 1 741 ? -12.127 13.624 -16.978 1.00 96.25 741 HIS A N 1
ATOM 5900 C CA . HIS A 1 741 ? -12.213 15.095 -17.021 1.00 96.25 741 HIS A CA 1
ATOM 5901 C C . HIS A 1 741 ? -10.917 15.806 -17.433 1.00 96.25 741 HIS A C 1
ATOM 5903 O O . HIS A 1 741 ? -10.992 16.926 -17.934 1.00 96.25 741 HIS A O 1
ATOM 5909 N N . HIS A 1 742 ? -9.740 15.198 -17.228 1.00 95.69 742 HIS A N 1
ATOM 5910 C CA . HIS A 1 742 ? -8.447 15.881 -17.410 1.00 95.69 742 HIS A CA 1
ATOM 5911 C C . HIS A 1 742 ? -7.492 15.188 -18.392 1.00 95.69 742 HIS A C 1
ATOM 5913 O O . HIS A 1 742 ? -6.795 15.867 -19.146 1.00 95.69 742 HIS A O 1
ATOM 5919 N N . LEU A 1 743 ? -7.454 13.851 -18.413 1.00 97.12 743 LEU A N 1
ATOM 5920 C CA . LEU A 1 743 ? -6.533 13.064 -19.247 1.00 97.12 743 LEU A CA 1
ATOM 5921 C C . LEU A 1 743 ? -7.258 12.023 -20.141 1.00 97.12 743 LEU A C 1
ATOM 5923 O O . LEU A 1 743 ? -6.846 10.856 -20.160 1.00 97.12 743 LEU A O 1
ATOM 5927 N N . PRO A 1 744 ? -8.320 12.391 -20.895 1.00 96.00 744 PRO A N 1
ATOM 5928 C CA . PRO A 1 744 ? -9.188 11.442 -21.611 1.00 96.00 744 PRO A CA 1
ATOM 5929 C C . PRO A 1 744 ? -8.509 10.693 -22.758 1.00 96.00 744 PRO A C 1
ATOM 5931 O O . PRO A 1 744 ? -9.013 9.650 -23.183 1.00 96.00 744 PRO A O 1
ATOM 5934 N N . GLY A 1 745 ? -7.371 11.190 -23.245 1.00 95.94 745 GLY A N 1
ATOM 5935 C CA . GLY A 1 745 ? -6.554 10.536 -24.260 1.00 95.94 745 GLY A CA 1
ATOM 5936 C C . GLY A 1 745 ? -5.543 9.522 -23.712 1.00 95.94 745 GLY A C 1
ATOM 5937 O O . GLY A 1 745 ? -5.129 8.649 -24.469 1.00 95.94 745 GLY A O 1
ATOM 5938 N N . LEU A 1 746 ? -5.153 9.593 -22.432 1.00 95.31 746 LEU A N 1
ATOM 5939 C CA . LEU A 1 746 ? -4.084 8.759 -21.854 1.00 95.31 746 LEU A CA 1
ATOM 5940 C C . LEU A 1 746 ? -4.612 7.377 -21.432 1.00 95.31 746 LEU A C 1
ATOM 5942 O O . LEU A 1 746 ? -4.842 7.101 -20.254 1.00 95.31 746 LEU A O 1
ATOM 5946 N N . ARG A 1 747 ? -4.880 6.509 -22.408 1.00 91.62 747 ARG A N 1
ATOM 5947 C CA . ARG A 1 747 ? -5.631 5.266 -22.183 1.00 91.62 747 ARG A CA 1
ATOM 5948 C C . ARG A 1 747 ? -4.799 4.181 -21.486 1.00 91.62 747 ARG A C 1
ATOM 5950 O O . ARG A 1 747 ? -5.271 3.635 -20.488 1.00 91.62 747 ARG A O 1
ATOM 5957 N N . SER A 1 748 ? -3.597 3.854 -21.974 1.00 90.88 748 SER A N 1
ATOM 5958 C CA . SER A 1 748 ? -2.772 2.749 -21.444 1.00 90.88 748 SER A CA 1
ATOM 5959 C C . SER A 1 748 ? -2.500 2.869 -19.941 1.00 90.88 748 SER A C 1
ATOM 5961 O O . SER A 1 748 ? -2.747 1.924 -19.189 1.00 90.88 748 SER A O 1
ATOM 5963 N N . THR A 1 749 ? -2.041 4.041 -19.499 1.00 92.56 749 THR A N 1
ATOM 5964 C CA . THR A 1 749 ? -1.594 4.321 -18.127 1.00 92.56 749 THR A CA 1
ATOM 5965 C C . THR A 1 749 ? -2.706 4.092 -17.103 1.00 92.56 749 THR A C 1
ATOM 5967 O O . THR A 1 749 ? -2.547 3.298 -16.172 1.00 92.56 749 THR A O 1
ATOM 5970 N N . PHE A 1 750 ? -3.877 4.703 -17.314 1.00 97.06 750 PHE A N 1
ATOM 5971 C CA . PHE A 1 750 ? -5.026 4.526 -16.425 1.00 97.06 750 PHE A CA 1
ATOM 5972 C C . PHE A 1 750 ? -5.600 3.102 -16.493 1.00 97.06 750 PHE A C 1
ATOM 5974 O O . PHE A 1 750 ? -5.953 2.531 -15.460 1.00 97.06 750 PHE A O 1
ATOM 5981 N N . LYS A 1 751 ? -5.617 2.472 -17.676 1.00 96.31 751 LYS A N 1
ATOM 5982 C CA . LYS A 1 751 ? -6.054 1.075 -17.840 1.00 96.31 751 LYS A CA 1
ATOM 5983 C C . LYS A 1 751 ? -5.163 0.099 -17.054 1.00 96.31 751 LYS A C 1
ATOM 5985 O O . LYS A 1 751 ? -5.672 -0.862 -16.472 1.00 96.31 751 LYS A O 1
ATOM 5990 N N . GLY A 1 752 ? -3.856 0.367 -16.982 1.00 95.44 752 GLY A N 1
ATOM 5991 C CA . GLY A 1 752 ? -2.896 -0.355 -16.140 1.00 95.44 752 GLY A CA 1
ATOM 5992 C C . GLY A 1 752 ? -3.152 -0.163 -14.641 1.00 95.44 752 GLY A C 1
ATOM 5993 O O . GLY A 1 752 ? -3.266 -1.149 -13.906 1.00 95.44 752 GLY A O 1
ATOM 5994 N N . LEU A 1 753 ? -3.327 1.090 -14.200 1.00 97.00 753 LEU A N 1
ATOM 5995 C CA . LEU A 1 753 ? -3.656 1.441 -12.812 1.00 97.00 753 LEU A CA 1
ATOM 5996 C C . LEU A 1 753 ? -4.910 0.713 -12.314 1.00 97.00 753 LEU A C 1
ATOM 5998 O O . LEU A 1 753 ? -4.854 0.023 -11.295 1.00 97.00 753 LEU A O 1
ATOM 6002 N N . PHE A 1 754 ? -6.017 0.802 -13.055 1.00 98.31 754 PHE A N 1
ATOM 6003 C CA . PHE A 1 754 ? -7.270 0.138 -12.689 1.00 98.31 754 PHE A CA 1
ATOM 6004 C C . PHE A 1 754 ? -7.103 -1.385 -12.582 1.00 98.31 754 PHE A C 1
ATOM 6006 O O . PHE A 1 754 ? -7.546 -1.976 -11.596 1.00 98.31 754 PHE A O 1
ATOM 6013 N N . LYS A 1 755 ? -6.416 -2.038 -13.536 1.00 97.31 755 LYS A N 1
ATOM 6014 C CA . LYS A 1 755 ? -6.179 -3.493 -13.462 1.00 97.31 755 LYS A CA 1
ATOM 6015 C C . LYS A 1 755 ? -5.346 -3.891 -12.238 1.00 97.31 755 LYS A C 1
ATOM 6017 O O . LYS A 1 755 ? -5.576 -4.975 -11.707 1.00 97.31 755 LYS A O 1
ATOM 6022 N N . ARG A 1 756 ? -4.425 -3.046 -11.756 1.00 97.44 756 ARG A N 1
ATOM 6023 C CA . ARG A 1 756 ? -3.687 -3.288 -10.499 1.00 97.44 756 ARG A CA 1
ATOM 6024 C C . ARG A 1 756 ? -4.553 -3.058 -9.256 1.00 97.44 756 ARG A C 1
ATOM 6026 O O . ARG A 1 756 ? -4.573 -3.920 -8.380 1.00 97.44 756 ARG A O 1
ATOM 6033 N N . LEU A 1 757 ? -5.310 -1.959 -9.193 1.00 98.31 757 LEU A N 1
ATOM 6034 C CA . LEU A 1 757 ? -6.194 -1.649 -8.058 1.00 98.31 757 LEU A CA 1
ATOM 6035 C C . LEU A 1 757 ? -7.298 -2.706 -7.876 1.00 98.31 757 LEU A C 1
ATOM 6037 O O . LEU A 1 757 ? -7.516 -3.173 -6.760 1.00 98.31 757 LEU A O 1
ATOM 6041 N N . ILE A 1 758 ? -7.935 -3.152 -8.965 1.00 98.19 758 ILE A N 1
ATOM 6042 C CA . ILE A 1 758 ? -8.962 -4.207 -8.932 1.00 98.19 758 ILE A CA 1
ATOM 6043 C C . ILE A 1 758 ? -8.349 -5.560 -8.532 1.00 98.19 758 ILE A C 1
ATOM 6045 O O . ILE A 1 758 ? -8.910 -6.256 -7.689 1.00 98.19 758 ILE A O 1
ATOM 6049 N N . LYS A 1 759 ? -7.158 -5.918 -9.040 1.00 97.19 759 LYS A N 1
ATOM 6050 C CA . LYS A 1 759 ? -6.444 -7.128 -8.587 1.00 97.19 759 LYS A CA 1
ATOM 6051 C C . LYS A 1 759 ? -6.131 -7.092 -7.091 1.00 97.19 759 LYS A C 1
ATOM 6053 O O . LYS A 1 759 ? -6.387 -8.082 -6.411 1.00 97.19 759 LYS A O 1
ATOM 6058 N N . LYS A 1 760 ? -5.642 -5.960 -6.565 1.00 97.50 760 LYS A N 1
ATOM 6059 C CA . LYS A 1 760 ? -5.430 -5.782 -5.119 1.00 97.50 760 LYS A CA 1
ATOM 6060 C C . LYS A 1 760 ? -6.747 -5.895 -4.337 1.00 97.50 760 LYS A C 1
ATOM 6062 O O . LYS A 1 760 ? -6.754 -6.554 -3.306 1.00 97.50 760 LYS A O 1
ATOM 6067 N N . MET A 1 761 ? -7.863 -5.362 -4.845 1.00 97.75 761 MET A N 1
ATOM 6068 C CA . MET A 1 761 ? -9.192 -5.465 -4.211 1.00 97.75 761 MET A CA 1
ATOM 6069 C C . MET A 1 761 ? -9.692 -6.913 -4.092 1.00 97.75 761 MET A C 1
ATOM 6071 O O . MET A 1 761 ? -10.326 -7.254 -3.096 1.00 97.75 761 MET A O 1
ATOM 6075 N N . LEU A 1 762 ? -9.377 -7.782 -5.060 1.00 97.44 762 LEU A N 1
ATOM 6076 C CA . LEU A 1 762 ? -9.727 -9.211 -5.040 1.00 97.44 762 LEU A CA 1
ATOM 6077 C C . LEU A 1 762 ? -8.852 -10.060 -4.090 1.00 97.44 762 LEU A C 1
ATOM 6079 O O . LEU A 1 762 ? -9.145 -11.242 -3.882 1.00 97.44 762 LEU A O 1
ATOM 6083 N N . ARG A 1 763 ? -7.791 -9.505 -3.485 1.00 96.44 763 ARG A N 1
ATOM 6084 C CA . ARG A 1 763 ? -6.941 -10.245 -2.536 1.00 96.44 763 ARG A CA 1
ATOM 6085 C C . ARG A 1 763 ? -7.656 -10.489 -1.209 1.00 96.44 763 ARG A C 1
ATOM 6087 O O . ARG A 1 763 ? -8.326 -9.605 -0.679 1.00 96.44 763 ARG A O 1
ATOM 6094 N N . ARG A 1 764 ? -7.454 -11.677 -0.629 1.00 95.12 764 ARG A N 1
ATOM 6095 C CA . ARG A 1 764 ? -8.084 -12.091 0.638 1.00 95.12 764 ARG A CA 1
ATOM 6096 C C . ARG A 1 764 ? -7.721 -11.171 1.805 1.00 95.12 764 ARG A C 1
ATOM 6098 O O . ARG A 1 764 ? -8.523 -11.014 2.712 1.00 95.12 764 ARG A O 1
ATOM 6105 N N . GLU A 1 765 ? -6.573 -10.507 1.768 1.00 94.00 765 GLU A N 1
ATOM 6106 C CA . GLU A 1 765 ? -6.196 -9.477 2.747 1.00 94.00 765 GLU A CA 1
ATOM 6107 C C . GLU A 1 765 ? -7.150 -8.263 2.770 1.00 94.00 765 GLU A C 1
ATOM 6109 O O . GLU A 1 765 ? -7.171 -7.533 3.754 1.00 94.00 765 GLU A O 1
ATOM 6114 N N . VAL A 1 766 ? -7.950 -8.050 1.715 1.00 96.12 766 VAL A N 1
ATOM 6115 C CA . VAL A 1 766 ? -8.904 -6.931 1.594 1.00 96.12 766 VAL A CA 1
ATOM 6116 C C . VAL A 1 766 ? -10.335 -7.334 1.965 1.00 96.12 766 VAL A C 1
ATOM 6118 O O . VAL A 1 766 ? -11.062 -6.500 2.501 1.00 96.12 766 VAL A O 1
ATOM 6121 N N . TRP A 1 767 ? -10.747 -8.585 1.708 1.00 95.75 767 TRP A N 1
ATOM 6122 C CA . TRP A 1 767 ? -12.121 -9.076 1.943 1.00 95.75 767 TRP A CA 1
ATOM 6123 C C . TRP A 1 767 ? -12.265 -10.153 3.026 1.00 95.75 767 TRP A C 1
ATOM 6125 O O . TRP A 1 767 ? -13.362 -10.368 3.533 1.00 95.75 767 TRP A O 1
ATOM 6135 N N . GLY A 1 768 ? -11.179 -10.818 3.421 1.00 94.75 768 GLY A N 1
ATOM 6136 C CA . GLY A 1 768 ? -11.194 -11.959 4.345 1.00 94.75 768 GLY A CA 1
ATOM 6137 C C . GLY A 1 768 ? -11.613 -11.623 5.779 1.00 94.75 768 GLY A C 1
ATOM 6138 O O . GLY A 1 768 ? -11.989 -12.533 6.516 1.00 94.75 768 GLY A O 1
ATOM 6139 N N . TYR A 1 769 ? -11.618 -10.335 6.151 1.00 94.94 769 TYR A N 1
ATOM 6140 C CA . TYR A 1 769 ? -12.221 -9.834 7.395 1.00 94.94 769 TYR A CA 1
ATOM 6141 C C . TYR A 1 769 ? -13.681 -10.290 7.538 1.00 94.94 769 TYR A C 1
ATOM 6143 O O . TYR A 1 769 ? -14.130 -10.625 8.633 1.00 94.94 769 TYR A O 1
ATOM 6151 N N . TRP A 1 770 ? -14.394 -10.395 6.409 1.00 95.12 770 TRP A N 1
ATOM 6152 C CA . TRP A 1 770 ? -15.814 -10.711 6.362 1.00 95.12 770 TRP A CA 1
ATOM 6153 C C . TRP A 1 770 ? -16.177 -12.036 7.047 1.00 95.12 770 TRP A C 1
ATOM 6155 O O . TRP A 1 770 ? -17.235 -12.140 7.667 1.00 95.12 770 TRP A O 1
ATOM 6165 N N . TYR A 1 771 ? -15.280 -13.027 7.030 1.00 93.94 771 TYR A N 1
ATOM 6166 C CA . TYR A 1 771 ? -15.502 -14.281 7.752 1.00 93.94 771 TYR A CA 1
ATOM 6167 C C . TYR A 1 771 ? -15.702 -14.061 9.260 1.00 93.94 771 TYR A C 1
ATOM 6169 O O . TYR A 1 771 ? -16.522 -14.740 9.869 1.00 93.94 771 TYR A O 1
ATOM 6177 N N . LEU A 1 772 ? -15.004 -13.095 9.866 1.00 92.56 772 LEU A N 1
ATOM 6178 C CA . LEU A 1 772 ? -15.183 -12.752 11.278 1.00 92.56 772 LEU A CA 1
ATOM 6179 C C . LEU A 1 772 ? -16.380 -11.814 11.477 1.00 92.56 772 LEU A C 1
ATOM 6181 O O . LEU A 1 772 ? -17.232 -12.099 12.320 1.00 92.56 772 LEU A O 1
ATOM 6185 N N . THR A 1 773 ? -16.488 -10.753 10.672 1.00 92.00 773 THR A N 1
ATOM 6186 C CA . THR A 1 773 ? -17.532 -9.719 10.803 1.00 92.00 773 THR A CA 1
ATOM 6187 C C . THR A 1 773 ? -18.945 -10.248 10.528 1.00 92.00 773 THR A C 1
ATOM 6189 O O . THR A 1 773 ? -19.909 -9.807 11.157 1.00 92.00 773 THR A O 1
ATOM 6192 N N . SER A 1 774 ? -19.091 -11.239 9.639 1.00 93.19 774 SER A N 1
ATOM 6193 C CA . SER A 1 774 ? -20.380 -11.872 9.303 1.00 93.19 774 SER A CA 1
ATOM 6194 C C . SER A 1 774 ? -21.089 -12.504 10.511 1.00 93.19 774 SER A C 1
ATOM 6196 O O . SER A 1 774 ? -22.314 -12.650 10.507 1.00 93.19 774 SER A O 1
ATOM 6198 N N . GLN A 1 775 ? -20.365 -12.780 11.599 1.00 93.62 775 GLN A N 1
ATOM 6199 C CA . GLN A 1 775 ? -20.924 -13.262 12.866 1.00 93.62 775 GLN A CA 1
ATOM 6200 C C . GLN A 1 775 ? -21.820 -12.227 13.581 1.00 93.62 775 GLN A C 1
ATOM 6202 O O . GLN A 1 775 ? -22.643 -12.612 14.412 1.00 93.62 775 GLN A O 1
ATOM 6207 N N . SER A 1 776 ? -21.735 -10.941 13.210 1.00 90.81 776 SER A N 1
ATOM 6208 C CA . SER A 1 776 ? -22.417 -9.809 13.863 1.00 90.81 776 SER A CA 1
ATOM 6209 C C . SER A 1 776 ? -22.013 -9.616 15.339 1.00 90.81 776 SER A C 1
ATOM 6211 O O . SER A 1 776 ? -21.170 -10.324 15.884 1.00 90.81 776 SER A O 1
ATOM 6213 N N . GLY A 1 777 ? -22.584 -8.605 15.997 1.00 89.38 777 GLY A N 1
ATOM 6214 C CA . GLY A 1 777 ? -22.309 -8.282 17.394 1.00 89.38 777 GLY A CA 1
ATOM 6215 C C . GLY A 1 777 ? -23.073 -7.054 17.894 1.00 89.38 777 GLY A C 1
ATOM 6216 O O . GLY A 1 777 ? -23.615 -6.268 17.113 1.00 89.38 777 GLY A O 1
ATOM 6217 N N . LYS A 1 778 ? -23.074 -6.856 19.220 1.00 89.62 778 LYS A N 1
ATOM 6218 C CA . LYS A 1 778 ? -23.922 -5.872 19.931 1.00 89.62 778 LYS A CA 1
ATOM 6219 C C . LYS A 1 778 ? -23.743 -4.398 19.540 1.00 89.62 778 LYS A C 1
ATOM 6221 O O . LYS A 1 778 ? -24.557 -3.569 19.936 1.00 89.62 778 LYS A O 1
ATOM 6226 N N . PHE A 1 779 ? -22.706 -4.057 18.775 1.00 83.56 779 PHE A N 1
ATOM 6227 C CA . PHE A 1 779 ? -22.524 -2.712 18.223 1.00 83.56 779 PHE A CA 1
ATOM 6228 C C . PHE A 1 779 ? -23.485 -2.419 17.055 1.00 83.56 779 PHE A C 1
ATOM 6230 O O . PHE A 1 779 ? -24.056 -1.327 16.985 1.00 83.56 779 PHE A O 1
ATOM 6237 N N . VAL A 1 780 ? -23.696 -3.399 16.167 1.00 82.06 780 VAL A N 1
ATOM 6238 C CA . VAL A 1 780 ? -24.582 -3.275 14.994 1.00 82.06 780 VAL A CA 1
ATOM 6239 C C . VAL A 1 780 ? -25.984 -3.825 15.264 1.00 82.06 780 VAL A C 1
ATOM 6241 O O . VAL A 1 780 ? -26.958 -3.203 14.841 1.00 82.06 780 VAL A O 1
ATOM 6244 N N . ASP A 1 781 ? -26.083 -4.914 16.032 1.00 87.31 781 ASP A N 1
ATOM 6245 C CA . ASP A 1 781 ? -27.329 -5.583 16.420 1.00 87.31 781 ASP A CA 1
ATOM 6246 C C . ASP A 1 781 ? -27.393 -5.732 17.956 1.00 87.31 781 ASP A C 1
ATOM 6248 O O . ASP A 1 781 ? -26.890 -6.714 18.504 1.00 87.31 781 ASP A O 1
ATOM 6252 N N . PRO A 1 782 ? -27.942 -4.749 18.698 1.00 88.50 782 PRO A N 1
ATOM 6253 C CA . PRO A 1 782 ? -27.905 -4.745 20.167 1.00 88.50 782 PRO A CA 1
ATOM 6254 C C . PRO A 1 782 ? -28.600 -5.942 20.830 1.00 88.50 782 PRO A C 1
ATOM 6256 O O . PRO A 1 782 ? -28.174 -6.394 21.903 1.00 88.50 782 PRO A O 1
ATOM 6259 N N . ASP A 1 783 ? -29.643 -6.461 20.180 1.00 90.88 783 ASP A N 1
ATOM 6260 C CA . ASP A 1 783 ? -30.521 -7.505 20.716 1.00 90.88 783 ASP A CA 1
ATOM 6261 C C . ASP A 1 783 ? -29.961 -8.919 20.500 1.00 90.88 783 ASP A C 1
ATOM 6263 O O . ASP A 1 783 ? -30.501 -9.881 21.044 1.00 90.88 783 ASP A O 1
ATOM 6267 N N . ILE A 1 784 ? -28.845 -9.053 19.771 1.00 92.44 784 ILE A N 1
ATOM 6268 C CA . ILE A 1 784 ? -28.200 -10.340 19.501 1.00 92.44 784 ILE A CA 1
ATOM 6269 C C . ILE A 1 784 ? -27.831 -11.078 20.803 1.00 92.44 784 ILE A C 1
ATOM 6271 O O . ILE A 1 784 ? -27.226 -10.513 21.726 1.00 92.44 784 ILE A O 1
ATOM 6275 N N . THR A 1 785 ? -28.224 -12.350 20.889 1.00 94.19 785 THR A N 1
ATOM 6276 C CA . THR A 1 785 ? -28.016 -13.233 22.051 1.00 94.19 785 THR A CA 1
ATOM 6277 C C . THR A 1 785 ? -26.928 -14.281 21.817 1.00 94.19 785 THR A C 1
ATOM 6279 O O . THR A 1 785 ? -26.194 -14.596 22.750 1.00 94.19 785 THR A O 1
ATOM 6282 N N . GLU A 1 786 ? -26.780 -14.768 20.584 1.00 95.00 786 GLU A N 1
ATOM 6283 C CA . GLU A 1 786 ? -25.699 -15.650 20.130 1.00 95.00 786 GLU A CA 1
ATOM 6284 C C . GLU A 1 786 ? -25.079 -15.115 18.831 1.00 95.00 786 GLU A C 1
ATOM 6286 O O . GLU A 1 786 ? -25.758 -14.467 18.036 1.00 95.00 786 GLU A O 1
ATOM 6291 N N . LEU A 1 787 ? -23.787 -15.367 18.609 1.00 94.94 787 LEU A N 1
ATOM 6292 C CA . LEU A 1 787 ? -23.117 -14.961 17.371 1.00 94.94 787 LEU A CA 1
ATOM 6293 C C . LEU A 1 787 ? -23.642 -15.777 16.182 1.00 94.94 787 LEU A C 1
ATOM 6295 O O . LEU A 1 787 ? -23.817 -16.993 16.283 1.00 94.94 787 LEU A O 1
ATOM 6299 N N . ARG A 1 788 ? -23.856 -15.122 15.035 1.00 93.94 788 ARG A N 1
ATOM 6300 C CA . ARG A 1 788 ? -24.276 -15.801 13.801 1.00 93.94 788 ARG A CA 1
ATOM 6301 C C . ARG A 1 788 ? -23.167 -16.742 13.326 1.00 93.94 788 ARG A C 1
ATOM 6303 O O . ARG A 1 788 ? -21.984 -16.446 13.480 1.00 93.94 788 ARG A O 1
ATOM 6310 N N . LYS A 1 789 ? -23.534 -17.850 12.676 1.00 94.56 789 LYS A N 1
ATOM 6311 C CA . LYS A 1 789 ? -22.553 -18.722 12.013 1.00 94.56 789 LYS A CA 1
ATOM 6312 C C . LYS A 1 789 ? -21.820 -17.931 10.906 1.00 94.56 789 LYS A C 1
ATOM 6314 O O . LYS A 1 789 ? -22.510 -17.374 10.053 1.00 94.56 789 LYS A O 1
ATOM 6319 N N . PRO A 1 790 ? -20.474 -17.914 10.873 1.00 93.88 790 PRO A N 1
ATOM 6320 C CA . PRO A 1 790 ? -19.714 -17.169 9.869 1.00 93.88 790 PRO A CA 1
ATOM 6321 C C . PRO A 1 790 ? -19.848 -17.756 8.457 1.00 93.88 790 PRO A C 1
ATOM 6323 O O . PRO A 1 790 ? -20.052 -18.965 8.289 1.00 93.88 790 PRO A O 1
ATOM 6326 N N . TRP A 1 791 ? -19.654 -16.912 7.439 1.00 94.44 791 TRP A N 1
ATOM 6327 C CA . TRP A 1 791 ? -19.452 -17.331 6.047 1.00 94.44 791 TRP A CA 1
ATOM 6328 C C . TRP A 1 791 ? -18.301 -16.562 5.391 1.00 94.44 791 TRP A C 1
ATOM 6330 O O . TRP A 1 791 ? -18.089 -15.385 5.660 1.00 94.44 791 TRP A O 1
ATOM 6340 N N . ALA A 1 792 ? -17.531 -17.248 4.542 1.00 94.00 792 ALA A N 1
ATOM 6341 C CA . ALA A 1 792 ? -16.330 -16.686 3.918 1.00 94.00 792 ALA A CA 1
ATOM 6342 C C . ALA A 1 792 ? -16.602 -15.922 2.613 1.00 94.00 792 ALA A C 1
ATOM 6344 O O . ALA A 1 792 ? -15.792 -15.087 2.223 1.00 94.00 792 ALA A O 1
ATOM 6345 N N . ASP A 1 793 ? -17.720 -16.210 1.942 1.00 96.50 793 ASP A N 1
ATOM 6346 C CA . ASP A 1 793 ? -18.106 -15.575 0.682 1.00 96.50 793 ASP A CA 1
ATOM 6347 C C . ASP A 1 793 ? -18.405 -14.075 0.900 1.00 96.50 793 ASP A C 1
ATOM 6349 O O . ASP A 1 793 ? -19.354 -13.752 1.623 1.00 96.50 793 ASP A O 1
ATOM 6353 N N . PRO A 1 794 ? -17.616 -13.154 0.311 1.00 95.56 794 PRO A N 1
ATOM 6354 C CA . PRO A 1 794 ? -17.725 -11.724 0.581 1.00 95.56 794 PRO A CA 1
ATOM 6355 C C . PRO A 1 794 ? -18.781 -11.013 -0.281 1.00 95.56 794 PRO A C 1
ATOM 6357 O O . PRO A 1 794 ? -18.889 -9.790 -0.184 1.00 95.56 794 PRO A O 1
ATOM 6360 N N . VAL A 1 795 ? -19.513 -11.736 -1.139 1.00 95.56 795 VAL A N 1
ATOM 6361 C CA . VAL A 1 795 ? -20.486 -11.183 -2.101 1.00 95.56 795 VAL A CA 1
ATOM 6362 C C . VAL A 1 795 ? -21.895 -11.730 -1.878 1.00 95.56 795 VAL A C 1
ATOM 6364 O O . VAL A 1 795 ? -22.861 -10.980 -1.973 1.00 95.56 795 VAL A O 1
ATOM 6367 N N . LYS A 1 796 ? -22.028 -13.027 -1.588 1.00 91.62 796 LYS A N 1
ATOM 6368 C CA . LYS A 1 796 ? -23.304 -13.764 -1.588 1.00 91.62 796 LYS A CA 1
ATOM 6369 C C . LYS A 1 796 ? -24.417 -13.196 -0.701 1.00 91.62 796 LYS A C 1
ATOM 6371 O O . LYS A 1 796 ? -25.590 -13.462 -0.959 1.00 91.62 796 LYS A O 1
ATOM 6376 N N . THR A 1 797 ? -24.080 -12.523 0.395 1.00 90.62 797 THR A N 1
ATOM 6377 C CA . THR A 1 797 ? -25.040 -12.054 1.406 1.00 90.62 797 THR A CA 1
ATOM 6378 C C . THR A 1 797 ? -24.408 -10.917 2.213 1.00 90.62 797 THR A C 1
ATOM 6380 O O . THR A 1 797 ? -23.294 -11.090 2.708 1.00 90.62 797 THR A O 1
ATOM 6383 N N . GLU A 1 798 ? -25.124 -9.799 2.383 1.00 90.56 798 GLU A N 1
ATOM 6384 C CA . GLU A 1 798 ? -24.650 -8.575 3.065 1.00 90.56 798 GLU A CA 1
ATOM 6385 C C . GLU A 1 798 ? -23.369 -7.946 2.442 1.00 90.56 798 GLU A C 1
ATOM 6387 O O . GLU A 1 798 ? -23.258 -7.846 1.222 1.00 90.56 798 GLU A O 1
ATOM 6392 N N . ASN A 1 799 ? -22.432 -7.449 3.266 1.00 92.81 799 ASN A N 1
ATOM 6393 C CA . ASN A 1 799 ? -21.107 -6.919 2.896 1.00 92.81 799 ASN A CA 1
ATOM 6394 C C . ASN A 1 799 ? -21.046 -5.861 1.767 1.00 92.81 799 ASN A C 1
ATOM 6396 O O . ASN A 1 799 ? -20.059 -5.790 1.024 1.00 92.81 799 ASN A O 1
ATOM 6400 N N . ILE A 1 800 ? -22.059 -4.998 1.631 1.00 92.31 800 ILE A N 1
ATOM 6401 C CA . ILE A 1 800 ? -22.160 -4.088 0.472 1.00 92.31 800 ILE A CA 1
ATOM 6402 C C . ILE A 1 800 ? -20.994 -3.092 0.353 1.00 92.31 800 ILE A C 1
ATOM 6404 O O . ILE A 1 800 ? -20.608 -2.711 -0.752 1.00 92.31 800 ILE A O 1
ATOM 6408 N N . MET A 1 801 ? -20.354 -2.755 1.478 1.00 91.69 801 MET A N 1
ATOM 6409 C CA . MET A 1 801 ? -19.153 -1.909 1.526 1.00 91.69 801 MET A CA 1
ATOM 6410 C C . MET A 1 801 ? -17.943 -2.513 0.802 1.00 91.69 801 MET A C 1
ATOM 6412 O O . MET A 1 801 ? -16.980 -1.804 0.513 1.00 91.69 801 MET A O 1
ATOM 6416 N N . TYR A 1 802 ? -17.967 -3.817 0.528 1.00 96.00 802 TYR A N 1
ATOM 6417 C CA . TYR A 1 802 ? -17.002 -4.483 -0.333 1.00 96.00 802 TYR A CA 1
ATOM 6418 C C . TYR A 1 802 ? -17.584 -4.741 -1.725 1.00 96.00 802 TYR A C 1
ATOM 6420 O O . TYR A 1 802 ? -17.006 -4.296 -2.718 1.00 96.00 802 TYR A O 1
ATOM 6428 N N . SER A 1 803 ? -18.732 -5.421 -1.812 1.00 95.94 803 SER A N 1
ATOM 6429 C CA . SER A 1 803 ? -19.291 -5.890 -3.087 1.00 95.94 803 SER A CA 1
ATOM 6430 C C . SER A 1 803 ? -19.779 -4.744 -3.986 1.00 95.94 803 SER A C 1
ATOM 6432 O O . SER A 1 803 ? -19.490 -4.748 -5.182 1.00 95.94 803 SER A O 1
ATOM 6434 N N . GLY A 1 804 ? -20.415 -3.712 -3.423 1.00 95.19 804 GLY A N 1
ATOM 6435 C CA . GLY A 1 804 ? -20.843 -2.510 -4.148 1.00 95.19 804 GLY A CA 1
ATOM 6436 C C . GLY A 1 804 ? -19.677 -1.617 -4.587 1.00 95.19 804 GLY A C 1
ATOM 6437 O O . GLY A 1 804 ? -19.696 -1.072 -5.690 1.00 95.19 804 GLY A O 1
ATOM 6438 N N . HIS A 1 805 ? -18.620 -1.515 -3.773 1.00 97.06 805 HIS A N 1
ATOM 6439 C CA . HIS A 1 805 ? -17.382 -0.837 -4.171 1.00 97.06 805 HIS A CA 1
ATOM 6440 C C . HIS A 1 805 ? -16.653 -1.582 -5.296 1.00 97.06 805 HIS A C 1
ATOM 6442 O O . HIS A 1 805 ? -16.266 -0.960 -6.284 1.00 97.06 805 HIS A O 1
ATOM 6448 N N . LEU A 1 806 ? -16.513 -2.908 -5.192 1.00 98.12 806 LEU A N 1
ATOM 6449 C CA . LEU A 1 806 ? -15.929 -3.733 -6.250 1.00 98.12 806 LEU A CA 1
ATOM 6450 C C . LEU A 1 806 ? -16.729 -3.610 -7.555 1.00 98.12 806 LEU A C 1
ATOM 6452 O O . LEU A 1 806 ? -16.122 -3.416 -8.608 1.00 98.12 806 LEU A O 1
ATOM 6456 N N . LEU A 1 807 ? -18.066 -3.660 -7.483 1.00 97.69 807 LEU A N 1
ATOM 6457 C CA . LEU A 1 807 ? -18.939 -3.484 -8.645 1.00 97.69 807 LEU A CA 1
ATOM 6458 C C . LEU A 1 807 ? -18.694 -2.121 -9.316 1.00 97.69 807 LEU A C 1
ATOM 6460 O O . LEU A 1 807 ? -18.482 -2.073 -10.524 1.00 97.69 807 LEU A O 1
ATOM 6464 N N . LEU A 1 808 ? -18.621 -1.022 -8.555 1.00 97.75 808 LEU A N 1
ATOM 6465 C CA . LEU A 1 808 ? -18.337 0.298 -9.129 1.00 97.75 808 LEU A CA 1
ATOM 6466 C C . LEU A 1 808 ? -16.925 0.398 -9.734 1.00 97.75 808 LEU A C 1
ATOM 6468 O O . LEU A 1 808 ? -16.766 0.990 -10.803 1.00 97.75 808 LEU A O 1
ATOM 6472 N N . MET A 1 809 ? -15.908 -0.213 -9.117 1.00 98.38 809 MET A N 1
ATOM 6473 C CA . MET A 1 809 ? -14.548 -0.256 -9.673 1.00 98.38 809 MET A CA 1
ATOM 6474 C C . MET A 1 809 ? -14.501 -0.963 -11.040 1.00 98.38 809 MET A C 1
ATOM 6476 O O . MET A 1 809 ? -13.890 -0.442 -11.976 1.00 98.38 809 MET A O 1
ATOM 6480 N N . ILE A 1 810 ? -15.150 -2.128 -11.181 1.00 98.00 810 ILE A N 1
ATOM 6481 C CA . ILE A 1 810 ? -15.160 -2.878 -12.450 1.00 98.00 810 ILE A CA 1
ATOM 6482 C C . ILE A 1 810 ? -16.084 -2.245 -13.501 1.00 98.00 810 ILE A C 1
ATOM 6484 O O . ILE A 1 810 ? -15.754 -2.274 -14.684 1.00 98.00 810 ILE A O 1
ATOM 6488 N N . SER A 1 811 ? -17.186 -1.611 -13.092 1.00 97.44 811 SER A N 1
ATOM 6489 C CA . SER A 1 811 ? -18.087 -0.878 -13.990 1.00 97.44 811 SER A CA 1
ATOM 6490 C C . SER A 1 811 ? -17.447 0.397 -14.547 1.00 97.44 811 SER A C 1
ATOM 6492 O O . SER A 1 811 ? -17.565 0.668 -15.741 1.00 97.44 811 SER A O 1
ATOM 6494 N N . LEU A 1 812 ? -16.691 1.142 -13.728 1.00 97.31 812 LEU A N 1
ATOM 6495 C CA . LEU A 1 812 ? -15.850 2.246 -14.209 1.00 97.31 812 LEU A CA 1
ATOM 6496 C C . LEU A 1 812 ? -14.776 1.747 -15.183 1.00 97.31 812 LEU A C 1
ATOM 6498 O O . LEU A 1 812 ? -14.570 2.364 -16.223 1.00 97.31 812 LEU A O 1
ATOM 6502 N N . PHE A 1 813 ? -14.115 0.622 -14.887 1.00 97.88 813 PHE A N 1
ATOM 6503 C CA . PHE A 1 813 ? -13.139 0.025 -15.802 1.00 97.88 813 PHE A CA 1
ATOM 6504 C C . PHE A 1 813 ? -13.763 -0.329 -17.166 1.00 97.88 813 PHE A C 1
ATOM 6506 O O . PHE A 1 813 ? -13.207 0.015 -18.211 1.00 97.88 813 PHE A O 1
ATOM 6513 N N . ALA A 1 814 ? -14.928 -0.982 -17.160 1.00 95.88 814 ALA A N 1
ATOM 6514 C CA . ALA A 1 814 ? -15.639 -1.373 -18.372 1.00 95.88 814 ALA A CA 1
ATOM 6515 C C . ALA A 1 814 ? -16.061 -0.147 -19.209 1.00 95.88 814 ALA A C 1
ATOM 6517 O O . ALA A 1 814 ? -15.817 -0.113 -20.415 1.00 95.88 814 ALA A O 1
ATOM 6518 N N . MET A 1 815 ? -16.621 0.884 -18.563 1.00 96.00 815 MET A N 1
ATOM 6519 C CA . MET A 1 815 ? -17.079 2.124 -19.205 1.00 96.00 815 MET A CA 1
ATOM 6520 C C . MET A 1 815 ? -15.928 2.982 -19.755 1.00 96.00 815 MET A C 1
ATOM 6522 O O . MET A 1 815 ? -16.015 3.480 -20.874 1.00 96.00 815 MET A O 1
ATOM 6526 N N . LEU A 1 816 ? -14.823 3.133 -19.014 1.00 96.50 816 LEU A N 1
ATOM 6527 C CA . LEU A 1 816 ? -13.723 4.025 -19.405 1.00 96.50 816 LEU A CA 1
ATOM 6528 C C . LEU A 1 816 ? -12.810 3.447 -20.501 1.00 96.50 816 LEU A C 1
ATOM 6530 O O . LEU A 1 816 ? -12.223 4.212 -21.272 1.00 96.50 816 LEU A O 1
ATOM 6534 N N . PHE A 1 817 ? -12.665 2.117 -20.569 1.00 96.12 817 PHE A N 1
ATOM 6535 C CA . PHE A 1 817 ? -11.642 1.457 -21.396 1.00 96.12 817 PHE A CA 1
ATOM 6536 C C . PHE A 1 817 ? -12.161 0.433 -22.411 1.00 96.12 817 PHE A C 1
ATOM 6538 O O . PHE A 1 817 ? -11.319 -0.158 -23.102 1.00 96.12 817 PHE A O 1
ATOM 6545 N N . ASP A 1 818 ? -13.481 0.215 -22.457 1.00 94.62 818 ASP A N 1
ATOM 6546 C CA . ASP A 1 818 ? -14.190 -0.773 -23.283 1.00 94.62 818 ASP A CA 1
ATOM 6547 C C . ASP A 1 818 ? -13.471 -2.133 -23.328 1.00 94.62 818 ASP A C 1
ATOM 6549 O O . ASP A 1 818 ? -12.917 -2.553 -24.343 1.00 94.62 818 ASP A O 1
ATOM 6553 N N . ASP A 1 819 ? -13.382 -2.783 -22.166 1.00 94.56 819 ASP A N 1
ATOM 6554 C CA . ASP A 1 819 ? -12.592 -3.999 -21.971 1.00 94.56 819 ASP A CA 1
ATOM 6555 C C . ASP A 1 819 ? -13.328 -5.008 -21.083 1.00 94.56 819 ASP A C 1
ATOM 6557 O O . ASP A 1 819 ? -13.593 -4.763 -19.907 1.00 94.56 819 ASP A O 1
ATOM 6561 N N . ASP A 1 820 ? -13.593 -6.185 -21.647 1.00 94.44 820 ASP A N 1
ATOM 6562 C CA . ASP A 1 820 ? -14.377 -7.255 -21.023 1.00 94.44 820 ASP A CA 1
ATOM 6563 C C . ASP A 1 820 ? -13.606 -8.077 -19.974 1.00 94.44 820 ASP A C 1
ATOM 6565 O O . ASP A 1 820 ? -14.067 -9.143 -19.566 1.00 94.44 820 ASP A O 1
ATOM 6569 N N . THR A 1 821 ? -12.422 -7.632 -19.528 1.00 94.06 821 THR A N 1
ATOM 6570 C CA . THR A 1 821 ? -11.572 -8.362 -18.561 1.00 94.06 821 THR A CA 1
ATOM 6571 C C . THR A 1 821 ? -12.342 -8.847 -17.328 1.00 94.06 821 THR A C 1
ATOM 6573 O O . THR A 1 821 ? -12.069 -9.953 -16.875 1.00 94.06 821 THR A O 1
ATOM 6576 N N . PHE A 1 822 ? -13.298 -8.062 -16.815 1.00 93.81 822 PHE A N 1
ATOM 6577 C CA . PHE A 1 822 ? -14.096 -8.391 -15.621 1.00 93.81 822 PHE A CA 1
ATOM 6578 C C . PHE A 1 822 ? -15.551 -8.802 -15.924 1.00 93.81 822 PHE A C 1
ATOM 6580 O O . PHE A 1 822 ? -16.328 -9.067 -15.008 1.00 93.81 822 PHE A O 1
ATOM 6587 N N . GLU A 1 823 ? -15.927 -8.869 -17.203 1.00 90.56 823 GLU A N 1
ATOM 6588 C CA . GLU A 1 823 ? -17.267 -9.282 -17.655 1.00 90.56 823 GLU A CA 1
ATOM 6589 C C . GLU A 1 823 ? -17.360 -10.788 -17.915 1.00 90.56 823 GLU A C 1
ATOM 6591 O O . GLU A 1 823 ? -18.444 -11.365 -17.855 1.00 90.56 823 GLU A O 1
ATOM 6596 N N . LYS A 1 824 ? -16.215 -11.425 -18.179 1.00 91.75 824 LYS A N 1
ATOM 6597 C CA . LYS A 1 824 ? -16.100 -12.865 -18.414 1.00 91.75 824 LYS A CA 1
ATOM 6598 C C . LYS A 1 824 ? -16.524 -13.678 -17.191 1.00 91.75 824 LYS A C 1
ATOM 6600 O O . LYS A 1 824 ? -16.390 -13.240 -16.047 1.00 91.75 824 LYS A O 1
ATOM 6605 N N . GLU A 1 825 ? -16.966 -14.901 -17.461 1.00 84.94 825 GLU A N 1
ATOM 6606 C CA . GLU A 1 825 ? -17.008 -15.968 -16.462 1.00 84.94 825 GLU A CA 1
ATOM 6607 C C . GLU A 1 825 ? -15.614 -16.142 -15.830 1.00 84.94 825 GLU A C 1
ATOM 6609 O O . GLU A 1 825 ? -14.587 -15.865 -16.457 1.00 84.94 825 GLU A O 1
ATOM 6614 N N . ASP A 1 826 ? -15.595 -16.524 -14.555 1.00 82.81 826 ASP A N 1
ATOM 6615 C CA . ASP A 1 826 ? -14.403 -16.721 -13.722 1.00 82.81 826 ASP A CA 1
ATOM 6616 C C . ASP A 1 826 ? -13.446 -15.511 -13.596 1.00 82.81 826 ASP A C 1
ATOM 6618 O O . ASP A 1 826 ? -12.298 -15.655 -13.173 1.00 82.81 826 ASP A O 1
ATOM 6622 N N . ALA A 1 827 ? -13.898 -14.292 -13.912 1.00 91.12 827 ALA A N 1
ATOM 6623 C CA . ALA A 1 827 ? -13.058 -13.094 -13.835 1.00 91.12 827 ALA A CA 1
ATOM 6624 C C . ALA A 1 827 ? -12.859 -12.538 -12.409 1.00 91.12 827 ALA A C 1
ATOM 6626 O O . ALA A 1 827 ? -11.863 -11.856 -12.150 1.00 91.12 827 ALA A O 1
ATOM 6627 N N . LEU A 1 828 ? -13.788 -12.807 -11.484 1.00 96.88 828 LEU A N 1
ATOM 6628 C CA . LEU A 1 828 ? -13.736 -12.378 -10.083 1.00 96.88 828 LEU A CA 1
ATOM 6629 C C . LEU A 1 828 ? -13.690 -13.626 -9.186 1.00 96.88 828 LEU A C 1
ATOM 6631 O O . LEU A 1 828 ? -14.718 -14.250 -8.926 1.00 96.88 828 LEU A O 1
ATOM 6635 N N . VAL A 1 829 ? -12.490 -14.010 -8.734 1.00 97.00 829 VAL A N 1
ATOM 6636 C CA . VAL A 1 829 ? -12.264 -15.241 -7.950 1.00 97.00 829 VAL A CA 1
ATOM 6637 C C . VAL A 1 829 ? -11.788 -14.914 -6.536 1.00 97.00 829 VAL A C 1
ATOM 6639 O O . VAL A 1 829 ? -10.664 -14.453 -6.328 1.00 97.00 829 VAL A O 1
ATOM 6642 N N . PHE A 1 830 ? -12.627 -15.218 -5.549 1.00 97.69 830 PHE A N 1
ATOM 6643 C CA . PHE A 1 830 ? -12.361 -15.036 -4.125 1.00 97.69 830 PHE A CA 1
ATOM 6644 C C . PHE A 1 830 ? -11.841 -16.346 -3.522 1.00 97.69 830 PHE A C 1
ATOM 6646 O O . PHE A 1 830 ? -12.610 -17.228 -3.143 1.00 97.69 830 PHE A O 1
ATOM 6653 N N . ASN A 1 831 ? -10.516 -16.492 -3.458 1.00 95.50 831 ASN A N 1
ATOM 6654 C CA . ASN A 1 831 ? -9.864 -17.691 -2.923 1.00 95.50 831 ASN A CA 1
ATOM 6655 C C . ASN A 1 831 ? -9.769 -17.655 -1.389 1.00 95.50 831 ASN A C 1
ATOM 6657 O O . ASN A 1 831 ? -8.970 -16.911 -0.814 1.00 95.50 831 ASN A O 1
ATOM 6661 N N . TRP A 1 832 ? -10.559 -18.494 -0.725 1.00 95.25 832 TRP A N 1
ATOM 6662 C CA . TRP A 1 832 ? -10.572 -18.689 0.720 1.00 95.25 832 TRP A CA 1
ATOM 6663 C C . TRP A 1 832 ? -9.718 -19.902 1.101 1.00 95.25 832 TRP A C 1
ATOM 6665 O O . TRP A 1 832 ? -10.175 -21.039 1.118 1.00 95.25 832 TRP A O 1
ATOM 6675 N N . ASN A 1 833 ? -8.440 -19.664 1.398 1.00 92.62 833 ASN A N 1
ATOM 6676 C CA . ASN A 1 833 ? -7.450 -20.708 1.690 1.00 92.62 833 ASN A CA 1
ATOM 6677 C C . ASN A 1 833 ? -6.778 -20.537 3.074 1.00 92.62 833 ASN A C 1
ATOM 6679 O O . ASN A 1 833 ? -5.578 -20.245 3.157 1.00 92.62 833 ASN A O 1
ATOM 6683 N N . PRO A 1 834 ? -7.526 -20.586 4.195 1.00 89.38 834 PRO A N 1
ATOM 6684 C CA . PRO A 1 834 ? -6.932 -20.570 5.536 1.00 89.38 834 PRO A CA 1
ATOM 6685 C C . PRO A 1 834 ? -6.026 -21.797 5.757 1.00 89.38 834 PRO A C 1
ATOM 6687 O O . PRO A 1 834 ? -6.326 -22.892 5.294 1.00 89.38 834 PRO A O 1
ATOM 6690 N N . ILE A 1 835 ? -4.886 -21.600 6.433 1.00 84.94 835 ILE A N 1
ATOM 6691 C CA . ILE A 1 835 ? -3.851 -22.645 6.604 1.00 84.94 835 ILE A CA 1
ATOM 6692 C C . ILE A 1 835 ? -4.070 -23.465 7.885 1.00 84.94 835 ILE A C 1
ATOM 6694 O O . ILE A 1 835 ? -3.835 -24.669 7.896 1.00 84.94 835 ILE A O 1
ATOM 6698 N N . PHE A 1 836 ? -4.517 -22.817 8.966 1.00 85.31 836 PHE A N 1
ATOM 6699 C CA . PHE A 1 836 ? -4.590 -23.409 10.311 1.00 85.31 836 PHE A CA 1
ATOM 6700 C C . PHE A 1 836 ? -6.025 -23.661 10.813 1.00 85.31 836 PHE A C 1
ATOM 6702 O O . PHE A 1 836 ? -6.211 -24.094 11.946 1.00 85.31 836 PHE A O 1
ATOM 6709 N N . PHE A 1 837 ? -7.041 -23.382 9.992 1.00 81.88 837 PHE A N 1
ATOM 6710 C CA . PHE A 1 837 ? -8.458 -23.622 10.290 1.00 81.88 837 PHE A CA 1
ATOM 6711 C C . PHE A 1 837 ? -9.260 -23.762 8.986 1.00 81.88 837 PHE A C 1
ATOM 6713 O O . PHE A 1 837 ? -8.745 -23.446 7.918 1.00 81.88 837 PHE A O 1
ATOM 6720 N N . GLY A 1 838 ? -10.519 -24.204 9.068 1.00 81.38 838 GLY A N 1
ATOM 6721 C CA . GLY A 1 838 ? -11.386 -24.436 7.902 1.00 81.38 838 GLY A CA 1
ATOM 6722 C C . GLY A 1 838 ? -11.343 -25.879 7.380 1.00 81.38 838 GLY A C 1
ATOM 6723 O O . GLY A 1 838 ? -10.702 -26.744 7.972 1.00 81.38 838 GLY A O 1
ATOM 6724 N N . MET A 1 839 ? -12.054 -26.142 6.278 1.00 85.62 839 MET A N 1
ATOM 6725 C CA . MET A 1 839 ? -12.216 -27.489 5.693 1.00 85.62 839 MET A CA 1
ATOM 6726 C C . MET A 1 839 ? -11.285 -27.759 4.494 1.00 85.62 839 MET A C 1
ATOM 6728 O O . MET A 1 839 ? -11.426 -28.775 3.816 1.00 85.62 839 MET A O 1
ATOM 6732 N N . GLY A 1 840 ? -10.339 -26.853 4.231 1.00 88.31 840 GLY A N 1
ATOM 6733 C CA . GLY A 1 840 ? -9.512 -26.806 3.024 1.00 88.31 840 GLY A CA 1
ATOM 6734 C C . GLY A 1 840 ? -9.752 -25.516 2.223 1.00 88.31 840 GLY A C 1
ATOM 6735 O O . GLY A 1 840 ? -10.481 -24.641 2.692 1.00 88.31 840 GLY A O 1
ATOM 6736 N N . PRO A 1 841 ? -9.124 -25.363 1.043 1.00 93.06 841 PRO A N 1
ATOM 6737 C CA . PRO A 1 841 ? -9.352 -24.215 0.170 1.00 93.06 841 PRO A CA 1
ATOM 6738 C C . PRO A 1 841 ? -10.743 -24.230 -0.478 1.00 93.06 841 PRO A C 1
ATOM 6740 O O . PRO A 1 841 ? -11.149 -25.232 -1.065 1.00 93.06 841 PRO A O 1
ATOM 6743 N N . GLU A 1 842 ? -11.423 -23.089 -0.436 1.00 95.00 842 GLU A N 1
ATOM 6744 C CA . GLU A 1 842 ? -12.670 -22.799 -1.149 1.00 95.00 842 GLU A CA 1
ATOM 6745 C C . GLU A 1 842 ? -12.439 -21.640 -2.138 1.00 95.00 842 GLU A C 1
ATOM 6747 O O . GLU A 1 842 ? -11.579 -20.784 -1.913 1.00 95.00 842 GLU A O 1
ATOM 6752 N N . SER A 1 843 ? -13.216 -21.578 -3.220 1.00 95.31 843 SER A N 1
ATOM 6753 C CA . SER A 1 843 ? -13.177 -20.472 -4.188 1.00 95.31 843 SER A CA 1
ATOM 6754 C C . SER A 1 843 ? -14.599 -20.038 -4.532 1.00 95.31 843 SER A C 1
ATOM 6756 O O . SER A 1 843 ? -15.389 -20.848 -5.014 1.00 95.31 843 SER A O 1
ATOM 6758 N N . PHE A 1 844 ? -14.920 -18.762 -4.310 1.00 96.50 844 PHE A N 1
ATOM 6759 C CA . PHE A 1 844 ? -16.194 -18.158 -4.722 1.00 96.50 844 PHE A CA 1
ATOM 6760 C C . PHE A 1 844 ? -15.970 -17.380 -6.020 1.00 96.50 844 PHE A C 1
ATOM 6762 O O . PHE A 1 844 ? -14.962 -16.683 -6.149 1.00 96.50 844 PHE A O 1
ATOM 6769 N N . VAL A 1 845 ? -16.856 -17.542 -7.003 1.00 96.81 845 VAL A N 1
ATOM 6770 C CA . VAL A 1 845 ? -16.563 -17.189 -8.400 1.00 96.81 845 VAL A CA 1
ATOM 6771 C C . VAL A 1 845 ? -17.710 -16.395 -9.014 1.00 96.81 845 VAL A C 1
ATOM 6773 O O . VAL A 1 845 ? -18.862 -16.822 -8.974 1.00 96.81 845 VAL A O 1
ATOM 6776 N N . TYR A 1 846 ? -17.378 -15.232 -9.571 1.00 96.31 846 TYR A N 1
ATOM 6777 C CA . TYR A 1 846 ? -18.332 -14.261 -10.097 1.00 96.31 846 TYR A CA 1
ATOM 6778 C C . TYR A 1 846 ? -17.831 -13.618 -11.402 1.00 96.31 846 TYR A C 1
ATOM 6780 O O . TYR A 1 846 ? -16.630 -13.549 -11.672 1.00 96.31 846 TYR A O 1
ATOM 6788 N N . SER A 1 847 ? -18.767 -13.083 -12.182 1.00 95.06 847 SER A N 1
ATOM 6789 C CA . SER A 1 847 ? -18.515 -12.069 -13.213 1.00 95.06 847 SER A CA 1
ATOM 6790 C C . SER A 1 847 ? -19.093 -10.727 -12.751 1.00 95.06 847 SER A C 1
ATOM 6792 O O . SER A 1 847 ? -19.814 -10.672 -11.749 1.00 95.06 847 SER A O 1
ATOM 6794 N N . ARG A 1 848 ? -18.853 -9.635 -13.493 1.00 95.12 848 ARG A N 1
ATOM 6795 C CA . ARG A 1 848 ? -19.579 -8.365 -13.285 1.00 95.12 848 ARG A CA 1
ATOM 6796 C C . ARG A 1 848 ? -21.096 -8.575 -13.192 1.00 95.12 848 ARG A C 1
ATOM 6798 O O . ARG A 1 848 ? -21.745 -7.943 -12.362 1.00 95.12 848 ARG A O 1
ATOM 6805 N N . GLN A 1 849 ? -21.653 -9.448 -14.035 1.00 94.06 849 GLN A N 1
ATOM 6806 C CA . GLN A 1 849 ? -23.093 -9.680 -14.078 1.00 94.06 849 GLN A CA 1
ATOM 6807 C C . GLN A 1 849 ? -23.583 -10.383 -12.811 1.00 94.06 849 GLN A C 1
ATOM 6809 O O . GLN A 1 849 ? -24.412 -9.821 -12.104 1.00 94.06 849 GLN A O 1
ATOM 6814 N N . THR A 1 850 ? -23.009 -11.536 -12.452 1.00 95.56 850 THR A N 1
ATOM 6815 C CA . THR A 1 850 ? -23.486 -12.289 -11.279 1.00 95.56 850 THR A CA 1
ATOM 6816 C C . THR A 1 850 ? -23.206 -11.576 -9.951 1.00 95.56 850 THR A C 1
ATOM 6818 O O . THR A 1 850 ? -23.952 -11.768 -8.993 1.00 95.56 850 THR A O 1
ATOM 6821 N N . LEU A 1 851 ? -22.189 -10.703 -9.891 1.00 96.12 851 LEU A N 1
ATOM 6822 C CA . LEU A 1 851 ? -21.980 -9.771 -8.775 1.00 96.12 851 LEU A CA 1
ATOM 6823 C C . LEU A 1 851 ? -23.130 -8.754 -8.662 1.00 96.12 851 LEU A C 1
ATOM 6825 O O . LEU A 1 851 ? -23.642 -8.529 -7.566 1.00 96.12 851 LEU A O 1
ATOM 6829 N N . GLN A 1 852 ? -23.555 -8.152 -9.777 1.00 95.44 852 GLN A N 1
ATOM 6830 C CA . GLN A 1 852 ? -24.682 -7.216 -9.788 1.00 95.44 852 GLN A CA 1
ATOM 6831 C C . GLN A 1 852 ? -26.000 -7.915 -9.429 1.00 95.44 852 GLN A C 1
ATOM 6833 O O . GLN A 1 852 ? -26.762 -7.391 -8.619 1.00 95.44 852 GLN A O 1
ATOM 6838 N N . ASP A 1 853 ? -26.251 -9.101 -9.985 1.00 94.81 853 ASP A N 1
ATOM 6839 C CA . ASP A 1 853 ? -27.483 -9.862 -9.754 1.00 94.81 853 ASP A CA 1
ATOM 6840 C C . ASP A 1 853 ? -27.613 -10.292 -8.279 1.00 94.81 853 ASP A C 1
ATOM 6842 O O . ASP A 1 853 ? -28.693 -10.195 -7.694 1.00 94.81 853 ASP A O 1
ATOM 6846 N N . ALA A 1 854 ? -26.503 -10.685 -7.639 1.00 94.81 854 ALA A N 1
ATOM 6847 C CA . ALA A 1 854 ? -26.464 -10.975 -6.203 1.00 94.81 854 ALA A CA 1
ATOM 6848 C C . ALA A 1 854 ? -26.812 -9.740 -5.349 1.00 94.81 854 ALA A C 1
ATOM 6850 O O . ALA A 1 854 ? -27.586 -9.844 -4.396 1.00 94.81 854 ALA A O 1
ATOM 6851 N N . ILE A 1 855 ? -26.296 -8.561 -5.718 1.00 94.44 855 ILE A N 1
ATOM 6852 C CA . ILE A 1 855 ? -26.601 -7.297 -5.030 1.00 94.44 855 ILE A CA 1
ATOM 6853 C C . ILE A 1 855 ? -28.078 -6.911 -5.211 1.00 94.44 855 ILE A C 1
ATOM 6855 O O . ILE A 1 855 ? -28.721 -6.538 -4.231 1.00 94.44 855 ILE A O 1
ATOM 6859 N N . ILE A 1 856 ? -28.647 -7.051 -6.417 1.00 93.62 856 ILE A N 1
ATOM 6860 C CA . ILE A 1 856 ? -30.081 -6.808 -6.664 1.00 93.62 856 ILE A CA 1
ATOM 6861 C C . ILE A 1 856 ? -30.943 -7.750 -5.812 1.00 93.62 856 ILE A C 1
ATOM 6863 O O . ILE A 1 856 ? -31.884 -7.291 -5.167 1.00 93.62 856 ILE A O 1
ATOM 6867 N N . SER A 1 857 ? -30.598 -9.039 -5.740 1.00 94.12 857 SER A N 1
ATOM 6868 C CA . SER A 1 857 ? -31.360 -10.015 -4.950 1.00 94.12 857 SER A CA 1
ATOM 6869 C C . SER A 1 857 ? -31.336 -9.702 -3.445 1.00 94.12 857 SER A C 1
ATOM 6871 O O . SER A 1 857 ? -32.364 -9.805 -2.771 1.00 94.12 857 SER A O 1
ATOM 6873 N N . GLU A 1 858 ? -30.200 -9.237 -2.909 1.00 90.81 858 GLU A N 1
ATOM 6874 C CA . GLU A 1 858 ? -30.132 -8.748 -1.527 1.00 90.81 858 GLU A CA 1
ATOM 6875 C C . GLU A 1 858 ? -30.918 -7.436 -1.332 1.00 90.81 858 GLU A C 1
ATOM 6877 O O . GLU A 1 858 ? -31.531 -7.264 -0.278 1.00 90.81 858 GLU A O 1
ATOM 6882 N N . MET A 1 859 ? -30.966 -6.526 -2.317 1.00 89.75 859 MET A N 1
ATOM 6883 C CA . MET A 1 859 ? -31.819 -5.326 -2.245 1.00 89.75 859 MET A CA 1
ATOM 6884 C C . MET A 1 859 ? -33.310 -5.695 -2.214 1.00 89.75 859 MET A C 1
ATOM 6886 O O . MET A 1 859 ? -34.051 -5.168 -1.385 1.00 89.75 859 MET A O 1
ATOM 6890 N N . GLU A 1 860 ? -33.750 -6.629 -3.060 1.00 91.38 860 GLU A N 1
ATOM 6891 C CA . GLU A 1 860 ? -35.127 -7.142 -3.091 1.00 91.38 860 GLU A CA 1
ATOM 6892 C C . GLU A 1 860 ? -35.541 -7.761 -1.754 1.00 91.38 860 GLU A C 1
ATOM 6894 O O . GLU A 1 860 ? -36.547 -7.370 -1.157 1.00 91.38 860 GLU A O 1
ATOM 6899 N N . LYS A 1 861 ? -34.717 -8.682 -1.247 1.00 89.31 861 LYS A N 1
ATOM 6900 C CA . LYS A 1 861 ? -34.882 -9.364 0.044 1.00 89.31 861 LYS A CA 1
ATOM 6901 C C . LYS A 1 861 ? -35.003 -8.393 1.225 1.00 89.31 861 LYS A C 1
ATOM 6903 O O . LYS A 1 861 ? -35.746 -8.672 2.165 1.00 89.31 861 LYS A O 1
ATOM 6908 N N . ASN A 1 862 ? -34.304 -7.258 1.177 1.00 84.19 862 ASN A N 1
ATOM 6909 C CA . ASN A 1 862 ? -34.344 -6.211 2.204 1.00 84.19 862 ASN A CA 1
ATOM 6910 C C . ASN A 1 862 ? -35.424 -5.134 1.952 1.00 84.19 862 ASN A C 1
ATOM 6912 O O . ASN A 1 862 ? -35.458 -4.116 2.648 1.00 84.19 862 ASN A O 1
ATOM 6916 N N . GLY A 1 863 ? -36.327 -5.338 0.984 1.00 87.06 863 GLY A N 1
ATOM 6917 C CA . GLY A 1 863 ? -37.422 -4.409 0.689 1.00 87.06 863 GLY A CA 1
ATOM 6918 C C . GLY A 1 863 ? -36.950 -3.091 0.074 1.00 87.06 863 GLY A C 1
ATOM 6919 O O . GLY A 1 863 ? -37.468 -2.034 0.422 1.00 87.06 863 GLY A O 1
ATOM 6920 N N . TRP A 1 864 ? -35.934 -3.152 -0.790 1.00 87.00 864 TRP A N 1
ATOM 6921 C CA . TRP A 1 864 ? -35.310 -2.039 -1.522 1.00 87.00 864 TRP A CA 1
ATOM 6922 C C . TRP A 1 864 ? -34.641 -0.946 -0.669 1.00 87.00 864 TRP A C 1
ATOM 6924 O O . TRP A 1 864 ? -34.061 -0.018 -1.227 1.00 87.00 864 TRP A O 1
ATOM 6934 N N . LYS A 1 865 ? -34.583 -1.099 0.663 1.00 78.94 865 LYS A N 1
ATOM 6935 C CA . LYS A 1 865 ? -33.858 -0.214 1.610 1.00 78.94 865 LYS A CA 1
ATOM 6936 C C . LYS A 1 865 ? -32.335 -0.441 1.614 1.00 78.94 865 LYS A C 1
ATOM 6938 O O . LYS A 1 865 ? -31.666 -0.191 2.614 1.00 78.94 865 LYS A O 1
ATOM 6943 N N . GLY A 1 866 ? -31.800 -0.923 0.493 1.00 79.88 866 GLY A N 1
ATOM 6944 C CA . GLY A 1 866 ? -30.391 -1.242 0.287 1.00 79.88 866 GLY A CA 1
ATOM 6945 C C . GLY A 1 866 ? -29.985 -2.658 0.701 1.00 79.88 866 GLY A C 1
ATOM 6946 O O . GLY A 1 866 ? -30.805 -3.572 0.754 1.00 79.88 866 GLY A O 1
ATOM 6947 N N . VAL A 1 867 ? -28.692 -2.836 0.973 1.00 79.25 867 VAL A N 1
ATOM 6948 C CA . VAL A 1 867 ? -28.080 -4.086 1.452 1.00 79.25 867 VAL A CA 1
ATOM 6949 C C . VAL A 1 867 ? -27.336 -3.783 2.752 1.00 79.25 867 VAL A C 1
ATOM 6951 O O . VAL A 1 867 ? -26.810 -2.684 2.927 1.00 79.25 867 VAL A O 1
ATOM 6954 N N . CYS A 1 868 ? -27.291 -4.738 3.685 1.00 69.88 868 CYS A N 1
ATOM 6955 C CA . CYS A 1 868 ? -26.667 -4.536 4.993 1.00 69.88 868 CYS A CA 1
ATOM 6956 C C . CYS A 1 868 ? -25.255 -3.924 4.897 1.00 69.88 868 CYS A C 1
ATOM 6958 O O . CYS A 1 868 ? -24.449 -4.306 4.046 1.00 69.88 868 CYS A O 1
ATOM 6960 N N . CYS A 1 869 ? -24.983 -3.021 5.846 1.00 66.75 869 CYS A N 1
ATOM 6961 C CA . CYS A 1 869 ? -23.825 -2.126 5.975 1.00 66.75 869 CYS A CA 1
ATOM 6962 C C . CYS A 1 869 ? -23.881 -0.783 5.213 1.00 66.75 869 CYS A C 1
ATOM 6964 O O . CYS A 1 869 ? -23.173 0.120 5.647 1.00 66.75 869 CYS A O 1
ATOM 6966 N N . GLU A 1 870 ? -24.745 -0.573 4.207 1.00 60.72 870 GLU A N 1
ATOM 6967 C CA . GLU A 1 870 ? -24.974 0.768 3.623 1.00 60.72 870 GLU A CA 1
ATOM 6968 C C . GLU A 1 870 ? -26.475 1.092 3.524 1.00 60.72 870 GLU A C 1
ATOM 6970 O O . GLU A 1 870 ? -27.192 0.396 2.808 1.00 60.72 870 GLU A O 1
ATOM 6975 N N . PRO A 1 871 ? -26.980 2.167 4.163 1.00 51.09 871 PRO A N 1
ATOM 6976 C CA . PRO A 1 871 ? -28.362 2.599 3.943 1.00 51.09 871 PRO A CA 1
ATOM 6977 C C . PRO A 1 871 ? -28.573 3.195 2.540 1.00 51.09 871 PRO A C 1
ATOM 6979 O O . PRO A 1 871 ? -29.639 3.035 1.953 1.00 51.09 871 PRO A O 1
ATOM 6982 N N . ASN A 1 872 ? -27.560 3.889 2.006 1.00 60.72 872 ASN A N 1
ATOM 6983 C CA . ASN A 1 872 ? -27.739 4.835 0.902 1.00 60.72 872 ASN A CA 1
ATOM 6984 C C . ASN A 1 872 ? -27.471 4.254 -0.507 1.00 60.72 872 ASN A C 1
ATOM 6986 O O . ASN A 1 872 ? -27.734 4.935 -1.499 1.00 60.72 872 ASN A O 1
ATOM 6990 N N . CYS A 1 873 ? -26.934 3.027 -0.591 1.00 59.28 873 CYS A N 1
ATOM 6991 C CA . CYS A 1 873 ? -26.541 2.285 -1.804 1.00 59.28 873 CYS A CA 1
ATOM 6992 C C . CYS A 1 873 ? -25.954 3.119 -2.961 1.00 59.28 873 CYS A C 1
ATOM 6994 O O . CYS A 1 873 ? -26.186 2.828 -4.141 1.00 59.28 873 CYS A O 1
ATOM 6996 N N . VAL A 1 874 ? -25.174 4.156 -2.649 1.00 73.38 874 VAL A N 1
ATOM 6997 C CA . VAL A 1 874 ? -24.832 5.199 -3.626 1.00 73.38 874 VAL A CA 1
ATOM 6998 C C . VAL A 1 874 ? -23.933 4.645 -4.728 1.00 73.38 874 VAL A C 1
ATOM 7000 O O . VAL A 1 874 ? -24.139 4.940 -5.900 1.00 73.38 874 VAL A O 1
ATOM 7003 N N . PHE A 1 875 ? -22.991 3.768 -4.378 1.00 81.44 875 PHE A N 1
ATOM 7004 C CA . PHE A 1 875 ? -22.023 3.186 -5.314 1.00 81.44 875 PHE A CA 1
ATOM 7005 C C . PHE A 1 875 ? -22.662 2.169 -6.269 1.00 81.44 875 PHE A C 1
ATOM 7007 O O . PHE A 1 875 ? -22.273 2.072 -7.432 1.00 81.44 875 PHE A O 1
ATOM 7014 N N . VAL A 1 876 ? -23.673 1.443 -5.781 1.00 85.94 876 VAL A N 1
ATOM 7015 C CA . VAL A 1 876 ? -24.389 0.392 -6.518 1.00 85.94 876 VAL A CA 1
ATOM 7016 C C . VAL A 1 876 ? -25.138 0.987 -7.708 1.00 85.94 876 VAL A C 1
ATOM 7018 O O . VAL A 1 876 ? -24.996 0.512 -8.834 1.00 85.94 876 VAL A O 1
ATOM 7021 N N . LEU A 1 877 ? -25.879 2.074 -7.470 1.00 89.81 877 LEU A N 1
ATOM 7022 C CA . LEU A 1 877 ? -26.646 2.773 -8.501 1.00 89.81 877 LEU A CA 1
ATOM 7023 C C . LEU A 1 877 ? -25.731 3.328 -9.605 1.00 89.81 877 LEU A C 1
ATOM 7025 O O . LEU A 1 877 ? -26.036 3.170 -10.787 1.00 89.81 877 LEU A O 1
ATOM 7029 N N . LEU A 1 878 ? -24.592 3.939 -9.239 1.00 92.81 878 LEU A N 1
ATOM 7030 C CA . LEU A 1 878 ? -23.592 4.427 -10.206 1.00 92.81 878 LEU A CA 1
ATOM 7031 C C . LEU A 1 878 ? -23.082 3.293 -11.103 1.00 92.81 878 LEU A C 1
ATOM 7033 O O . LEU A 1 878 ? -22.981 3.455 -12.318 1.00 92.81 878 LEU A O 1
ATOM 7037 N N . ALA A 1 879 ? -22.788 2.135 -10.510 1.00 95.06 879 ALA A N 1
ATOM 7038 C CA . ALA A 1 879 ? -22.274 0.991 -11.246 1.00 95.06 879 ALA A CA 1
ATOM 7039 C C . ALA A 1 879 ? -23.314 0.427 -12.229 1.00 95.06 879 ALA A C 1
ATOM 7041 O O . ALA A 1 879 ? -22.984 0.169 -13.386 1.00 95.06 879 ALA A O 1
ATOM 7042 N N . MET A 1 880 ? -24.580 0.323 -11.803 1.00 94.88 880 MET A N 1
ATOM 7043 C CA . MET A 1 880 ? -25.701 -0.058 -12.672 1.00 94.88 880 MET A CA 1
ATOM 7044 C C . MET A 1 880 ? -25.842 0.901 -13.858 1.00 94.88 880 MET A C 1
ATOM 7046 O O . MET A 1 880 ? -25.897 0.441 -14.994 1.00 94.88 880 MET A O 1
ATOM 7050 N N . ARG A 1 881 ? -25.785 2.222 -13.631 1.00 95.00 881 ARG A N 1
ATOM 7051 C CA . ARG A 1 881 ? -25.856 3.231 -14.704 1.00 95.00 881 ARG A CA 1
ATOM 7052 C C . ARG A 1 881 ? -24.733 3.085 -15.740 1.00 95.00 881 ARG A C 1
ATOM 7054 O O . ARG A 1 881 ? -24.980 3.235 -16.938 1.00 95.00 881 ARG A O 1
ATOM 7061 N N . TYR A 1 882 ? -23.510 2.788 -15.302 1.00 95.56 882 TYR A N 1
ATOM 7062 C CA . TYR A 1 882 ? -22.379 2.546 -16.206 1.00 95.56 882 TYR A CA 1
ATOM 7063 C C . TYR A 1 882 ? -22.529 1.226 -16.980 1.00 95.56 882 TYR A C 1
ATOM 7065 O O . TYR A 1 882 ? -22.209 1.176 -18.168 1.00 95.56 882 TYR A O 1
ATOM 7073 N N . ASN A 1 883 ? -23.086 0.187 -16.350 1.00 95.12 883 ASN A N 1
ATOM 7074 C CA . ASN A 1 883 ? -23.374 -1.095 -17.001 1.00 95.12 883 ASN A CA 1
ATOM 7075 C C . ASN A 1 883 ? -24.506 -0.970 -18.032 1.00 95.12 883 ASN A C 1
ATOM 7077 O O . ASN A 1 883 ? -24.378 -1.489 -19.137 1.00 95.12 883 ASN A O 1
ATOM 7081 N N . ASP A 1 884 ? -25.562 -0.216 -17.720 1.00 94.19 884 ASP A N 1
ATOM 7082 C CA . ASP A 1 884 ? -26.668 0.089 -18.634 1.00 94.19 884 ASP A CA 1
ATOM 7083 C C . ASP A 1 884 ? -26.181 0.804 -19.900 1.00 94.19 884 ASP A C 1
ATOM 7085 O O . ASP A 1 884 ? -26.499 0.387 -21.016 1.00 94.19 884 ASP A O 1
ATOM 7089 N N . SER A 1 885 ? -25.306 1.804 -19.743 1.00 91.31 885 SER A N 1
ATOM 7090 C CA . SER A 1 885 ? -24.668 2.496 -20.871 1.00 91.31 885 SER A CA 1
ATOM 7091 C C . SER A 1 885 ? -23.823 1.583 -21.764 1.00 91.31 885 SER A C 1
ATOM 7093 O O . SER A 1 885 ? -23.644 1.890 -22.945 1.00 91.31 885 SER A O 1
ATOM 7095 N N . ARG A 1 886 ? -23.243 0.512 -21.211 1.00 88.81 886 ARG A N 1
ATOM 7096 C CA . ARG A 1 886 ? -22.368 -0.404 -21.953 1.00 88.81 886 ARG A CA 1
ATOM 7097 C C . ARG A 1 886 ? -23.150 -1.532 -22.621 1.00 88.81 886 ARG A C 1
ATOM 7099 O O . ARG A 1 886 ? -22.900 -1.842 -23.783 1.00 88.81 886 ARG A O 1
ATOM 7106 N N . ASN A 1 887 ? -24.125 -2.088 -21.909 1.00 89.06 887 ASN A N 1
ATOM 7107 C CA . ASN A 1 887 ? -24.886 -3.267 -22.319 1.00 89.06 887 ASN A CA 1
ATOM 7108 C C . ASN A 1 887 ? -26.177 -2.926 -23.080 1.00 89.06 887 ASN A C 1
ATOM 7110 O O . ASN A 1 887 ? -26.864 -3.832 -23.545 1.00 89.06 887 ASN A O 1
ATOM 7114 N N . SER A 1 888 ? -26.513 -1.637 -23.222 1.00 87.75 888 SER A N 1
ATOM 7115 C CA . SER A 1 888 ? -27.812 -1.162 -23.730 1.00 87.75 888 SER A CA 1
ATOM 7116 C C . SER A 1 888 ? -29.007 -1.676 -22.909 1.00 87.75 888 SER A C 1
ATOM 7118 O O . SER A 1 888 ? -30.076 -1.950 -23.456 1.00 87.75 888 SER A O 1
ATOM 7120 N N . THR A 1 889 ? -28.823 -1.825 -21.594 1.00 92.00 889 THR A N 1
ATOM 7121 C CA . THR A 1 889 ? -29.884 -2.175 -20.633 1.00 92.00 889 THR A CA 1
ATOM 7122 C C . THR A 1 889 ? -30.418 -0.920 -19.929 1.00 92.00 889 THR A C 1
ATOM 7124 O O . THR A 1 889 ? -29.953 0.186 -20.198 1.00 92.00 889 THR A O 1
ATOM 7127 N N . ASN A 1 890 ? -31.436 -1.064 -19.072 1.00 92.88 890 ASN A N 1
ATOM 7128 C CA . ASN A 1 890 ? -32.004 0.057 -18.312 1.00 92.88 890 ASN A CA 1
ATOM 7129 C C . ASN A 1 890 ? -32.413 -0.354 -16.881 1.00 92.88 890 ASN A C 1
ATOM 7131 O O . ASN A 1 890 ? -33.512 -0.059 -16.416 1.00 92.88 890 ASN A O 1
ATOM 7135 N N . ILE A 1 891 ? -31.540 -1.107 -16.210 1.00 93.62 891 ILE A N 1
ATOM 7136 C CA . ILE A 1 891 ? -31.754 -1.684 -14.876 1.00 93.62 891 ILE A CA 1
ATOM 7137 C C . ILE A 1 891 ? -31.877 -0.578 -13.818 1.00 93.62 891 ILE A C 1
ATOM 7139 O O . ILE A 1 891 ? -32.715 -0.665 -12.919 1.00 93.62 891 ILE A O 1
ATOM 7143 N N . VAL A 1 892 ? -31.080 0.488 -13.927 1.00 92.38 892 VAL A N 1
ATOM 7144 C CA . VAL A 1 892 ? -31.066 1.576 -12.942 1.00 92.38 892 VAL A CA 1
ATOM 7145 C C . VAL A 1 892 ? -32.395 2.340 -12.888 1.00 92.38 892 VAL A C 1
ATOM 7147 O O . VAL A 1 892 ? -32.810 2.747 -11.804 1.00 92.38 892 VAL A O 1
ATOM 7150 N N . ASP A 1 893 ? -33.109 2.454 -14.011 1.00 92.31 893 ASP A N 1
ATOM 7151 C CA . ASP A 1 893 ? -34.438 3.080 -14.084 1.00 92.31 893 ASP A CA 1
ATOM 7152 C C . ASP A 1 893 ? -35.537 2.228 -13.424 1.00 92.31 893 ASP A C 1
ATOM 7154 O O . ASP A 1 893 ? -36.575 2.765 -13.044 1.00 92.31 893 ASP A O 1
ATOM 7158 N N . GLU A 1 894 ? -35.321 0.920 -13.237 1.00 92.19 894 GLU A N 1
ATOM 7159 C CA . GLU A 1 894 ? -36.222 0.057 -12.463 1.00 92.19 894 GLU A CA 1
ATOM 7160 C C . GLU A 1 894 ? -35.857 0.038 -10.967 1.00 92.19 894 GLU A C 1
ATOM 7162 O O . GLU A 1 894 ? -36.740 0.057 -10.106 1.00 92.19 894 GLU A O 1
ATOM 7167 N N . VAL A 1 895 ? -34.561 0.021 -10.636 1.00 92.12 895 VAL A N 1
ATOM 7168 C CA . VAL A 1 895 ? -34.075 -0.044 -9.246 1.00 92.12 895 VAL A CA 1
ATOM 7169 C C . VAL A 1 895 ? -34.244 1.296 -8.519 1.00 92.12 895 VAL A C 1
ATOM 7171 O O . VAL A 1 895 ? -34.675 1.323 -7.363 1.00 92.12 895 VAL A O 1
ATOM 7174 N N . LEU A 1 896 ? -33.936 2.422 -9.174 1.00 91.19 896 LEU A N 1
ATOM 7175 C CA . LEU A 1 896 ? -33.911 3.744 -8.542 1.00 91.19 896 LEU A CA 1
ATOM 7176 C C . LEU A 1 896 ? -35.285 4.221 -8.020 1.00 91.19 896 LEU A C 1
ATOM 7178 O O . LEU A 1 896 ? -35.312 4.780 -6.919 1.00 91.19 896 LEU A O 1
ATOM 7182 N N . PRO A 1 897 ? -36.425 4.015 -8.717 1.00 91.94 897 PRO A N 1
ATOM 7183 C CA . PRO A 1 897 ? -37.740 4.359 -8.179 1.00 91.94 897 PRO A CA 1
ATOM 7184 C C . PRO A 1 897 ? -38.101 3.535 -6.941 1.00 91.94 897 PRO A C 1
ATOM 7186 O O . PRO A 1 897 ? -38.472 4.123 -5.929 1.00 91.94 897 PRO A O 1
ATOM 7189 N N . LYS A 1 898 ? -37.915 2.206 -6.982 1.00 91.38 898 LYS A N 1
ATOM 7190 C CA . LYS A 1 898 ? -38.207 1.302 -5.852 1.00 91.38 898 LYS A CA 1
ATOM 7191 C C . LYS A 1 898 ? -37.373 1.659 -4.619 1.00 91.38 898 LYS A C 1
ATOM 7193 O O . LYS A 1 898 ? -37.889 1.718 -3.507 1.00 91.38 898 LYS A O 1
ATOM 7198 N N . TYR A 1 899 ? -36.092 1.963 -4.830 1.00 88.06 899 TYR A N 1
ATOM 7199 C CA . TYR A 1 899 ? -35.184 2.441 -3.790 1.00 88.06 899 TYR A CA 1
ATOM 7200 C C . TYR A 1 899 ? -35.652 3.780 -3.178 1.00 88.06 899 TYR A C 1
ATOM 7202 O O . TYR A 1 899 ? -35.703 3.920 -1.954 1.00 88.06 899 TYR A O 1
ATOM 7210 N N . LYS A 1 900 ? -36.047 4.761 -4.008 1.00 86.88 900 LYS A N 1
ATOM 7211 C CA . LYS A 1 900 ? -36.569 6.061 -3.537 1.00 86.88 900 LYS A CA 1
ATOM 7212 C C . LYS A 1 900 ? -37.895 5.920 -2.779 1.00 86.88 900 LYS A C 1
ATOM 7214 O O . LYS A 1 900 ? -38.072 6.577 -1.755 1.00 86.88 900 LYS A O 1
ATOM 7219 N N . GLU A 1 901 ? -38.800 5.066 -3.253 1.00 88.19 901 GLU A N 1
ATOM 7220 C CA . GLU A 1 901 ? -40.086 4.768 -2.610 1.00 88.19 901 GLU A CA 1
ATOM 7221 C C . GLU A 1 901 ? -39.887 4.127 -1.231 1.00 88.19 901 GLU A C 1
ATOM 7223 O O . GLU A 1 901 ? -40.418 4.618 -0.236 1.00 88.19 901 GLU A O 1
ATOM 7228 N N . ALA A 1 902 ? -39.033 3.104 -1.141 1.00 84.25 902 ALA A N 1
ATOM 7229 C CA . ALA A 1 902 ? -38.736 2.427 0.115 1.00 84.25 902 ALA A CA 1
ATOM 7230 C C . ALA A 1 902 ? -38.169 3.381 1.185 1.00 84.25 902 ALA A C 1
ATOM 7232 O O . ALA A 1 902 ? -38.495 3.264 2.367 1.00 84.25 902 ALA A O 1
ATOM 7233 N N . TRP A 1 903 ? -37.362 4.369 0.789 1.00 79.06 903 TRP A N 1
ATOM 7234 C CA . TRP A 1 903 ? -36.830 5.376 1.710 1.00 79.06 903 TRP A CA 1
ATOM 7235 C C . TRP A 1 903 ? -37.816 6.492 2.090 1.00 79.06 903 TRP A C 1
ATOM 7237 O O . TRP A 1 903 ? -37.648 7.104 3.152 1.00 79.06 903 TRP A O 1
ATOM 7247 N N . ALA A 1 904 ? -38.871 6.723 1.302 1.00 76.75 904 ALA A N 1
ATOM 7248 C CA . ALA A 1 904 ? -39.916 7.697 1.624 1.00 76.75 904 ALA A CA 1
ATOM 7249 C C . ALA A 1 904 ? -40.726 7.306 2.878 1.00 76.75 904 ALA A C 1
ATOM 7251 O O . ALA A 1 904 ? -41.162 8.182 3.622 1.00 76.75 904 ALA A O 1
ATOM 7252 N N . GLU A 1 905 ? -40.868 6.006 3.162 1.00 65.50 905 GLU A N 1
ATOM 7253 C CA . GLU A 1 905 ? -41.528 5.503 4.379 1.00 65.50 905 GLU A CA 1
ATOM 7254 C C . GLU A 1 905 ? -40.749 5.789 5.677 1.00 65.50 905 GLU A C 1
ATOM 7256 O O . GLU A 1 905 ? -41.337 5.817 6.757 1.00 65.50 905 GLU A O 1
ATOM 7261 N N . GLY A 1 906 ? -39.416 5.904 5.591 1.00 58.84 906 GLY A N 1
ATOM 7262 C CA . GLY A 1 906 ? -38.516 5.797 6.749 1.00 58.84 906 GLY A CA 1
ATOM 7263 C C . GLY A 1 906 ? -37.685 7.038 7.075 1.00 58.84 906 GLY A C 1
ATOM 7264 O O . GLY A 1 906 ? -37.124 7.096 8.166 1.00 58.84 906 GLY A O 1
ATOM 7265 N N . SER A 1 907 ? -37.623 8.014 6.161 1.00 67.69 907 SER A N 1
ATOM 7266 C CA . SER A 1 907 ? -36.706 9.165 6.169 1.00 67.69 907 SER A CA 1
ATOM 7267 C C . SER A 1 907 ? -35.216 8.789 6.144 1.00 67.69 907 SER A C 1
ATOM 7269 O O . SER A 1 907 ? -34.658 8.277 7.111 1.00 67.69 907 SER A O 1
ATOM 7271 N N . MET A 1 908 ? -34.526 9.160 5.059 1.00 77.06 908 MET A N 1
ATOM 7272 C CA . MET A 1 908 ? -33.052 9.150 5.003 1.00 77.06 908 MET A CA 1
ATOM 7273 C C . MET A 1 908 ? -32.414 10.163 5.971 1.00 77.06 908 MET A C 1
ATOM 7275 O O . MET A 1 908 ? -31.214 10.087 6.223 1.00 77.06 908 MET A O 1
ATOM 7279 N N . LEU A 1 909 ? -33.186 11.115 6.510 1.00 82.88 909 LEU A N 1
ATOM 7280 C CA . LEU A 1 909 ? -32.714 12.157 7.424 1.00 82.88 909 LEU A CA 1
ATOM 7281 C C . LEU A 1 909 ? -33.138 11.874 8.870 1.00 82.88 909 LEU A C 1
ATOM 7283 O O . LEU A 1 909 ? -34.306 11.592 9.150 1.00 82.88 909 LEU A O 1
ATOM 7287 N N . ALA A 1 910 ? -32.195 12.021 9.798 1.00 84.75 910 ALA A N 1
ATOM 7288 C CA . ALA A 1 910 ? -32.450 12.029 11.233 1.00 84.75 910 ALA A CA 1
ATOM 7289 C C . ALA A 1 910 ? -33.001 13.389 11.705 1.00 84.75 910 ALA A C 1
ATOM 7291 O O . ALA A 1 910 ? -32.961 14.393 10.993 1.00 84.75 910 ALA A O 1
ATOM 7292 N N . SER A 1 911 ? -33.468 13.455 12.956 1.00 82.06 911 SER A N 1
ATOM 7293 C CA . SER A 1 911 ? -34.091 14.655 13.548 1.00 82.06 911 SER A CA 1
ATOM 7294 C C . SER A 1 911 ? -33.169 15.880 13.660 1.00 82.06 911 SER A C 1
ATOM 7296 O O . SER A 1 911 ? -33.649 16.990 13.877 1.00 82.06 911 SER A O 1
ATOM 7298 N N . ASN A 1 912 ? -31.855 15.705 13.492 1.00 82.25 912 ASN A N 1
ATOM 7299 C CA . ASN A 1 912 ? -30.862 16.783 13.436 1.00 82.25 912 ASN A CA 1
ATOM 7300 C C . ASN A 1 912 ? -30.587 17.307 12.006 1.00 82.25 912 ASN A C 1
ATOM 7302 O O . ASN A 1 912 ? -29.769 18.220 11.854 1.00 82.25 912 ASN A O 1
ATOM 7306 N N . GLY A 1 913 ? -31.237 16.742 10.980 1.00 85.94 913 GLY A N 1
ATOM 7307 C CA . GLY A 1 913 ? -31.074 17.076 9.558 1.00 85.94 913 GLY A CA 1
ATOM 7308 C C . GLY A 1 913 ? -29.913 16.372 8.842 1.00 85.94 913 GLY A C 1
ATOM 7309 O O . GLY A 1 913 ? -29.742 16.562 7.638 1.00 85.94 913 GLY A O 1
ATOM 7310 N N . LEU A 1 914 ? -29.113 15.567 9.549 1.00 89.75 914 LEU A N 1
ATOM 7311 C CA . LEU A 1 914 ? -28.059 14.739 8.955 1.00 89.75 914 LEU A CA 1
ATOM 7312 C C . LEU A 1 914 ? -28.647 13.440 8.378 1.00 89.75 914 LEU A C 1
ATOM 7314 O O . LEU A 1 914 ? -29.680 12.959 8.845 1.00 89.75 914 LEU A O 1
ATOM 7318 N N . ILE A 1 915 ? -27.979 12.869 7.377 1.00 87.44 915 ILE A N 1
ATOM 7319 C CA . ILE A 1 915 ? -28.331 11.565 6.796 1.00 87.44 915 ILE A CA 1
ATOM 7320 C C . ILE A 1 915 ? -28.026 10.461 7.816 1.00 87.44 915 ILE A C 1
ATOM 7322 O O . ILE A 1 915 ? -26.992 10.516 8.480 1.00 87.44 915 ILE A O 1
ATOM 7326 N N . VAL A 1 916 ? -28.927 9.481 7.941 1.00 85.25 916 VAL A N 1
ATOM 7327 C CA . VAL A 1 916 ? -28.825 8.353 8.886 1.00 85.25 916 VAL A CA 1
ATOM 7328 C C . VAL A 1 916 ? -27.595 7.476 8.620 1.00 85.25 916 VAL A C 1
ATOM 7330 O O . VAL A 1 916 ? -27.249 7.215 7.469 1.00 85.25 916 VAL A O 1
ATOM 7333 N N . ASP A 1 917 ? -26.951 6.988 9.686 1.00 80.62 917 ASP A N 1
ATOM 7334 C CA . ASP A 1 917 ? -25.698 6.225 9.561 1.00 80.62 917 ASP A CA 1
ATOM 7335 C C . ASP A 1 917 ? -25.930 4.815 8.984 1.00 80.62 917 ASP A C 1
ATOM 7337 O O . ASP A 1 917 ? -25.178 4.369 8.121 1.00 80.62 917 ASP A O 1
ATOM 7341 N N . TRP A 1 918 ? -26.979 4.116 9.439 1.00 80.50 918 TRP A N 1
ATOM 7342 C CA . TRP A 1 918 ? -27.483 2.869 8.845 1.00 80.50 918 TRP A CA 1
ATOM 7343 C C . TRP A 1 918 ? -28.905 2.533 9.311 1.00 80.50 918 TRP A C 1
ATOM 7345 O O . TRP A 1 918 ? -29.324 2.910 10.408 1.00 80.50 918 TRP A O 1
ATOM 7355 N N . TYR A 1 919 ? -29.640 1.769 8.498 1.00 81.56 919 TYR A N 1
ATOM 7356 C CA . TYR A 1 919 ? -30.871 1.096 8.919 1.00 81.56 919 TYR A CA 1
ATOM 7357 C C . TYR A 1 919 ? -30.529 -0.223 9.625 1.00 81.56 919 TYR A C 1
ATOM 7359 O O . TYR A 1 919 ? -29.689 -0.992 9.157 1.00 81.56 919 TYR A O 1
ATOM 7367 N N . ARG A 1 920 ? -31.173 -0.499 10.762 1.00 81.81 920 ARG A N 1
ATOM 7368 C CA . ARG A 1 920 ? -31.019 -1.751 11.512 1.00 81.81 920 ARG A CA 1
ATOM 7369 C C . ARG A 1 920 ? -32.194 -2.671 11.212 1.00 81.81 920 ARG A C 1
ATOM 7371 O O . ARG A 1 920 ? -33.288 -2.458 11.726 1.00 81.81 920 ARG A O 1
ATOM 7378 N N . VAL A 1 921 ? -31.963 -3.697 10.391 1.00 81.19 921 VAL A N 1
ATOM 7379 C CA . VAL A 1 921 ? -33.018 -4.588 9.869 1.00 81.19 921 VAL A CA 1
ATOM 7380 C C . VAL A 1 921 ? -33.812 -5.278 10.988 1.00 81.19 921 VAL A C 1
ATOM 7382 O O . VAL A 1 921 ? -35.042 -5.280 10.945 1.00 81.19 921 VAL A O 1
ATOM 7385 N N . ASN A 1 922 ? -33.130 -5.794 12.017 1.00 82.19 922 ASN A N 1
ATOM 7386 C CA . ASN A 1 922 ? -33.765 -6.502 13.136 1.00 82.19 922 ASN A CA 1
ATOM 7387 C C . ASN A 1 922 ? -34.578 -5.555 14.038 1.00 82.19 922 ASN A C 1
ATOM 7389 O O . ASN A 1 922 ? -35.739 -5.829 14.338 1.00 82.19 922 ASN A O 1
ATOM 7393 N N . GLN A 1 923 ? -34.008 -4.402 14.406 1.00 85.88 923 GLN A N 1
ATOM 7394 C CA . GLN A 1 923 ? -34.663 -3.385 15.244 1.00 85.88 923 GLN A CA 1
ATOM 7395 C C . GLN A 1 923 ? -35.683 -2.515 14.489 1.00 85.88 923 GLN A C 1
ATOM 7397 O O . GLN A 1 923 ? -36.431 -1.764 15.116 1.00 85.88 923 GLN A O 1
ATOM 7402 N N . LYS A 1 924 ? -35.692 -2.577 13.151 1.00 83.31 924 LYS A N 1
ATOM 7403 C CA . LYS A 1 924 ? -36.499 -1.752 12.236 1.00 83.31 924 LYS A CA 1
ATOM 7404 C C . LYS A 1 924 ? -36.391 -0.246 12.507 1.00 83.31 924 LYS A C 1
ATOM 7406 O O . LYS A 1 924 ? -37.377 0.481 12.406 1.00 83.31 924 LYS A O 1
ATOM 7411 N N . ASN A 1 925 ? -35.195 0.232 12.857 1.00 83.69 925 ASN A N 1
ATOM 7412 C CA . ASN A 1 925 ? -34.946 1.638 13.182 1.00 83.69 925 ASN A CA 1
ATOM 7413 C C . ASN A 1 925 ? -33.689 2.207 12.502 1.00 83.69 925 ASN A C 1
ATOM 7415 O O . ASN A 1 925 ? -32.854 1.473 11.973 1.00 83.69 925 ASN A O 1
ATOM 7419 N N . MET A 1 926 ? -33.582 3.537 12.504 1.00 81.50 926 MET A N 1
ATOM 7420 C CA . MET A 1 926 ? -32.448 4.271 11.938 1.00 81.50 926 MET A CA 1
ATOM 7421 C C . MET A 1 926 ? -31.415 4.594 13.021 1.00 81.50 926 MET A C 1
ATOM 7423 O O . MET A 1 926 ? -31.749 5.195 14.050 1.00 81.50 926 MET A O 1
ATOM 7427 N N . ALA A 1 927 ? -30.151 4.244 12.779 1.00 81.19 927 ALA A N 1
ATOM 7428 C CA . ALA A 1 927 ? -29.037 4.653 13.624 1.00 81.19 927 ALA A CA 1
ATOM 7429 C C . ALA A 1 927 ? -28.859 6.181 13.569 1.00 81.19 927 ALA A C 1
ATOM 7431 O O . ALA A 1 927 ? -28.832 6.783 12.494 1.00 81.19 927 ALA A O 1
ATOM 7432 N N . GLN A 1 928 ? -28.764 6.813 14.743 1.00 82.31 928 GLN A N 1
ATOM 7433 C CA . GLN A 1 928 ? -28.605 8.264 14.845 1.00 82.31 928 GLN A CA 1
ATOM 7434 C C . GLN A 1 928 ? -27.196 8.692 14.398 1.00 82.31 928 GLN A C 1
ATOM 7436 O O . GLN A 1 928 ? -26.239 8.053 14.838 1.00 82.31 928 GLN A O 1
ATOM 7441 N N . PRO A 1 929 ? -27.050 9.763 13.590 1.00 82.56 929 PRO A N 1
ATOM 7442 C CA . PRO A 1 929 ? -25.768 10.110 12.983 1.00 82.56 929 PRO A CA 1
ATOM 7443 C C . PRO A 1 929 ? -24.655 10.418 13.985 1.00 82.56 929 PRO A C 1
ATOM 7445 O O . PRO A 1 929 ? -24.782 11.330 14.808 1.00 82.56 929 PRO A O 1
ATOM 7448 N N . MET A 1 930 ? -23.543 9.686 13.888 1.00 72.31 930 MET A N 1
ATOM 7449 C CA . MET A 1 930 ? -22.372 9.862 14.750 1.00 72.31 930 MET A CA 1
ATOM 7450 C C . MET A 1 930 ? -21.573 11.125 14.409 1.00 72.31 930 MET A C 1
ATOM 7452 O O . MET A 1 930 ? -20.998 11.735 15.311 1.00 72.31 930 MET A O 1
ATOM 7456 N N . SER A 1 931 ? -21.510 11.528 13.134 1.00 84.25 931 SER A N 1
ATOM 7457 C CA . SER A 1 931 ? -20.852 12.767 12.690 1.00 84.25 931 SER A CA 1
ATOM 7458 C C . SER A 1 931 ? -21.345 13.222 11.305 1.00 84.25 931 SER A C 1
ATOM 7460 O O . SER A 1 931 ? -22.155 12.548 10.675 1.00 84.25 931 SER A O 1
ATOM 7462 N N . LEU A 1 932 ? -20.818 14.342 10.788 1.00 91.31 932 LEU A N 1
ATOM 7463 C CA . LEU A 1 932 ? -21.037 14.760 9.395 1.00 91.31 932 LEU A CA 1
ATOM 7464 C C . LEU A 1 932 ? -20.513 13.733 8.365 1.00 91.31 932 LEU A C 1
ATOM 7466 O O . LEU A 1 932 ? -20.966 13.742 7.225 1.00 91.31 932 LEU A O 1
ATOM 7470 N N . GLY A 1 933 ? -19.580 12.850 8.739 1.00 90.44 933 GLY A N 1
ATOM 7471 C CA . GLY A 1 933 ? -18.822 11.986 7.827 1.00 90.44 933 GLY A CA 1
ATOM 7472 C C . GLY A 1 933 ? -19.672 11.207 6.817 1.00 90.44 933 GLY A C 1
ATOM 7473 O O . GLY A 1 933 ? -19.468 11.366 5.617 1.00 90.44 933 GLY A O 1
ATOM 7474 N N . PHE A 1 934 ? -20.657 10.424 7.267 1.00 89.25 934 PHE A N 1
ATOM 7475 C CA . PHE A 1 934 ? -21.526 9.677 6.343 1.00 89.25 934 PHE A CA 1
ATOM 7476 C C . PHE A 1 934 ? -22.521 10.567 5.590 1.00 89.25 934 PHE A C 1
ATOM 7478 O O . PHE A 1 934 ? -22.858 10.253 4.452 1.00 89.25 934 PHE A O 1
ATOM 7485 N N . THR A 1 935 ? -22.928 11.710 6.153 1.00 91.88 935 THR A N 1
ATOM 7486 C CA . THR A 1 935 ? -23.734 12.704 5.419 1.00 91.88 935 THR A CA 1
ATOM 7487 C C . THR A 1 935 ? -22.949 13.301 4.252 1.00 91.88 935 THR A C 1
ATOM 7489 O O . THR A 1 935 ? -23.473 13.386 3.146 1.00 91.88 935 THR A O 1
ATOM 7492 N N . ALA A 1 936 ? -21.677 13.646 4.465 1.00 94.88 936 ALA A N 1
ATOM 7493 C CA . ALA A 1 936 ? -20.796 14.113 3.402 1.00 94.88 936 ALA A CA 1
ATOM 7494 C C . ALA A 1 936 ? -20.512 13.008 2.372 1.00 94.88 936 ALA A C 1
ATOM 7496 O O . ALA A 1 936 ? -20.596 13.251 1.170 1.00 94.88 936 ALA A O 1
ATOM 7497 N N . TRP A 1 937 ? -20.239 11.778 2.822 1.00 92.81 937 TRP A N 1
ATOM 7498 C CA . TRP A 1 937 ? -19.933 10.666 1.920 1.00 92.81 937 TRP A CA 1
ATOM 7499 C C . TRP A 1 937 ? -21.121 10.296 1.029 1.00 92.81 937 TRP A C 1
ATOM 7501 O O . TRP A 1 937 ? -20.982 10.252 -0.192 1.00 92.81 937 TRP A O 1
ATOM 7511 N N . ALA A 1 938 ? -22.307 10.118 1.619 1.00 90.94 938 ALA A N 1
ATOM 7512 C CA . ALA A 1 938 ? -23.534 9.897 0.864 1.00 90.94 938 ALA A CA 1
ATOM 7513 C C . ALA A 1 938 ? -23.844 11.100 -0.036 1.00 90.94 938 ALA A C 1
ATOM 7515 O O . ALA A 1 938 ? -24.141 10.918 -1.211 1.00 90.94 938 ALA A O 1
ATOM 7516 N N . GLY A 1 939 ? -23.706 12.328 0.474 1.00 92.81 939 GLY A N 1
ATOM 7517 C CA . GLY A 1 939 ? -23.919 13.554 -0.292 1.00 92.81 939 GLY A CA 1
ATOM 7518 C C . GLY A 1 939 ? -23.043 13.657 -1.546 1.00 92.81 939 GLY A C 1
ATOM 7519 O O . GLY A 1 939 ? -23.550 14.036 -2.599 1.00 92.81 939 GLY A O 1
ATOM 7520 N N . ALA A 1 940 ? -21.764 13.273 -1.473 1.00 94.19 940 ALA A N 1
ATOM 7521 C CA . ALA A 1 940 ? -20.853 13.294 -2.619 1.00 94.19 940 ALA A CA 1
ATOM 7522 C C . ALA A 1 940 ? -21.388 12.450 -3.790 1.00 94.19 940 ALA A C 1
ATOM 7524 O O . ALA A 1 940 ? -21.541 12.950 -4.902 1.00 94.19 940 ALA A O 1
ATOM 7525 N N . PHE A 1 941 ? -21.754 11.192 -3.534 1.00 93.44 941 PHE A N 1
ATOM 7526 C CA . PHE A 1 941 ? -22.163 10.266 -4.594 1.00 93.44 941 PHE A CA 1
ATOM 7527 C C . PHE A 1 941 ? -23.668 10.330 -4.915 1.00 93.44 941 PHE A C 1
ATOM 7529 O O . PHE A 1 941 ? -24.042 10.148 -6.074 1.00 93.44 941 PHE A O 1
ATOM 7536 N N . MET A 1 942 ? -24.541 10.698 -3.966 1.00 92.12 942 MET A N 1
ATOM 7537 C CA . MET A 1 942 ? -25.953 11.015 -4.248 1.00 92.12 942 MET A CA 1
ATOM 7538 C C . MET A 1 942 ? -26.122 12.273 -5.106 1.00 92.12 942 MET A C 1
ATOM 7540 O O . MET A 1 942 ? -27.167 12.423 -5.738 1.00 92.12 942 MET A O 1
ATOM 7544 N N . ASN A 1 943 ? -25.128 13.168 -5.183 1.00 93.94 943 ASN A N 1
ATOM 7545 C CA . ASN A 1 943 ? -25.197 14.327 -6.078 1.00 93.94 943 ASN A CA 1
ATOM 7546 C C . ASN A 1 943 ? -25.437 13.915 -7.546 1.00 93.94 943 ASN A C 1
ATOM 7548 O O . ASN A 1 943 ? -26.051 14.673 -8.285 1.00 93.94 943 ASN A O 1
ATOM 7552 N N . THR A 1 944 ? -25.051 12.701 -7.954 1.00 92.69 944 THR A N 1
ATOM 7553 C CA . THR A 1 944 ? -25.303 12.148 -9.300 1.00 92.69 944 THR A CA 1
ATOM 7554 C C . THR A 1 944 ? -26.788 12.061 -9.681 1.00 92.69 944 THR A C 1
ATOM 7556 O O . THR A 1 944 ? -27.182 12.595 -10.713 1.00 92.69 944 THR A O 1
ATOM 7559 N N . TRP A 1 945 ? -27.622 11.428 -8.849 1.00 89.62 945 TRP A N 1
ATOM 7560 C CA . TRP A 1 945 ? -29.033 11.115 -9.138 1.00 89.62 945 TRP A CA 1
ATOM 7561 C C . TRP A 1 945 ? -30.039 11.825 -8.212 1.00 89.62 945 TRP A C 1
ATOM 7563 O O . TRP A 1 945 ? -31.259 11.690 -8.383 1.00 89.62 945 TRP A O 1
ATOM 7573 N N . ASN A 1 946 ? -29.539 12.589 -7.233 1.00 90.75 946 ASN A N 1
ATOM 7574 C CA . ASN A 1 946 ? -30.311 13.378 -6.267 1.00 90.75 946 ASN A CA 1
ATOM 7575 C C . ASN A 1 946 ? -29.743 14.797 -6.043 1.00 90.75 946 ASN A C 1
ATOM 7577 O O . ASN A 1 946 ? -29.924 15.382 -4.975 1.00 90.75 946 ASN A O 1
ATOM 7581 N N . SER A 1 947 ? -29.052 15.357 -7.047 1.00 93.50 947 SER A N 1
ATOM 7582 C CA . SER A 1 947 ? -28.349 16.656 -6.995 1.00 93.50 947 SER A CA 1
ATOM 7583 C C . SER A 1 947 ? -29.148 17.786 -6.327 1.00 93.50 947 SER A C 1
ATOM 7585 O O . SER A 1 947 ? -28.597 18.550 -5.538 1.00 93.50 947 SER A O 1
ATOM 7587 N N . ALA A 1 948 ? -30.454 17.875 -6.608 1.00 93.44 948 ALA A N 1
ATOM 7588 C CA . ALA A 1 948 ? -31.331 18.913 -6.066 1.00 93.44 948 ALA A CA 1
ATOM 7589 C C . ALA A 1 948 ? -31.483 18.837 -4.536 1.00 93.44 948 ALA A C 1
ATOM 7591 O O . ALA A 1 948 ? -31.391 19.867 -3.871 1.00 93.44 948 ALA A O 1
ATOM 7592 N N . GLU A 1 949 ? -31.663 17.636 -3.981 1.00 89.69 949 GLU A N 1
ATOM 7593 C CA . GLU A 1 949 ? -31.824 17.438 -2.536 1.00 89.69 949 GLU A CA 1
ATOM 7594 C C . GLU A 1 949 ? -30.492 17.638 -1.809 1.00 89.69 949 GLU A C 1
ATOM 7596 O O . GLU A 1 949 ? -30.410 18.410 -0.860 1.00 89.69 949 GLU A O 1
ATOM 7601 N N . VAL A 1 950 ? -29.402 17.054 -2.319 1.00 92.44 950 VAL A N 1
ATOM 7602 C CA . VAL A 1 950 ? -28.064 17.235 -1.728 1.00 92.44 950 VAL A CA 1
ATOM 7603 C C . VAL A 1 950 ? -27.661 18.718 -1.690 1.00 92.44 950 VAL A C 1
ATOM 7605 O O . VAL A 1 950 ? -27.072 19.185 -0.712 1.00 92.44 950 VAL A O 1
ATOM 7608 N N . ARG A 1 951 ? -27.982 19.484 -2.743 1.00 95.38 951 ARG A N 1
ATOM 7609 C CA . ARG A 1 951 ? -27.694 20.926 -2.806 1.00 95.38 951 ARG A CA 1
ATOM 7610 C C . ARG A 1 951 ? -28.641 21.764 -1.937 1.00 95.38 951 ARG A C 1
ATOM 7612 O O . ARG A 1 951 ? -28.204 22.813 -1.465 1.00 95.38 951 ARG A O 1
ATOM 7619 N N . SER A 1 952 ? -29.878 21.320 -1.683 1.00 94.25 952 SER A N 1
ATOM 7620 C CA . SER A 1 952 ? -30.820 22.008 -0.784 1.00 94.25 952 SER A CA 1
ATOM 7621 C C . SER A 1 952 ? -30.450 21.802 0.695 1.00 94.25 952 SER A C 1
ATOM 7623 O O . SER A 1 952 ? -30.419 22.767 1.463 1.00 94.25 952 SER A O 1
ATOM 7625 N N . THR A 1 953 ? -30.078 20.579 1.091 1.00 92.38 953 THR A N 1
ATOM 7626 C CA . THR A 1 953 ? -29.751 20.234 2.485 1.00 92.38 953 THR A CA 1
ATOM 7627 C C . THR A 1 953 ? -28.341 20.646 2.906 1.00 92.38 953 THR A C 1
ATOM 7629 O O . THR A 1 953 ? -28.092 20.800 4.103 1.00 92.38 953 THR A O 1
ATOM 7632 N N . PHE A 1 954 ? -27.420 20.878 1.960 1.00 94.94 954 PHE A N 1
ATOM 7633 C CA . PHE A 1 954 ? -26.008 21.197 2.227 1.00 94.94 954 PHE A CA 1
ATOM 7634 C C . PHE A 1 954 ? -25.799 22.205 3.371 1.00 94.94 954 PHE A C 1
ATOM 7636 O O . PHE A 1 954 ? -25.033 21.944 4.300 1.00 94.94 954 PHE A O 1
ATOM 7643 N N . HIS A 1 955 ? -26.494 23.347 3.335 1.00 93.06 955 HIS A N 1
ATOM 7644 C CA . HIS A 1 955 ? -26.294 24.421 4.311 1.00 93.06 955 HIS A CA 1
ATOM 7645 C C . HIS A 1 955 ? -26.770 24.046 5.724 1.00 93.06 955 HIS A C 1
ATOM 7647 O O . HIS A 1 955 ? -26.099 24.387 6.697 1.00 93.06 955 HIS A O 1
ATOM 7653 N N . SER A 1 956 ? -27.880 23.310 5.862 1.00 92.19 956 SER A N 1
ATOM 7654 C CA . SER A 1 956 ? -28.361 22.847 7.172 1.00 92.19 956 SER A CA 1
ATOM 7655 C C . SER A 1 956 ? -27.537 21.671 7.706 1.00 92.19 956 SER A C 1
ATOM 7657 O O . SER A 1 956 ? -27.407 21.506 8.919 1.00 92.19 956 SER A O 1
ATOM 7659 N N . GLN A 1 957 ? -26.920 20.880 6.829 1.00 94.00 957 GLN A N 1
ATOM 7660 C CA . GLN A 1 957 ? -26.062 19.755 7.199 1.00 94.00 957 GLN A CA 1
ATOM 7661 C C . GLN A 1 957 ? -24.662 20.214 7.625 1.00 94.00 957 GLN A C 1
ATOM 7663 O O . GLN A 1 957 ? -24.221 19.861 8.717 1.00 94.00 957 GLN A O 1
ATOM 7668 N N . ALA A 1 958 ? -24.005 21.078 6.847 1.00 94.75 958 ALA A N 1
ATOM 7669 C CA . ALA A 1 958 ? -22.669 21.596 7.157 1.00 94.75 958 ALA A CA 1
ATOM 7670 C C . ALA A 1 958 ? -22.622 22.545 8.376 1.00 94.75 958 ALA A C 1
ATOM 7672 O O . ALA A 1 958 ? -21.559 22.704 8.982 1.00 94.75 958 ALA A O 1
ATOM 7673 N N . LEU A 1 959 ? -23.753 23.161 8.757 1.00 94.31 959 LEU A N 1
ATOM 7674 C CA . LEU A 1 959 ? -23.845 24.142 9.848 1.00 94.31 959 LEU A CA 1
ATOM 7675 C C . LEU A 1 959 ? -23.173 23.658 11.146 1.00 94.31 959 LEU A C 1
ATOM 7677 O O . LEU A 1 959 ? -23.530 22.615 11.700 1.00 94.31 959 LEU A O 1
ATOM 7681 N N . GLY A 1 960 ? -22.216 24.442 11.645 1.00 93.06 960 GLY A N 1
ATOM 7682 C CA . GLY A 1 960 ? -21.457 24.175 12.869 1.00 93.06 960 GLY A CA 1
ATOM 7683 C C . GLY A 1 960 ? -20.355 23.120 12.729 1.00 93.06 960 GLY A C 1
ATOM 7684 O O . GLY A 1 960 ? -19.403 23.146 13.505 1.00 93.06 960 GLY A O 1
ATOM 7685 N N . PHE A 1 961 ? -20.425 22.225 11.740 1.00 94.00 961 PHE A N 1
ATOM 7686 C CA . PHE A 1 961 ? -19.337 21.292 11.431 1.00 94.00 961 PHE A CA 1
ATOM 7687 C C . PHE A 1 961 ? -18.222 21.961 10.631 1.00 94.00 961 PHE A C 1
ATOM 7689 O O . PHE A 1 961 ? -17.059 21.663 10.873 1.00 94.00 961 PHE A O 1
ATOM 7696 N N . LEU A 1 962 ? -18.560 22.878 9.724 1.00 94.06 962 LEU A N 1
ATOM 7697 C CA . LEU A 1 962 ? -17.593 23.751 9.064 1.00 94.06 962 LEU A CA 1
ATOM 7698 C C . LEU A 1 962 ? -17.671 25.154 9.673 1.00 94.06 962 LEU A C 1
ATOM 7700 O O . LEU A 1 962 ? -18.767 25.687 9.839 1.00 94.06 962 LEU A O 1
ATOM 7704 N N . THR A 1 963 ? -16.508 25.729 9.983 1.00 89.69 963 THR A N 1
ATOM 7705 C CA . THR A 1 963 ? -16.348 27.129 10.409 1.00 89.69 963 THR A CA 1
ATOM 7706 C C . THR A 1 963 ? -15.274 27.801 9.555 1.00 89.69 963 THR A C 1
ATOM 7708 O O . THR A 1 963 ? -14.156 27.288 9.438 1.00 89.69 963 THR A O 1
ATOM 7711 N N . ARG A 1 964 ? -15.601 28.960 8.979 1.00 89.81 964 ARG A N 1
ATOM 7712 C CA . ARG A 1 964 ? -14.690 29.831 8.227 1.00 89.81 964 ARG A CA 1
ATOM 7713 C C . ARG A 1 964 ? -13.844 30.671 9.183 1.00 89.81 964 ARG A C 1
ATOM 7715 O O . ARG A 1 964 ? -14.362 31.360 10.053 1.00 89.81 964 ARG A O 1
ATOM 7722 N N . GLY A 1 965 ? -12.527 30.636 9.016 1.00 80.56 965 GLY A N 1
ATOM 7723 C CA . GLY A 1 965 ? -11.592 31.485 9.750 1.00 80.56 965 GLY A CA 1
ATOM 7724 C C . GLY A 1 965 ? -11.396 32.855 9.081 1.00 80.56 965 GLY A C 1
ATOM 7725 O O . GLY A 1 965 ? -11.462 32.955 7.854 1.00 80.56 965 GLY A O 1
ATOM 7726 N N . PRO A 1 966 ? -11.053 33.914 9.843 1.00 70.94 966 PRO A N 1
ATOM 7727 C CA . PRO A 1 966 ? -10.885 35.277 9.316 1.00 70.94 966 PRO A CA 1
ATOM 7728 C C . PRO A 1 966 ? -9.709 35.445 8.331 1.00 70.94 966 PRO A C 1
ATOM 7730 O O . PRO A 1 966 ? -9.563 36.498 7.720 1.00 70.94 966 PRO A O 1
ATOM 7733 N N . SER A 1 967 ? -8.866 34.420 8.171 1.00 69.38 967 SER A N 1
ATOM 7734 C CA . SER A 1 967 ? -7.749 34.345 7.218 1.00 69.38 967 SER A CA 1
ATOM 7735 C C . SER A 1 967 ? -8.037 33.459 5.990 1.00 69.38 967 SER A C 1
ATOM 7737 O O . SER A 1 967 ? -7.114 33.122 5.243 1.00 69.38 967 SER A O 1
ATOM 7739 N N . GLY A 1 968 ? -9.292 33.033 5.796 1.00 72.44 968 GLY A N 1
ATOM 7740 C CA . GLY A 1 968 ? -9.712 32.150 4.699 1.00 72.44 968 GLY A CA 1
ATOM 7741 C C . GLY A 1 968 ? -9.354 30.667 4.880 1.00 72.44 968 GLY A C 1
ATOM 7742 O O . GLY A 1 968 ? -9.585 29.873 3.976 1.00 72.44 968 GLY A O 1
ATOM 7743 N N . GLY A 1 969 ? -8.787 30.270 6.025 1.00 81.31 969 GLY A N 1
ATOM 7744 C CA . GLY A 1 969 ? -8.719 28.855 6.414 1.00 81.31 969 GLY A CA 1
ATOM 7745 C C . GLY A 1 969 ? -10.092 28.341 6.859 1.00 81.31 969 GLY A C 1
ATOM 7746 O O . GLY A 1 969 ? -10.920 29.127 7.317 1.00 81.31 969 GLY A O 1
ATOM 7747 N N . VAL A 1 970 ? -10.339 27.034 6.753 1.00 90.44 970 VAL A N 1
ATOM 7748 C CA . VAL A 1 970 ? -11.611 26.413 7.167 1.00 90.44 970 VAL A CA 1
ATOM 7749 C C . VAL A 1 970 ? -11.333 25.254 8.116 1.00 90.44 970 VAL A C 1
ATOM 7751 O O . VAL A 1 970 ? -10.455 24.436 7.863 1.00 90.44 970 VAL A O 1
ATOM 7754 N N . THR A 1 971 ? -12.094 25.186 9.209 1.00 86.56 971 THR A N 1
ATOM 7755 C CA . THR A 1 971 ? -11.948 24.163 10.253 1.00 86.56 971 THR A CA 1
ATOM 7756 C C . THR A 1 971 ? -13.109 23.177 10.198 1.00 86.56 971 THR A C 1
ATOM 7758 O O . THR A 1 971 ? -14.270 23.590 10.219 1.00 86.56 971 THR A O 1
ATOM 7761 N N . LEU A 1 972 ? -12.798 21.877 10.202 1.00 91.50 972 LEU A N 1
ATOM 7762 C CA . LEU A 1 972 ? -13.760 20.807 10.472 1.00 91.50 972 LEU A CA 1
ATOM 7763 C C . LEU A 1 972 ? -13.858 20.585 11.993 1.00 91.50 972 LEU A C 1
ATOM 7765 O O . LEU A 1 972 ? -12.932 20.074 12.622 1.00 91.50 972 LEU A O 1
ATOM 7769 N N . ASN A 1 973 ? -14.969 21.001 12.596 1.00 89.44 973 ASN A N 1
ATOM 7770 C CA . ASN A 1 973 ? -15.180 20.961 14.041 1.00 89.44 973 ASN A CA 1
ATOM 7771 C C . ASN A 1 973 ? -15.536 19.543 14.541 1.00 89.44 973 ASN A C 1
ATOM 7773 O O . ASN A 1 973 ? -16.439 18.905 13.991 1.00 89.44 973 ASN A O 1
ATOM 7777 N N . PRO A 1 974 ? -14.931 19.073 15.652 1.00 86.56 974 PRO A N 1
ATOM 7778 C CA . PRO A 1 974 ? -15.369 17.868 16.354 1.00 86.56 974 PRO A CA 1
ATOM 7779 C C . PRO A 1 974 ? -16.848 17.920 16.765 1.00 86.56 974 PRO A C 1
ATOM 7781 O O . PRO A 1 974 ? -17.352 18.961 17.189 1.00 86.56 974 PRO A O 1
ATOM 7784 N N . VAL A 1 975 ? -17.526 16.769 16.722 1.00 87.00 975 VAL A N 1
ATOM 7785 C CA . VAL A 1 975 ? -18.990 16.637 16.892 1.00 87.00 975 VAL A CA 1
ATOM 7786 C C . VAL A 1 975 ? -19.573 17.380 18.111 1.00 87.00 975 VAL A C 1
ATOM 7788 O O . VAL A 1 975 ? -20.566 18.087 17.929 1.00 87.00 975 VAL A O 1
ATOM 7791 N N . PRO A 1 976 ? -18.986 17.333 1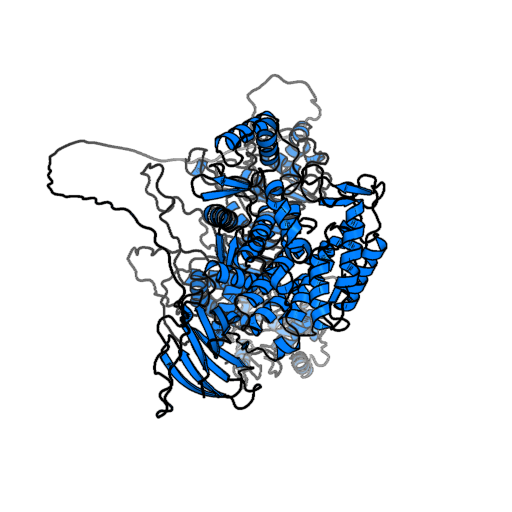9.330 1.00 88.06 976 PRO A N 1
ATOM 7792 C CA . PRO A 1 976 ? -19.533 18.067 20.477 1.00 88.06 976 PRO A CA 1
ATOM 7793 C C . PRO A 1 976 ? -19.495 19.592 20.296 1.00 88.06 976 PRO A C 1
ATOM 7795 O O . PRO A 1 976 ? -20.411 20.292 20.729 1.00 88.06 976 PRO A O 1
ATOM 7798 N N . ILE A 1 977 ? -18.459 20.109 19.627 1.00 90.25 977 ILE A N 1
ATOM 7799 C CA . ILE A 1 977 ? -18.320 21.535 19.301 1.00 90.25 977 ILE A CA 1
ATOM 7800 C C . ILE A 1 977 ? -19.332 21.895 18.213 1.00 90.25 977 ILE A C 1
ATOM 7802 O O . ILE A 1 977 ? -20.087 22.847 18.389 1.00 90.25 977 ILE A O 1
ATOM 7806 N N . ALA A 1 978 ? -19.431 21.092 17.150 1.00 91.75 978 ALA A N 1
ATOM 7807 C CA . ALA A 1 978 ? -20.367 21.325 16.053 1.00 91.75 978 ALA A CA 1
ATOM 7808 C C . ALA A 1 978 ? -21.836 21.346 16.509 1.00 91.75 978 ALA A C 1
ATOM 7810 O O . ALA A 1 978 ? -22.576 22.276 16.184 1.00 91.75 978 ALA A O 1
ATOM 7811 N N . HIS A 1 979 ? -22.258 20.379 17.331 1.00 90.62 979 HIS A N 1
ATOM 7812 C CA . HIS A 1 979 ? -23.598 20.369 17.928 1.00 90.62 979 HIS A CA 1
ATOM 7813 C C . HIS A 1 979 ? -23.823 21.554 18.880 1.00 90.62 979 HIS A C 1
ATOM 7815 O O . HIS A 1 979 ? -24.917 22.120 18.905 1.00 90.62 979 HIS A O 1
ATOM 7821 N N . THR A 1 980 ? -22.793 21.990 19.612 1.00 93.00 980 THR A N 1
ATOM 7822 C CA . THR A 1 980 ? -22.889 23.188 20.459 1.00 93.00 980 THR A CA 1
ATOM 7823 C C . THR A 1 980 ? -23.038 24.463 19.623 1.00 93.00 980 THR A C 1
ATOM 7825 O O . THR A 1 980 ? -23.867 25.298 19.973 1.00 93.00 980 THR A O 1
ATOM 7828 N N . ILE A 1 981 ? -22.333 24.596 18.492 1.00 94.25 981 ILE A N 1
ATOM 7829 C CA . ILE A 1 981 ? -22.510 25.718 17.553 1.00 94.25 981 ILE A CA 1
ATOM 7830 C C . ILE A 1 981 ? -23.927 25.698 16.967 1.00 94.25 981 ILE A C 1
ATOM 7832 O O . ILE A 1 981 ? -24.619 26.706 17.066 1.00 94.25 981 ILE A O 1
ATOM 7836 N N . ARG A 1 982 ? -24.412 24.554 16.453 1.00 93.62 982 ARG A N 1
ATOM 7837 C CA . ARG A 1 982 ? -25.798 24.410 15.945 1.00 93.62 982 ARG A CA 1
ATOM 7838 C C . ARG A 1 982 ? -26.836 24.876 16.974 1.00 93.62 982 ARG A C 1
ATOM 7840 O O . ARG A 1 982 ? -27.773 25.585 16.616 1.00 93.62 982 ARG A O 1
ATOM 7847 N N . ARG A 1 983 ? -26.639 24.538 18.255 1.00 93.62 983 ARG A N 1
ATOM 7848 C CA . ARG A 1 983 ? -27.491 25.003 19.358 1.00 93.62 983 ARG A CA 1
ATOM 7849 C C . ARG A 1 983 ? -27.383 26.514 19.599 1.00 93.62 983 ARG A C 1
ATOM 7851 O O . ARG A 1 983 ? -28.413 27.164 19.711 1.00 93.62 983 ARG A O 1
ATOM 7858 N N . LEU A 1 984 ? -26.176 27.087 19.647 1.00 95.06 984 LEU A N 1
ATOM 7859 C CA . LEU A 1 984 ? -25.984 28.538 19.818 1.00 95.06 984 LEU A CA 1
ATOM 7860 C C . LEU A 1 984 ? -26.620 29.345 18.670 1.00 95.06 984 LEU A C 1
ATOM 7862 O O . LEU A 1 984 ? -27.229 30.384 18.918 1.00 95.06 984 LEU A O 1
ATOM 7866 N N . VAL A 1 985 ? -26.534 28.850 17.433 1.00 94.69 985 VAL A N 1
ATOM 7867 C CA . VAL A 1 985 ? -27.207 29.441 16.264 1.00 94.69 985 VAL A CA 1
ATOM 7868 C C . VAL A 1 985 ? -28.730 29.412 16.458 1.00 94.69 985 VAL A C 1
ATOM 7870 O O . VAL A 1 985 ? -29.382 30.446 16.345 1.00 94.69 985 VAL A O 1
ATOM 7873 N N . ALA A 1 986 ? -29.296 28.250 16.807 1.00 92.81 986 ALA A N 1
ATOM 7874 C CA . ALA A 1 986 ? -30.744 28.058 16.923 1.00 92.81 986 ALA A CA 1
ATOM 7875 C C . ALA A 1 986 ? -31.390 28.756 18.139 1.00 92.81 986 ALA A C 1
ATOM 7877 O O . ALA A 1 986 ? -32.495 29.278 18.026 1.00 92.81 986 ALA A O 1
ATOM 7878 N N . GLU A 1 987 ? -30.726 28.766 19.299 1.00 95.06 987 GLU A N 1
ATOM 7879 C CA . GLU A 1 987 ? -31.262 29.339 20.546 1.00 95.06 987 GLU A CA 1
ATOM 7880 C C . GLU A 1 987 ? -30.990 30.841 20.694 1.00 95.06 987 GLU A C 1
ATOM 7882 O O . GLU A 1 987 ? -31.743 31.537 21.373 1.00 95.06 987 GLU A O 1
ATOM 7887 N N . GLN A 1 988 ? -29.874 31.334 20.144 1.00 94.62 988 GLN A N 1
ATOM 7888 C CA . GLN A 1 988 ? -29.333 32.666 20.461 1.00 94.62 988 GLN A CA 1
ATOM 7889 C C . GLN A 1 988 ? -29.071 33.523 19.213 1.00 94.62 988 GLN A C 1
ATOM 7891 O O . GLN A 1 988 ? -28.588 34.645 19.347 1.00 94.62 988 GLN A O 1
ATOM 7896 N N . GLY A 1 989 ? -29.371 33.019 18.007 1.00 92.75 989 GLY A N 1
ATOM 7897 C CA . GLY A 1 989 ? -29.118 33.729 16.749 1.00 92.75 989 GLY A CA 1
ATOM 7898 C C . GLY A 1 989 ? -27.631 33.973 16.477 1.00 92.75 989 GLY A C 1
ATOM 7899 O O . GLY A 1 989 ? -27.287 34.923 15.777 1.00 92.75 989 GLY A O 1
ATOM 7900 N N . ALA A 1 990 ? -26.746 33.167 17.074 1.00 93.19 990 ALA A N 1
ATOM 7901 C CA . ALA A 1 990 ? -25.305 33.344 16.950 1.00 93.19 990 ALA A CA 1
ATOM 7902 C C . ALA A 1 990 ? -24.821 33.059 15.518 1.00 93.19 990 ALA A C 1
ATOM 7904 O O . ALA A 1 990 ? -25.268 32.108 14.879 1.00 93.19 990 ALA A O 1
ATOM 7905 N N . ASP A 1 991 ? -23.857 33.846 15.046 1.00 92.44 991 ASP A N 1
ATOM 7906 C CA . ASP A 1 991 ? -23.142 33.603 13.791 1.00 92.44 991 ASP A CA 1
ATOM 7907 C C . ASP A 1 991 ? -22.249 32.345 13.932 1.00 92.44 991 ASP A C 1
ATOM 7909 O O . ASP A 1 991 ? -21.418 32.310 14.847 1.00 92.44 991 ASP A O 1
ATOM 7913 N N . PRO A 1 992 ? -22.400 31.305 13.085 1.00 91.00 992 PRO A N 1
ATOM 7914 C CA . PRO A 1 992 ? -21.610 30.071 13.166 1.00 91.00 992 PRO A CA 1
ATOM 7915 C C . PRO A 1 992 ? -20.133 30.228 12.769 1.00 91.00 992 PRO A C 1
ATOM 7917 O O . PRO A 1 992 ? -19.322 29.382 13.157 1.00 91.00 992 PRO A O 1
ATOM 7920 N N . ASP A 1 993 ? -19.784 31.278 12.018 1.00 90.19 993 ASP A N 1
ATOM 7921 C CA . ASP A 1 993 ? -18.417 31.571 11.573 1.00 90.19 993 ASP A CA 1
ATOM 7922 C C . ASP A 1 993 ? -17.700 32.579 12.493 1.00 90.19 993 ASP A C 1
ATOM 7924 O O . ASP A 1 993 ? -16.473 32.701 12.464 1.00 90.19 993 ASP A O 1
ATOM 7928 N N . ALA A 1 994 ? -18.429 33.261 13.384 1.00 90.56 994 ALA A N 1
ATOM 7929 C CA . ALA A 1 994 ? -17.833 34.178 14.350 1.00 90.56 994 ALA A CA 1
ATOM 7930 C C . ALA A 1 994 ? -16.870 33.452 15.324 1.00 90.56 994 ALA A C 1
ATOM 7932 O O . ALA A 1 994 ? -17.282 32.517 16.025 1.00 90.56 994 ALA A O 1
ATOM 7933 N N . PRO A 1 995 ? -15.612 33.925 15.490 1.00 88.62 995 PRO A N 1
ATOM 7934 C CA . PRO A 1 995 ? -14.644 33.323 16.417 1.00 88.62 995 PRO A CA 1
ATOM 7935 C C . PRO A 1 995 ? -15.135 33.235 17.870 1.00 88.62 995 PRO A C 1
ATOM 7937 O O . PRO A 1 995 ? -14.768 32.311 18.594 1.00 88.62 995 PRO A O 1
ATOM 7940 N N . GLU A 1 996 ? -15.996 34.166 18.285 1.00 90.94 996 GLU A N 1
ATOM 7941 C CA . GLU A 1 996 ? -16.631 34.182 19.607 1.00 90.94 996 GLU A CA 1
ATOM 7942 C C . GLU A 1 996 ? -17.611 33.012 19.804 1.00 90.94 996 GLU A C 1
ATOM 7944 O O . GLU A 1 996 ? -17.635 32.402 20.873 1.00 90.94 996 GLU A O 1
ATOM 7949 N N . THR A 1 997 ? -18.364 32.625 18.769 1.00 93.19 997 THR A N 1
ATOM 7950 C CA . THR A 1 997 ? -19.252 31.451 18.806 1.00 93.19 997 THR A CA 1
ATOM 7951 C C . THR A 1 997 ? -18.439 30.166 18.943 1.00 93.19 997 THR A C 1
ATOM 7953 O O . THR A 1 997 ? -18.774 29.311 19.766 1.00 93.19 997 THR A O 1
ATOM 7956 N N . LEU A 1 998 ? -17.325 30.048 18.209 1.00 89.62 998 LEU A N 1
ATOM 7957 C CA . LEU A 1 998 ? -16.403 28.914 18.327 1.00 89.62 998 LEU A CA 1
ATOM 7958 C C . LEU A 1 998 ? -15.721 28.864 19.708 1.00 89.62 998 LEU A C 1
ATOM 7960 O O . LEU A 1 998 ? -15.601 27.781 20.285 1.00 89.62 998 LEU A O 1
ATOM 7964 N N . ARG A 1 999 ? -15.314 30.014 20.267 1.00 89.50 999 ARG A N 1
ATOM 7965 C CA . ARG A 1 999 ? -14.762 30.124 21.631 1.00 89.50 999 ARG A CA 1
ATOM 7966 C C . ARG A 1 999 ? -15.779 29.650 22.672 1.00 89.50 999 ARG A C 1
ATOM 7968 O O . ARG A 1 999 ? -15.499 28.714 23.421 1.00 89.50 999 ARG A O 1
ATOM 7975 N N . LYS A 1 1000 ? -16.985 30.222 22.651 1.00 92.75 1000 LYS A N 1
ATOM 7976 C CA . LYS A 1 1000 ? -18.099 29.874 23.546 1.00 92.75 1000 LYS A CA 1
ATOM 7977 C C . LYS A 1 1000 ? -18.481 28.394 23.440 1.00 92.75 1000 LYS A C 1
ATOM 7979 O O . LYS A 1 1000 ? -18.729 27.750 24.456 1.00 92.75 1000 LYS A O 1
ATOM 7984 N N . ALA A 1 1001 ? -18.480 27.826 22.232 1.00 91.75 1001 ALA A N 1
ATOM 7985 C CA . ALA A 1 1001 ? -18.738 26.403 22.024 1.00 91.75 1001 ALA A CA 1
ATOM 7986 C C . ALA A 1 1001 ? -17.642 25.506 22.627 1.00 91.75 1001 ALA A C 1
ATOM 7988 O O . ALA A 1 1001 ? -17.966 24.522 23.294 1.00 91.75 1001 ALA A O 1
ATOM 7989 N N . LYS A 1 1002 ? -16.359 25.854 22.451 1.00 89.00 1002 LYS A N 1
ATOM 7990 C CA . LYS A 1 1002 ? -15.231 25.135 23.073 1.00 89.00 1002 LYS A CA 1
ATOM 7991 C C . LYS A 1 1002 ? -15.296 25.182 24.603 1.00 89.00 1002 LYS A C 1
ATOM 7993 O O . LYS A 1 1002 ? -15.096 24.152 25.239 1.00 89.00 1002 LYS A O 1
ATOM 7998 N N . GLU A 1 1003 ? -15.631 26.333 25.184 1.00 90.94 1003 GLU A N 1
ATOM 7999 C CA . GLU A 1 1003 ? -15.767 26.510 26.638 1.00 90.94 1003 GLU A CA 1
ATOM 8000 C C . GLU A 1 1003 ? -16.912 25.670 27.221 1.00 90.94 1003 GLU A C 1
ATOM 8002 O O . GLU A 1 1003 ? -16.698 24.930 28.181 1.00 90.94 1003 GLU A O 1
ATOM 8007 N N . ILE A 1 1004 ? -18.093 25.689 26.589 1.00 91.12 1004 ILE A N 1
ATOM 8008 C CA . ILE A 1 1004 ? -19.243 24.856 26.984 1.00 91.12 1004 ILE A CA 1
ATOM 8009 C C . ILE A 1 1004 ? -18.905 23.357 26.914 1.00 91.12 100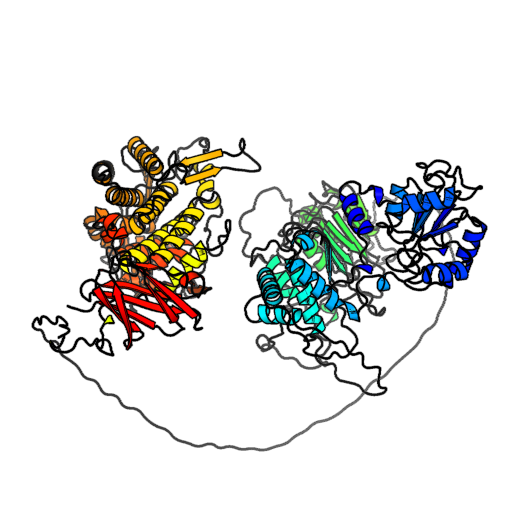4 ILE A C 1
ATOM 8011 O O . ILE A 1 1004 ? -19.267 22.594 27.814 1.00 91.12 1004 ILE A O 1
ATOM 8015 N N . VAL A 1 1005 ? -18.211 22.915 25.860 1.00 88.19 1005 VAL A N 1
ATOM 8016 C CA . VAL A 1 1005 ? -17.791 21.512 25.713 1.00 88.19 1005 VAL A CA 1
ATOM 8017 C C . VAL A 1 1005 ? -16.766 21.133 26.783 1.00 88.19 1005 VAL A C 1
ATOM 8019 O O . VAL A 1 1005 ? -16.915 20.084 27.406 1.00 88.19 1005 VAL A O 1
ATOM 8022 N N . ALA A 1 1006 ? -15.778 21.989 27.060 1.00 85.19 1006 ALA A N 1
ATOM 8023 C CA . ALA A 1 1006 ? -14.783 21.750 28.105 1.00 85.19 1006 ALA A CA 1
ATOM 8024 C C . ALA A 1 1006 ? -15.419 21.626 29.503 1.00 85.19 1006 ALA A C 1
ATOM 8026 O O . ALA A 1 1006 ? -15.023 20.757 30.279 1.00 85.19 1006 ALA A O 1
ATOM 8027 N N . SER A 1 1007 ? -16.449 22.425 29.810 1.00 86.00 1007 SER A N 1
ATOM 8028 C CA . SER A 1 1007 ? -17.188 22.328 31.077 1.00 86.00 1007 SER A CA 1
ATOM 8029 C C . SER A 1 1007 ? -18.156 21.139 31.166 1.00 86.00 1007 SER A C 1
ATOM 8031 O O . SER A 1 1007 ? -18.655 20.850 32.250 1.00 86.00 1007 SER A O 1
ATOM 8033 N N . SER A 1 1008 ? -18.443 20.447 30.056 1.00 77.50 1008 SER A N 1
ATOM 8034 C CA . SER A 1 1008 ? -19.423 19.344 30.001 1.00 77.50 1008 SER A CA 1
ATOM 8035 C C . SER A 1 1008 ? -18.839 17.959 30.331 1.00 77.50 1008 SER A C 1
ATOM 8037 O O . SER A 1 1008 ? -19.572 16.971 30.338 1.00 77.50 1008 SER A O 1
ATOM 8039 N N . GLY A 1 1009 ? -17.536 17.874 30.614 1.00 65.38 1009 GLY A N 1
ATOM 8040 C CA . GLY A 1 1009 ? -16.837 16.616 30.891 1.00 65.38 1009 GLY A CA 1
ATOM 8041 C C . GLY A 1 1009 ? -16.495 15.791 29.636 1.00 65.38 1009 GLY A C 1
ATOM 8042 O O . GLY A 1 1009 ? -16.869 16.146 28.514 1.00 65.38 1009 GLY A O 1
ATOM 8043 N N . PRO A 1 1010 ? -15.740 14.687 29.789 1.00 60.34 1010 PRO A N 1
ATOM 8044 C CA . PRO A 1 1010 ? -15.303 13.868 28.664 1.00 60.34 1010 PRO A CA 1
ATOM 8045 C C . PRO A 1 1010 ? -16.469 13.065 28.069 1.00 60.34 1010 PRO A C 1
ATOM 8047 O O . PRO A 1 1010 ? -16.920 12.071 28.636 1.00 60.34 1010 PRO A O 1
ATOM 8050 N N . ALA A 1 1011 ? -16.933 13.471 26.886 1.00 60.03 1011 ALA A N 1
ATOM 8051 C CA . ALA A 1 1011 ? -17.892 12.694 26.106 1.00 60.03 1011 ALA A CA 1
ATOM 8052 C C . ALA A 1 1011 ? -17.326 11.307 25.737 1.00 60.03 1011 ALA A C 1
ATOM 8054 O O . ALA A 1 1011 ? -16.145 11.182 25.396 1.00 60.03 1011 ALA A O 1
ATOM 8055 N N . ARG A 1 1012 ? -18.186 10.275 25.738 1.00 56.69 1012 ARG A N 1
ATOM 8056 C CA . ARG A 1 1012 ? -17.857 8.951 25.179 1.00 56.69 1012 ARG A CA 1
ATOM 8057 C C . ARG A 1 1012 ? -17.403 9.116 23.726 1.00 56.69 1012 ARG A C 1
ATOM 8059 O O . ARG A 1 1012 ? -18.142 9.665 22.911 1.00 56.69 1012 ARG A O 1
ATOM 8066 N N . ARG A 1 1013 ? -16.205 8.625 23.411 1.00 59.94 1013 ARG A N 1
ATOM 8067 C CA . ARG A 1 1013 ? -15.664 8.572 22.047 1.00 59.94 1013 ARG A CA 1
ATOM 8068 C C . ARG A 1 1013 ? -15.915 7.180 21.443 1.00 59.94 1013 ARG A C 1
ATOM 8070 O O . ARG A 1 1013 ? -15.941 6.213 22.207 1.00 59.94 1013 ARG A O 1
ATOM 8077 N N . PRO A 1 1014 ? -16.095 7.055 20.115 1.00 65.19 1014 PRO A N 1
ATOM 8078 C CA . PRO A 1 1014 ? -15.938 5.769 19.436 1.00 65.19 1014 PRO A CA 1
ATOM 8079 C C . PRO A 1 1014 ? -14.492 5.250 19.606 1.00 65.19 1014 PRO A C 1
ATOM 8081 O O . PRO A 1 1014 ? -13.600 6.056 19.884 1.00 65.19 1014 PRO A O 1
ATOM 8084 N N . PRO A 1 1015 ? -14.242 3.935 19.449 1.00 72.12 1015 PRO A N 1
ATOM 8085 C CA . PRO A 1 1015 ? -12.905 3.354 19.626 1.00 72.12 1015 PRO A CA 1
ATOM 8086 C C . PRO A 1 1015 ? -11.886 3.864 18.595 1.00 72.12 1015 PRO A C 1
ATOM 8088 O O . PRO A 1 1015 ? -10.712 4.006 18.919 1.00 72.12 1015 PRO A O 1
ATOM 8091 N N . PHE A 1 1016 ? -12.349 4.194 17.387 1.00 84.00 1016 PHE A N 1
ATOM 8092 C CA . PHE A 1 1016 ? -11.552 4.740 16.290 1.00 84.00 1016 PHE A CA 1
ATOM 8093 C C . PHE A 1 1016 ? -12.238 5.977 15.702 1.00 84.00 1016 PHE A C 1
ATOM 8095 O O . PHE A 1 1016 ? -13.451 6.163 15.849 1.00 84.00 1016 PHE A O 1
ATOM 8102 N N . ALA A 1 1017 ? -11.479 6.833 15.021 1.00 83.56 1017 ALA A N 1
ATOM 8103 C CA . ALA A 1 1017 ? -12.021 8.008 14.355 1.00 83.56 1017 ALA A CA 1
ATOM 8104 C C . ALA A 1 1017 ? -12.614 7.647 12.984 1.00 83.56 1017 ALA A C 1
ATOM 8106 O O . ALA A 1 1017 ? -12.064 6.847 12.225 1.00 83.56 1017 ALA A O 1
ATOM 8107 N N . GLN A 1 1018 ? -13.738 8.274 12.639 1.00 87.31 1018 GLN A N 1
ATOM 8108 C CA . GLN A 1 1018 ? -14.256 8.260 11.272 1.00 87.31 1018 GLN A CA 1
ATOM 8109 C C . GLN A 1 1018 ? -13.389 9.189 10.399 1.00 87.31 1018 GLN A C 1
ATOM 8111 O O . GLN A 1 1018 ? -13.087 10.295 10.860 1.00 87.31 1018 GLN A O 1
ATOM 8116 N N . PRO A 1 1019 ? -13.038 8.817 9.151 1.00 91.75 1019 PRO A N 1
ATOM 8117 C CA . PRO A 1 1019 ? -12.222 9.640 8.249 1.00 91.75 1019 PRO A CA 1
ATOM 8118 C C . PRO A 1 1019 ? -13.034 10.797 7.628 1.00 91.75 1019 PRO A C 1
ATOM 8120 O O . PRO A 1 1019 ? -13.176 10.951 6.414 1.00 91.75 1019 PRO A O 1
ATOM 8123 N N . ALA A 1 1020 ? -13.638 11.618 8.492 1.00 92.00 1020 ALA A N 1
ATOM 8124 C CA . ALA A 1 1020 ? -14.633 12.618 8.123 1.00 92.00 1020 ALA A CA 1
ATOM 8125 C C . ALA A 1 1020 ? -14.060 13.741 7.246 1.00 92.00 1020 ALA A C 1
ATOM 8127 O O . ALA A 1 1020 ? -14.785 14.259 6.400 1.00 92.00 1020 ALA A O 1
ATOM 8128 N N . LEU A 1 1021 ? -12.773 14.085 7.393 1.00 94.75 1021 LEU A N 1
ATOM 8129 C CA . LEU A 1 1021 ? -12.107 15.043 6.507 1.00 94.75 1021 LEU A CA 1
ATOM 8130 C C . LEU A 1 1021 ? -12.111 14.539 5.059 1.00 94.75 1021 LEU A C 1
ATOM 8132 O O . LEU A 1 1021 ? -12.534 15.276 4.171 1.00 94.75 1021 LEU A O 1
ATOM 8136 N N . GLY A 1 1022 ? -11.724 13.278 4.837 1.00 96.06 1022 GLY A N 1
ATOM 8137 C CA . GLY A 1 1022 ? -11.736 12.644 3.523 1.00 96.06 1022 GLY A CA 1
ATOM 8138 C C . GLY A 1 1022 ? -13.119 12.650 2.869 1.00 96.06 1022 GLY A C 1
ATOM 8139 O O . GLY A 1 1022 ? -13.243 12.992 1.694 1.00 96.06 1022 GLY A O 1
ATOM 8140 N N . TYR A 1 1023 ? -14.179 12.334 3.615 1.00 96.50 1023 TYR A N 1
ATOM 8141 C CA . TYR A 1 1023 ? -15.550 12.402 3.092 1.00 96.50 1023 TYR A CA 1
ATOM 8142 C C . TYR A 1 1023 ? -16.002 13.841 2.782 1.00 96.50 1023 TYR A C 1
ATOM 8144 O O . TYR A 1 1023 ? -16.647 14.082 1.762 1.00 96.50 1023 TYR A O 1
ATOM 8152 N N . VAL A 1 1024 ? -15.638 14.811 3.627 1.00 97.50 1024 VAL A N 1
ATOM 8153 C CA . VAL A 1 1024 ? -15.996 16.227 3.448 1.00 97.50 1024 VAL A CA 1
ATOM 8154 C C . VAL A 1 1024 ? -15.317 16.844 2.225 1.00 97.50 1024 VAL A C 1
ATOM 8156 O O . VAL A 1 1024 ? -15.996 17.523 1.459 1.00 97.50 1024 VAL A O 1
ATOM 8159 N N . VAL A 1 1025 ? -14.023 16.598 1.980 1.00 98.06 1025 VAL A N 1
ATOM 8160 C CA . VAL A 1 1025 ? -13.353 17.171 0.794 1.00 98.06 1025 VAL A CA 1
ATOM 8161 C C . VAL A 1 1025 ? -13.909 16.595 -0.515 1.00 98.06 1025 VAL A C 1
ATOM 8163 O O . VAL A 1 1025 ? -14.119 17.348 -1.465 1.00 98.06 1025 VAL A O 1
ATOM 8166 N N . GLN A 1 1026 ? -14.266 15.303 -0.545 1.00 97.94 1026 GLN A N 1
ATOM 8167 C CA . GLN A 1 1026 ? -14.984 14.698 -1.676 1.00 97.94 1026 GLN A CA 1
ATOM 8168 C C . GLN A 1 1026 ? -16.325 15.411 -1.924 1.00 97.94 1026 GLN A C 1
ATOM 8170 O O . GLN A 1 1026 ? -16.578 15.872 -3.038 1.00 97.94 1026 GLN A O 1
ATOM 8175 N N . TRP A 1 1027 ? -17.145 15.590 -0.882 1.00 97.94 1027 TRP A N 1
ATOM 8176 C CA . TRP A 1 1027 ? -18.451 16.259 -0.974 1.00 97.94 1027 TRP A CA 1
ATOM 8177 C C . TRP A 1 1027 ? -18.359 17.705 -1.469 1.00 97.94 1027 TRP A C 1
ATOM 8179 O O . TRP A 1 1027 ? -19.137 18.120 -2.327 1.00 97.94 1027 TRP A O 1
ATOM 8189 N N . LEU A 1 1028 ? -17.388 18.472 -0.965 1.00 98.44 1028 LEU A N 1
ATOM 8190 C CA . LEU A 1 1028 ? -17.188 19.864 -1.369 1.00 98.44 1028 LEU A CA 1
ATOM 8191 C C . LEU A 1 1028 ? -16.699 19.985 -2.821 1.00 98.44 1028 LEU A C 1
ATOM 8193 O O . LEU A 1 1028 ? -17.098 20.940 -3.489 1.00 98.44 1028 LEU A O 1
ATOM 8197 N N . SER A 1 1029 ? -15.914 19.017 -3.319 1.00 98.31 1029 SER A N 1
ATOM 8198 C CA . SER A 1 1029 ? -15.507 18.961 -4.733 1.00 98.31 1029 SER A CA 1
ATOM 8199 C C . SER A 1 1029 ? -16.697 18.703 -5.668 1.00 98.31 1029 SER A C 1
ATOM 8201 O O . SER A 1 1029 ? -16.917 19.481 -6.591 1.00 98.31 1029 SER A O 1
ATOM 8203 N N . GLU A 1 1030 ? -17.545 17.708 -5.372 1.00 98.00 1030 GLU A N 1
ATOM 8204 C CA . GLU A 1 1030 ? -18.754 17.415 -6.164 1.00 98.00 1030 GLU A CA 1
ATOM 8205 C C . GLU A 1 1030 ? -19.741 18.592 -6.189 1.00 98.00 1030 GLU A C 1
ATOM 8207 O O . GLU A 1 1030 ? -20.405 18.820 -7.197 1.00 98.00 1030 GLU A O 1
ATOM 8212 N N . LEU A 1 1031 ? -19.831 19.363 -5.100 1.00 98.06 1031 LEU A N 1
ATOM 8213 C CA . LEU A 1 1031 ? -20.756 20.493 -4.967 1.00 98.06 1031 LEU A CA 1
ATOM 8214 C C . LEU A 1 1031 ? -20.171 21.866 -5.355 1.00 98.06 1031 LEU A C 1
ATOM 8216 O O . LEU A 1 1031 ? -20.819 22.883 -5.085 1.00 98.06 1031 LEU A O 1
ATOM 8220 N N . GLY A 1 1032 ? -18.959 21.919 -5.922 1.00 96.31 1032 GLY A N 1
ATOM 8221 C CA . GLY A 1 1032 ? -18.324 23.168 -6.371 1.00 96.31 1032 GLY A CA 1
ATOM 8222 C C . GLY A 1 1032 ? -18.079 24.191 -5.255 1.00 96.31 1032 GLY A C 1
ATOM 8223 O O . GLY A 1 1032 ? -18.104 25.399 -5.485 1.00 96.31 1032 GLY A O 1
ATOM 8224 N N . LYS A 1 1033 ? -17.893 23.741 -4.007 1.00 96.50 1033 LYS A N 1
ATOM 8225 C CA . LYS A 1 1033 ? -17.798 24.615 -2.824 1.00 96.50 1033 LYS A CA 1
ATOM 8226 C C . LYS A 1 1033 ? -16.371 25.126 -2.609 1.00 96.50 1033 LYS A C 1
ATOM 8228 O O . LYS A 1 1033 ? -15.798 24.944 -1.537 1.00 96.50 1033 LYS A O 1
ATOM 8233 N N . GLU A 1 1034 ? -15.822 25.780 -3.629 1.00 93.88 1034 GLU A N 1
ATOM 8234 C CA . GLU A 1 1034 ? -14.392 26.088 -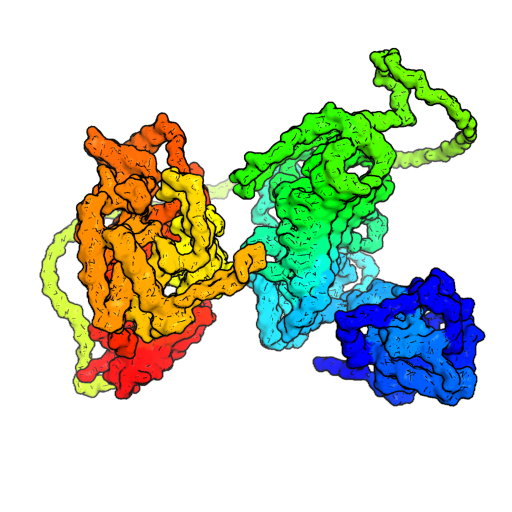3.760 1.00 93.88 1034 GLU A CA 1
ATOM 8235 C C . GLU A 1 1034 ? -13.787 26.809 -2.545 1.00 93.88 1034 GLU A C 1
ATOM 8237 O O . GLU A 1 1034 ? -12.752 26.393 -2.035 1.00 93.88 1034 GLU A O 1
ATOM 8242 N N . GLU A 1 1035 ? -14.458 27.824 -1.990 1.00 92.62 1035 GLU A N 1
ATOM 8243 C CA . GLU A 1 1035 ? -13.986 28.536 -0.785 1.00 92.62 1035 GLU A CA 1
ATOM 8244 C C . GLU A 1 1035 ? -13.828 27.622 0.446 1.00 92.62 1035 GLU A C 1
ATOM 8246 O O . GLU A 1 1035 ? -12.960 27.842 1.289 1.00 92.62 1035 GLU A O 1
ATOM 8251 N N . LEU A 1 1036 ? -14.685 26.603 0.574 1.00 95.62 1036 LEU A N 1
ATOM 8252 C CA . LEU A 1 1036 ? -14.642 25.645 1.680 1.00 95.62 1036 LEU A CA 1
ATOM 8253 C C . LEU A 1 1036 ? -13.641 24.519 1.405 1.00 95.62 1036 LEU A C 1
ATOM 8255 O O . LEU A 1 1036 ? -12.955 24.072 2.324 1.00 95.62 1036 LEU A O 1
ATOM 8259 N N . LEU A 1 1037 ? -13.545 24.082 0.146 1.00 97.00 1037 LEU A N 1
ATOM 8260 C CA . LEU A 1 1037 ? -12.605 23.057 -0.295 1.00 97.00 1037 LEU A CA 1
ATOM 8261 C C . LEU A 1 1037 ? -11.159 23.552 -0.187 1.00 97.00 1037 LEU A C 1
ATOM 8263 O O . LEU A 1 1037 ? -10.366 22.953 0.537 1.00 97.00 1037 LEU A O 1
ATOM 8267 N N . SER A 1 1038 ? -10.828 24.673 -0.831 1.00 95.25 1038 SER A N 1
ATOM 8268 C CA . SER A 1 1038 ? -9.495 25.289 -0.778 1.00 95.25 1038 SER A CA 1
ATOM 8269 C C . SER A 1 1038 ? -9.065 25.629 0.654 1.00 95.25 1038 SER A C 1
ATOM 8271 O O . SER A 1 1038 ? -7.913 25.389 1.019 1.00 95.25 1038 SER A O 1
ATOM 8273 N N . GLY A 1 1039 ? -9.989 26.094 1.503 1.00 94.38 1039 GLY A N 1
ATOM 8274 C CA . GLY A 1 1039 ? -9.737 26.347 2.924 1.00 94.38 1039 GLY A CA 1
ATOM 8275 C C . GLY A 1 1039 ? -9.338 25.098 3.725 1.00 94.38 1039 GLY A C 1
ATOM 8276 O O . GLY A 1 1039 ? -8.468 25.193 4.593 1.00 94.38 1039 GLY A O 1
ATOM 8277 N N . LEU A 1 1040 ? -9.924 23.932 3.419 1.00 95.62 1040 LEU A N 1
ATOM 8278 C CA . LEU A 1 1040 ? -9.581 22.642 4.039 1.00 95.62 1040 LEU A CA 1
ATOM 8279 C C . LEU A 1 1040 ? -8.330 21.998 3.421 1.00 95.62 1040 LEU A C 1
ATOM 8281 O O . LEU A 1 1040 ? -7.501 21.461 4.154 1.00 95.62 1040 LEU A O 1
ATOM 8285 N N . LEU A 1 1041 ? -8.149 22.080 2.099 1.00 96.00 1041 LEU A N 1
ATOM 8286 C CA . LEU A 1 1041 ? -6.939 21.594 1.422 1.00 96.00 1041 LEU A CA 1
ATOM 8287 C C . LEU A 1 1041 ? -5.698 22.367 1.890 1.00 96.00 1041 LEU A C 1
ATOM 8289 O O . LEU A 1 1041 ? -4.672 21.763 2.189 1.00 96.00 1041 LEU A O 1
ATOM 8293 N N . LYS A 1 1042 ? -5.818 23.686 2.076 1.00 93.81 1042 LYS A N 1
ATOM 8294 C CA . LYS A 1 1042 ? -4.771 24.526 2.669 1.00 93.81 1042 LYS A CA 1
ATOM 8295 C C . LYS A 1 1042 ? -4.457 24.138 4.118 1.00 93.81 1042 LYS A C 1
ATOM 8297 O O . LYS A 1 1042 ? -3.293 24.184 4.510 1.00 93.81 1042 LYS A O 1
ATOM 8302 N N . HIS A 1 1043 ? -5.456 23.735 4.913 1.00 91.81 1043 HIS A N 1
ATOM 8303 C CA . HIS A 1 1043 ? -5.211 23.170 6.249 1.00 91.81 1043 HIS A CA 1
ATOM 8304 C C . HIS A 1 1043 ? -4.424 21.857 6.149 1.00 91.81 1043 HIS A C 1
ATOM 8306 O O . HIS A 1 1043 ? -3.440 21.688 6.867 1.00 91.81 1043 HIS A O 1
ATOM 8312 N N . ALA A 1 1044 ? -4.798 20.966 5.224 1.00 93.94 1044 ALA A N 1
ATOM 8313 C CA . ALA A 1 1044 ? -4.082 19.713 4.991 1.00 93.94 1044 ALA A CA 1
ATOM 8314 C C . ALA A 1 1044 ? -2.609 19.940 4.610 1.00 93.94 1044 ALA A C 1
ATOM 8316 O O . ALA A 1 1044 ? -1.720 19.364 5.236 1.00 93.94 1044 ALA A O 1
ATOM 8317 N N . ASP A 1 1045 ? -2.350 20.845 3.665 1.00 94.38 1045 ASP A N 1
ATOM 8318 C CA . ASP A 1 1045 ? -0.999 21.206 3.213 1.00 94.38 1045 ASP A CA 1
ATOM 8319 C C . ASP A 1 1045 ? -0.147 21.889 4.292 1.00 94.38 1045 ASP A C 1
ATOM 8321 O O . ASP A 1 1045 ? 1.079 21.839 4.230 1.00 94.38 1045 ASP A O 1
ATOM 8325 N N . THR A 1 1046 ? -0.774 22.521 5.289 1.00 91.75 1046 THR A N 1
ATOM 8326 C CA . THR A 1 1046 ? -0.056 23.234 6.359 1.00 91.75 1046 THR A CA 1
ATOM 8327 C C . THR A 1 1046 ? 0.208 22.350 7.583 1.00 91.75 1046 THR A C 1
ATOM 8329 O O . THR A 1 1046 ? 1.258 22.484 8.206 1.00 91.75 1046 THR A O 1
ATOM 8332 N N . PHE A 1 1047 ? -0.725 21.459 7.947 1.00 91.12 1047 PHE A N 1
ATOM 8333 C CA . PHE A 1 1047 ? -0.725 20.792 9.260 1.00 91.12 1047 PHE A CA 1
ATOM 8334 C C . PHE A 1 1047 ? -0.801 19.259 9.228 1.00 91.12 1047 PHE A C 1
ATOM 8336 O O . PHE A 1 1047 ? -0.560 18.637 10.259 1.00 91.12 1047 PHE A O 1
ATOM 8343 N N . LEU A 1 1048 ? -1.131 18.630 8.092 1.00 93.19 1048 LEU A N 1
ATOM 8344 C CA . LEU A 1 1048 ? -1.400 17.182 8.022 1.00 93.19 1048 LEU A CA 1
ATOM 8345 C C . LEU A 1 1048 ? -0.272 16.372 7.356 1.00 93.19 1048 LEU A C 1
ATOM 8347 O O . LEU A 1 1048 ? -0.501 15.274 6.859 1.00 93.19 1048 LEU A O 1
ATOM 8351 N N . GLY A 1 1049 ? 0.951 16.907 7.340 1.00 90.31 1049 GLY A N 1
ATOM 8352 C CA . GLY A 1 1049 ? 2.155 16.189 6.900 1.00 90.31 1049 GLY A CA 1
ATOM 8353 C C . GLY A 1 1049 ? 2.172 15.762 5.422 1.00 90.31 1049 GLY A C 1
ATOM 8354 O O . GLY A 1 1049 ? 2.372 14.569 5.157 1.00 90.31 1049 GLY A O 1
ATOM 8355 N N . PRO A 1 1050 ? 1.989 16.686 4.451 1.00 96.75 1050 PRO A N 1
ATOM 8356 C CA . PRO A 1 1050 ? 2.185 16.378 3.034 1.00 96.75 1050 PRO A CA 1
ATOM 8357 C C . PRO A 1 1050 ? 3.600 15.838 2.792 1.00 96.75 1050 PRO A C 1
ATOM 8359 O O . PRO A 1 1050 ? 4.598 16.424 3.209 1.00 96.75 1050 PRO A O 1
ATOM 8362 N N . SER A 1 1051 ? 3.672 14.692 2.128 1.00 97.25 1051 SER A N 1
ATOM 8363 C CA . SER A 1 1051 ? 4.850 13.839 2.005 1.00 97.25 1051 SER A CA 1
ATOM 8364 C C . SER A 1 1051 ? 5.026 13.411 0.547 1.00 97.25 1051 SER A C 1
ATOM 8366 O O . SER A 1 1051 ? 4.046 13.108 -0.134 1.00 97.25 1051 SER A O 1
ATOM 8368 N N . TRP A 1 1052 ? 6.272 13.383 0.065 1.00 97.06 1052 TRP A N 1
ATOM 8369 C CA . TRP A 1 1052 ? 6.601 13.040 -1.323 1.00 97.06 1052 TRP A CA 1
ATOM 8370 C C . TRP A 1 1052 ? 7.508 11.812 -1.401 1.00 97.06 1052 TRP A C 1
ATOM 8372 O O . TRP A 1 1052 ? 8.598 11.812 -0.833 1.00 97.06 1052 TRP A O 1
ATOM 8382 N N . GLU A 1 1053 ? 7.104 10.789 -2.155 1.00 94.56 1053 GLU A N 1
ATOM 8383 C CA . GLU A 1 1053 ? 7.941 9.619 -2.445 1.00 94.56 1053 GLU A CA 1
ATOM 8384 C C . GLU A 1 1053 ? 7.765 9.145 -3.892 1.00 94.56 1053 GLU A C 1
ATOM 8386 O O . GLU A 1 1053 ? 6.649 8.893 -4.342 1.00 94.56 1053 GLU A O 1
ATOM 8391 N N . ASN A 1 1054 ? 8.877 8.992 -4.624 1.00 92.94 1054 ASN A N 1
ATOM 8392 C CA . ASN A 1 1054 ? 8.902 8.569 -6.034 1.00 92.94 1054 ASN A CA 1
ATOM 8393 C C . ASN A 1 1054 ? 7.928 9.385 -6.912 1.00 92.94 1054 ASN A C 1
ATOM 8395 O O . ASN A 1 1054 ? 7.112 8.831 -7.649 1.00 92.94 1054 ASN A O 1
ATOM 8399 N N . GLY A 1 1055 ? 7.957 10.711 -6.734 1.00 94.25 1055 GLY A N 1
ATOM 8400 C CA . GLY A 1 1055 ? 7.045 11.677 -7.358 1.00 94.25 1055 GLY A CA 1
ATOM 8401 C C . GLY A 1 1055 ? 5.610 11.679 -6.808 1.00 94.25 1055 GLY A C 1
ATOM 8402 O O . GLY A 1 1055 ? 4.831 12.545 -7.182 1.00 94.25 1055 GLY A O 1
ATOM 8403 N N . GLY A 1 1056 ? 5.238 10.730 -5.946 1.00 97.50 1056 GLY A N 1
ATOM 8404 C CA . GLY A 1 1056 ? 3.890 10.594 -5.400 1.00 97.50 1056 GLY A CA 1
ATOM 8405 C C . GLY A 1 1056 ? 3.660 11.480 -4.179 1.00 97.50 1056 GLY A C 1
ATOM 8406 O O . GLY A 1 1056 ? 4.471 11.451 -3.257 1.00 97.50 1056 GLY A O 1
ATOM 8407 N N . LEU A 1 1057 ? 2.552 12.225 -4.163 1.00 98.38 1057 LEU A N 1
ATOM 8408 C CA . LEU A 1 1057 ? 2.088 13.039 -3.036 1.00 98.38 1057 LEU A CA 1
ATOM 8409 C C . LEU A 1 1057 ? 1.050 12.278 -2.202 1.00 98.38 1057 LEU A C 1
ATOM 8411 O O . LEU A 1 1057 ? 0.036 11.808 -2.726 1.00 98.38 1057 LEU A O 1
ATOM 8415 N N . TYR A 1 1058 ? 1.273 12.238 -0.893 1.00 97.88 1058 TYR A N 1
ATOM 8416 C CA . TYR A 1 1058 ? 0.350 11.698 0.105 1.00 97.88 1058 TYR A CA 1
ATOM 8417 C C . TYR A 1 1058 ? 0.449 12.475 1.418 1.00 97.88 1058 TYR A C 1
ATOM 8419 O O . TYR A 1 1058 ? 1.330 13.316 1.580 1.00 97.88 1058 TYR A O 1
ATOM 8427 N N . TYR A 1 1059 ? -0.440 12.195 2.366 1.00 97.19 1059 TYR A N 1
ATOM 8428 C CA . TYR A 1 1059 ? -0.363 12.737 3.725 1.00 97.19 1059 TYR A CA 1
ATOM 8429 C C . TYR A 1 1059 ? -0.087 11.588 4.697 1.00 97.19 1059 TYR A C 1
ATOM 8431 O O . TYR A 1 1059 ? -0.776 10.566 4.664 1.00 97.19 1059 TYR A O 1
ATOM 8439 N N . THR A 1 1060 ? 0.955 11.723 5.517 1.00 91.94 1060 THR A N 1
ATOM 8440 C CA . THR A 1 1060 ? 1.407 10.645 6.413 1.00 91.94 1060 THR A CA 1
ATOM 8441 C C . THR A 1 1060 ? 0.410 10.427 7.556 1.00 91.94 1060 THR A C 1
ATOM 8443 O O . THR A 1 1060 ? -0.092 11.391 8.133 1.00 91.94 1060 THR A O 1
ATOM 8446 N N . ARG A 1 1061 ? 0.134 9.159 7.907 1.00 91.12 1061 ARG A N 1
ATOM 8447 C CA . ARG A 1 1061 ? -0.760 8.806 9.026 1.00 91.12 1061 ARG A CA 1
ATOM 8448 C C . ARG A 1 1061 ? -0.292 9.473 10.323 1.00 91.12 1061 ARG A C 1
ATOM 8450 O O . ARG A 1 1061 ? 0.863 9.333 10.718 1.00 91.12 1061 ARG A O 1
ATOM 8457 N N . CYS A 1 1062 ? -1.219 10.133 11.006 1.00 90.31 1062 CYS A N 1
ATOM 8458 C CA . CYS A 1 1062 ? -1.003 10.807 12.276 1.00 90.31 1062 CYS A CA 1
ATOM 8459 C C . CYS A 1 1062 ? -2.201 10.548 13.195 1.00 90.31 1062 CYS A C 1
ATOM 8461 O O . CYS A 1 1062 ? -3.288 11.086 12.981 1.00 90.31 1062 CYS A O 1
ATOM 8463 N N . ASP A 1 1063 ? -1.995 9.740 14.235 1.00 86.25 1063 ASP A N 1
ATOM 8464 C CA . ASP A 1 1063 ? -3.049 9.381 15.198 1.00 86.25 1063 ASP A CA 1
ATOM 8465 C C . ASP A 1 1063 ? -3.229 10.452 16.297 1.00 86.25 1063 ASP A C 1
ATOM 8467 O O . ASP A 1 1063 ? -4.165 10.386 17.095 1.00 86.25 1063 ASP A O 1
ATOM 8471 N N . GLN A 1 1064 ? -2.354 11.466 16.342 1.00 86.00 1064 GLN A N 1
ATOM 8472 C CA . GLN A 1 1064 ? -2.450 12.596 17.265 1.00 86.00 1064 GLN A CA 1
ATOM 8473 C C . GLN A 1 1064 ? -3.531 13.586 16.784 1.00 86.00 1064 GLN A C 1
ATOM 8475 O O . GLN A 1 1064 ? -3.356 14.202 15.730 1.00 86.00 1064 GLN A O 1
ATOM 8480 N N . PRO A 1 1065 ? -4.628 13.821 17.539 1.00 80.75 1065 PRO A N 1
ATOM 8481 C CA . PRO A 1 1065 ? -5.740 14.620 17.023 1.00 80.75 1065 PRO A CA 1
ATOM 8482 C C . PRO A 1 1065 ? -5.460 16.120 16.899 1.00 80.75 1065 PRO A C 1
ATOM 8484 O O . PRO A 1 1065 ? -6.047 16.769 16.036 1.00 80.75 1065 PRO A O 1
ATOM 8487 N N . VAL A 1 1066 ? -4.600 16.674 17.761 1.00 82.31 1066 VAL A N 1
ATOM 8488 C CA . VAL A 1 1066 ? -4.209 18.094 17.761 1.00 82.31 1066 VAL A CA 1
ATOM 8489 C C . VAL A 1 1066 ? -2.737 18.284 18.128 1.00 82.31 1066 VAL A C 1
ATOM 8491 O O . VAL A 1 1066 ? -2.212 17.542 18.962 1.00 82.31 1066 VAL A O 1
ATOM 8494 N N . ASP A 1 1067 ? -2.089 19.303 17.561 1.00 82.19 1067 ASP A N 1
ATOM 8495 C CA . ASP A 1 1067 ? -0.722 19.706 17.919 1.00 82.19 1067 ASP A CA 1
ATOM 8496 C C . ASP A 1 1067 ? -0.653 20.527 19.226 1.00 82.19 1067 ASP A C 1
ATOM 8498 O O . ASP A 1 1067 ? -1.663 20.859 19.851 1.00 82.19 1067 ASP A O 1
ATOM 8502 N N . GLY A 1 1068 ? 0.568 20.894 19.633 1.00 73.25 1068 GLY A N 1
ATOM 8503 C CA . GLY A 1 1068 ? 0.819 21.760 20.794 1.00 73.25 1068 GLY A CA 1
ATOM 8504 C C . GLY A 1 1068 ? 0.353 23.218 20.643 1.00 73.25 1068 GLY A C 1
ATOM 8505 O O . GLY A 1 1068 ? 0.421 23.966 21.615 1.00 73.25 1068 GLY A O 1
ATOM 8506 N N . SER A 1 1069 ? -0.127 23.623 19.462 1.00 73.94 1069 SER A N 1
ATOM 8507 C CA . SER A 1 1069 ? -0.755 24.928 19.199 1.00 73.94 1069 SER A CA 1
ATOM 8508 C C . SER A 1 1069 ? -2.290 24.844 19.115 1.00 73.94 1069 SER A C 1
ATOM 8510 O O . SER A 1 1069 ? -2.958 25.873 19.018 1.00 73.94 1069 SER A O 1
ATOM 8512 N N . GLY A 1 1070 ? -2.869 23.639 19.176 1.00 72.06 1070 GLY A N 1
ATOM 8513 C CA . GLY A 1 1070 ? -4.306 23.391 19.063 1.00 72.06 1070 GLY A CA 1
ATOM 8514 C C . GLY A 1 1070 ? -4.842 23.291 17.628 1.00 72.06 1070 GLY A C 1
ATOM 8515 O O . GLY A 1 1070 ? -6.064 23.310 17.450 1.00 72.06 1070 GLY A O 1
ATOM 8516 N N . ASN A 1 1071 ? -3.976 23.177 16.615 1.00 82.19 1071 ASN A N 1
ATOM 8517 C CA . ASN A 1 1071 ? -4.383 22.858 15.242 1.00 82.19 1071 ASN A CA 1
ATOM 8518 C C . ASN A 1 1071 ? -4.770 21.375 15.155 1.00 82.19 1071 ASN A C 1
ATOM 8520 O O . ASN A 1 1071 ? -4.159 20.547 15.825 1.00 82.19 1071 ASN A O 1
ATOM 8524 N N . SER A 1 1072 ? -5.753 21.017 14.323 1.00 84.69 1072 SER A N 1
ATOM 8525 C CA . SER A 1 1072 ? -6.108 19.605 14.105 1.00 84.69 1072 SER A CA 1
ATOM 8526 C C . SER A 1 1072 ? -5.059 18.911 13.235 1.00 84.69 1072 SER A C 1
ATOM 8528 O O . SER A 1 1072 ? -4.777 19.392 12.136 1.00 84.69 1072 SER A O 1
ATOM 8530 N N . THR A 1 1073 ? -4.522 17.788 13.715 1.00 90.12 1073 THR A N 1
ATOM 8531 C CA . THR A 1 1073 ? -3.429 17.023 13.080 1.00 90.12 1073 THR A CA 1
ATOM 8532 C C . THR A 1 1073 ? -3.787 15.583 12.721 1.00 90.12 1073 THR A C 1
ATOM 8534 O O . THR A 1 1073 ? -2.943 14.874 12.179 1.00 90.12 1073 THR A O 1
ATOM 8537 N N . LEU A 1 1074 ? -5.019 15.143 13.001 1.00 89.12 1074 LEU A N 1
ATOM 8538 C CA . LEU A 1 1074 ? -5.452 13.777 12.707 1.00 89.12 1074 LEU A CA 1
ATOM 8539 C C . LEU A 1 1074 ? -5.394 13.491 11.197 1.00 89.12 1074 LEU A C 1
ATOM 8541 O O . LEU A 1 1074 ? -6.032 14.197 10.411 1.00 89.12 1074 LEU A O 1
ATOM 8545 N N . MET A 1 1075 ? -4.691 12.428 10.808 1.00 93.50 1075 MET A N 1
ATOM 8546 C CA . MET A 1 1075 ? -4.621 11.952 9.427 1.00 93.50 1075 MET A CA 1
ATOM 8547 C C . MET A 1 1075 ? -4.692 10.426 9.388 1.00 93.50 1075 MET A C 1
ATOM 8549 O O . MET A 1 1075 ? -3.805 9.742 9.892 1.00 93.50 1075 MET A O 1
ATOM 8553 N N . ASP A 1 1076 ? -5.739 9.890 8.771 1.00 94.38 1076 ASP A N 1
ATOM 8554 C CA . ASP A 1 1076 ? -5.921 8.456 8.553 1.00 94.38 1076 ASP A CA 1
ATOM 8555 C C . ASP A 1 1076 ? -5.449 8.027 7.140 1.00 94.38 1076 ASP A C 1
ATOM 8557 O O . ASP A 1 1076 ? -5.405 8.858 6.225 1.00 94.38 1076 ASP A O 1
ATOM 8561 N N . PRO A 1 1077 ? -5.128 6.736 6.911 1.00 93.81 1077 PRO A N 1
ATOM 8562 C CA . PRO A 1 1077 ? -4.650 6.262 5.608 1.00 93.81 1077 PRO A CA 1
ATOM 8563 C C . PRO A 1 1077 ? -5.636 6.462 4.447 1.00 93.81 1077 PRO A C 1
ATOM 8565 O O . PRO A 1 1077 ? -5.207 6.612 3.305 1.00 93.81 1077 PRO A O 1
ATOM 8568 N N . TYR A 1 1078 ? -6.949 6.480 4.694 1.00 96.81 1078 TYR A N 1
ATOM 8569 C CA . TYR A 1 1078 ? -7.949 6.696 3.646 1.00 96.81 1078 TYR A CA 1
ATOM 8570 C C . TYR A 1 1078 ? -7.980 8.156 3.182 1.00 96.81 1078 TYR A C 1
ATOM 8572 O O . TYR A 1 1078 ? -7.924 8.430 1.977 1.00 96.81 1078 TYR A O 1
ATOM 8580 N N . THR A 1 1079 ? -7.989 9.098 4.124 1.00 97.19 1079 THR A N 1
ATOM 8581 C CA . THR A 1 1079 ? -7.908 10.529 3.831 1.00 97.19 1079 THR A CA 1
ATOM 8582 C C . THR A 1 1079 ? -6.586 10.867 3.136 1.00 97.19 1079 THR A C 1
ATOM 8584 O O . THR A 1 1079 ? -6.599 11.541 2.101 1.00 97.19 1079 THR A O 1
ATOM 8587 N N . GLY A 1 1080 ? -5.466 10.354 3.661 1.00 96.69 1080 GLY A N 1
ATOM 8588 C CA . GLY A 1 1080 ? -4.117 10.725 3.231 1.00 96.69 1080 GLY A CA 1
ATOM 8589 C C . GLY A 1 1080 ? -3.621 10.074 1.940 1.00 96.69 1080 GLY A C 1
ATOM 8590 O O . GLY A 1 1080 ? -2.891 10.726 1.192 1.00 96.69 1080 GLY A O 1
ATOM 8591 N N . ASN A 1 1081 ? -4.032 8.833 1.639 1.00 97.56 1081 ASN A N 1
ATOM 8592 C CA . ASN A 1 1081 ? -3.663 8.158 0.387 1.00 97.56 1081 ASN A CA 1
ATOM 8593 C C . ASN A 1 1081 ? -4.647 8.408 -0.761 1.00 97.56 1081 ASN A C 1
ATOM 8595 O O . ASN A 1 1081 ? -4.231 8.340 -1.914 1.00 97.56 1081 ASN A O 1
ATOM 8599 N N . ALA A 1 1082 ? -5.939 8.624 -0.475 1.00 97.94 1082 ALA A N 1
ATOM 8600 C CA . ALA A 1 1082 ? -6.991 8.546 -1.492 1.00 97.94 1082 ALA A CA 1
ATOM 8601 C C . ALA A 1 1082 ? -7.923 9.766 -1.529 1.00 97.94 1082 ALA A C 1
ATOM 8603 O O . ALA A 1 1082 ? -8.094 10.364 -2.590 1.00 97.94 1082 ALA A O 1
ATOM 8604 N N . ALA A 1 1083 ? -8.538 10.153 -0.407 1.00 98.25 1083 ALA A N 1
ATOM 8605 C CA . ALA A 1 1083 ? -9.669 11.086 -0.447 1.00 98.25 1083 ALA A CA 1
ATOM 8606 C C . ALA A 1 1083 ? -9.283 12.548 -0.744 1.00 98.25 1083 ALA A C 1
ATOM 8608 O O . ALA A 1 1083 ? -10.022 13.239 -1.446 1.00 98.25 1083 ALA A O 1
ATOM 8609 N N . ILE A 1 1084 ? -8.120 13.020 -0.276 1.00 98.56 1084 ILE A N 1
ATOM 8610 C CA . ILE A 1 1084 ? -7.604 14.341 -0.684 1.00 98.56 1084 ILE A CA 1
ATOM 8611 C C . ILE A 1 1084 ? -7.199 14.327 -2.167 1.00 98.56 1084 ILE A C 1
ATOM 8613 O O . ILE A 1 1084 ? -7.491 15.275 -2.896 1.00 98.56 1084 ILE A O 1
ATOM 8617 N N . GLY A 1 1085 ? -6.613 13.219 -2.635 1.00 98.31 1085 GLY A N 1
ATOM 8618 C CA . GLY A 1 1085 ? -6.304 13.010 -4.049 1.00 98.31 1085 GLY A CA 1
ATOM 8619 C C . GLY A 1 1085 ? -7.553 13.060 -4.930 1.00 98.31 1085 GLY A C 1
ATOM 8620 O O . GLY A 1 1085 ? -7.548 13.765 -5.933 1.00 98.31 1085 GLY A O 1
ATOM 8621 N N . TYR A 1 1086 ? -8.647 12.410 -4.512 1.00 98.62 1086 TYR A N 1
ATOM 8622 C CA . TYR A 1 1086 ? -9.960 12.544 -5.153 1.00 98.62 1086 TYR A CA 1
ATOM 8623 C C . TYR A 1 1086 ? -10.379 14.008 -5.250 1.00 98.62 1086 TYR A C 1
ATOM 8625 O O . TYR A 1 1086 ? -10.636 14.498 -6.342 1.00 98.62 1086 TYR A O 1
ATOM 8633 N N . ALA A 1 1087 ? -10.423 14.721 -4.122 1.00 98.50 1087 ALA A N 1
ATOM 8634 C CA . ALA A 1 1087 ? -10.974 16.072 -4.079 1.00 98.50 1087 ALA A CA 1
ATOM 8635 C C . ALA A 1 1087 ? -10.186 17.092 -4.920 1.00 98.50 1087 ALA A C 1
ATOM 8637 O O . ALA A 1 1087 ? -10.770 18.072 -5.372 1.00 98.50 1087 ALA A O 1
ATOM 8638 N N . ARG A 1 1088 ? -8.889 16.851 -5.159 1.00 98.06 1088 ARG A N 1
ATOM 8639 C CA . ARG A 1 1088 ? -8.058 17.639 -6.085 1.00 98.06 1088 ARG A CA 1
ATOM 8640 C C . ARG A 1 1088 ? -8.183 17.206 -7.547 1.00 98.06 1088 ARG A C 1
ATOM 8642 O O . ARG A 1 1088 ? -8.039 18.047 -8.422 1.00 98.06 1088 ARG A O 1
ATOM 8649 N N . LEU A 1 1089 ? -8.394 15.920 -7.827 1.00 98.06 1089 LEU A N 1
ATOM 8650 C CA . LEU A 1 1089 ? -8.500 15.359 -9.188 1.00 98.06 1089 LEU A CA 1
ATOM 8651 C C . LEU A 1 1089 ? -9.925 15.385 -9.763 1.00 98.06 1089 LEU A C 1
ATOM 8653 O O . LEU A 1 1089 ? -10.156 14.909 -10.876 1.00 98.06 1089 LEU A O 1
ATOM 8657 N N . ASN A 1 1090 ? -10.874 15.900 -8.987 1.00 97.88 1090 ASN A N 1
ATOM 8658 C CA . ASN A 1 1090 ? -12.281 15.996 -9.326 1.00 97.88 1090 ASN A CA 1
ATOM 8659 C C . ASN A 1 1090 ? -12.680 17.435 -9.686 1.00 97.88 1090 ASN A C 1
ATOM 8661 O O . ASN A 1 1090 ? -11.965 18.391 -9.394 1.00 97.88 1090 ASN A O 1
ATOM 8665 N N . ILE A 1 1091 ? -13.864 17.587 -10.279 1.00 96.31 1091 ILE A N 1
ATOM 8666 C CA . ILE A 1 1091 ? -14.481 18.880 -10.601 1.00 96.31 1091 ILE A CA 1
ATOM 8667 C C . ILE A 1 1091 ? -15.911 18.941 -10.045 1.00 96.31 1091 ILE A C 1
ATOM 8669 O O . ILE A 1 1091 ? -16.481 17.907 -9.696 1.00 96.31 1091 ILE A O 1
ATOM 8673 N N . GLU A 1 1092 ? -16.532 20.128 -10.020 1.00 97.56 1092 GLU A N 1
ATOM 8674 C CA . GLU A 1 1092 ? -17.962 20.246 -9.683 1.00 97.56 1092 GLU A CA 1
ATOM 8675 C C . GLU A 1 1092 ? -18.808 19.317 -10.566 1.00 97.56 1092 GLU A C 1
ATOM 8677 O O . GLU A 1 1092 ? -18.604 19.254 -11.782 1.00 97.56 1092 GLU A O 1
ATOM 8682 N N . ASP A 1 1093 ? -19.772 18.616 -9.964 1.00 97.50 1093 ASP A N 1
ATOM 8683 C CA . ASP A 1 1093 ? -20.606 17.600 -10.609 1.00 97.50 1093 ASP A CA 1
ATOM 8684 C C . ASP A 1 1093 ? -19.779 16.506 -11.328 1.00 97.50 1093 ASP A C 1
ATOM 8686 O O . ASP A 1 1093 ? -20.210 15.955 -12.340 1.00 97.50 1093 ASP A O 1
ATOM 8690 N N . GLY A 1 1094 ? -18.580 16.181 -10.835 1.00 96.50 1094 GLY A N 1
ATOM 8691 C CA . GLY A 1 1094 ? -17.632 15.264 -11.469 1.00 96.50 1094 GLY A CA 1
ATOM 8692 C C . GLY A 1 1094 ? -18.166 13.847 -11.698 1.00 96.50 1094 GLY A C 1
ATOM 8693 O O . GLY A 1 1094 ? -18.122 13.363 -12.833 1.00 96.50 1094 GLY A O 1
ATOM 8694 N N . GLN A 1 1095 ? -18.739 13.191 -10.680 1.00 95.44 1095 GLN A N 1
ATOM 8695 C CA . GLN A 1 1095 ? -19.418 11.896 -10.882 1.00 95.44 1095 GLN A CA 1
ATOM 8696 C C . GLN A 1 1095 ? -20.728 12.067 -11.652 1.00 95.44 1095 GLN A C 1
ATOM 8698 O O . GLN A 1 1095 ? -21.099 11.213 -12.453 1.00 95.44 1095 GLN A O 1
ATOM 8703 N N . LYS A 1 1096 ? -21.436 13.182 -11.444 1.00 95.88 1096 LYS A N 1
ATOM 8704 C CA . LYS A 1 1096 ? -22.733 13.447 -12.083 1.00 95.88 1096 LYS A CA 1
ATOM 8705 C C . LYS A 1 1096 ? -22.606 13.581 -13.601 1.00 95.88 1096 LYS A C 1
ATOM 8707 O O . LYS A 1 1096 ? -23.395 12.998 -14.333 1.00 95.88 1096 LYS A O 1
ATOM 8712 N N . LYS A 1 1097 ? -21.557 14.244 -14.087 1.00 97.50 1097 LYS A N 1
ATOM 8713 C CA . LYS A 1 1097 ? -21.213 14.334 -15.514 1.00 97.50 1097 LYS A CA 1
ATOM 8714 C C . LYS A 1 1097 ? -20.934 12.956 -16.124 1.00 97.50 1097 LYS A C 1
ATOM 8716 O O . LYS A 1 1097 ? -21.375 12.707 -17.243 1.00 97.50 1097 LYS A O 1
ATOM 8721 N N . MET A 1 1098 ? -20.272 12.058 -15.387 1.00 96.19 1098 MET A N 1
ATOM 8722 C CA . MET A 1 1098 ? -20.062 10.664 -15.811 1.00 96.19 1098 MET A CA 1
ATOM 8723 C C . MET A 1 1098 ? -21.358 9.834 -15.764 1.00 96.19 1098 MET A C 1
ATOM 8725 O O . MET A 1 1098 ? -21.566 8.994 -16.630 1.00 96.19 1098 MET A O 1
ATOM 8729 N N . TRP A 1 1099 ? -22.255 10.081 -14.804 1.00 94.88 1099 TRP A N 1
ATOM 8730 C CA . TRP A 1 1099 ? -23.582 9.449 -14.705 1.00 94.88 1099 TRP A CA 1
ATOM 8731 C C . TRP A 1 1099 ? -24.537 9.874 -15.834 1.00 94.88 1099 TRP A C 1
ATOM 8733 O O . TRP A 1 1099 ? -25.249 9.048 -16.414 1.00 94.88 1099 TRP A O 1
ATOM 8743 N N . GLU A 1 1100 ? -24.576 11.173 -16.138 1.00 96.06 1100 GLU A N 1
ATOM 8744 C CA . GLU A 1 1100 ? -25.436 11.758 -17.169 1.00 96.06 1100 GLU A CA 1
ATOM 8745 C C . GLU A 1 1100 ? -24.939 11.401 -18.575 1.00 96.06 1100 GLU A C 1
ATOM 8747 O O . GLU A 1 1100 ? -25.750 11.080 -19.447 1.00 96.06 1100 GLU A O 1
ATOM 8752 N N . LYS A 1 1101 ? -23.615 11.423 -18.790 1.00 96.19 1101 LYS A N 1
ATOM 8753 C CA . LYS A 1 1101 ? -22.962 11.200 -20.091 1.00 96.19 1101 LYS A CA 1
ATOM 8754 C C . LYS A 1 1101 ? -21.858 10.124 -20.027 1.00 96.19 1101 LYS A C 1
ATOM 8756 O O . LYS A 1 1101 ? -20.721 10.413 -20.397 1.00 96.19 1101 LYS A O 1
ATOM 8761 N N . PRO A 1 1102 ? -22.155 8.892 -19.579 1.00 96.00 1102 PRO A N 1
ATOM 8762 C CA . PRO A 1 1102 ? -21.173 7.810 -19.568 1.00 96.00 1102 PRO A CA 1
ATOM 8763 C C . PRO A 1 1102 ? -20.641 7.561 -20.982 1.00 96.00 1102 PRO A C 1
ATOM 8765 O O . PRO A 1 1102 ? -21.373 7.687 -21.969 1.00 96.00 1102 PRO A O 1
ATOM 8768 N N . TRP A 1 1103 ? -19.359 7.215 -21.099 1.00 94.75 1103 TRP A N 1
ATOM 8769 C CA . TRP A 1 1103 ? -18.792 6.866 -22.397 1.00 94.75 1103 TRP A CA 1
ATOM 8770 C C . TRP A 1 1103 ? -19.397 5.548 -22.893 1.00 94.75 1103 TRP A C 1
ATOM 8772 O O . TRP A 1 1103 ? -19.437 4.548 -22.178 1.00 94.75 1103 TRP A O 1
ATOM 8782 N N . THR A 1 1104 ? -19.855 5.537 -24.143 1.00 93.69 1104 THR A N 1
ATOM 8783 C CA . THR A 1 1104 ? -20.312 4.311 -24.806 1.00 93.69 1104 THR A CA 1
ATOM 8784 C C . THR A 1 1104 ? -19.117 3.547 -25.372 1.00 93.69 1104 THR A C 1
ATOM 8786 O O . THR A 1 1104 ? -18.104 4.147 -25.739 1.00 93.69 1104 THR A O 1
ATOM 8789 N N . GLY A 1 1105 ? -19.239 2.225 -25.527 1.00 91.19 1105 GLY A N 1
ATOM 8790 C CA . GLY A 1 1105 ? -18.184 1.422 -26.159 1.00 91.19 1105 GLY A CA 1
ATOM 8791 C C . GLY A 1 1105 ? -17.834 1.908 -27.573 1.00 91.19 1105 GLY A C 1
ATOM 8792 O O . GLY A 1 1105 ? -16.670 1.899 -27.959 1.00 91.19 1105 GLY A O 1
ATOM 8793 N N . GLU A 1 1106 ? -18.803 2.428 -28.338 1.00 92.00 1106 GLU A N 1
ATOM 8794 C CA . GLU A 1 1106 ? -18.508 3.065 -29.629 1.00 92.00 1106 GLU A CA 1
ATOM 8795 C C . GLU A 1 1106 ? -17.626 4.312 -29.469 1.00 92.00 1106 GLU A C 1
ATOM 8797 O O . GLU A 1 1106 ? -16.616 4.430 -30.163 1.00 92.00 1106 GLU A O 1
ATOM 8802 N N . PHE A 1 1107 ? -17.954 5.210 -28.535 1.00 92.75 1107 PHE A N 1
ATOM 8803 C CA . PHE A 1 1107 ? -17.146 6.401 -28.276 1.00 92.75 1107 PHE A CA 1
ATOM 8804 C C . PHE A 1 1107 ? -15.721 6.035 -27.837 1.00 92.75 1107 PHE A C 1
ATOM 8806 O O . PHE A 1 1107 ? -14.760 6.577 -28.376 1.00 92.75 1107 PHE A O 1
ATOM 8813 N N . VAL A 1 1108 ? -15.554 5.073 -26.922 1.00 93.00 1108 VAL A N 1
ATOM 8814 C CA . VAL A 1 1108 ? -14.223 4.644 -26.448 1.00 93.00 1108 VAL A CA 1
ATOM 8815 C C . VAL A 1 1108 ? -13.396 3.988 -27.558 1.00 93.00 1108 VAL A C 1
ATOM 8817 O O . VAL A 1 1108 ? -12.183 4.196 -27.611 1.00 93.00 1108 VAL A O 1
ATOM 8820 N N . ARG A 1 1109 ? -14.029 3.239 -28.471 1.00 91.19 1109 ARG A N 1
ATOM 8821 C CA . ARG A 1 1109 ? -13.349 2.629 -29.627 1.00 91.19 1109 ARG A CA 1
ATOM 8822 C C . ARG A 1 1109 ? -12.979 3.630 -30.720 1.00 91.19 1109 ARG A C 1
ATOM 8824 O O . ARG A 1 1109 ? -12.037 3.348 -31.452 1.00 91.19 1109 ARG A O 1
ATOM 8831 N N . ARG A 1 1110 ? -13.683 4.764 -30.835 1.00 91.25 1110 ARG A N 1
ATOM 8832 C CA . ARG A 1 1110 ? -13.473 5.779 -31.890 1.00 91.25 1110 ARG A CA 1
ATOM 8833 C C . ARG A 1 1110 ? -12.730 7.036 -31.426 1.00 91.25 1110 ARG A C 1
ATOM 8835 O O . ARG A 1 1110 ? -12.183 7.736 -32.270 1.00 91.25 1110 ARG A O 1
ATOM 8842 N N . LYS A 1 1111 ? -12.684 7.346 -30.123 1.00 92.81 1111 LYS A N 1
ATOM 8843 C CA . LYS A 1 1111 ? -11.969 8.535 -29.623 1.00 92.81 1111 LYS A CA 1
ATOM 8844 C C . LYS A 1 1111 ? -10.459 8.434 -29.911 1.00 92.81 1111 LYS A C 1
ATOM 8846 O O . LYS A 1 1111 ? -9.899 7.346 -29.724 1.00 92.81 1111 LYS A O 1
ATOM 8851 N N . PRO A 1 1112 ? -9.788 9.536 -30.297 1.00 95.56 1112 PRO A N 1
ATOM 8852 C CA . PRO A 1 1112 ? -8.331 9.591 -30.355 1.00 95.56 1112 PRO A CA 1
ATOM 8853 C C . PRO A 1 1112 ? -7.701 9.291 -28.990 1.00 95.56 1112 PRO A C 1
ATOM 8855 O O . PRO A 1 1112 ? -8.246 9.668 -27.948 1.00 95.56 1112 PRO A O 1
ATOM 8858 N N . PHE A 1 1113 ? -6.534 8.653 -28.987 1.00 95.75 1113 PHE A N 1
ATOM 8859 C CA . PHE A 1 1113 ? -5.787 8.331 -27.769 1.00 95.75 1113 PHE A CA 1
ATOM 8860 C C . PHE A 1 1113 ? -4.276 8.500 -27.971 1.00 95.75 1113 PHE A C 1
ATOM 8862 O O . PHE A 1 1113 ? -3.786 8.524 -29.099 1.00 95.75 1113 PHE A O 1
ATOM 8869 N N . VAL A 1 1114 ? -3.546 8.569 -26.857 1.00 96.12 1114 VAL A N 1
ATOM 8870 C CA . VAL A 1 1114 ? -2.097 8.370 -26.802 1.00 96.12 1114 VAL A CA 1
ATOM 8871 C C . VAL A 1 1114 ? -1.809 7.241 -25.816 1.00 96.12 1114 VAL A C 1
ATOM 8873 O O . VAL A 1 1114 ? -2.245 7.284 -24.663 1.00 96.12 1114 VAL A O 1
ATOM 8876 N N . ASP A 1 1115 ? -1.103 6.217 -26.283 1.00 94.81 1115 ASP A N 1
ATOM 8877 C CA . ASP A 1 1115 ? -0.578 5.142 -25.446 1.00 94.81 1115 ASP A CA 1
ATOM 8878 C C . ASP A 1 1115 ? 0.950 5.294 -25.332 1.00 94.81 1115 ASP A C 1
ATOM 8880 O O . ASP A 1 1115 ? 1.632 5.729 -26.259 1.00 94.81 1115 ASP A O 1
ATOM 8884 N N . THR A 1 1116 ? 1.484 4.978 -24.154 1.00 92.88 1116 THR A N 1
ATOM 8885 C CA . THR A 1 1116 ? 2.915 5.065 -23.817 1.00 92.88 1116 THR A CA 1
ATOM 8886 C C . THR A 1 1116 ? 3.219 4.209 -22.581 1.00 92.88 1116 THR A C 1
ATOM 8888 O O . THR A 1 1116 ? 2.303 3.896 -21.808 1.00 92.88 1116 THR A O 1
ATOM 8891 N N . THR A 1 1117 ? 4.490 3.855 -22.366 1.00 89.75 1117 THR A N 1
ATOM 8892 C CA . THR A 1 1117 ? 4.991 3.285 -21.098 1.00 89.75 1117 THR A CA 1
ATOM 8893 C C . THR A 1 1117 ? 5.801 4.287 -20.268 1.00 89.75 1117 THR A C 1
ATOM 8895 O O . THR A 1 1117 ? 6.065 4.031 -19.094 1.00 89.75 1117 THR A O 1
ATOM 8898 N N . ALA A 1 1118 ? 6.116 5.473 -20.811 1.00 90.00 1118 ALA A N 1
ATOM 8899 C CA . ALA A 1 1118 ? 7.017 6.454 -20.194 1.00 90.00 1118 ALA A CA 1
ATOM 8900 C C . ALA A 1 1118 ? 6.542 6.986 -18.825 1.00 90.00 1118 ALA A C 1
ATOM 8902 O O . ALA A 1 1118 ? 7.337 7.517 -18.048 1.00 90.00 1118 ALA A O 1
ATOM 8903 N N . PHE A 1 1119 ? 5.259 6.811 -18.490 1.00 89.69 1119 PHE A N 1
ATOM 8904 C CA . PHE A 1 1119 ? 4.786 7.052 -17.130 1.00 89.69 1119 PHE A CA 1
ATOM 8905 C C . PHE A 1 1119 ? 5.415 6.079 -16.124 1.00 89.69 1119 PHE A C 1
ATOM 8907 O O . PHE A 1 1119 ? 5.826 6.510 -15.051 1.00 89.69 1119 PHE A O 1
ATOM 8914 N N . GLU A 1 1120 ? 5.475 4.783 -16.435 1.00 81.62 1120 GLU A N 1
ATOM 8915 C CA . GLU A 1 1120 ? 5.909 3.734 -15.500 1.00 81.62 1120 GLU A CA 1
ATOM 8916 C C . GLU A 1 1120 ? 7.424 3.496 -15.566 1.00 81.62 1120 GLU A C 1
ATOM 8918 O O . GLU A 1 1120 ? 8.050 3.376 -14.515 1.00 81.62 1120 GLU A O 1
ATOM 8923 N N . ASP A 1 1121 ? 8.013 3.530 -16.766 1.00 83.12 1121 ASP A N 1
ATOM 8924 C CA . ASP A 1 1121 ? 9.443 3.249 -16.975 1.00 83.12 1121 ASP A CA 1
ATOM 8925 C C . ASP A 1 1121 ? 10.346 4.489 -16.796 1.00 83.12 1121 ASP A C 1
ATOM 8927 O O . ASP A 1 1121 ? 11.435 4.397 -16.233 1.00 83.12 1121 ASP A O 1
ATOM 8931 N N . GLU A 1 1122 ? 9.885 5.660 -17.253 1.00 84.19 1122 GLU A N 1
ATOM 8932 C CA . GLU A 1 1122 ? 10.713 6.865 -17.482 1.00 84.19 1122 GLU A CA 1
ATOM 8933 C C . GLU A 1 1122 ? 10.337 8.064 -16.582 1.00 84.19 1122 GLU A C 1
ATOM 8935 O O . GLU A 1 1122 ? 10.801 9.189 -16.775 1.00 84.19 1122 GLU A O 1
ATOM 8940 N N . GLY A 1 1123 ? 9.466 7.856 -15.588 1.00 90.06 1123 GLY A N 1
ATOM 8941 C CA . GLY A 1 1123 ? 9.120 8.883 -14.597 1.00 90.06 1123 GLY A CA 1
ATOM 8942 C C . GLY A 1 1123 ? 8.421 10.131 -15.160 1.00 90.06 1123 GLY A C 1
ATOM 8943 O O . GLY A 1 1123 ? 8.492 11.198 -14.543 1.00 90.06 1123 GLY A O 1
ATOM 8944 N N . VAL A 1 1124 ? 7.753 10.018 -16.313 1.00 95.31 1124 VAL A N 1
ATOM 8945 C CA . VAL A 1 1124 ? 7.016 11.119 -16.955 1.00 95.31 1124 VAL A CA 1
ATOM 8946 C C . VAL A 1 1124 ? 5.621 11.272 -16.344 1.00 95.31 1124 VAL A C 1
ATOM 8948 O O . VAL A 1 1124 ? 4.817 10.344 -16.379 1.00 95.31 1124 VAL A O 1
ATOM 8951 N N . ASP A 1 1125 ? 5.311 12.453 -15.817 1.00 96.25 1125 ASP A N 1
ATOM 8952 C CA . ASP A 1 1125 ? 3.958 12.877 -15.457 1.00 96.25 1125 ASP A CA 1
ATOM 8953 C C . ASP A 1 1125 ? 3.298 13.598 -16.642 1.00 96.25 1125 ASP A C 1
ATOM 8955 O O . ASP A 1 1125 ? 3.903 14.461 -17.286 1.00 96.25 1125 ASP A O 1
ATOM 8959 N N . PHE A 1 1126 ? 2.028 13.277 -16.894 1.00 96.69 1126 PHE A N 1
ATOM 8960 C CA . PHE A 1 1126 ? 1.205 13.910 -17.925 1.00 96.69 1126 PHE A CA 1
ATOM 8961 C C . PHE A 1 1126 ? 0.229 14.896 -17.280 1.00 96.69 1126 PHE A C 1
ATOM 8963 O O . PHE A 1 1126 ? -0.583 14.520 -16.438 1.00 96.69 1126 PHE A O 1
ATOM 8970 N N . LEU A 1 1127 ? 0.320 16.163 -17.683 1.00 97.44 1127 LEU A N 1
ATOM 8971 C CA . LEU A 1 1127 ? -0.489 17.274 -17.176 1.00 97.44 1127 LEU A CA 1
ATOM 8972 C C . LEU A 1 1127 ? -1.660 17.608 -18.115 1.00 97.44 1127 LEU A C 1
ATOM 8974 O O . LEU A 1 1127 ? -2.697 18.077 -17.654 1.00 97.44 1127 LEU A O 1
ATOM 8978 N N . ARG A 1 1128 ? -1.514 17.331 -19.417 1.00 96.75 1128 ARG A N 1
ATOM 8979 C CA . ARG A 1 1128 ? -2.605 17.261 -20.407 1.00 96.75 1128 ARG A CA 1
ATOM 8980 C C . ARG A 1 1128 ? -2.420 16.006 -21.253 1.00 96.75 1128 ARG A C 1
ATOM 8982 O O . ARG A 1 1128 ? -1.279 15.655 -21.552 1.00 96.75 1128 ARG A O 1
ATOM 8989 N N . ALA A 1 1129 ? -3.516 15.375 -21.667 1.00 96.62 1129 ALA A N 1
ATOM 8990 C CA . ALA A 1 1129 ? -3.523 14.311 -22.671 1.00 96.62 1129 ALA A CA 1
ATOM 8991 C C . ALA A 1 1129 ? -4.944 14.117 -23.227 1.00 96.62 1129 ALA A C 1
ATOM 8993 O O . ALA A 1 1129 ? -5.777 13.465 -22.593 1.00 96.62 1129 ALA A O 1
ATOM 8994 N N . GLY A 1 1130 ? -5.241 14.667 -24.404 1.00 95.81 1130 GLY A N 1
ATOM 8995 C CA . GLY A 1 1130 ? -6.571 14.557 -25.006 1.00 95.81 1130 GLY A CA 1
ATOM 8996 C C . GLY A 1 1130 ? -6.682 15.157 -26.405 1.00 95.81 1130 GLY A C 1
ATOM 8997 O O . GLY A 1 1130 ? -5.789 15.861 -26.867 1.00 95.81 1130 GLY A O 1
ATOM 8998 N N . TRP A 1 1131 ? -7.803 14.872 -27.067 1.00 95.25 1131 TRP A N 1
ATOM 8999 C CA . TRP A 1 1131 ? -8.185 15.484 -28.338 1.00 95.25 1131 TRP A CA 1
ATOM 9000 C C . TRP A 1 1131 ? -9.163 16.631 -28.108 1.00 95.25 1131 TRP A C 1
ATOM 9002 O O . TRP A 1 1131 ? -10.203 16.435 -27.477 1.00 95.25 1131 TRP A O 1
ATOM 9012 N N . ASP A 1 1132 ? -8.851 17.794 -28.671 1.00 94.00 1132 ASP A N 1
ATOM 9013 C CA . ASP A 1 1132 ? -9.760 18.928 -28.757 1.00 94.00 1132 ASP A CA 1
ATOM 9014 C C . ASP A 1 1132 ? -10.422 18.959 -30.146 1.00 94.00 1132 ASP A C 1
ATOM 9016 O O . ASP A 1 1132 ? -9.751 19.002 -31.183 1.00 94.00 1132 ASP A O 1
ATOM 9020 N N . GLY A 1 1133 ? -11.757 18.900 -30.164 1.00 89.44 1133 GLY A N 1
ATOM 9021 C CA . GLY A 1 1133 ? -12.559 18.865 -31.389 1.00 89.44 1133 GLY A CA 1
ATOM 9022 C C . GLY A 1 1133 ? -12.814 20.229 -32.034 1.00 89.44 1133 GLY A C 1
ATOM 9023 O O . GLY A 1 1133 ? -13.167 20.268 -33.210 1.00 89.44 1133 GLY A O 1
ATOM 9024 N N . GLU A 1 1134 ? -12.621 21.334 -31.309 1.00 89.25 1134 GLU A N 1
ATOM 9025 C CA . GLU A 1 1134 ? -12.719 22.687 -31.865 1.00 89.25 1134 GLU A CA 1
ATOM 9026 C C . GLU A 1 1134 ? -11.390 23.061 -32.533 1.00 89.25 1134 GLU A C 1
ATOM 9028 O O . GLU A 1 1134 ? -11.360 23.425 -33.710 1.00 89.25 1134 GLU A O 1
ATOM 9033 N N . LEU A 1 1135 ? -10.273 22.852 -31.828 1.00 90.00 1135 LEU A N 1
ATOM 9034 C CA . LEU A 1 1135 ? -8.915 23.061 -32.345 1.00 90.00 1135 LEU A CA 1
ATOM 9035 C C . LEU A 1 1135 ? -8.473 21.990 -33.354 1.00 90.00 1135 LEU A C 1
ATOM 9037 O O . LEU A 1 1135 ? -7.475 22.186 -34.042 1.00 90.00 1135 LEU A O 1
ATOM 9041 N N . ASN A 1 1136 ? -9.190 20.862 -33.443 1.00 91.81 1136 ASN A N 1
ATOM 9042 C CA . ASN A 1 1136 ? -8.831 19.697 -34.260 1.00 91.81 1136 ASN A CA 1
ATOM 9043 C C . ASN A 1 1136 ? -7.391 19.216 -33.986 1.00 91.81 1136 ASN A C 1
ATOM 9045 O O . ASN A 1 1136 ? -6.610 18.952 -34.906 1.00 91.81 1136 ASN A O 1
ATOM 9049 N N . ALA A 1 1137 ? -7.033 19.129 -32.704 1.00 93.94 1137 ALA A N 1
ATOM 9050 C CA . ALA A 1 1137 ? -5.672 18.860 -32.260 1.00 93.94 1137 ALA A CA 1
ATOM 9051 C C . ALA A 1 1137 ? -5.629 17.819 -31.138 1.00 93.94 1137 ALA A C 1
ATOM 9053 O O . ALA A 1 1137 ? -6.405 17.889 -30.184 1.00 93.94 1137 ALA A O 1
ATOM 9054 N N . PHE A 1 1138 ? -4.670 16.892 -31.206 1.00 96.44 1138 PHE A N 1
ATOM 9055 C CA . PHE A 1 1138 ? -4.291 16.097 -30.039 1.00 96.44 1138 PHE A CA 1
ATOM 9056 C C . PHE A 1 1138 ? -3.220 16.846 -29.247 1.00 96.44 1138 PHE A C 1
ATOM 9058 O O . PHE A 1 1138 ? -2.229 17.293 -29.822 1.00 96.44 1138 PHE A O 1
ATOM 9065 N N . ILE A 1 1139 ? -3.418 16.993 -27.940 1.00 97.19 1139 ILE A N 1
ATOM 9066 C CA . ILE A 1 1139 ? -2.605 17.844 -27.069 1.00 97.19 1139 ILE A CA 1
ATOM 9067 C C . ILE A 1 1139 ? -2.096 17.021 -25.887 1.00 97.19 1139 ILE A C 1
ATOM 9069 O O . ILE A 1 1139 ? -2.872 16.389 -25.165 1.00 97.19 1139 ILE A O 1
ATOM 9073 N N . VAL A 1 1140 ? -0.780 17.064 -25.679 1.00 97.56 1140 VAL A N 1
ATOM 9074 C CA . VAL A 1 1140 ? -0.087 16.466 -24.537 1.00 97.56 1140 VAL A CA 1
ATOM 9075 C C . VAL A 1 1140 ? 0.822 17.513 -23.901 1.00 97.56 1140 VAL A C 1
ATOM 9077 O O . VAL A 1 1140 ? 1.632 18.126 -24.587 1.00 97.56 1140 VAL A O 1
ATOM 9080 N N . THR A 1 1141 ? 0.730 17.677 -22.584 1.00 97.56 1141 THR A N 1
ATOM 9081 C CA . THR A 1 1141 ? 1.689 18.460 -21.789 1.00 97.56 1141 THR A CA 1
ATOM 9082 C C . THR A 1 1141 ? 2.310 17.518 -20.777 1.00 97.56 1141 THR A C 1
ATOM 9084 O O . THR A 1 1141 ? 1.570 16.861 -20.044 1.00 97.56 1141 THR A O 1
ATOM 9087 N N . ALA A 1 1142 ? 3.637 17.427 -20.722 1.00 96.94 1142 ALA A N 1
ATOM 9088 C CA . ALA A 1 1142 ? 4.322 16.428 -19.904 1.00 96.94 1142 ALA A CA 1
ATOM 9089 C C . ALA A 1 1142 ? 5.660 16.925 -19.336 1.00 96.94 1142 ALA A C 1
ATOM 9091 O O . ALA A 1 1142 ? 6.293 17.818 -19.897 1.00 96.94 1142 ALA A O 1
ATOM 9092 N N . LYS A 1 1143 ? 6.093 16.338 -18.216 1.00 96.50 1143 LYS A N 1
ATOM 9093 C CA . LYS A 1 1143 ? 7.380 16.609 -17.547 1.00 96.50 1143 LYS A CA 1
ATOM 9094 C C . LYS A 1 1143 ? 7.837 15.388 -16.748 1.00 96.50 1143 LYS A C 1
ATOM 9096 O O . LYS A 1 1143 ? 7.008 14.560 -16.398 1.00 96.50 1143 LYS A O 1
ATOM 9101 N N . THR A 1 1144 ? 9.112 15.279 -16.383 1.00 96.38 1144 THR A N 1
ATOM 9102 C CA . THR A 1 1144 ? 9.557 14.249 -15.426 1.00 96.38 1144 THR A CA 1
ATOM 9103 C C . THR A 1 1144 ? 9.475 14.748 -13.983 1.00 96.38 1144 THR A C 1
ATOM 9105 O O . THR A 1 1144 ? 9.869 15.881 -13.682 1.00 96.38 1144 THR A O 1
ATOM 9108 N N . TRP A 1 1145 ? 9.011 13.901 -13.056 1.00 93.75 1145 TRP A N 1
ATOM 9109 C CA . TRP A 1 1145 ? 8.965 14.257 -11.626 1.00 93.75 1145 TRP A CA 1
ATOM 9110 C C . TRP A 1 1145 ? 10.369 14.382 -11.017 1.00 93.75 1145 TRP A C 1
ATOM 9112 O O . TRP A 1 1145 ? 10.600 15.191 -10.122 1.00 93.75 1145 TRP A O 1
ATOM 9122 N N . HIS A 1 1146 ? 11.331 13.612 -11.534 1.00 91.75 1146 HIS A N 1
ATOM 9123 C CA . HIS A 1 1146 ? 12.717 13.581 -11.061 1.00 91.75 1146 HIS A CA 1
ATOM 9124 C C . HIS A 1 1146 ? 13.657 14.591 -11.738 1.00 91.75 1146 HIS A C 1
ATOM 9126 O O . HIS A 1 1146 ? 14.868 14.551 -11.518 1.00 91.75 1146 HIS A O 1
ATOM 9132 N N . GLY A 1 1147 ? 13.147 15.465 -12.609 1.00 91.56 1147 GLY A N 1
ATOM 9133 C CA . GLY A 1 1147 ? 13.912 16.541 -13.248 1.00 91.56 1147 GLY A CA 1
ATOM 9134 C C . GLY A 1 1147 ? 14.872 16.125 -14.373 1.00 91.56 1147 GLY A C 1
ATOM 9135 O O . GLY A 1 1147 ? 15.115 16.916 -15.285 1.00 91.56 1147 GLY A O 1
ATOM 9136 N N . LYS A 1 1148 ? 15.398 14.893 -14.336 1.00 91.25 1148 LYS A N 1
ATOM 9137 C CA . LYS A 1 1148 ? 16.232 14.289 -15.393 1.00 91.25 1148 LYS A CA 1
ATOM 9138 C C . LYS A 1 1148 ? 15.488 14.232 -16.731 1.00 91.25 1148 LYS A C 1
ATOM 9140 O O . LYS A 1 1148 ? 14.273 14.050 -16.738 1.00 91.25 1148 LYS A O 1
ATOM 9145 N N . SER A 1 1149 ? 16.220 14.324 -17.838 1.00 91.25 1149 SER A N 1
ATOM 9146 C CA . SER A 1 1149 ? 15.671 14.052 -19.169 1.00 91.25 1149 SER A CA 1
ATOM 9147 C C . SER A 1 1149 ? 15.500 12.553 -19.404 1.00 91.25 1149 SER A C 1
ATOM 9149 O O . SER A 1 1149 ? 16.426 11.793 -19.124 1.00 91.25 1149 SER A O 1
ATOM 9151 N N . SER A 1 1150 ? 14.363 12.180 -19.983 1.00 90.62 1150 SER A N 1
ATOM 9152 C CA . SER A 1 1150 ? 14.027 10.842 -20.468 1.00 90.62 1150 SER A CA 1
ATOM 9153 C C . SER A 1 1150 ? 13.403 10.938 -21.860 1.00 90.62 1150 SER A C 1
ATOM 9155 O O . SER A 1 1150 ? 12.726 11.922 -22.170 1.00 90.62 1150 SER A O 1
ATOM 9157 N N . SER A 1 1151 ? 13.629 9.930 -22.703 1.00 92.00 1151 SER A N 1
ATOM 9158 C CA . SER A 1 1151 ? 13.113 9.905 -24.076 1.00 92.00 1151 SER A CA 1
ATOM 9159 C C . SER A 1 1151 ? 11.824 9.089 -24.115 1.00 92.00 1151 SER A C 1
ATOM 9161 O O . SER A 1 1151 ? 11.846 7.874 -23.932 1.00 92.00 1151 SER A O 1
ATOM 9163 N N . ALA A 1 1152 ? 10.686 9.759 -24.287 1.00 92.88 1152 ALA A N 1
ATOM 9164 C CA . ALA A 1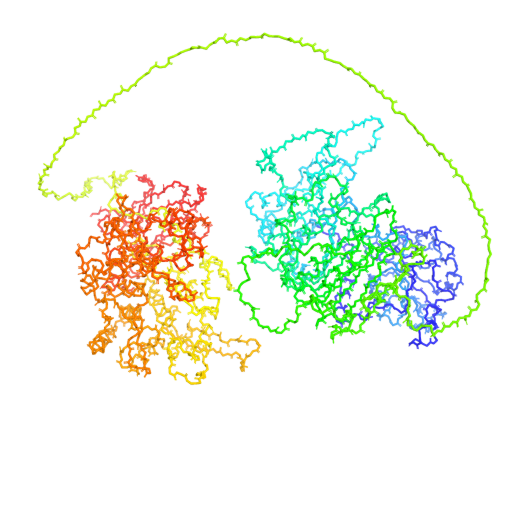 1152 ? 9.370 9.136 -24.238 1.00 92.88 1152 ALA A CA 1
ATOM 9165 C C . ALA A 1 1152 ? 8.854 8.834 -25.648 1.00 92.88 1152 ALA A C 1
ATOM 9167 O O . ALA A 1 1152 ? 8.742 9.744 -26.471 1.00 92.88 1152 ALA A O 1
ATOM 9168 N N . GLU A 1 1153 ? 8.482 7.581 -25.914 1.00 94.94 1153 GLU A N 1
ATOM 9169 C CA . GLU A 1 1153 ? 7.672 7.239 -27.086 1.00 94.94 1153 GLU A CA 1
ATOM 9170 C C . GLU A 1 1153 ? 6.188 7.500 -26.785 1.00 94.94 1153 GLU A C 1
ATOM 9172 O O . GLU A 1 1153 ? 5.645 7.006 -25.791 1.00 94.94 1153 GLU A O 1
ATOM 9177 N N . LEU A 1 1154 ? 5.540 8.298 -27.633 1.00 95.12 1154 LEU A N 1
ATOM 9178 C CA . LEU A 1 1154 ? 4.119 8.632 -27.578 1.00 95.12 1154 LEU A CA 1
ATOM 9179 C C . LEU A 1 1154 ? 3.437 8.094 -28.841 1.00 95.12 1154 LEU A C 1
ATOM 9181 O O . LEU A 1 1154 ? 3.631 8.651 -29.921 1.00 95.12 1154 LEU A O 1
ATOM 9185 N N . SER A 1 1155 ? 2.646 7.026 -28.713 1.00 95.88 1155 SER A N 1
ATOM 9186 C CA . SER A 1 1155 ? 1.919 6.409 -29.829 1.00 95.88 1155 SER A CA 1
ATOM 9187 C C . SER A 1 1155 ? 0.493 6.954 -29.907 1.00 95.88 1155 SER A C 1
ATOM 9189 O O . SER A 1 1155 ? -0.382 6.555 -29.134 1.00 95.88 1155 SER A O 1
ATOM 9191 N N . PHE A 1 1156 ? 0.251 7.869 -30.843 1.00 95.44 1156 PHE A N 1
ATOM 9192 C CA . PHE A 1 1156 ? -1.066 8.441 -31.118 1.00 95.44 1156 PHE A CA 1
ATOM 9193 C C . PHE A 1 1156 ? -1.869 7.518 -32.039 1.00 95.44 1156 PHE A C 1
ATOM 9195 O O . PHE A 1 1156 ? -1.358 7.077 -33.066 1.00 95.44 1156 PHE A O 1
ATOM 9202 N N . GLY A 1 1157 ? -3.128 7.241 -31.704 1.00 94.56 1157 GLY A N 1
ATOM 9203 C CA . GLY A 1 1157 ? -4.024 6.413 -32.518 1.00 94.56 1157 GLY A CA 1
ATOM 9204 C C . GLY A 1 1157 ? -5.457 6.938 -32.529 1.00 94.56 1157 GLY A C 1
ATOM 9205 O O . GLY A 1 1157 ? -5.798 7.839 -31.758 1.00 94.56 1157 GLY A O 1
ATOM 9206 N N . ASN A 1 1158 ? -6.298 6.375 -33.406 1.00 94.25 1158 ASN A N 1
ATOM 9207 C CA . ASN A 1 1158 ? -7.664 6.848 -33.667 1.00 94.25 1158 ASN A CA 1
ATOM 9208 C C . ASN A 1 1158 ? -7.726 8.327 -34.118 1.00 94.25 1158 ASN A C 1
ATOM 9210 O O . ASN A 1 1158 ? -8.699 9.026 -33.841 1.00 94.25 1158 ASN A O 1
ATOM 9214 N N . LEU A 1 1159 ? -6.684 8.835 -34.788 1.00 94.31 1159 LEU A N 1
ATOM 9215 C CA . LEU A 1 1159 ? -6.699 10.188 -35.352 1.00 94.31 1159 LEU A CA 1
ATOM 9216 C C . LEU A 1 1159 ? -7.611 10.229 -36.600 1.00 94.31 1159 LEU A C 1
ATOM 9218 O O . LEU A 1 1159 ? -7.492 9.356 -37.460 1.00 94.31 1159 LEU A O 1
ATOM 9222 N N . PRO A 1 1160 ? -8.502 11.228 -36.749 1.00 92.25 1160 PRO A N 1
ATOM 9223 C CA . PRO A 1 1160 ? -9.327 11.373 -37.950 1.00 92.25 1160 PRO A CA 1
ATOM 9224 C C . PRO A 1 1160 ? -8.499 11.530 -39.238 1.00 92.25 1160 PRO A C 1
ATOM 9226 O O . PRO A 1 1160 ? -7.551 12.307 -39.268 1.00 92.25 1160 PRO A O 1
ATOM 9229 N N . GLN A 1 1161 ? -8.909 10.902 -40.344 1.00 92.06 1161 GLN A N 1
ATOM 9230 C CA . GLN A 1 1161 ? -8.201 10.968 -41.639 1.00 92.06 1161 GLN A CA 1
ATOM 9231 C C . GLN A 1 1161 ? -7.859 12.413 -42.080 1.00 92.06 1161 GLN A C 1
ATOM 9233 O O . GLN A 1 1161 ? -8.735 13.285 -42.075 1.00 92.06 1161 GLN A O 1
ATOM 9238 N N . GLY A 1 1162 ? -6.609 12.677 -42.484 1.00 91.25 1162 GLY A N 1
ATOM 9239 C CA . GLY A 1 1162 ? -6.152 13.989 -42.971 1.00 91.25 1162 GLY A CA 1
ATOM 9240 C C . GLY A 1 1162 ? -4.638 14.233 -42.868 1.00 91.25 1162 GLY A C 1
ATOM 9241 O O . GLY A 1 1162 ? -3.888 13.391 -42.377 1.00 91.25 1162 GLY A O 1
ATOM 9242 N N . GLU A 1 1163 ? -4.185 15.403 -43.330 1.00 91.56 1163 GLU A N 1
ATOM 9243 C CA . GLU A 1 1163 ? -2.816 15.898 -43.102 1.00 91.56 1163 GLU A CA 1
ATOM 9244 C C . GLU A 1 1163 ? -2.720 16.571 -41.720 1.00 91.56 1163 GLU A C 1
ATOM 9246 O O . GLU A 1 1163 ? -3.670 17.207 -41.259 1.00 91.56 1163 GLU A O 1
ATOM 9251 N N . TYR A 1 1164 ? -1.575 16.418 -41.058 1.00 93.44 1164 TYR A N 1
ATOM 9252 C CA . TYR A 1 1164 ? -1.296 16.891 -39.704 1.00 93.44 1164 TYR A CA 1
ATOM 9253 C C . TYR A 1 1164 ? 0.087 17.547 -39.614 1.00 93.44 1164 TYR A C 1
ATOM 9255 O O . TYR A 1 1164 ? 1.051 17.095 -40.239 1.00 93.44 1164 TYR A O 1
ATOM 9263 N N . GLY A 1 1165 ? 0.201 18.577 -38.778 1.00 93.38 1165 GLY A N 1
ATOM 9264 C CA . GLY A 1 1165 ? 1.464 19.153 -38.326 1.00 93.38 1165 GLY A CA 1
ATOM 9265 C C . GLY A 1 1165 ? 1.750 18.771 -36.877 1.00 93.38 1165 GLY A C 1
ATOM 9266 O O . GLY A 1 1165 ? 0.907 18.970 -36.003 1.00 93.38 1165 GLY A O 1
ATOM 9267 N N . ILE A 1 1166 ? 2.946 18.244 -36.614 1.00 94.12 1166 ILE A N 1
ATOM 9268 C CA . ILE A 1 1166 ? 3.416 17.951 -35.256 1.00 94.12 1166 ILE A CA 1
ATOM 9269 C C . ILE A 1 1166 ? 4.256 19.129 -34.765 1.00 94.12 1166 ILE A C 1
ATOM 9271 O O . ILE A 1 1166 ? 5.224 19.529 -35.418 1.00 94.12 1166 ILE A O 1
ATOM 9275 N N . TYR A 1 1167 ? 3.891 19.662 -33.604 1.00 94.44 1167 TYR A N 1
ATOM 9276 C CA . TYR A 1 1167 ? 4.544 20.784 -32.943 1.00 94.44 1167 TYR A CA 1
ATOM 9277 C C . TYR A 1 1167 ? 5.055 20.362 -31.564 1.00 94.44 1167 TYR A C 1
ATOM 9279 O O . TYR A 1 1167 ? 4.341 19.695 -30.817 1.00 94.44 1167 TYR A O 1
ATOM 9287 N N . VAL A 1 1168 ? 6.268 20.793 -31.215 1.00 94.81 1168 VAL A N 1
ATOM 9288 C CA . VAL A 1 1168 ? 6.858 20.638 -29.875 1.00 94.81 1168 VAL A CA 1
ATOM 9289 C C . VAL A 1 1168 ? 7.298 22.010 -29.376 1.00 94.81 1168 VAL A C 1
ATOM 9291 O O . VAL A 1 1168 ? 7.980 22.741 -30.098 1.00 94.81 1168 VAL A O 1
ATOM 9294 N N . ASP A 1 1169 ? 6.860 22.382 -28.175 1.00 93.75 1169 ASP A N 1
ATOM 9295 C CA . ASP A 1 1169 ? 7.033 23.700 -27.549 1.00 93.75 1169 ASP A CA 1
ATOM 9296 C C . ASP A 1 1169 ? 6.640 24.852 -28.498 1.00 93.75 1169 ASP A C 1
ATOM 9298 O O . ASP A 1 1169 ? 7.352 25.846 -28.667 1.00 93.75 1169 ASP A O 1
ATOM 9302 N N . GLY A 1 1170 ? 5.519 24.667 -29.206 1.00 92.06 1170 GLY A N 1
ATOM 9303 C CA . GLY A 1 1170 ? 4.999 25.611 -30.197 1.00 92.06 1170 GLY A CA 1
ATOM 9304 C C . GLY A 1 1170 ? 5.816 25.723 -31.492 1.00 92.06 1170 GLY A C 1
ATOM 9305 O O . GLY A 1 1170 ? 5.555 26.630 -32.279 1.00 92.06 1170 GLY A O 1
ATOM 9306 N N . LYS A 1 1171 ? 6.793 24.839 -31.743 1.00 92.88 1171 LYS A N 1
ATOM 9307 C CA . LYS A 1 1171 ? 7.632 24.819 -32.957 1.00 92.88 1171 LYS A CA 1
ATOM 9308 C C . LYS A 1 1171 ? 7.307 23.612 -33.826 1.00 92.88 1171 LYS A C 1
ATOM 9310 O O . LYS A 1 1171 ? 7.320 22.485 -33.332 1.00 92.88 1171 LYS A O 1
ATOM 9315 N N . PHE A 1 1172 ? 7.058 23.848 -35.110 1.00 93.19 1172 PHE A N 1
ATOM 9316 C CA . PHE A 1 1172 ? 6.814 22.797 -36.094 1.00 93.19 1172 PHE A CA 1
ATOM 9317 C C . PHE A 1 1172 ? 8.019 21.848 -36.206 1.00 93.19 1172 PHE A C 1
ATOM 9319 O O . PHE A 1 1172 ? 9.156 22.306 -36.319 1.00 93.19 1172 PHE A O 1
ATOM 9326 N N . GLN A 1 1173 ? 7.756 20.539 -36.194 1.00 91.44 1173 GLN A N 1
ATOM 9327 C CA . GLN A 1 1173 ? 8.763 19.481 -36.330 1.00 91.44 1173 GLN A CA 1
ATOM 9328 C C . GLN A 1 1173 ? 8.644 18.766 -37.679 1.00 91.44 1173 GLN A C 1
ATOM 9330 O O . GLN A 1 1173 ? 9.576 18.784 -38.483 1.00 91.44 1173 GLN A O 1
ATOM 9335 N N . ARG A 1 1174 ? 7.493 18.131 -37.944 1.00 90.94 1174 ARG A N 1
ATOM 9336 C CA . ARG A 1 1174 ? 7.255 17.357 -39.170 1.00 90.94 1174 ARG A CA 1
ATOM 9337 C C . ARG A 1 1174 ? 5.782 17.326 -39.563 1.00 90.94 1174 ARG A C 1
ATOM 9339 O O . ARG A 1 1174 ? 4.900 17.552 -38.736 1.00 90.94 1174 ARG A O 1
ATOM 9346 N N . ARG A 1 1175 ? 5.534 17.020 -40.840 1.00 90.75 1175 ARG A N 1
ATOM 9347 C CA . ARG A 1 1175 ? 4.194 16.687 -41.341 1.00 90.75 1175 ARG A CA 1
ATOM 9348 C C . ARG A 1 1175 ? 3.919 15.196 -41.195 1.00 90.75 1175 ARG A C 1
ATOM 9350 O O . ARG A 1 1175 ? 4.843 14.379 -41.190 1.00 90.75 1175 ARG A O 1
ATOM 9357 N N . LEU A 1 1176 ? 2.638 14.872 -41.139 1.00 89.94 1176 LEU A N 1
ATOM 9358 C CA . LEU A 1 1176 ? 2.087 13.533 -41.028 1.00 89.94 1176 LEU A CA 1
ATOM 9359 C C . LEU A 1 1176 ? 0.830 13.444 -41.909 1.00 89.94 1176 LEU A C 1
ATOM 9361 O O . LEU A 1 1176 ? 0.123 14.434 -42.068 1.00 89.94 1176 LEU A O 1
ATOM 9365 N N . LEU A 1 1177 ? 0.550 12.278 -42.490 1.00 90.31 1177 LEU A N 1
ATOM 9366 C CA . LEU A 1 1177 ? -0.651 12.038 -43.292 1.00 90.31 1177 LEU A CA 1
ATOM 9367 C C . LEU A 1 1177 ? -1.329 10.767 -42.790 1.00 90.31 1177 LEU A C 1
ATOM 9369 O O . LEU A 1 1177 ? -0.838 9.678 -43.071 1.00 90.31 1177 LEU A O 1
ATOM 9373 N N . ILE A 1 1178 ? -2.447 10.927 -42.082 1.00 91.38 1178 ILE A N 1
ATOM 9374 C CA . ILE A 1 1178 ? -3.296 9.825 -41.628 1.00 91.38 1178 ILE A CA 1
ATOM 9375 C C . ILE A 1 1178 ? -4.226 9.429 -42.772 1.00 91.38 1178 ILE A C 1
ATOM 9377 O O . ILE A 1 1178 ? -5.053 10.233 -43.215 1.00 91.38 1178 ILE A O 1
ATOM 9381 N N . LYS A 1 1179 ? -4.090 8.196 -43.260 1.00 86.81 1179 LYS A N 1
ATOM 9382 C CA . LYS A 1 1179 ? -4.879 7.647 -44.373 1.00 86.81 1179 LYS A CA 1
ATOM 9383 C C . LYS A 1 1179 ? -6.094 6.861 -43.906 1.00 86.81 1179 LYS A C 1
ATOM 9385 O O . LYS A 1 1179 ? -7.098 6.855 -44.612 1.00 86.81 1179 LYS A O 1
ATOM 9390 N N . GLU A 1 1180 ? -6.015 6.225 -42.745 1.00 85.69 1180 GLU A N 1
ATOM 9391 C CA . GLU A 1 1180 ? -7.065 5.384 -42.164 1.00 85.69 1180 GLU A CA 1
ATOM 9392 C C . GLU A 1 1180 ? -7.153 5.671 -40.658 1.00 85.69 1180 GLU A C 1
ATOM 9394 O O . GLU A 1 1180 ? -6.127 5.875 -40.018 1.00 85.69 1180 GLU A O 1
ATOM 9399 N N . GLU A 1 1181 ? -8.353 5.679 -40.063 1.00 75.88 1181 GLU A N 1
ATOM 9400 C CA . GLU A 1 1181 ? -8.519 6.014 -38.629 1.00 75.88 1181 GLU A CA 1
ATOM 9401 C C . GLU A 1 1181 ? -7.801 5.016 -37.695 1.00 75.88 1181 GLU A C 1
ATOM 9403 O O . GLU A 1 1181 ? -7.456 5.352 -36.565 1.00 75.88 1181 GLU A O 1
ATOM 9408 N N . SER A 1 1182 ? -7.531 3.797 -38.173 1.00 80.12 1182 SER A N 1
ATOM 9409 C CA . SER A 1 1182 ? -6.756 2.759 -37.480 1.00 80.12 1182 SER A CA 1
ATOM 9410 C C . SER A 1 1182 ? -5.231 2.926 -37.566 1.00 80.12 1182 SER A C 1
ATOM 9412 O O . SER A 1 1182 ? -4.504 2.096 -37.020 1.00 80.12 1182 SER A O 1
ATOM 9414 N N . GLU A 1 1183 ? -4.723 3.953 -38.252 1.00 87.88 1183 GLU A N 1
ATOM 9415 C CA . GLU A 1 1183 ? -3.289 4.240 -38.339 1.00 87.88 1183 GLU A CA 1
ATOM 9416 C C . GLU A 1 1183 ? -2.764 4.774 -36.990 1.00 87.88 1183 GLU A C 1
ATOM 9418 O O . GLU A 1 1183 ? -3.318 5.710 -36.410 1.00 87.88 1183 GLU A O 1
ATOM 9423 N N . VAL A 1 1184 ? -1.699 4.152 -36.473 1.00 91.12 1184 VAL A N 1
ATOM 9424 C CA . VAL A 1 1184 ? -1.044 4.524 -35.206 1.00 91.12 1184 VAL A CA 1
ATOM 9425 C C . VAL A 1 1184 ? 0.332 5.103 -35.509 1.00 91.12 1184 VAL A C 1
ATOM 9427 O O . VAL A 1 1184 ? 1.085 4.539 -36.303 1.00 91.12 1184 VAL A O 1
ATOM 9430 N N . VAL A 1 1185 ? 0.664 6.223 -34.871 1.00 90.69 1185 VAL A N 1
ATOM 9431 C CA . VAL A 1 1185 ? 1.863 7.013 -35.161 1.00 90.69 1185 VAL A CA 1
ATOM 9432 C C . VAL A 1 1185 ? 2.621 7.314 -33.875 1.00 90.69 1185 VAL A C 1
ATOM 9434 O O . VAL A 1 1185 ? 2.102 7.990 -32.990 1.00 90.69 1185 VAL A O 1
ATOM 9437 N N . SER A 1 1186 ? 3.862 6.836 -33.794 1.00 92.44 1186 SER A N 1
ATOM 9438 C CA . SER A 1 1186 ? 4.776 7.134 -32.690 1.00 92.44 1186 SER A CA 1
ATOM 9439 C C . SER A 1 1186 ? 5.624 8.378 -32.961 1.00 92.44 1186 SER A C 1
ATOM 9441 O O . SER A 1 1186 ? 6.222 8.502 -34.031 1.00 92.44 1186 SER A O 1
ATOM 9443 N N . GLU A 1 1187 ? 5.759 9.239 -31.951 1.00 91.12 1187 GLU A N 1
ATOM 9444 C CA . GLU A 1 1187 ? 6.841 10.226 -31.842 1.00 91.12 1187 GLU A CA 1
ATOM 9445 C C . GLU A 1 1187 ? 7.726 9.902 -30.631 1.00 91.12 1187 GLU A C 1
ATOM 9447 O O . GLU A 1 1187 ? 7.213 9.570 -29.564 1.00 91.12 1187 GLU A O 1
ATOM 9452 N N . THR A 1 1188 ? 9.046 10.047 -30.766 1.00 93.19 1188 THR A N 1
ATOM 9453 C CA . THR A 1 1188 ? 10.000 9.951 -29.646 1.00 93.19 1188 THR A CA 1
ATOM 9454 C C . THR A 1 1188 ? 10.437 11.355 -29.236 1.00 93.19 1188 THR A C 1
ATOM 9456 O O . THR A 1 1188 ? 10.954 12.102 -30.067 1.00 93.19 1188 THR A O 1
ATOM 9459 N N . ILE A 1 1189 ? 10.197 11.743 -27.979 1.00 92.69 1189 ILE A N 1
ATOM 9460 C CA . ILE A 1 1189 ? 10.347 13.129 -27.508 1.00 92.69 1189 ILE A CA 1
ATOM 9461 C C . ILE A 1 1189 ? 11.090 13.175 -26.166 1.00 92.69 1189 ILE A C 1
ATOM 9463 O O . ILE A 1 1189 ? 10.709 12.506 -25.207 1.00 92.69 1189 ILE A O 1
ATOM 9467 N N . ASP A 1 1190 ? 12.124 14.018 -26.080 1.00 93.50 1190 ASP A N 1
ATOM 9468 C CA . ASP A 1 1190 ? 12.922 14.212 -24.862 1.00 93.50 1190 ASP A CA 1
ATOM 9469 C C . ASP A 1 1190 ? 12.227 15.155 -23.862 1.00 93.50 1190 ASP A C 1
ATOM 9471 O O . ASP A 1 1190 ? 12.213 16.391 -24.008 1.00 93.50 1190 ASP A O 1
ATOM 9475 N N . ILE A 1 1191 ? 11.679 14.553 -22.806 1.00 95.50 1191 ILE A N 1
ATOM 9476 C CA . ILE A 1 1191 ? 10.946 15.207 -21.719 1.00 95.50 1191 ILE A CA 1
ATOM 9477 C C . ILE A 1 1191 ? 11.865 15.319 -20.497 1.00 95.50 1191 ILE A C 1
ATOM 9479 O O . ILE A 1 1191 ? 12.507 14.350 -20.105 1.00 95.50 1191 ILE A O 1
ATOM 9483 N N . GLY A 1 1192 ? 11.939 16.500 -19.880 1.00 92.31 1192 GLY A N 1
ATOM 9484 C CA . GLY A 1 1192 ? 12.754 16.752 -18.683 1.00 92.31 1192 GLY A CA 1
ATOM 9485 C C . GLY A 1 1192 ? 11.942 17.356 -17.539 1.00 92.31 1192 GLY A C 1
ATOM 9486 O O . GLY A 1 1192 ? 10.716 17.313 -17.546 1.00 92.31 1192 GLY A O 1
ATOM 9487 N N . GLY A 1 1193 ? 12.615 17.958 -16.554 1.00 90.06 1193 GLY A N 1
ATOM 9488 C CA . GLY A 1 1193 ? 11.943 18.632 -15.431 1.00 90.06 1193 GLY A CA 1
ATOM 9489 C C . GLY A 1 1193 ? 11.140 19.885 -15.802 1.00 90.06 1193 GLY A C 1
ATOM 9490 O O . GLY A 1 1193 ? 10.243 20.285 -15.053 1.00 90.06 1193 GLY A O 1
ATOM 9491 N N . ALA A 1 1194 ? 11.458 20.498 -16.945 1.00 94.25 1194 ALA A N 1
ATOM 9492 C CA . ALA A 1 1194 ? 10.636 21.525 -17.573 1.00 94.25 1194 ALA A CA 1
ATOM 9493 C C . ALA A 1 1194 ? 9.488 20.872 -18.355 1.00 94.25 1194 ALA A C 1
ATOM 9495 O O . ALA A 1 1194 ? 9.660 19.801 -18.936 1.00 94.25 1194 ALA A O 1
ATOM 9496 N N . GLU A 1 1195 ? 8.333 21.533 -18.380 1.00 95.56 1195 GLU A N 1
ATOM 9497 C CA . GLU A 1 1195 ? 7.198 21.090 -19.190 1.00 95.56 1195 GLU A CA 1
ATOM 9498 C C . GLU A 1 1195 ? 7.543 21.119 -20.684 1.00 95.56 1195 GLU A C 1
ATOM 9500 O O . GLU A 1 1195 ? 8.205 22.042 -21.164 1.00 95.56 1195 GLU A O 1
ATOM 9505 N N . ARG A 1 1196 ? 7.075 20.095 -21.398 1.00 95.69 1196 ARG A N 1
ATOM 9506 C CA . ARG A 1 1196 ? 7.014 20.020 -22.856 1.00 95.69 1196 ARG A CA 1
ATOM 9507 C C . ARG A 1 1196 ? 5.563 20.066 -23.290 1.00 95.69 1196 ARG A C 1
ATOM 9509 O O . ARG A 1 1196 ? 4.749 19.328 -22.732 1.00 95.69 1196 ARG A O 1
ATOM 9516 N N . ASP A 1 1197 ? 5.274 20.858 -24.314 1.00 96.56 1197 ASP A N 1
ATOM 9517 C CA . ASP A 1 1197 ? 3.970 20.881 -24.978 1.00 96.56 1197 ASP A CA 1
ATOM 9518 C C . ASP A 1 1197 ? 4.081 20.228 -26.359 1.00 96.56 1197 ASP A C 1
ATOM 9520 O O . ASP A 1 1197 ? 4.835 20.688 -27.216 1.00 96.56 1197 ASP A O 1
ATOM 9524 N N . ILE A 1 1198 ? 3.320 19.157 -26.580 1.00 96.19 1198 ILE A N 1
ATOM 9525 C CA . ILE A 1 1198 ? 3.271 18.384 -27.820 1.00 96.19 1198 ILE A CA 1
ATOM 9526 C C . ILE A 1 1198 ? 1.866 18.525 -28.406 1.00 96.19 1198 ILE A C 1
ATOM 9528 O O . ILE A 1 1198 ? 0.875 18.204 -27.747 1.00 96.19 1198 ILE A O 1
ATOM 9532 N N . VAL A 1 1199 ? 1.774 18.997 -29.649 1.00 96.19 1199 VAL A N 1
ATOM 9533 C CA . VAL A 1 1199 ? 0.498 19.232 -30.337 1.00 96.19 1199 VAL A CA 1
ATOM 9534 C C . VAL A 1 1199 ? 0.524 18.590 -31.720 1.00 96.19 1199 VAL A C 1
ATOM 9536 O O . VAL A 1 1199 ? 1.346 18.942 -32.564 1.00 96.19 1199 VAL A O 1
ATOM 9539 N N . VAL A 1 1200 ? -0.408 17.670 -31.961 1.00 95.31 1200 VAL A N 1
ATOM 9540 C CA . VAL A 1 1200 ? -0.655 17.027 -33.258 1.00 95.31 1200 VAL A CA 1
ATOM 9541 C C . VAL A 1 1200 ? -1.886 17.698 -33.871 1.00 95.31 1200 VAL A C 1
ATOM 9543 O O . VAL A 1 1200 ? -3.021 17.283 -33.636 1.00 95.31 1200 VAL A O 1
ATOM 9546 N N . LEU A 1 1201 ? -1.657 18.799 -34.589 1.00 94.75 1201 LEU A N 1
ATOM 9547 C CA . LEU A 1 1201 ? -2.687 19.685 -35.143 1.00 94.75 1201 LEU A CA 1
ATOM 9548 C C . LEU A 1 1201 ? -3.093 19.231 -36.549 1.00 94.75 1201 LEU A C 1
ATOM 9550 O O . LEU A 1 1201 ? -2.230 19.065 -37.412 1.00 94.75 1201 LEU A O 1
ATOM 9554 N N . LYS A 1 1202 ? -4.393 19.064 -36.805 1.00 92.25 1202 LYS A N 1
ATOM 9555 C CA . LYS A 1 1202 ? -4.904 18.747 -38.143 1.00 92.25 1202 LYS A CA 1
ATOM 9556 C C . LYS A 1 1202 ? -4.855 19.971 -39.057 1.00 92.25 1202 LYS A C 1
ATOM 9558 O O . LYS A 1 1202 ? -5.238 21.068 -38.657 1.00 92.25 1202 LYS A O 1
ATOM 9563 N N . CYS A 1 1203 ? -4.446 19.782 -40.307 1.00 84.56 1203 CYS A N 1
ATOM 9564 C CA . CYS A 1 1203 ? -4.578 20.804 -41.341 1.00 84.56 1203 CYS A CA 1
ATOM 9565 C C . CYS A 1 1203 ? -6.061 21.023 -41.684 1.00 84.56 1203 CYS A C 1
ATOM 9567 O O . CYS A 1 1203 ? -6.789 20.061 -41.941 1.00 84.56 1203 CYS A O 1
ATOM 9569 N N . HIS A 1 1204 ? -6.502 22.281 -41.759 1.00 66.25 1204 HIS A N 1
ATOM 9570 C CA . HIS A 1 1204 ? -7.765 22.612 -42.421 1.00 66.25 1204 HIS A CA 1
ATOM 9571 C C . HIS A 1 1204 ? -7.582 22.543 -43.945 1.00 66.25 1204 HIS A C 1
ATOM 9573 O O . HIS A 1 1204 ? -6.638 23.127 -44.479 1.00 66.25 1204 HIS A O 1
ATOM 9579 N N . THR A 1 1205 ? -8.490 21.830 -44.614 1.00 46.41 1205 THR A N 1
ATOM 9580 C CA . THR A 1 1205 ? -8.610 21.693 -46.078 1.00 46.41 1205 THR A CA 1
ATOM 9581 C C . THR A 1 1205 ? -9.719 22.583 -46.622 1.00 46.41 1205 THR A C 1
ATOM 9583 O O . THR A 1 1205 ? -10.828 22.483 -46.045 1.00 46.41 1205 THR A O 1
#

Secondary structure (DSSP, 8-state):
---TTT--HHHHHHHHHHTT-GGGG--SEEESSGGG--SSGGGGTTT-TTS-S----EEEE--BTTTB-TT--S--GGGHHHHHHHHHHS-TTSEEE--SSSSBTTT-TT-HHHHHHHHHHTS-B--BSSTTTTTHHHHHHHHHHSGGGTT--GGGEEEEES-IIIIIHHHHHHTPEEEEESS-SS-HHHHSS--GGGHHHHHHHHHHHHHH-GGGGGG--EEEE-----SS--------PPPHHHHHHHHHHHHHTT--HHHHHHHHHHHHS----------SS-------GGG-HHHHHHHHHHHHHHHS-TT--EEEE-------SSSS--S-----S--SS---PPP-HHHHHHHHHHTTSS--STTTT--EEEE------TT-SSEE--HHHHHTTTTT-TT--EEEEESEEPPPGGGGT--SS-SSTTTSPPPTT-B---EEEEES-B--HHHHHHHHHTBSS--EEEEE-PPPS--S----HHHHHHHHGGGTTT--EEEEE--S-PPPTT--PPPPP----TT------S----HHHHHTTS-GGGG-TT--EEEE-HHHHHHHHHSS----TT--SS------S------------------------------------------------------------------------TT-----SBPPTTTTTTS----HHHHHHHHHHHHHHTSPTT--TT---SSTTS-STTSHHHHHHHHHHHHHHHHHHT-TTBHHHHHHHHHHHHHHHTSHHHHTTHHHHTT--TTT-TT--SPPPP---SSSSS-HHHHHHHHHHHHHHHHHH--GGGTSTT-EEEEE--SSSSSS-EEEEE-HHHHHHHHHHHHHHTTTS-BTTBSS-HHHHHHHHHHHHHHT--HHHHHHHHHHHHHHTT-SB-TTSSBPS-EETTTTEEPPP-SHHHHHHHHHHHHHHHHHHHHHHHHHHHBTTEEE-TTS-EEE--HHHHHHHHHHHHHH---SS-HHHHHHHHHHHHHT--PPPPSS---HHHHHHHHHHHTT-HHHHHHHHHHHHHHS-EEEETTEEEE--B--SB-TTS-B--B-HHIIIIIHHHHHH--TTHHHHHHHSPPPHHHHHHS-EEE-STTTSS-EEEEEEEEETTTTEEEEEEEETTSS-EEEEEEEESPPSEEEEEEETTEEEEEEEE-STT--EEEEEEE-SS-EEEEEEEPP-

Sequence (1205 aa):
MVDLRTFNLSGTLSSLSLLFRPSLCIPQAAVRNFNELPLPLSRAFDNDKRFGKVNIRAVVLDKDDCFARPGENEIAPEFKAQFSRLRAAYPSPSMLIVSNTAGTSSMDPDLTSSALLSAATSVPVLAHRTKKPGCGAEIMAYFHSHAELRDLKPEEVAVVGDRLATDVVLANRMGAYAVWVREGVVPKEQKSLFARESNLRKCTQLLLSILQSPILGTYVHELEFSNKNPQGRFYWKKYNRPDEEEVKRVYSATRRAVFCSTEEKRVAEAILDDVEIRRMDRFMGGIIYEEDAEDSPVILKRQALAALFMSVSPNLESLILTPMVFCHLLASLPRSISIQHQYEEHYIRTSDPLVDFLDRVNMSLVKTEALQRVRHLEFVPKDDDVRHLYRLVALLRNLNLLYRLPNLESICLTAMAGLHPEDFGLPNHHCELAAITPCPNTSNIHKIHIENSFLTTRYLERLIGICKRLTEFTYWTEPTLSDRPSETPKTLARSLLSQRHSLEALSLEIHDRIADFDTEEPPLQRQTCQSEQNHDSESDILVENLMGSGGVLMHFTSLTRLNLNLRLFFYFATGVKPMVAGEKDRDERAGQSLQRYNEAAMHGYIQPAQGPKNWENQPLIRSLPPRLVERHPGRETSASLKKTMATTTMTETQLVDDRPQIIVSKDDNNLSSHLPPGFLDKIPKLDQLQAGHLRHFHNLSAQLDGEWRHMGSQEPAQEWLDALRYQLATMTYAAGAAHYHHLPGLRSTFKGLFKRLIKKMLRREVWGYWYLTSQSGKFVDPDITELRKPWADPVKTENIMYSGHLLLMISLFAMLFDDDTFEKEDALVFNWNPIFFGMGPESFVYSRQTLQDAIISEMEKNGWKGVCCEPNCVFVLLAMRYNDSRNSTNIVDEVLPKYKEAWAEGSMLASNGLIVDWYRVNQKNMAQPMSLGFTAWAGAFMNTWNSAEVRSTFHSQALGFLTRGPSGGVTLNPVPIAHTIRRLVAEQGADPDAPETLRKAKEIVASSGPARRPPFAQPALGYVVQWLSELGKEELLSGLLKHADTFLGPSWENGGLYYTRCDQPVDGSGNSTLMDPYTGNAAIGYARLNIEDGQKKMWEKPWTGEFVRRKPFVDTTAFEDEGVDFLRAGWDGELNAFIVTAKTWHGKSSSAELSFGNLPQGEYGIYVDGKFQRRLLIKEESEVVSETIDIGGAERDIVVLKCHT

pLDDT: mean 77.91, std 22.37, range [20.52, 98.69]

Radius of gyration: 41.25 Å; chains: 1; bounding box: 104×118×124 Å